Protein 2DY3 (pdb70)

Organism: Corynebacterium glutamicum (strain ATCC 13032 / DSM 20300 / JCM 1318 / BCRC 11384 / CCUG 27702 / LMG 3730 / NBRC 12168 / NCIMB 10025 / NRRL B-2784 / 534) (NCBI:txid196627)

Solvent-accessible surface area: 50502 Å² total; per-residue (Å²): 88,70,13,5,20,5,46,0,42,40,112,4,0,6,52,0,0,111,22,0,67,147,76,2,47,144,7,57,0,1,0,6,3,25,11,58,0,8,26,0,3,4,99,104,0,0,50,30,0,20,81,64,24,6,50,0,0,0,1,0,24,14,69,17,0,49,59,1,32,108,50,57,11,100,46,42,0,1,0,21,11,0,3,44,112,20,95,19,88,32,0,20,98,91,94,6,2,0,0,0,1,13,56,57,3,3,124,19,0,52,118,17,135,12,169,110,1,65,0,4,0,30,4,10,7,42,62,70,40,9,0,0,15,99,149,49,8,93,49,5,0,54,41,2,45,81,8,131,39,13,67,15,11,0,0,3,2,85,13,83,105,45,80,179,0,4,100,25,1,136,146,0,26,42,43,0,111,174,54,62,14,126,0,56,30,2,6,0,0,26,2,36,10,4,17,82,67,89,96,2,23,64,70,1,0,13,0,4,2,0,0,0,4,9,38,33,66,92,70,125,127,47,46,20,102,67,2,7,8,1,13,1,66,0,4,6,39,7,98,49,92,215,6,53,9,0,0,0,10,0,0,9,10,1,1,0,40,57,68,2,85,55,46,9,10,0,7,2,139,56,85,64,14,69,4,56,44,115,1,40,6,14,23,0,17,0,34,5,40,95,20,94,113,46,9,127,46,26,21,94,0,3,0,1,11,102,101,28,32,74,7,48,48,4,2,51,12,15,12,23,62,13,48,13,2,0,16,25,5,41,47,43,22,63,80,43,78,98,90,73,12,6,21,6,67,0,49,30,105,6,0,12,63,0,0,162,32,0,67,148,70,1,45,144,7,88,0,0,0,9,2,24,10,52,0,8,26,0,2,4,102,90,0,0,49,29,0,23,80,68,23,6,52,0,0,0,1,0,22,13,73,16,0,58,70,1,35,103,50,55,8,94,50,45,0,4,0,31,12,0,3,39,99,21,92,20,99,22,0,19,94,72,86,4,3,0,0,0,3,13,56,59,3,3,129,20,0,50,125,17,134,9,170,92,1,55,0,2,0,26,2,9,7,47,44,49,44,10,0,0,24,84,157,51,3,89,48,6,0,56,38,2,47,80,6,132,38,13,68,11,14,0,0,4,1,67,4,5,64,78,140,78,13,68,56,1,9,98,11,0,136,106,0,17,61,33,0,109,182,64,64,13,125,0,47,22,0,6,0,0,14,2,25,10,5,11,85,60,84,96,4,24,64,68,0,0,10,0,4,1,0,0,1,4,9,44,34,56,103,82,72,160,39,41,18,100,69,3,9,8,1,17,1,62,0,2,4,40,5,86,109,211,24,24,12,0,0,0,10,0,0,13,8,1,1,0,36,37,60,1,55,61,85,10,23,0,4,3,139,50,80,69,12,65,3,53,36,94,5,50,9,12,23,0,6,0,31,6,41,88,22,88,113,42,10,128,53,27,23,90,0,7,1,1,10,110,103,31,47,67,6,55,29,5,2,114,103,12,104,24,61,10,40,13,1,1,11,16,5,37,50,40,24,60,80,42,73,107,107,74,12,5,10,6,72,0,44,38,114,5,0,18,52,0,0,157,26,1,67,139,62,2,45,150,8,66,0,1,0,7,2,23,13,58,0,8,25,1,3,3,91,106,0,0,31,25,0,12,62,82,26,7,50,0,0,0,1,1,24,16,72,16,0,48,57,1,33,21,46,43,3,84,52,37,0,2,0,24,14,0,1,27,88,15,74,7,100,26,0,20,116,77,89,6,1,0,0,0,2,14,56,58,3,4,127,20,0,49,119,20,155,25,165,105,0,55,0,2,0,26,2,8,5,37,56,35,42,8,0,0,14,90,96,39,4,96,47,6,0,50,38,2,46,82,6,131,38,13,69,12,9,0,0,4,2,82,7,43,25,4,63,109,110,138,62,14,71,163,1,8,106,14,0,138,111,0,26,64,43,0,107,167,52,64,16,123,0,60,16,2,4,0,0,20,2,7,0,3,16,42,53,90,94,4,24,62,74,1,0,11,0,4,1,0,0,1,3,8,45,23,17,102,84,73,153,42,41,19,100,47,3,8,6,1,26,3,54,0,3,4,38,6,90,98,215,20,45,10,0,0,0,10,0,0,10,11,1,2,1,39,44,83,2,79,62,78,6,28,0,5,3,129,52,79,67,14,66,6,58,41,138,1,51,8,13,21,0,6,0,34,4,40,86,19,87,114,43,10,128,56,19,20,81,0,1,2,0,8,103,102,31,68,68,4,66,47,6,2,106,94,18,77,25,60,11,43,16,1,1,11,23,4,39,50,44,22,64,79,28,82,113,100,76,13,6,22,2,34,0,39,36,110,5,0,13,81,0,0,104,22,0,60,139,77,2,48,144,7,59,0,1,0,8,2,22,10,59,0,7,26,0,3,3,82,100,0,0,49,28,0,19,75,52,20,6,51,0,0,0,1,0,24,17,73,17,0,33,56,0,24,56,47,53,11,94,50,43,0,1,0,24,9,0,3,38,102,15,75,6,82,6,1,16,61,7,76,6,3,0,0,0,2,12,55,59,2,3,130,18,0,49,116,13,79,16,135,106,1,70,0,4,0,25,4,10,7,30,64,72,41,12,0,0,14,81,128,40,3,92,50,5,0,53,42,2,46,82,6,137,37,16,67,13,13,0,0,2,2,81,7,50,68,8,55,138,141,37,87,178,8,6,104,10,0,124,113,0,24,62,39,0,110,182,60,64,15,124,0,52,37,1,6,0,0,22,2,2,0,4,20,48,64,92,87,1,26,56,69,1,0,9,0,4,1,0,0,1,4,7,43,19,13,100,83,68,161,50,46,25,122,57,3,8,5,1,26,2,52,0,4,4,41,3,67,35,107,98,44,187,54,57,13,0,0,0,10,0,0,11,7,1,2,0,45,58,94,2,78,59,99,8,18,0,3,2,136,55,81,69,13,66,3,55,39,145,1,45,10,13,20,0,10,0,35,4,38,116,21,99,116,42,13,130,48,16,24,91,0,2,1,0,10,94,93,32,38,69,4,51,43,6,1,128,83,18,109,22,62,10,39,11,3,2,11,28,4,35,49,43,23,63,79,43,83,94

Nearest PDB structures (foldseek):
  2dy3-assembly2_C  TM=1.003E+00  e=9.209E-80  Corynebacterium glutamicum
  2dy3-assembly1_B  TM=9.993E-01  e=1.002E-74  Corynebacterium glutamicum
  2dy3-assembly1_A  TM=9.988E-01  e=1.663E-73  Corynebacterium glutamicum
  2dy3-assembly2_D  TM=9.940E-01  e=8.596E-72  Corynebacterium glutamicum
  3kw3-assembly1_A  TM=9.324E-01  e=8.719E-32  Bartonella henselae

InterPro domains:
  IPR000821 Alanine racemase [MF_01201] (3-361)
  IPR000821 Alanine racemase [PR00992] (26-42)
  IPR000821 Alanine racemase [PR00992] (62-80)
  IPR000821 Alanine racemase [PR00992] (120-132)
  IPR000821 Alanine racemase [PR00992] (154-165)
  IPR000821 Alanine racemase [PR00992] (197-224)
  IPR000821 Alanine racemase [PR00992] (251-266)
  IPR000821 Alanine racemase [PR00992] (268-283)
  IPR000821 Alanine racemase [PR00992] (289-306)
  IPR000821 Alanine racemase [PR00992] (343-356)
  IPR000821 Alanine racemase [PTHR30511] (4-361)
  IPR000821 Alanine racemase [TIGR00492] (5-361)
  IPR001608 Alanine racemase, N-terminal [PF01168] (8-224)
  IPR009006 Alanine racemase/group IV decarboxylase, C-terminal [G3DSA:2.40.37.10] (220-361)
  IPR009006 Alanine racemase/group IV decarboxylase, C-terminal [SSF50621] (228-361)
  IPR011079 Alanine racemase, C-terminal [PF00842] (235-360)
  IPR011079 Alanine racemase, C-terminal [SM01005] (235-361)
  IPR029066 PLP-binding barrel [G3DSA:3.20.20.10] (10-219)
  IPR029066 PLP-binding barrel [SSF51419] (8-236)

Radius of gyration: 35.18 Å; Cα contacts (8 Å, |Δi|>4): 3289; chains: 4; bounding box: 79×104×66 Å

CATH classification: 2.40.37.10 (+1 more: 3.20.20.10)

Structure (mmCIF, N/CA/C/O backbone):
data_2DY3
#
_entry.id   2DY3
#
_cell.length_a   78.384
_cell.length_b   113.612
_cell.length_c   88.096
_cell.angle_alpha   90.00
_cell.angle_beta   94.73
_cell.angle_gamma   90.00
#
_symmetry.space_group_name_H-M   'P 1 21 1'
#
loop_
_entity.id
_entity.type
_entity.pdbx_description
1 polymer 'Alanine racemase'
2 non-polymer "PYRIDOXAL-5'-PHOSPHATE"
3 water water
#
loop_
_atom_site.group_PDB
_atom_site.id
_atom_site.type_symbol
_atom_site.label_atom_id
_atom_site.label_alt_id
_atom_site.label_comp_id
_atom_site.label_asym_id
_atom_site.label_entity_id
_atom_site.label_seq_id
_atom_site.pdbx_PDB_ins_code
_atom_site.Cartn_x
_atom_site.Cartn_y
_atom_site.Cartn_z
_atom_site.occupancy
_atom_site.B_iso_or_equiv
_atom_site.auth_seq_id
_atom_site.auth_comp_id
_atom_site.auth_asym_id
_atom_site.auth_atom_id
_atom_site.pdbx_PDB_model_num
ATOM 1 N N . MET A 1 1 ? -98.986 118.977 59.097 1.00 30.85 1 MET A N 1
ATOM 2 C CA . MET A 1 1 ? -97.635 118.635 58.567 1.00 30.40 1 MET A CA 1
ATOM 3 C C . MET A 1 1 ? -96.795 117.876 59.591 1.00 28.26 1 MET A C 1
ATOM 4 O O . MET A 1 1 ? -96.862 118.147 60.789 1.00 26.64 1 MET A O 1
ATOM 9 N N . ASN A 1 2 ? -95.992 116.934 59.104 1.00 25.90 2 ASN A N 1
ATOM 10 C CA . ASN A 1 2 ? -95.140 116.125 59.965 1.00 23.42 2 ASN A CA 1
ATOM 11 C C . ASN A 1 2 ? -93.671 116.500 59.803 1.00 20.57 2 ASN A C 1
ATOM 12 O O . ASN A 1 2 ? -93.190 116.697 58.693 1.00 20.67 2 ASN A O 1
ATOM 17 N N . LEU A 1 3 ? -92.969 116.602 60.925 1.00 19.47 3 LEU A N 1
ATOM 18 C CA . LEU A 1 3 ? -91.559 116.985 60.932 1.00 17.82 3 LEU A CA 1
ATOM 19 C C . LEU A 1 3 ? -90.630 115.853 60.518 1.00 16.85 3 LEU A C 1
ATOM 20 O O . LEU A 1 3 ? -89.468 116.086 60.193 1.00 16.75 3 LEU A O 1
ATOM 25 N N . LEU A 1 4 ? -91.149 114.630 60.540 1.00 15.80 4 LEU A N 1
ATOM 26 C CA . LEU A 1 4 ? -90.363 113.449 60.222 1.00 13.70 4 LEU A CA 1
ATOM 27 C C . LEU A 1 4 ? -91.193 112.434 59.461 1.00 14.87 4 LEU A C 1
ATOM 28 O O . LEU A 1 4 ? -92.186 111.919 59.977 1.00 14.15 4 LEU A O 1
ATOM 33 N N . THR A 1 5 ? -90.768 112.117 58.243 1.00 13.62 5 THR A N 1
ATOM 34 C CA . THR A 1 5 ? -91.522 111.181 57.431 1.00 16.05 5 THR A CA 1
ATOM 35 C C . THR A 1 5 ? -90.687 110.319 56.496 1.00 14.33 5 THR A C 1
ATOM 36 O O . THR A 1 5 ? -89.511 110.581 56.264 1.00 12.40 5 THR A O 1
ATOM 40 N N . THR A 1 6 ? -91.320 109.277 55.973 1.00 12.57 6 THR A N 1
ATOM 41 C CA . THR A 1 6 ? -90.698 108.430 54.969 1.00 13.37 6 THR A CA 1
ATOM 42 C C . THR A 1 6 ? -91.614 108.609 53.774 1.00 15.29 6 THR A C 1
ATOM 43 O O . THR A 1 6 ? -92.842 108.564 53.911 1.00 16.61 6 THR A O 1
ATOM 47 N N . LYS A 1 7 ? -91.027 108.864 52.614 1.00 13.75 7 LYS A N 1
ATOM 48 C CA . LYS A 1 7 ? -91.807 109.008 51.398 1.00 16.53 7 LYS A CA 1
ATOM 49 C C . LYS A 1 7 ? -91.628 107.693 50.657 1.00 14.34 7 LYS A C 1
ATOM 50 O O . LYS A 1 7 ? -90.501 107.304 50.352 1.00 12.53 7 LYS A O 1
ATOM 56 N N . ILE A 1 8 ? -92.734 107.006 50.388 1.00 14.22 8 ILE A N 1
ATOM 57 C CA . ILE A 1 8 ? -92.696 105.725 49.688 1.00 12.87 8 ILE A CA 1
ATOM 58 C C . ILE A 1 8 ? -93.223 105.874 48.266 1.00 14.21 8 ILE A C 1
ATOM 59 O O . ILE A 1 8 ? -94.413 106.128 48.052 1.00 11.79 8 ILE A O 1
ATOM 64 N N . ASP A 1 9 ? -92.334 105.705 47.297 1.00 14.86 9 ASP A N 1
ATOM 65 C CA . ASP A 1 9 ? -92.707 105.820 45.898 1.00 15.61 9 ASP A CA 1
ATOM 66 C C . ASP A 1 9 ? -93.303 104.511 45.357 1.00 15.70 9 ASP A C 1
ATOM 67 O O . ASP A 1 9 ? -92.578 103.593 44.985 1.00 15.38 9 ASP A O 1
ATOM 72 N N . LEU A 1 10 ? -94.630 104.442 45.302 1.00 16.23 10 LEU A N 1
ATOM 73 C CA . LEU A 1 10 ? -95.316 103.246 44.811 1.00 16.79 10 LEU A CA 1
ATOM 74 C C . LEU A 1 10 ? -95.071 102.982 43.325 1.00 16.55 10 LEU A C 1
ATOM 75 O O . LEU A 1 10 ? -95.035 101.830 42.899 1.00 16.03 10 LEU A O 1
ATOM 80 N N . ASP A 1 11 ? -94.901 104.042 42.537 1.00 17.90 11 ASP A N 1
ATOM 81 C CA . ASP A 1 11 ? -94.631 103.875 41.111 1.00 19.07 11 ASP A CA 1
ATOM 82 C C . ASP A 1 11 ? -93.269 103.216 40.914 1.00 18.40 11 ASP A C 1
ATOM 83 O O . ASP A 1 11 ? -93.068 102.454 39.968 1.00 17.41 11 ASP A O 1
ATOM 88 N N . ALA A 1 12 ? -92.330 103.524 41.804 1.00 16.89 12 ALA A N 1
ATOM 89 C CA . ALA A 1 12 ? -91.001 102.932 41.735 1.00 15.93 12 ALA A CA 1
ATOM 90 C C . ALA A 1 12 ? -91.132 101.436 42.001 1.00 15.75 12 ALA A C 1
ATOM 91 O O . ALA A 1 12 ? -90.495 100.620 41.339 1.00 17.04 12 ALA A O 1
ATOM 93 N N . ILE A 1 13 ? -91.967 101.076 42.971 1.00 14.95 13 ILE A N 1
ATOM 94 C CA . ILE A 1 13 ? -92.160 99.670 43.296 1.00 14.41 13 ILE A CA 1
ATOM 95 C C . ILE A 1 13 ? -92.830 98.923 42.143 1.00 15.47 13 ILE A C 1
ATOM 96 O O . ILE A 1 13 ? -92.486 97.776 41.856 1.00 14.01 13 ILE A O 1
ATOM 101 N N . ALA A 1 14 ? -93.775 99.575 41.472 1.00 16.10 14 ALA A N 1
ATOM 102 C CA . ALA A 1 14 ? -94.444 98.949 40.337 1.00 16.08 14 ALA A CA 1
ATOM 103 C C . ALA A 1 14 ? -93.374 98.691 39.284 1.00 16.56 14 ALA A C 1
ATOM 104 O O . ALA A 1 14 ? -93.338 97.637 38.644 1.00 15.10 14 ALA A O 1
ATOM 106 N N . HIS A 1 15 ? -92.501 99.676 39.118 1.00 17.13 15 HIS A N 1
ATOM 107 C CA . HIS A 1 15 ? -91.419 99.592 38.156 1.00 19.06 15 HIS A CA 1
ATOM 108 C C . HIS A 1 15 ? -90.475 98.438 38.490 1.00 19.22 15 HIS A C 1
ATOM 109 O O . HIS A 1 15 ? -90.127 97.630 37.629 1.00 20.33 15 HIS A O 1
ATOM 116 N N . ASN A 1 16 ? -90.050 98.374 39.746 1.00 18.97 16 ASN A N 1
ATOM 117 C CA . ASN A 1 16 ? -89.144 97.328 40.175 1.00 17.60 16 ASN A CA 1
ATOM 118 C C . ASN A 1 16 ? -89.765 95.959 39.967 1.00 17.97 16 ASN A C 1
ATOM 119 O O . ASN A 1 16 ? -89.074 95.004 39.618 1.00 17.64 16 ASN A O 1
ATOM 124 N N . THR A 1 17 ? -91.074 95.869 40.175 1.00 15.76 17 THR A N 1
ATOM 125 C CA . THR A 1 17 ? -91.772 94.608 39.994 1.00 16.62 17 THR A CA 1
ATOM 126 C C . THR A 1 17 ? -91.707 94.171 38.529 1.00 17.42 17 THR A C 1
ATOM 127 O O . THR A 1 17 ? -91.368 93.027 38.226 1.00 18.13 17 THR A O 1
ATOM 131 N N . ARG A 1 18 ? -92.028 95.090 37.626 1.00 17.56 18 ARG A N 1
ATOM 132 C CA . ARG A 1 18 ? -91.989 94.803 36.195 1.00 21.84 18 ARG A CA 1
ATOM 133 C C . ARG A 1 18 ? -90.594 94.331 35.776 1.00 21.39 18 ARG A C 1
ATOM 134 O O . ARG A 1 18 ? -90.456 93.366 35.024 1.00 21.74 18 ARG A O 1
ATOM 142 N N . VAL A 1 19 ? -89.568 95.022 36.266 1.00 21.46 19 VAL A N 1
ATOM 143 C CA . VAL A 1 19 ? -88.177 94.678 35.971 1.00 22.30 19 VAL A CA 1
ATOM 144 C C . VAL A 1 19 ? -87.886 93.248 36.421 1.00 23.17 19 VAL A C 1
ATOM 145 O O . VAL A 1 19 ? -87.431 92.415 35.634 1.00 23.81 19 VAL A O 1
ATOM 149 N N . LEU A 1 20 ? -88.152 92.974 37.692 1.00 22.18 20 LEU A N 1
ATOM 150 C CA . LEU A 1 20 ? -87.925 91.651 38.255 1.00 22.94 20 LEU A CA 1
ATOM 151 C C . LEU A 1 20 ? -88.775 90.583 37.566 1.00 22.71 20 LEU A C 1
ATOM 152 O O . LEU A 1 20 ? -88.348 89.440 37.427 1.00 19.88 20 LEU A O 1
ATOM 157 N N . LYS A 1 21 ? -89.978 90.959 37.140 1.00 23.56 21 LYS A N 1
ATOM 158 C CA . LYS A 1 21 ? -90.870 90.022 36.470 1.00 24.78 21 LYS A CA 1
ATOM 159 C C . LYS A 1 21 ? -90.261 89.605 35.136 1.00 25.45 21 LYS A C 1
ATOM 160 O O . LYS A 1 21 ? -90.378 88.451 34.721 1.00 23.29 21 LYS A O 1
ATOM 166 N N . GLN A 1 22 ? -89.612 90.555 34.467 1.00 27.19 22 GLN A N 1
ATOM 167 C CA . GLN A 1 22 ? -88.974 90.284 33.184 1.00 29.05 22 GLN A CA 1
ATOM 168 C C . GLN A 1 22 ? -87.785 89.357 33.361 1.00 28.48 22 GLN A C 1
ATOM 169 O O . GLN A 1 22 ? -87.659 88.358 32.653 1.00 30.04 22 GLN A O 1
ATOM 175 N N . MET A 1 23 ? -86.910 89.704 34.303 1.00 27.36 23 MET A N 1
ATOM 176 C CA . MET A 1 23 ? -85.718 88.913 34.584 1.00 27.27 23 MET A CA 1
ATOM 177 C C . MET A 1 23 ? -86.051 87.502 35.054 1.00 27.04 23 MET A C 1
ATOM 178 O O . MET A 1 23 ? -85.221 86.602 34.950 1.00 27.87 23 MET A O 1
ATOM 183 N N . ALA A 1 24 ? -87.258 87.311 35.579 1.00 24.67 24 ALA A N 1
ATOM 184 C CA . ALA A 1 24 ? -87.660 86.003 36.081 1.00 23.70 24 ALA A CA 1
ATOM 185 C C . ALA A 1 24 ? -88.041 85.020 34.970 1.00 23.64 24 ALA A C 1
ATOM 186 O O . ALA A 1 24 ? -88.001 83.807 35.164 1.00 23.75 24 ALA A O 1
ATOM 188 N N . GLY A 1 25 ? -88.407 85.546 33.807 1.00 23.53 25 GLY A N 1
ATOM 189 C CA . GLY A 1 25 ? -88.780 84.687 32.696 1.00 23.67 25 GLY A CA 1
ATOM 190 C C . GLY A 1 25 ? -89.902 83.718 33.016 1.00 24.16 25 GLY A C 1
ATOM 191 O O . GLY A 1 25 ? -90.981 84.127 33.435 1.00 24.16 25 GLY A O 1
ATOM 192 N N . PRO A 1 26 ? -89.675 82.414 32.812 1.00 25.04 26 PRO A N 1
ATOM 193 C CA . PRO A 1 26 ? -90.676 81.381 33.082 1.00 25.20 26 PRO A CA 1
ATOM 194 C C . PRO A 1 26 ? -90.777 81.034 34.567 1.00 24.58 26 PRO A C 1
ATOM 195 O O . PRO A 1 26 ? -91.738 80.403 35.000 1.00 25.25 26 PRO A O 1
ATOM 199 N N . ALA A 1 27 ? -89.786 81.454 35.345 1.00 23.06 27 ALA A N 1
ATOM 200 C CA . ALA A 1 27 ? -89.780 81.174 36.776 1.00 21.47 27 ALA A CA 1
ATOM 201 C C . ALA A 1 27 ? -90.802 82.024 37.523 1.00 20.58 27 ALA A C 1
ATOM 202 O O . ALA A 1 27 ? -90.995 83.197 37.208 1.00 21.29 27 ALA A O 1
ATOM 204 N N . LYS A 1 28 ? -91.454 81.428 38.517 1.00 19.31 28 LYS A N 1
ATOM 205 C CA . LYS A 1 28 ? -92.442 82.141 39.309 1.00 19.32 28 LYS A CA 1
ATOM 206 C C . LYS A 1 28 ? -91.758 83.222 40.149 1.00 18.83 28 LYS A C 1
ATOM 207 O O . LYS A 1 28 ? -90.637 83.034 40.633 1.00 15.90 28 LYS A O 1
ATOM 213 N N . LEU A 1 29 ? -92.436 84.356 40.304 1.00 17.65 29 LEU A N 1
ATOM 214 C CA . LEU A 1 29 ? -91.902 85.461 41.092 1.00 16.36 29 LEU A CA 1
ATOM 215 C C . LEU A 1 29 ? -92.631 85.596 42.430 1.00 16.62 29 LEU A C 1
ATOM 216 O O . LEU A 1 29 ? -93.794 86.009 42.481 1.00 16.48 29 LEU A O 1
ATOM 221 N N . MET A 1 30 ? -91.946 85.221 43.507 1.00 16.85 30 MET A N 1
ATOM 222 C CA . MET A 1 30 ? -92.494 85.336 44.857 1.00 16.15 30 MET A CA 1
ATOM 223 C C . MET A 1 30 ? -91.834 86.546 45.499 1.00 16.31 30 MET A C 1
ATOM 224 O O . MET A 1 30 ? -90.619 86.559 45.712 1.00 18.50 30 MET A O 1
ATOM 229 N N . ALA A 1 31 ? -92.629 87.569 45.790 1.00 13.65 31 ALA A N 1
ATOM 230 C CA . ALA A 1 31 ? -92.112 88.783 46.412 1.00 13.16 31 ALA A CA 1
ATOM 231 C C . ALA A 1 31 ? -92.098 88.643 47.926 1.00 13.06 31 ALA A C 1
ATOM 232 O O . ALA A 1 31 ? -93.106 88.266 48.529 1.00 14.07 31 ALA A O 1
ATOM 234 N N . VAL A 1 32 ? -90.960 88.951 48.539 1.00 12.11 32 VAL A N 1
ATOM 235 C CA . VAL A 1 32 ? -90.843 88.867 49.989 1.00 11.22 32 VAL A CA 1
ATOM 236 C C . VAL A 1 32 ? -91.238 90.220 50.558 1.00 10.91 32 VAL A C 1
ATOM 237 O O . VAL A 1 32 ? -90.595 91.222 50.283 1.00 11.26 32 VAL A O 1
ATOM 241 N N . VAL A 1 33 ? -92.301 90.235 51.358 1.00 13.21 33 VAL A N 1
ATOM 242 C CA . VAL A 1 33 ? -92.815 91.464 51.942 1.00 10.25 33 VAL A CA 1
ATOM 243 C C . VAL A 1 33 ? -92.955 91.374 53.455 1.00 11.52 33 VAL A C 1
ATOM 244 O O . VAL A 1 33 ? -93.823 92.015 54.059 1.00 10.80 33 VAL A O 1
ATOM 248 N N . LYS A 1 34 ? -92.090 90.573 54.063 1.00 12.53 34 LYS A N 1
ATOM 249 C CA . LYS A 1 34 ? -92.079 90.408 55.511 1.00 14.39 34 LYS A CA 1
ATOM 250 C C . LYS A 1 34 ? -91.658 91.747 56.132 1.00 13.94 34 LYS A C 1
ATOM 251 O O . LYS A 1 34 ? -91.244 92.662 55.416 1.00 13.88 34 LYS A O 1
ATOM 257 N N . ALA A 1 35 ? -91.787 91.864 57.452 1.00 12.40 35 ALA A N 1
ATOM 258 C CA . ALA A 1 35 ? -91.416 93.081 58.167 1.00 11.01 35 ALA A CA 1
ATOM 259 C C . ALA A 1 35 ? -92.119 94.318 57.615 1.00 13.12 35 ALA A C 1
ATOM 260 O O . ALA A 1 35 ? -91.497 95.372 57.411 1.00 12.86 35 ALA A O 1
ATOM 262 N N . ASN A 1 36 ? -93.421 94.177 57.383 1.00 13.82 36 ASN A N 1
ATOM 263 C CA . ASN A 1 36 ? -94.242 95.261 56.864 1.00 12.09 36 ASN A CA 1
ATOM 264 C C . ASN A 1 36 ? -93.667 95.748 55.537 1.00 11.74 36 ASN A C 1
ATOM 265 O O . ASN A 1 36 ? -93.557 96.955 55.292 1.00 12.82 36 ASN A O 1
ATOM 270 N N . ALA A 1 37 ? -93.303 94.792 54.686 1.00 12.41 37 ALA A N 1
ATOM 271 C CA . ALA A 1 37 ? -92.723 95.088 53.381 1.00 12.01 37 ALA A CA 1
ATOM 272 C C . ALA A 1 37 ? -91.445 95.894 53.583 1.00 11.89 37 ALA A C 1
ATOM 273 O O . ALA A 1 37 ? -91.280 96.979 53.027 1.00 13.32 37 ALA A O 1
ATOM 275 N N . TYR A 1 38 ? -90.542 95.350 54.392 1.00 12.84 38 TYR A N 1
ATOM 276 C CA . TYR A 1 38 ? -89.281 96.010 54.695 1.00 13.55 38 TYR A CA 1
ATOM 277 C C . TYR A 1 38 ? -89.534 97.454 55.123 1.00 12.84 38 TYR A C 1
ATOM 278 O O . TYR A 1 38 ? -88.857 98.375 54.669 1.00 11.94 38 TYR A O 1
ATOM 287 N N . ASN A 1 39 ? -90.538 97.640 55.977 1.00 10.30 39 ASN A N 1
ATOM 288 C CA . ASN A 1 39 ? -90.882 98.956 56.509 1.00 11.21 39 ASN A CA 1
ATOM 289 C C . ASN A 1 39 ? -91.429 99.935 55.462 1.00 10.92 39 ASN A C 1
ATOM 290 O O . ASN A 1 39 ? -91.482 101.129 55.714 1.00 11.52 39 ASN A O 1
ATOM 295 N N . HIS A 1 40 ? -91.838 99.442 54.293 1.00 12.29 40 HIS A N 1
ATOM 296 C CA . HIS A 1 40 ? -92.390 100.326 53.261 1.00 13.01 40 HIS A CA 1
ATOM 297 C C . HIS A 1 40 ? -93.928 100.407 53.302 1.00 15.05 40 HIS A C 1
ATOM 298 O O . HIS A 1 40 ? -94.531 101.190 52.569 1.00 17.75 40 HIS A O 1
ATOM 305 N N . GLY A 1 41 ? -94.559 99.600 54.153 1.00 13.92 41 GLY A N 1
ATOM 306 C CA . GLY A 1 41 ? -96.011 99.621 54.254 1.00 12.18 41 GLY A CA 1
ATOM 307 C C . GLY A 1 41 ? -96.652 98.584 53.353 1.00 12.90 41 GLY A C 1
ATOM 308 O O . GLY A 1 41 ? -97.096 98.893 52.242 1.00 11.68 41 GLY A O 1
ATOM 309 N N . VAL A 1 42 ? -96.726 97.353 53.847 1.00 11.81 42 VAL A N 1
ATOM 310 C CA . VAL A 1 42 ? -97.268 96.248 53.066 1.00 13.35 42 VAL A CA 1
ATOM 311 C C . VAL A 1 42 ? -98.710 96.404 52.600 1.00 14.44 42 VAL A C 1
ATOM 312 O O . VAL A 1 42 ? -99.077 95.895 51.546 1.00 12.30 42 VAL A O 1
ATOM 316 N N . GLU A 1 43 ? -99.527 97.119 53.366 1.00 16.80 43 GLU A N 1
ATOM 317 C CA . GLU A 1 43 ? -100.924 97.285 52.991 1.00 18.94 43 GLU A CA 1
ATOM 318 C C . GLU A 1 43 ? -101.076 98.037 51.675 1.00 18.75 43 GLU A C 1
ATOM 319 O O . GLU A 1 43 ? -102.066 97.865 50.973 1.00 18.79 43 GLU A O 1
ATOM 325 N N . LYS A 1 44 ? -100.086 98.852 51.329 1.00 19.21 44 LYS A N 1
ATOM 326 C CA . LYS A 1 44 ? -100.122 99.605 50.077 1.00 20.06 44 LYS A CA 1
ATOM 327 C C . LYS A 1 44 ? -99.161 98.974 49.081 1.00 19.18 44 LYS A C 1
ATOM 328 O O . LYS A 1 44 ? -99.408 98.953 47.872 1.00 20.25 44 LYS A O 1
ATOM 334 N N . VAL A 1 45 ? -98.055 98.455 49.600 1.00 17.14 45 VAL A N 1
ATOM 335 C CA . VAL A 1 45 ? -97.034 97.862 48.756 1.00 15.49 45 VAL A CA 1
ATOM 336 C C . VAL A 1 45 ? -97.390 96.535 48.109 1.00 15.74 45 VAL A C 1
ATOM 337 O O . VAL A 1 45 ? -97.181 96.359 46.913 1.00 15.70 45 VAL A O 1
ATOM 341 N N . ALA A 1 46 ? -97.919 95.603 48.892 1.00 13.92 46 ALA A N 1
ATOM 342 C CA . ALA A 1 46 ? -98.267 94.290 48.361 1.00 15.38 46 ALA A CA 1
ATOM 343 C C . ALA A 1 46 ? -99.274 94.356 47.213 1.00 16.65 46 ALA A C 1
ATOM 344 O O . ALA A 1 46 ? -99.120 93.669 46.201 1.00 18.33 46 ALA A O 1
ATOM 346 N N . PRO A 1 47 ? -100.328 95.175 47.353 1.00 16.16 47 PRO A N 1
ATOM 347 C CA . PRO A 1 47 ? -101.297 95.250 46.257 1.00 15.49 47 PRO A CA 1
ATOM 348 C C . PRO A 1 47 ? -100.655 95.732 44.948 1.00 15.94 47 PRO A C 1
ATOM 349 O O . PRO A 1 47 ? -100.993 95.247 43.869 1.00 16.40 47 PRO A O 1
ATOM 353 N N . VAL A 1 48 ? -99.715 96.673 45.041 1.00 14.97 48 VAL A N 1
ATOM 354 C CA . VAL A 1 48 ? -99.046 97.176 43.841 1.00 14.01 48 VAL A CA 1
ATOM 355 C C . VAL A 1 48 ? -98.212 96.077 43.187 1.00 13.86 48 VAL A C 1
ATOM 356 O O . VAL A 1 48 ? -98.205 95.924 41.958 1.00 13.96 48 VAL A O 1
ATOM 360 N N . ILE A 1 49 ? -97.505 95.314 44.015 1.00 14.76 49 ILE A N 1
ATOM 361 C CA . ILE A 1 49 ? -96.669 94.226 43.525 1.00 13.44 49 ILE A CA 1
ATOM 362 C C . ILE A 1 49 ? -97.522 93.147 42.862 1.00 14.07 49 ILE A C 1
ATOM 363 O O . ILE A 1 49 ? -97.179 92.633 41.800 1.00 13.74 49 ILE A O 1
ATOM 368 N N . ALA A 1 50 ? -98.643 92.811 43.485 1.00 16.20 50 ALA A N 1
ATOM 369 C CA . ALA A 1 50 ? -99.536 91.800 42.930 1.00 17.76 50 ALA A CA 1
ATOM 370 C C . ALA A 1 50 ? -100.121 92.268 41.600 1.00 19.17 50 ALA A C 1
ATOM 371 O O . ALA A 1 50 ? -100.286 91.481 40.671 1.00 19.99 50 ALA A O 1
ATOM 373 N N . ALA A 1 51 ? -100.431 93.558 41.516 1.00 21.63 51 ALA A N 1
ATOM 374 C CA . ALA A 1 51 ? -101.021 94.130 40.314 1.00 22.08 51 ALA A CA 1
ATOM 375 C C . ALA A 1 51 ? -100.036 94.196 39.164 1.00 23.06 51 ALA A C 1
ATOM 376 O O . ALA A 1 51 ? -100.432 94.424 38.023 1.00 23.46 51 ALA A O 1
ATOM 378 N N . HIS A 1 52 ? -98.756 93.988 39.456 1.00 22.65 52 HIS A N 1
ATOM 379 C CA . HIS A 1 52 ? -97.744 94.050 38.415 1.00 21.46 52 HIS A CA 1
ATOM 380 C C . HIS A 1 52 ? -96.981 92.769 38.103 1.00 21.11 52 HIS A C 1
ATOM 381 O O . HIS A 1 52 ? -95.883 92.821 37.553 1.00 21.72 52 HIS A O 1
ATOM 388 N N . GLY A 1 53 ? -97.547 91.619 38.450 1.00 20.03 53 GLY A N 1
ATOM 389 C CA . GLY A 1 53 ? -96.874 90.380 38.101 1.00 19.65 53 GLY A CA 1
ATOM 390 C C . GLY A 1 53 ? -96.460 89.353 39.138 1.00 19.69 53 GLY A C 1
ATOM 391 O O . GLY A 1 53 ? -96.233 88.200 38.774 1.00 20.82 53 GLY A O 1
ATOM 392 N N . ALA A 1 54 ? -96.350 89.729 40.408 1.00 17.91 54 ALA A N 1
ATOM 393 C CA . ALA A 1 54 ? -95.936 88.757 41.412 1.00 17.49 54 ALA A CA 1
ATOM 394 C C . ALA A 1 54 ? -96.832 87.524 41.399 1.00 17.89 54 ALA A C 1
ATOM 395 O O . ALA A 1 54 ? -98.055 87.641 41.387 1.00 19.46 54 ALA A O 1
ATOM 397 N N . ASP A 1 55 ? -96.217 86.344 41.396 1.00 17.11 55 ASP A N 1
ATOM 398 C CA . ASP A 1 55 ? -96.964 85.084 41.393 1.00 16.85 55 ASP A CA 1
ATOM 399 C C . ASP A 1 55 ? -97.273 84.598 42.797 1.00 16.78 55 ASP A C 1
ATOM 400 O O . ASP A 1 55 ? -98.196 83.812 43.008 1.00 17.16 55 ASP A O 1
ATOM 405 N N . ALA A 1 56 ? -96.493 85.066 43.760 1.00 15.68 56 ALA A N 1
ATOM 406 C CA . ALA A 1 56 ? -96.680 84.662 45.143 1.00 13.33 56 ALA A CA 1
ATOM 407 C C . ALA A 1 56 ? -96.024 85.691 46.046 1.00 14.98 56 ALA A C 1
ATOM 408 O O . ALA A 1 56 ? -95.373 86.618 45.563 1.00 11.37 56 ALA A O 1
ATOM 410 N N . PHE A 1 57 ? -96.217 85.524 47.353 1.00 14.20 57 PHE A N 1
ATOM 411 C CA . PHE A 1 57 ? -95.646 86.419 48.357 1.00 15.54 57 PHE A CA 1
ATOM 412 C C . PHE A 1 57 ? -95.045 85.581 49.476 1.00 15.74 57 PHE A C 1
ATOM 413 O O . PHE A 1 57 ? -95.597 84.543 49.851 1.00 16.23 57 PHE A O 1
ATOM 421 N N . GLY A 1 58 ? -93.912 86.034 50.001 1.00 15.98 58 GLY A N 1
ATOM 422 C CA . GLY A 1 58 ? -93.262 85.334 51.091 1.00 13.88 58 GLY A CA 1
ATOM 423 C C . GLY A 1 58 ? -93.127 86.254 52.297 1.00 14.72 58 GLY A C 1
ATOM 424 O O . GLY A 1 58 ? -92.707 87.409 52.167 1.00 13.21 58 GLY A O 1
ATOM 425 N N . VAL A 1 59 ? -93.507 85.751 53.467 1.00 12.25 59 VAL A N 1
ATOM 426 C CA . VAL A 1 59 ? -93.411 86.516 54.707 1.00 12.59 59 VAL A CA 1
ATOM 427 C C . VAL A 1 59 ? -92.846 85.596 55.778 1.00 12.35 59 VAL A C 1
ATOM 428 O O . VAL A 1 59 ? -92.757 84.382 55.584 1.00 12.30 59 VAL A O 1
ATOM 432 N N . ALA A 1 60 ? -92.464 86.169 56.908 1.00 8.89 60 ALA A N 1
ATOM 433 C CA . ALA A 1 60 ? -91.909 85.361 57.976 1.00 12.02 60 ALA A CA 1
ATOM 434 C C . ALA A 1 60 ? -92.957 84.718 58.870 1.00 11.32 60 ALA A C 1
ATOM 435 O O . ALA A 1 60 ? -92.983 83.496 59.014 1.00 14.17 60 ALA A O 1
ATOM 437 N N . THR A 1 61 ? -93.840 85.531 59.442 1.00 10.45 61 THR A N 1
ATOM 438 C CA . THR A 1 61 ? -94.820 85.015 60.397 1.00 10.03 61 THR A CA 1
ATOM 439 C C . THR A 1 61 ? -96.256 84.806 59.947 1.00 11.64 61 THR A C 1
ATOM 440 O O . THR A 1 61 ? -96.693 85.330 58.921 1.00 13.52 61 THR A O 1
ATOM 444 N N . LEU A 1 62 ? -96.988 84.036 60.750 1.00 10.88 62 LEU A N 1
ATOM 445 C CA . LEU A 1 62 ? -98.386 83.731 60.478 1.00 13.73 62 LEU A CA 1
ATOM 446 C C . LEU A 1 62 ? -99.184 85.023 60.431 1.00 12.32 62 LEU A C 1
ATOM 447 O O . LEU A 1 62 ? -99.999 85.225 59.540 1.00 14.59 62 LEU A O 1
ATOM 452 N N . ALA A 1 63 ? -98.931 85.902 61.396 1.00 13.51 63 ALA A N 1
ATOM 453 C CA . ALA A 1 63 ? -99.638 87.173 61.472 1.00 13.90 63 ALA A CA 1
ATOM 454 C C . ALA A 1 63 ? -99.428 87.997 60.199 1.00 13.88 63 ALA A C 1
ATOM 455 O O . ALA A 1 63 ? -100.366 88.604 59.690 1.00 15.34 63 ALA A O 1
ATOM 457 N N . GLU A 1 64 ? -98.199 88.026 59.689 1.00 13.48 64 GLU A N 1
ATOM 458 C CA . GLU A 1 64 ? -97.911 88.769 58.462 1.00 12.61 64 GLU A CA 1
ATOM 459 C C . GLU A 1 64 ? -98.660 88.106 57.305 1.00 13.57 64 GLU A C 1
ATOM 460 O O . GLU A 1 64 ? -99.183 88.780 56.417 1.00 13.42 64 GLU A O 1
ATOM 466 N N . ALA A 1 65 ? -98.696 86.778 57.311 1.00 13.36 65 ALA A N 1
ATOM 467 C CA . ALA A 1 65 ? -99.391 86.044 56.259 1.00 13.31 65 ALA A CA 1
ATOM 468 C C . ALA A 1 65 ? -100.882 86.363 56.315 1.00 11.46 65 ALA A C 1
ATOM 469 O O . ALA A 1 65 ? -101.490 86.648 55.296 1.00 14.67 65 ALA A O 1
ATOM 471 N N . MET A 1 66 ? -101.455 86.319 57.514 1.00 14.75 66 MET A N 1
ATOM 472 C CA . MET A 1 66 ? -102.875 86.603 57.715 1.00 15.03 66 MET A CA 1
ATOM 473 C C . MET A 1 66 ? -103.207 88.028 57.301 1.00 16.08 66 MET A C 1
ATOM 474 O O . MET A 1 66 ? -104.309 88.301 56.822 1.00 15.77 66 MET A O 1
ATOM 479 N N . GLN A 1 67 ? -102.253 88.935 57.496 1.00 15.41 67 GLN A N 1
ATOM 480 C CA . GLN A 1 67 ? -102.441 90.331 57.134 1.00 15.46 67 GLN A CA 1
ATOM 481 C C . GLN A 1 67 ? -102.555 90.450 55.617 1.00 15.37 67 GLN A C 1
ATOM 482 O O . GLN A 1 67 ? -103.311 91.272 55.106 1.00 15.20 67 GLN A O 1
ATOM 488 N N . LEU A 1 68 ? -101.813 89.629 54.885 1.00 15.51 68 LEU A N 1
ATOM 489 C CA . LEU A 1 68 ? -101.905 89.706 53.432 1.00 17.20 68 LEU A CA 1
ATOM 490 C C . LEU A 1 68 ? -103.307 89.281 52.995 1.00 17.66 68 LEU A C 1
ATOM 491 O O . LEU A 1 68 ? -103.908 89.907 52.122 1.00 17.36 68 LEU A O 1
ATOM 496 N N . ARG A 1 69 ? -103.832 88.225 53.609 1.00 18.01 69 ARG A N 1
ATOM 497 C CA . ARG A 1 69 ? -105.171 87.767 53.255 1.00 18.93 69 ARG A CA 1
ATOM 498 C C . ARG A 1 69 ? -106.190 88.838 53.597 1.00 19.61 69 ARG A C 1
ATOM 499 O O . ARG A 1 69 ? -107.137 89.053 52.848 1.00 22.60 69 ARG A O 1
ATOM 507 N N . ASP A 1 70 ? -105.980 89.510 54.726 1.00 21.57 70 ASP A N 1
ATOM 508 C CA . ASP A 1 70 ? -106.876 90.564 55.180 1.00 23.57 70 ASP A CA 1
ATOM 509 C C . ASP A 1 70 ? -106.933 91.755 54.235 1.00 24.13 70 ASP A C 1
ATOM 510 O O . ASP A 1 70 ? -107.955 92.429 54.159 1.00 24.39 70 ASP A O 1
ATOM 515 N N . ILE A 1 71 ? -105.843 92.038 53.527 1.00 24.12 71 ILE A N 1
ATOM 516 C CA . ILE A 1 71 ? -105.876 93.163 52.603 1.00 24.12 71 ILE A CA 1
ATOM 517 C C . ILE A 1 71 ? -106.419 92.728 51.246 1.00 22.67 71 ILE A C 1
ATOM 518 O O . ILE A 1 71 ? -106.553 93.534 50.330 1.00 21.09 71 ILE A O 1
ATOM 523 N N . GLY A 1 72 ? -106.740 91.445 51.120 1.00 22.84 72 GLY A N 1
ATOM 524 C CA . GLY A 1 72 ? -107.299 90.964 49.868 1.00 22.50 72 GLY A CA 1
ATOM 525 C C . GLY A 1 72 ? -106.327 90.343 48.887 1.00 21.97 72 GLY A C 1
ATOM 526 O O . GLY A 1 72 ? -106.689 90.105 47.739 1.00 21.29 72 GLY A O 1
ATOM 527 N N . ILE A 1 73 ? -105.092 90.094 49.312 1.00 20.69 73 ILE A N 1
ATOM 528 C CA . ILE A 1 73 ? -104.123 89.463 48.417 1.00 20.14 73 ILE A CA 1
ATOM 529 C C . ILE A 1 73 ? -104.656 88.059 48.094 1.00 20.96 73 ILE A C 1
ATOM 530 O O . ILE A 1 73 ? -104.956 87.275 48.997 1.00 20.38 73 ILE A O 1
ATOM 535 N N . SER A 1 74 ? -104.774 87.752 46.806 1.00 21.87 74 SER A N 1
ATOM 536 C CA . SER A 1 74 ? -105.281 86.454 46.365 1.00 22.63 74 SER A CA 1
ATOM 537 C C . SER A 1 74 ? -104.179 85.486 45.936 1.00 21.39 74 SER A C 1
ATOM 538 O O . SER A 1 74 ? -104.434 84.296 45.770 1.00 19.78 74 SER A O 1
ATOM 541 N N . GLN A 1 75 ? -102.967 85.992 45.737 1.00 19.93 75 GLN A N 1
ATOM 542 C CA . GLN A 1 75 ? -101.863 85.133 45.311 1.00 19.25 75 GLN A CA 1
ATOM 543 C C . GLN A 1 75 ? -101.436 84.131 46.376 1.00 18.92 75 GLN A C 1
ATOM 544 O O . GLN A 1 75 ? -101.810 84.226 47.549 1.00 19.16 75 GLN A O 1
ATOM 550 N N . GLU A 1 76 ? -100.635 83.170 45.936 1.00 17.20 76 GLU A N 1
ATOM 551 C CA . GLU A 1 76 ? -100.070 82.146 46.797 1.00 16.99 76 GLU A CA 1
ATOM 552 C C . GLU A 1 76 ? -99.248 82.864 47.872 1.00 15.06 76 GLU A C 1
ATOM 553 O O . GLU A 1 76 ? -98.572 83.847 47.580 1.00 11.17 76 GLU A O 1
ATOM 559 N N . VAL A 1 77 ? -99.311 82.374 49.106 1.00 14.11 77 VAL A N 1
ATOM 560 C CA . VAL A 1 77 ? -98.562 82.968 50.202 1.00 12.57 77 VAL A CA 1
ATOM 561 C C . VAL A 1 77 ? -97.825 81.907 51.024 1.00 14.36 77 VAL A C 1
ATOM 562 O O . VAL A 1 77 ? -98.409 80.898 51.421 1.00 15.13 77 VAL A O 1
ATOM 566 N N . LEU A 1 78 ? -96.540 82.144 51.280 1.00 13.43 78 LEU A N 1
ATOM 567 C CA . LEU A 1 78 ? -95.732 81.229 52.074 1.00 12.46 78 LEU A CA 1
ATOM 568 C C . LEU A 1 78 ? -95.239 81.923 53.344 1.00 13.55 78 LEU A C 1
ATOM 569 O O . LEU A 1 78 ? -94.825 83.085 53.312 1.00 14.10 78 LEU A O 1
ATOM 574 N N . CYS A 1 79 ? -95.284 81.189 54.455 1.00 12.57 79 CYS A N 1
ATOM 575 C CA . CYS A 1 79 ? -94.876 81.674 55.778 1.00 13.60 79 CYS A CA 1
ATOM 576 C C . CYS A 1 79 ? -93.836 80.688 56.319 1.00 11.51 79 CYS A C 1
ATOM 577 O O . CYS A 1 79 ? -94.080 79.486 56.333 1.00 10.82 79 CYS A O 1
ATOM 580 N N . TRP A 1 80 ? -92.684 81.178 56.773 1.00 12.14 80 TRP A N 1
ATOM 581 C CA . TRP A 1 80 ? -91.641 80.268 57.244 1.00 11.37 80 TRP A CA 1
ATOM 582 C C . TRP A 1 80 ? -91.155 80.357 58.688 1.00 13.72 80 TRP A C 1
ATOM 583 O O . TRP A 1 80 ? -90.248 79.623 59.083 1.00 15.75 80 TRP A O 1
ATOM 594 N N . ILE A 1 81 ? -91.733 81.248 59.481 1.00 12.78 81 ILE A N 1
ATOM 595 C CA . ILE A 1 81 ? -91.330 81.335 60.873 1.00 12.60 81 ILE A CA 1
ATOM 596 C C . ILE A 1 81 ? -92.559 81.222 61.762 1.00 13.54 81 ILE A C 1
ATOM 597 O O . ILE A 1 81 ? -93.273 82.196 61.977 1.00 14.36 81 ILE A O 1
ATOM 602 N N . TRP A 1 82 ? -92.801 80.013 62.264 1.00 14.18 82 TRP A N 1
ATOM 603 C CA . TRP A 1 82 ? -93.939 79.741 63.135 1.00 14.31 82 TRP A CA 1
ATOM 604 C C . TRP A 1 82 ? -93.630 78.519 63.984 1.00 14.20 82 TRP A C 1
ATOM 605 O O . TRP A 1 82 ? -92.678 77.808 63.712 1.00 14.97 82 TRP A O 1
ATOM 616 N N . THR A 1 83 ? -94.427 78.288 65.020 1.00 15.38 83 THR A N 1
ATOM 617 C CA . THR A 1 83 ? -94.241 77.125 65.870 1.00 15.95 83 THR A CA 1
ATOM 618 C C . THR A 1 83 ? -95.576 76.416 66.060 1.00 17.65 83 THR A C 1
ATOM 619 O O . THR A 1 83 ? -96.641 77.029 65.952 1.00 15.53 83 THR A O 1
ATOM 623 N N . PRO A 1 84 ? -95.533 75.105 66.339 1.00 19.09 84 PRO A N 1
ATOM 624 C CA . PRO A 1 84 ? -96.727 74.280 66.547 1.00 19.59 84 PRO A CA 1
ATOM 625 C C . PRO A 1 84 ? -97.657 74.785 67.653 1.00 20.26 84 PRO A C 1
ATOM 626 O O . PRO A 1 84 ? -98.826 74.397 67.710 1.00 19.71 84 PRO A O 1
ATOM 630 N N . GLU A 1 85 ? -97.143 75.649 68.522 1.00 19.31 85 GLU A N 1
ATOM 631 C CA . GLU A 1 85 ? -97.946 76.193 69.616 1.00 21.91 85 GLU A CA 1
ATOM 632 C C . GLU A 1 85 ? -98.857 77.334 69.164 1.00 21.82 85 GLU A C 1
ATOM 633 O O . GLU A 1 85 ? -99.832 77.665 69.843 1.00 23.07 85 GLU A O 1
ATOM 639 N N . GLN A 1 86 ? -98.546 77.936 68.021 1.00 19.62 86 GLN A N 1
ATOM 640 C CA . GLN A 1 86 ? -99.372 79.021 67.505 1.00 18.63 86 GLN A CA 1
ATOM 641 C C . GLN A 1 86 ? -100.566 78.437 66.747 1.00 18.60 86 GLN A C 1
ATOM 642 O O . GLN A 1 86 ? -100.585 77.248 66.403 1.00 17.51 86 GLN A O 1
ATOM 648 N N . ASP A 1 87 ? -101.554 79.281 66.480 1.00 18.22 87 ASP A N 1
ATOM 649 C CA . ASP A 1 87 ? -102.744 78.852 65.759 1.00 19.22 87 ASP A CA 1
ATOM 650 C C . ASP A 1 87 ? -102.478 78.830 64.257 1.00 18.53 87 ASP A C 1
ATOM 651 O O . ASP A 1 87 ? -103.085 79.587 63.500 1.00 17.68 87 ASP A O 1
ATOM 656 N N . PHE A 1 88 ? -101.576 77.953 63.831 1.00 17.93 88 PHE A N 1
ATOM 657 C CA . PHE A 1 88 ? -101.250 77.844 62.417 1.00 18.24 88 PHE A CA 1
ATOM 658 C C . PHE A 1 88 ? -102.434 77.273 61.638 1.00 19.30 88 PHE A C 1
ATOM 659 O O . PHE A 1 88 ? -102.517 77.430 60.422 1.00 19.45 88 PHE A O 1
ATOM 667 N N . ARG A 1 89 ? -103.355 76.615 62.338 1.00 20.09 89 ARG A N 1
ATOM 668 C CA . ARG A 1 89 ? -104.524 76.057 61.672 1.00 21.26 89 ARG A CA 1
ATOM 669 C C . ARG A 1 89 ? -105.329 77.177 61.022 1.00 20.06 89 ARG A C 1
ATOM 670 O O . ARG A 1 89 ? -105.838 77.023 59.915 1.00 22.86 89 ARG A O 1
ATOM 678 N N . ALA A 1 90 ? -105.430 78.312 61.707 1.00 20.20 90 ALA A N 1
ATOM 679 C CA . ALA A 1 90 ? -106.178 79.452 61.183 1.00 19.95 90 ALA A CA 1
ATOM 680 C C . ALA A 1 90 ? -105.548 79.969 59.894 1.00 20.25 90 ALA A C 1
ATOM 681 O O . ALA A 1 90 ? -106.219 80.569 59.053 1.00 18.99 90 ALA A O 1
ATOM 683 N N . ALA A 1 91 ? -104.250 79.733 59.747 1.00 18.52 91 ALA A N 1
ATOM 684 C CA . ALA A 1 91 ? -103.529 80.173 58.566 1.00 16.36 91 ALA A CA 1
ATOM 685 C C . ALA A 1 91 ? -103.787 79.183 57.436 1.00 16.34 91 ALA A C 1
ATOM 686 O O . ALA A 1 91 ? -103.898 79.566 56.266 1.00 13.99 91 ALA A O 1
ATOM 688 N N . ILE A 1 92 ? -103.880 77.906 57.790 1.00 17.08 92 ILE A N 1
ATOM 689 C CA . ILE A 1 92 ? -104.163 76.864 56.805 1.00 17.64 92 ILE A CA 1
ATOM 690 C C . ILE A 1 92 ? -105.568 77.080 56.251 1.00 19.81 92 ILE A C 1
ATOM 691 O O . ILE A 1 92 ? -105.818 76.874 55.065 1.00 20.12 92 ILE A O 1
ATOM 696 N N . ASP A 1 93 ? -106.486 77.498 57.119 1.00 20.29 93 ASP A N 1
ATOM 697 C CA . ASP A 1 93 ? -107.856 77.735 56.698 1.00 20.83 93 ASP A CA 1
ATOM 698 C C . ASP A 1 93 ? -107.974 78.950 55.789 1.00 22.00 93 ASP A C 1
ATOM 699 O O . ASP A 1 93 ? -109.028 79.192 55.210 1.00 22.26 93 ASP A O 1
ATOM 704 N N . ARG A 1 94 ? -106.896 79.717 55.659 1.00 21.05 94 ARG A N 1
ATOM 705 C CA . ARG A 1 94 ? -106.921 80.884 54.790 1.00 21.39 94 ARG A CA 1
ATOM 706 C C . ARG A 1 94 ? -105.967 80.703 53.613 1.00 20.45 94 ARG A C 1
ATOM 707 O O . ARG A 1 94 ? -105.497 81.675 53.015 1.00 19.50 94 ARG A O 1
ATOM 715 N N . ASN A 1 95 ? -105.691 79.441 53.293 1.00 19.23 95 ASN A N 1
ATOM 716 C CA . ASN A 1 95 ? -104.825 79.083 52.173 1.00 20.18 95 ASN A CA 1
ATOM 717 C C . ASN A 1 95 ? -103.434 79.715 52.249 1.00 19.48 95 ASN A C 1
ATOM 718 O O . ASN A 1 95 ? -102.965 80.336 51.291 1.00 18.43 95 ASN A O 1
ATOM 723 N N . ILE A 1 96 ? -102.778 79.560 53.391 1.00 18.54 96 ILE A N 1
ATOM 724 C CA . ILE A 1 96 ? -101.433 80.093 53.559 1.00 19.06 96 ILE A CA 1
ATOM 725 C C . ILE A 1 96 ? -100.485 78.898 53.647 1.00 16.97 96 ILE A C 1
ATOM 726 O O . ILE A 1 96 ? -100.638 78.033 54.512 1.00 16.70 96 ILE A O 1
ATOM 731 N N . ASP A 1 97 ? -99.527 78.839 52.730 1.00 15.09 97 ASP A N 1
ATOM 732 C CA . ASP A 1 97 ? -98.547 77.754 52.709 1.00 13.75 97 ASP A CA 1
ATOM 733 C C . ASP A 1 97 ? -97.677 77.816 53.958 1.00 13.13 97 ASP A C 1
ATOM 734 O O . ASP A 1 97 ? -97.296 78.894 54.400 1.00 15.27 97 ASP A O 1
ATOM 739 N N . LEU A 1 98 ? -97.367 76.659 54.530 1.00 13.44 98 LEU A N 1
ATOM 740 C CA . LEU A 1 98 ? -96.525 76.603 55.719 1.00 14.16 98 LEU A CA 1
ATOM 741 C C . LEU A 1 98 ? -95.225 75.875 55.416 1.00 14.02 98 LEU A C 1
ATOM 742 O O . LEU A 1 98 ? -95.221 74.857 54.728 1.00 14.32 98 LEU A O 1
ATOM 747 N N . ALA A 1 99 ? -94.124 76.407 55.932 1.00 12.32 99 ALA A N 1
ATOM 748 C CA . ALA A 1 99 ? -92.815 75.801 55.729 1.00 12.28 99 ALA A CA 1
ATOM 749 C C . ALA A 1 99 ? -92.545 74.806 56.847 1.00 12.51 99 ALA A C 1
ATOM 750 O O . ALA A 1 99 ? -92.830 75.093 58.012 1.00 13.49 99 ALA A O 1
ATOM 752 N N . VAL A 1 100 ? -92.027 73.631 56.496 1.00 13.22 100 VAL A N 1
ATOM 753 C CA . VAL A 1 100 ? -91.677 72.624 57.499 1.00 15.77 100 VAL A CA 1
ATOM 754 C C . VAL A 1 100 ? -90.221 72.936 57.816 1.00 17.14 100 VAL A C 1
ATOM 755 O O . VAL A 1 100 ? -89.336 72.669 56.990 1.00 14.39 100 VAL A O 1
ATOM 759 N N . ILE A 1 101 ? -89.973 73.509 58.994 1.00 15.49 101 ILE A N 1
ATOM 760 C CA . ILE A 1 101 ? -88.617 73.882 59.376 1.00 16.21 101 ILE A CA 1
ATOM 761 C C . ILE A 1 101 ? -87.920 72.986 60.405 1.00 16.71 101 ILE A C 1
ATOM 762 O O . ILE A 1 101 ? -86.802 73.273 60.835 1.00 17.63 101 ILE A O 1
ATOM 767 N N . SER A 1 102 ? -88.583 71.906 60.799 1.00 16.30 102 SER A N 1
ATOM 768 C CA . SER A 1 102 ? -88.014 70.933 61.729 1.00 16.28 102 SER A CA 1
ATOM 769 C C . SER A 1 102 ? -88.958 69.734 61.765 1.00 17.16 102 SER A C 1
ATOM 770 O O . SER A 1 102 ? -90.098 69.816 61.298 1.00 17.71 102 SER A O 1
ATOM 773 N N . PRO A 1 103 ? -88.489 68.597 62.295 1.00 16.64 103 PRO A N 1
ATOM 774 C CA . PRO A 1 103 ? -89.326 67.397 62.371 1.00 17.05 103 PRO A CA 1
ATOM 775 C C . PRO A 1 103 ? -90.604 67.640 63.161 1.00 16.75 103 PRO A C 1
ATOM 776 O O . PRO A 1 103 ? -91.664 67.121 62.817 1.00 19.59 103 PRO A O 1
ATOM 780 N N . ALA A 1 104 ? -90.503 68.438 64.218 1.00 15.46 104 ALA A N 1
ATOM 781 C CA . ALA A 1 104 ? -91.661 68.720 65.061 1.00 14.56 104 ALA A CA 1
ATOM 782 C C . ALA A 1 104 ? -92.749 69.465 64.295 1.00 13.48 104 ALA A C 1
ATOM 783 O O . ALA A 1 104 ? -93.933 69.255 64.542 1.00 15.07 104 ALA A O 1
ATOM 785 N N . HIS A 1 105 ? -92.348 70.332 63.369 1.00 12.91 105 HIS A N 1
ATOM 786 C CA . HIS A 1 105 ? -93.306 71.085 62.553 1.00 12.54 105 HIS A CA 1
ATOM 787 C C . HIS A 1 105 ? -94.014 70.126 61.599 1.00 11.78 105 HIS A C 1
ATOM 788 O O . HIS A 1 105 ? -95.206 70.254 61.337 1.00 12.54 105 HIS A O 1
ATOM 795 N N . ALA A 1 106 ? -93.261 69.166 61.079 1.00 11.25 106 ALA A N 1
ATOM 796 C CA . ALA A 1 106 ? -93.818 68.167 60.175 1.00 16.97 106 ALA A CA 1
ATOM 797 C C . ALA A 1 106 ? -94.839 67.326 60.941 1.00 18.24 106 ALA A C 1
ATOM 798 O O . ALA A 1 106 ? -95.909 66.995 60.428 1.00 19.13 106 ALA A O 1
ATOM 800 N N . LYS A 1 107 ? -94.495 66.988 62.180 1.00 20.55 107 LYS A N 1
ATOM 801 C CA . LYS A 1 107 ? -95.367 66.193 63.031 1.00 21.13 107 LYS A CA 1
ATOM 802 C C . LYS A 1 107 ? -96.686 66.911 63.290 1.00 21.13 107 LYS A C 1
ATOM 803 O O . LYS A 1 107 ? -97.761 66.331 63.136 1.00 19.95 107 LYS A O 1
ATOM 809 N N . ALA A 1 108 ? -96.596 68.174 63.691 1.00 20.07 108 ALA A N 1
ATOM 810 C CA . ALA A 1 108 ? -97.783 68.970 63.980 1.00 21.49 108 ALA A CA 1
ATOM 811 C C . ALA A 1 108 ? -98.733 69.024 62.780 1.00 21.17 108 ALA A C 1
ATOM 812 O O . ALA A 1 108 ? -99.945 68.894 62.932 1.00 21.10 108 ALA A O 1
ATOM 814 N N . LEU A 1 109 ? -98.174 69.207 61.589 1.00 21.08 109 LEU A N 1
ATOM 815 C CA . LEU A 1 109 ? -98.972 69.284 60.375 1.00 21.05 109 LEU A CA 1
ATOM 816 C C . LEU A 1 109 ? -99.602 67.938 60.049 1.00 20.89 109 LEU A C 1
ATOM 817 O O . LEU A 1 109 ? -100.771 67.869 59.680 1.00 19.94 109 LEU A O 1
ATOM 822 N N . ILE A 1 110 ? -98.826 66.869 60.196 1.00 20.24 110 ILE A N 1
ATOM 823 C CA . ILE A 1 110 ? -99.324 65.529 59.916 1.00 20.80 110 ILE A CA 1
ATOM 824 C C . ILE A 1 110 ? -100.483 65.177 60.846 1.00 23.40 110 ILE A C 1
ATOM 825 O O . ILE A 1 110 ? -101.425 64.485 60.446 1.00 23.15 110 ILE A O 1
ATOM 830 N N . GLU A 1 111 ? -100.419 65.670 62.080 1.00 23.45 111 GLU A N 1
ATOM 831 C CA . GLU A 1 111 ? -101.461 65.405 63.071 1.00 25.65 111 GLU A CA 1
ATOM 832 C C . GLU A 1 111 ? -102.594 66.426 63.004 1.00 25.37 111 GLU A C 1
ATOM 833 O O . GLU A 1 111 ? -103.547 66.350 63.776 1.00 25.64 111 GLU A O 1
ATOM 839 N N . THR A 1 112 ? -102.493 67.383 62.087 1.00 26.08 112 THR A N 1
ATOM 840 C CA . THR A 1 112 ? -103.542 68.390 61.945 1.00 27.14 112 THR A CA 1
ATOM 841 C C . THR A 1 112 ? -104.710 67.836 61.130 1.00 29.09 112 THR A C 1
ATOM 842 O O . THR A 1 112 ? -104.544 67.370 59.998 1.00 28.28 112 THR A O 1
ATOM 846 N N . ASP A 1 113 ? -105.892 67.903 61.731 1.00 30.95 113 ASP A N 1
ATOM 847 C CA . ASP A 1 113 ? -107.127 67.396 61.146 1.00 33.32 113 ASP A CA 1
ATOM 848 C C . ASP A 1 113 ? -107.684 68.274 60.026 1.00 33.18 113 ASP A C 1
ATOM 849 O O . ASP A 1 113 ? -108.827 68.726 60.092 1.00 34.32 113 ASP A O 1
ATOM 854 N N . ALA A 1 114 ? -106.872 68.508 58.999 1.00 32.23 114 ALA A N 1
ATOM 855 C CA . ALA A 1 114 ? -107.274 69.319 57.855 1.00 30.73 114 ALA A CA 1
ATOM 856 C C . ALA A 1 114 ? -107.214 68.474 56.585 1.00 30.21 114 ALA A C 1
ATOM 857 O O . ALA A 1 114 ? -106.394 67.566 56.479 1.00 29.54 114 ALA A O 1
ATOM 859 N N . GLU A 1 115 ? -108.074 68.783 55.621 1.00 30.45 115 GLU A N 1
ATOM 860 C CA . GLU A 1 115 ? -108.120 68.029 54.369 1.00 32.38 115 GLU A CA 1
ATOM 861 C C . GLU A 1 115 ? -106.944 68.250 53.424 1.00 29.18 115 GLU A C 1
ATOM 862 O O . GLU A 1 115 ? -106.369 67.292 52.911 1.00 28.35 115 GLU A O 1
ATOM 868 N N . HIS A 1 116 ? -106.589 69.509 53.194 1.00 27.37 116 HIS A N 1
ATOM 869 C CA . HIS A 1 116 ? -105.493 69.828 52.287 1.00 26.13 116 HIS A CA 1
ATOM 870 C C . HIS A 1 116 ? -104.553 70.860 52.905 1.00 24.76 116 HIS A C 1
ATOM 871 O O . HIS A 1 116 ? -104.956 71.987 53.177 1.00 25.22 116 HIS A O 1
ATOM 878 N N . ILE A 1 117 ? -103.297 70.473 53.113 1.00 22.91 117 ILE A N 1
ATOM 879 C CA . ILE A 1 117 ? -102.313 71.379 53.698 1.00 19.88 117 ILE A CA 1
ATOM 880 C C . ILE A 1 117 ? -101.100 71.576 52.786 1.00 18.82 117 ILE A C 1
ATOM 881 O O . ILE A 1 117 ? -100.276 70.674 52.657 1.00 17.28 117 ILE A O 1
ATOM 886 N N . ARG A 1 118 ? -100.989 72.744 52.155 1.00 16.68 118 ARG A N 1
ATOM 887 C CA . ARG A 1 118 ? -99.842 73.013 51.290 1.00 16.58 118 ARG A CA 1
ATOM 888 C C . ARG A 1 118 ? -98.637 73.343 52.162 1.00 17.18 118 ARG A C 1
ATOM 889 O O . ARG A 1 118 ? -98.684 74.242 53.005 1.00 13.74 118 ARG A O 1
ATOM 897 N N . VAL A 1 119 ? -97.550 72.625 51.927 1.00 16.97 119 VAL A N 1
ATOM 898 C CA . VAL A 1 119 ? -96.334 72.798 52.697 1.00 16.10 119 VAL A CA 1
ATOM 899 C C . VAL A 1 119 ? -95.102 72.898 51.808 1.00 17.45 119 VAL A C 1
ATOM 900 O O . VAL A 1 119 ? -95.063 72.327 50.724 1.00 16.72 119 VAL A O 1
ATOM 904 N N . SER A 1 120 ? -94.102 73.639 52.278 1.00 17.74 120 SER A N 1
ATOM 905 C CA . SER A 1 120 ? -92.832 73.775 51.572 1.00 17.60 120 SER A CA 1
ATOM 906 C C . SER A 1 120 ? -91.804 73.285 52.585 1.00 16.95 120 SER A C 1
ATOM 907 O O . SER A 1 120 ? -91.893 73.610 53.764 1.00 19.5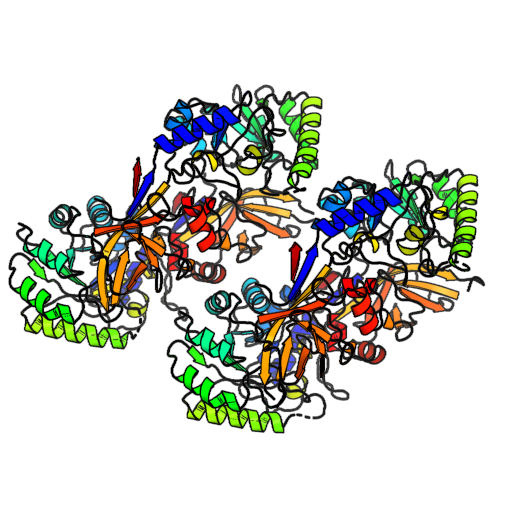2 120 SER A O 1
ATOM 910 N N . ILE A 1 121 ? -90.837 72.495 52.149 1.00 17.32 121 ILE A N 1
ATOM 911 C CA . ILE A 1 121 ? -89.838 71.997 53.085 1.00 16.91 121 ILE A CA 1
ATOM 912 C C . ILE A 1 121 ? -88.641 72.926 53.147 1.00 15.96 121 ILE A C 1
ATOM 913 O O . ILE A 1 121 ? -87.956 73.128 52.151 1.00 19.03 121 ILE A O 1
ATOM 918 N N . LYS A 1 122 ? -88.389 73.501 54.318 1.00 16.41 122 LYS A N 1
ATOM 919 C CA . LYS A 1 122 ? -87.247 74.391 54.466 1.00 16.01 122 LYS A CA 1
ATOM 920 C C . LYS A 1 122 ? -86.051 73.501 54.737 1.00 15.93 122 LYS A C 1
ATOM 921 O O . LYS A 1 122 ? -86.009 72.781 55.739 1.00 15.88 122 LYS A O 1
ATOM 927 N N . ILE A 1 123 ? -85.077 73.560 53.840 1.00 15.28 123 ILE A N 1
ATOM 928 C CA . ILE A 1 123 ? -83.889 72.730 53.946 1.00 17.77 123 ILE A CA 1
ATOM 929 C C . ILE A 1 123 ? -82.687 73.426 54.565 1.00 17.73 123 ILE A C 1
ATOM 930 O O . ILE A 1 123 ? -82.323 74.531 54.169 1.00 18.42 123 ILE A O 1
ATOM 935 N N . ASP A 1 124 ? -82.090 72.786 55.561 1.00 17.57 124 ASP A N 1
ATOM 936 C CA . ASP A 1 124 ? -80.886 73.331 56.172 1.00 19.80 124 ASP A CA 1
ATOM 937 C C . ASP A 1 124 ? -79.800 72.846 55.217 1.00 19.18 124 ASP A C 1
ATOM 938 O O . ASP A 1 124 ? -79.456 71.670 55.223 1.00 18.89 124 ASP A O 1
ATOM 943 N N . SER A 1 125 ? -79.287 73.743 54.385 1.00 19.83 125 SER A N 1
ATOM 944 C CA . SER A 1 125 ? -78.259 73.379 53.418 1.00 22.03 125 SER A CA 1
ATOM 945 C C . SER A 1 125 ? -76.832 73.663 53.887 1.00 23.37 125 SER A C 1
ATOM 946 O O . SER A 1 125 ? -75.923 73.779 53.071 1.00 23.90 125 SER A O 1
ATOM 949 N N . GLY A 1 126 ? -76.634 73.772 55.197 1.00 23.84 126 GLY A N 1
ATOM 950 C CA . GLY A 1 126 ? -75.295 74.026 55.697 1.00 25.95 126 GLY A CA 1
ATOM 951 C C . GLY A 1 126 ? -75.170 75.167 56.685 1.00 26.13 126 GLY A C 1
ATOM 952 O O . GLY A 1 126 ? -74.222 75.206 57.460 1.00 25.54 126 GLY A O 1
ATOM 953 N N . LEU A 1 127 ? -76.118 76.099 56.664 1.00 26.52 127 LEU A N 1
ATOM 954 C CA . LEU A 1 127 ? -76.077 77.235 57.576 1.00 26.87 127 LEU A CA 1
ATOM 955 C C . LEU A 1 127 ? -76.331 76.829 59.022 1.00 27.90 127 LEU A C 1
ATOM 956 O O . LEU A 1 127 ? -75.885 77.505 59.952 1.00 27.49 127 LEU A O 1
ATOM 961 N N . HIS A 1 128 ? -77.060 75.738 59.214 1.00 26.21 128 HIS A N 1
ATOM 962 C CA . HIS A 1 128 ? -77.351 75.258 60.559 1.00 28.43 128 HIS A CA 1
ATOM 963 C C . HIS A 1 128 ? -78.194 76.205 61.409 1.00 27.45 128 HIS A C 1
ATOM 964 O O . HIS A 1 128 ? -77.954 76.337 62.607 1.00 27.19 128 HIS A O 1
ATOM 971 N N . ARG A 1 129 ? -79.096 76.904 60.783 1.00 26.45 129 ARG A N 1
ATOM 972 C CA . ARG A 1 129 ? -80.072 77.711 61.501 1.00 26.08 129 ARG A CA 1
ATOM 973 C C . ARG A 1 129 ? -81.415 77.002 61.605 1.00 25.82 129 ARG A C 1
ATOM 974 O O . ARG A 1 129 ? -81.379 75.870 62.119 1.00 26.57 129 ARG A O 1
ATOM 982 N N . SER A 1 130 ? -82.442 77.499 60.999 1.00 23.42 130 SER A N 1
ATOM 983 C CA . SER A 1 130 ? -83.693 76.747 61.005 1.00 23.95 130 SER A CA 1
ATOM 984 C C . SER A 1 130 ? -83.708 75.847 59.768 1.00 23.25 130 SER A C 1
ATOM 985 O O . SER A 1 130 ? -82.770 75.869 58.968 1.00 23.33 130 SER A O 1
ATOM 988 N N . GLY A 1 131 ? -84.760 75.052 59.617 1.00 21.55 131 GLY A N 1
ATOM 989 C CA . GLY A 1 131 ? -84.835 74.147 58.485 1.00 20.56 131 GLY A CA 1
ATOM 990 C C . GLY A 1 131 ? -84.402 72.747 58.893 1.00 22.03 131 GLY A C 1
ATOM 991 O O . GLY A 1 131 ? -83.709 72.573 59.898 1.00 21.46 131 GLY A O 1
ATOM 992 N N . VAL A 1 132 ? -84.806 71.749 58.114 1.00 21.06 132 VAL A N 1
ATOM 993 C CA . VAL A 1 132 ? -84.477 70.354 58.393 1.00 22.02 132 VAL A CA 1
ATOM 994 C C . VAL A 1 132 ? -83.079 70.029 57.864 1.00 21.81 132 VAL A C 1
ATOM 995 O O . VAL A 1 132 ? -82.762 70.359 56.724 1.00 21.26 132 VAL A O 1
ATOM 999 N N . ASP A 1 133 ? -82.237 69.406 58.687 1.00 21.98 133 ASP A N 1
ATOM 1000 C CA . ASP A 1 133 ? -80.893 69.070 58.239 1.00 23.66 133 ASP A CA 1
ATOM 1001 C C . ASP A 1 133 ? -80.807 67.686 57.606 1.00 22.82 133 ASP A C 1
ATOM 1002 O O . ASP A 1 133 ? -81.750 66.898 57.675 1.00 20.06 133 ASP A O 1
ATOM 1007 N N . GLU A 1 134 ? -79.670 67.412 56.975 1.00 23.21 134 GLU A N 1
ATOM 1008 C CA . GLU A 1 134 ? -79.449 66.147 56.290 1.00 24.37 134 GLU A CA 1
ATOM 1009 C C . GLU A 1 134 ? -79.774 64.917 57.125 1.00 25.12 134 GLU A C 1
ATOM 1010 O O . GLU A 1 134 ? -80.394 63.976 56.628 1.00 25.91 134 GLU A O 1
ATOM 1016 N N . GLN A 1 135 ? -79.374 64.918 58.391 1.00 25.06 135 GLN A N 1
ATOM 1017 C CA . GLN A 1 135 ? -79.653 63.776 59.253 1.00 26.61 135 GLN A CA 1
ATOM 1018 C C . GLN A 1 135 ? -81.156 63.557 59.406 1.00 26.88 135 GLN A C 1
ATOM 1019 O O . GLN A 1 135 ? -81.602 62.457 59.741 1.00 27.30 135 GLN A O 1
ATOM 1025 N N . GLU A 1 136 ? -81.936 64.601 59.146 1.00 25.61 136 GLU A N 1
ATOM 1026 C CA . GLU A 1 136 ? -83.380 64.510 59.279 1.00 25.96 136 GLU A CA 1
ATOM 1027 C C . GLU A 1 136 ? -84.139 64.320 57.963 1.00 25.63 136 GLU A C 1
ATOM 1028 O O . GLU A 1 136 ? -85.320 63.973 57.999 1.00 23.99 136 GLU A O 1
ATOM 1034 N N . TRP A 1 137 ? -83.469 64.538 56.822 1.00 26.08 137 TRP A N 1
ATOM 1035 C CA . TRP A 1 137 ? -84.081 64.372 55.484 1.00 25.63 137 TRP A CA 1
ATOM 1036 C C . TRP A 1 137 ? -85.044 63.192 55.496 1.00 24.91 137 TRP A C 1
ATOM 1037 O O . TRP A 1 137 ? -86.266 63.328 55.395 1.00 21.86 137 TRP A O 1
ATOM 1048 N N . GLU A 1 138 ? -84.416 62.021 55.570 1.00 25.20 138 GLU A N 1
ATOM 1049 C CA . GLU A 1 138 ? -85.057 60.714 55.572 1.00 26.16 138 GLU A CA 1
ATOM 1050 C C . GLU A 1 138 ? -86.360 60.661 56.361 1.00 24.74 138 GLU A C 1
ATOM 1051 O O . GLU A 1 138 ? -87.429 60.433 55.794 1.00 24.91 138 GLU A O 1
ATOM 1057 N N . GLY A 1 139 ? -86.263 60.869 57.669 1.00 21.65 139 GLY A N 1
ATOM 1058 C CA . GLY A 1 139 ? -87.439 60.827 58.516 1.00 21.92 139 GLY A CA 1
ATOM 1059 C C . GLY A 1 139 ? -88.555 61.758 58.088 1.00 22.50 139 GLY A C 1
ATOM 1060 O O . GLY A 1 139 ? -89.719 61.355 58.043 1.00 24.21 139 GLY A O 1
ATOM 1061 N N . VAL A 1 140 ? -88.207 63.003 57.769 1.00 21.29 140 VAL A N 1
ATOM 1062 C CA . VAL A 1 140 ? -89.204 63.986 57.360 1.00 18.77 140 VAL A CA 1
ATOM 1063 C C . VAL A 1 140 ? -89.853 63.649 56.022 1.00 18.57 140 VAL A C 1
ATOM 1064 O O . VAL A 1 140 ? -91.078 63.601 55.923 1.00 18.86 140 VAL A O 1
ATOM 1068 N N . PHE A 1 141 ? -89.045 63.410 54.995 1.00 18.73 141 PHE A N 1
ATOM 1069 C CA . PHE A 1 141 ? -89.602 63.076 53.685 1.00 20.20 141 PHE A CA 1
ATOM 1070 C C . PHE A 1 141 ? -90.528 61.859 53.765 1.00 19.94 141 PHE A C 1
ATOM 1071 O O . PHE A 1 141 ? -91.639 61.871 53.231 1.00 19.77 141 PHE A O 1
ATOM 1079 N N . SER A 1 142 ? -90.070 60.813 54.441 1.00 21.82 142 SER A N 1
ATOM 1080 C CA . SER A 1 142 ? -90.857 59.591 54.577 1.00 24.01 142 SER A CA 1
ATOM 1081 C C . SER A 1 142 ? -92.168 59.808 55.336 1.00 23.91 142 SER A C 1
ATOM 1082 O O . SER A 1 142 ? -93.187 59.205 55.011 1.00 25.67 142 SER A O 1
ATOM 1085 N N . ALA A 1 143 ? -92.146 60.673 56.343 1.00 23.45 143 ALA A N 1
ATOM 1086 C CA . ALA A 1 143 ? -93.351 60.935 57.126 1.00 22.25 143 ALA A CA 1
ATOM 1087 C C . ALA A 1 143 ? -94.348 61.773 56.337 1.00 21.47 143 ALA A C 1
ATOM 1088 O O . ALA A 1 143 ? -95.548 61.492 56.338 1.00 18.98 143 ALA A O 1
ATOM 1090 N N . LEU A 1 144 ? -93.849 62.810 55.672 1.00 19.95 144 LEU A N 1
ATOM 1091 C CA . LEU A 1 144 ? -94.708 63.681 54.879 1.00 21.00 144 LEU A CA 1
ATOM 1092 C C . LEU A 1 144 ? -95.321 62.943 53.689 1.00 21.30 144 LEU A C 1
ATOM 1093 O O . LEU A 1 144 ? -96.465 63.202 53.315 1.00 21.08 144 LEU A O 1
ATOM 1098 N N . ALA A 1 145 ? -94.566 62.020 53.100 1.00 22.11 145 ALA A N 1
ATOM 1099 C CA . ALA A 1 145 ? -95.065 61.256 51.958 1.00 22.66 145 ALA A CA 1
ATOM 1100 C C . ALA A 1 145 ? -96.178 60.289 52.361 1.00 23.48 145 ALA A C 1
ATOM 1101 O O . ALA A 1 145 ? -97.005 59.912 51.535 1.00 22.26 145 ALA A O 1
ATOM 1103 N N . ALA A 1 146 ? -96.194 59.885 53.629 1.00 24.76 146 ALA A N 1
ATOM 1104 C CA . ALA A 1 146 ? -97.202 58.949 54.120 1.00 25.09 146 ALA A CA 1
ATOM 1105 C C . ALA A 1 146 ? -98.466 59.650 54.611 1.00 26.33 146 ALA A C 1
ATOM 1106 O O . ALA A 1 146 ? -99.417 58.998 55.051 1.00 25.81 146 ALA A O 1
ATOM 1108 N N . ALA A 1 147 ? -98.474 60.977 54.538 1.00 25.71 147 ALA A N 1
ATOM 1109 C CA . ALA A 1 147 ? -99.628 61.757 54.972 1.00 26.58 147 ALA A CA 1
ATOM 1110 C C . ALA A 1 147 ? -100.276 62.408 53.758 1.00 26.56 147 ALA A C 1
ATOM 1111 O O . ALA A 1 147 ? -99.899 63.507 53.355 1.00 28.09 147 ALA A O 1
ATOM 1113 N N . PRO A 1 148 ? -101.271 61.733 53.165 1.00 27.85 148 PRO A N 1
ATOM 1114 C CA . PRO A 1 148 ? -102.005 62.198 51.983 1.00 27.35 148 PRO A CA 1
ATOM 1115 C C . PRO A 1 148 ? -102.731 63.541 52.079 1.00 27.16 148 PRO A C 1
ATOM 1116 O O . PRO A 1 148 ? -102.985 64.178 51.053 1.00 26.87 148 PRO A O 1
ATOM 1120 N N . HIS A 1 149 ? -103.070 63.984 53.287 1.00 24.53 149 HIS A N 1
ATOM 1121 C CA . HIS A 1 149 ? -103.760 65.266 53.415 1.00 24.88 149 HIS A CA 1
ATOM 1122 C C . HIS A 1 149 ? -102.792 66.443 53.267 1.00 24.06 149 HIS A C 1
ATOM 1123 O O . HIS A 1 149 ? -103.209 67.599 53.208 1.00 24.57 149 HIS A O 1
ATOM 1130 N N . ILE A 1 150 ? -101.500 66.142 53.208 1.00 23.55 150 ILE A N 1
ATOM 1131 C CA . ILE A 1 150 ? -100.485 67.180 53.050 1.00 23.41 150 ILE A CA 1
ATOM 1132 C C . ILE A 1 150 ? -99.933 67.178 51.628 1.00 22.16 150 ILE A C 1
ATOM 1133 O O . ILE A 1 150 ? -99.590 66.129 51.090 1.00 21.20 150 ILE A O 1
ATOM 1138 N N . GLU A 1 151 ? -99.861 68.355 51.019 1.00 20.22 151 GLU A N 1
ATOM 1139 C CA . GLU A 1 151 ? -99.311 68.470 49.679 1.00 18.93 151 GLU A CA 1
ATOM 1140 C C . GLU A 1 151 ? -97.961 69.167 49.760 1.00 18.51 151 GLU A C 1
ATOM 1141 O O . GLU A 1 151 ? -97.890 70.355 50.085 1.00 19.97 151 GLU A O 1
ATOM 1147 N N . VAL A 1 152 ? -96.892 68.427 49.495 1.00 16.97 152 VAL A N 1
ATOM 1148 C CA . VAL A 1 152 ? -95.563 69.010 49.509 1.00 17.02 152 VAL A CA 1
ATOM 1149 C C . VAL A 1 152 ? -95.408 69.662 48.150 1.00 16.83 152 VAL A C 1
ATOM 1150 O O . VAL A 1 152 ? -95.215 68.991 47.139 1.00 16.81 152 VAL A O 1
ATOM 1154 N N . THR A 1 153 ? -95.493 70.981 48.140 1.00 15.33 153 THR A N 1
ATOM 1155 C CA . THR A 1 153 ? -95.416 71.752 46.911 1.00 16.39 153 THR A CA 1
ATOM 1156 C C . THR A 1 153 ? -93.981 71.941 46.405 1.00 15.05 153 THR A C 1
ATOM 1157 O O . THR A 1 153 ? -93.759 72.289 45.243 1.00 13.84 153 THR A O 1
ATOM 1161 N N . GLY A 1 154 ? -93.009 71.715 47.282 1.00 14.12 154 GLY A N 1
ATOM 1162 C CA . GLY A 1 154 ? -91.618 71.876 46.896 1.00 12.96 154 GLY A CA 1
ATOM 1163 C C . GLY A 1 154 ? -90.742 72.140 48.104 1.00 13.47 154 GLY A C 1
ATOM 1164 O O . GLY A 1 154 ? -91.213 72.049 49.237 1.00 14.20 154 GLY A O 1
ATOM 1165 N N . MET A 1 155 ? -89.471 72.456 47.874 1.00 13.56 155 MET A N 1
ATOM 1166 C CA . MET A 1 155 ? -88.557 72.746 48.973 1.00 16.34 155 MET A CA 1
ATOM 1167 C C . MET A 1 155 ? -87.721 73.983 48.661 1.00 17.43 155 MET A C 1
ATOM 1168 O O . MET A 1 155 ? -87.593 74.395 47.503 1.00 14.83 155 MET A O 1
ATOM 1173 N N . PHE A 1 156 ? -87.165 74.584 49.707 1.00 17.19 156 PHE A N 1
ATOM 1174 C CA . PHE A 1 156 ? -86.357 75.776 49.541 1.00 18.33 156 PHE A CA 1
ATOM 1175 C C . PHE A 1 156 ? -85.296 75.880 50.622 1.00 17.53 156 PHE A C 1
ATOM 1176 O O . PHE A 1 156 ? -85.381 75.224 51.647 1.00 18.48 156 PHE A O 1
ATOM 1184 N N . THR A 1 157 ? -84.290 76.705 50.374 1.00 20.03 157 THR A N 1
ATOM 1185 C CA . THR A 1 157 ? -83.220 76.921 51.335 1.00 21.24 157 THR A CA 1
ATOM 1186 C C . THR A 1 157 ? -82.783 78.376 51.163 1.00 23.01 157 THR A C 1
ATOM 1187 O O . THR A 1 157 ? -83.151 79.022 50.183 1.00 21.92 157 THR A O 1
ATOM 1191 N N . HIS A 1 158 ? -82.007 78.893 52.107 1.00 24.76 158 HIS A N 1
ATOM 1192 C CA . HIS A 1 158 ? -81.569 80.280 52.034 1.00 26.51 158 HIS A CA 1
ATOM 1193 C C . HIS A 1 158 ? -80.044 80.382 51.951 1.00 27.60 158 HIS A C 1
ATOM 1194 O O . HIS A 1 158 ? -79.331 79.783 52.753 1.00 27.20 158 HIS A O 1
ATOM 1201 N N . LEU A 1 159 ? -79.557 81.140 50.969 1.00 29.34 159 LEU A N 1
ATOM 1202 C CA . LEU A 1 159 ? -78.121 81.327 50.753 1.00 31.61 159 LEU A CA 1
ATOM 1203 C C . LEU A 1 159 ? -77.463 82.225 51.801 1.00 33.79 159 LEU A C 1
ATOM 1204 O O . LEU A 1 159 ? -78.056 83.201 52.261 1.00 34.97 159 LEU A O 1
ATOM 1209 N N . ALA A 1 160 ? -76.225 81.889 52.155 1.00 34.56 160 ALA A N 1
ATOM 1210 C CA . ALA A 1 160 ? -75.466 82.618 53.166 1.00 35.32 160 ALA A CA 1
ATOM 1211 C C . ALA A 1 160 ? -75.260 84.095 52.880 1.00 36.51 160 ALA A C 1
ATOM 1212 O O . ALA A 1 160 ? -74.689 84.472 51.854 1.00 35.51 160 ALA A O 1
ATOM 1214 N N . GLU A 1 169 ? -69.538 77.914 49.305 1.00 46.46 169 GLU A N 1
ATOM 1215 C CA . GLU A 1 169 ? -70.657 78.250 50.175 1.00 45.35 169 GLU A CA 1
ATOM 1216 C C . GLU A 1 169 ? -71.973 78.242 49.412 1.00 43.40 169 GLU A C 1
ATOM 1217 O O . GLU A 1 169 ? -72.804 77.363 49.625 1.00 42.99 169 GLU A O 1
ATOM 1223 N N . THR A 1 170 ? -72.172 79.218 48.532 1.00 42.03 170 THR A N 1
ATOM 1224 C CA . THR A 1 170 ? -73.401 79.259 47.752 1.00 41.44 170 THR A CA 1
ATOM 1225 C C . THR A 1 170 ? -73.517 77.943 46.993 1.00 40.93 170 THR A C 1
ATOM 1226 O O . THR A 1 170 ? -74.464 77.186 47.196 1.00 42.88 170 THR A O 1
ATOM 1230 N N . ASP A 1 171 ? -72.548 77.665 46.128 1.00 40.00 171 ASP A N 1
ATOM 1231 C CA . ASP A 1 171 ? -72.557 76.420 45.368 1.00 39.28 171 ASP A CA 1
ATOM 1232 C C . ASP A 1 171 ? -72.566 75.244 46.343 1.00 37.36 171 ASP A C 1
ATOM 1233 O O . ASP A 1 171 ? -73.206 74.220 46.102 1.00 35.83 171 ASP A O 1
ATOM 1238 N N . ARG A 1 172 ? -71.855 75.408 47.452 1.00 35.26 172 ARG A N 1
ATOM 1239 C CA . ARG A 1 172 ? -71.773 74.375 48.473 1.00 35.75 172 ARG A CA 1
ATOM 1240 C C . ARG A 1 172 ? -73.178 74.072 48.999 1.00 32.35 172 ARG A C 1
ATOM 1241 O O . ARG A 1 172 ? -73.568 72.912 49.127 1.00 30.09 172 ARG A O 1
ATOM 1249 N N . GLN A 1 173 ? -73.932 75.125 49.298 1.00 29.16 173 GLN A N 1
ATOM 1250 C CA . GLN A 1 173 ? -75.293 74.969 49.794 1.00 28.40 173 GLN A CA 1
ATOM 1251 C C . GLN A 1 173 ? -76.156 74.352 48.702 1.00 25.38 173 GLN A C 1
ATOM 1252 O O . GLN A 1 173 ? -77.051 73.561 48.978 1.00 23.98 173 GLN A O 1
ATOM 1258 N N . ILE A 1 174 ? -75.875 74.723 47.458 1.00 24.68 174 ILE A N 1
ATOM 1259 C CA . ILE A 1 174 ? -76.631 74.209 46.326 1.00 25.42 174 ILE A CA 1
ATOM 1260 C C . ILE A 1 174 ? -76.431 72.707 46.180 1.00 25.86 174 ILE A C 1
ATOM 1261 O O . ILE A 1 174 ? -77.385 71.970 45.925 1.00 27.89 174 ILE A O 1
ATOM 1266 N N . ILE A 1 175 ? -75.192 72.253 46.339 1.00 25.65 175 ILE A N 1
ATOM 1267 C CA . ILE A 1 175 ? -74.897 70.831 46.232 1.00 26.19 175 ILE A CA 1
ATOM 1268 C C . ILE A 1 175 ? -75.748 70.075 47.240 1.00 25.24 175 ILE A C 1
ATOM 1269 O O . ILE A 1 175 ? -76.355 69.056 46.920 1.00 25.79 175 ILE A O 1
ATOM 1274 N N . ALA A 1 176 ? -75.787 70.592 48.463 1.00 24.74 176 ALA A N 1
ATOM 1275 C CA . ALA A 1 176 ? -76.554 69.969 49.530 1.00 23.89 176 ALA A CA 1
ATOM 1276 C C . ALA A 1 176 ? -78.043 69.976 49.197 1.00 22.10 176 ALA A C 1
ATOM 1277 O O . ALA A 1 176 ? -78.711 68.952 49.292 1.00 23.36 176 ALA A O 1
ATOM 1279 N N . PHE A 1 177 ? -78.554 71.133 48.799 1.00 23.36 177 PHE A N 1
ATOM 1280 C CA . PHE A 1 177 ? -79.965 71.265 48.454 1.00 23.28 177 PHE A CA 1
ATOM 1281 C C . PHE A 1 177 ? -80.350 70.222 47.399 1.00 23.32 177 PHE A C 1
ATOM 1282 O O . PHE A 1 177 ? -81.406 69.594 47.482 1.00 22.24 177 PHE A O 1
ATOM 1290 N N . ARG A 1 178 ? -79.488 70.036 46.409 1.00 25.10 178 ARG A N 1
ATOM 1291 C CA . ARG A 1 178 ? -79.763 69.069 45.354 1.00 27.12 178 ARG A CA 1
ATOM 1292 C C . ARG A 1 178 ? -79.864 67.650 45.903 1.00 26.54 178 ARG A C 1
ATOM 1293 O O . ARG A 1 178 ? -80.751 66.887 45.517 1.00 26.55 178 ARG A O 1
ATOM 1301 N N . ARG A 1 179 ? -78.958 67.296 46.805 1.00 26.07 179 ARG A N 1
ATOM 1302 C CA . ARG A 1 179 ? -78.982 65.965 47.403 1.00 27.26 179 ARG A CA 1
ATOM 1303 C C . ARG A 1 179 ? -80.318 65.718 48.085 1.00 24.32 179 ARG A C 1
ATOM 1304 O O . ARG A 1 179 ? -80.927 64.666 47.913 1.00 24.14 179 ARG A O 1
ATOM 1312 N N . ALA A 1 180 ? -80.772 66.703 48.854 1.00 21.50 180 ALA A N 1
ATOM 1313 C CA . ALA A 1 180 ? -82.037 66.604 49.571 1.00 19.42 180 ALA A CA 1
ATOM 1314 C C . ALA A 1 180 ? -83.200 66.475 48.597 1.00 18.74 180 ALA A C 1
ATOM 1315 O O . ALA A 1 180 ? -84.124 65.687 48.810 1.00 19.81 180 ALA A O 1
ATOM 1317 N N . LEU A 1 181 ? -83.147 67.252 47.522 1.00 18.95 181 LEU A N 1
ATOM 1318 C CA . LEU A 1 181 ? -84.202 67.225 46.520 1.00 20.59 181 LEU A CA 1
ATOM 1319 C C . LEU A 1 181 ? -84.306 65.828 45.913 1.00 20.59 181 LEU A C 1
ATOM 1320 O O . LEU A 1 181 ? -85.400 65.299 45.723 1.00 20.90 181 LEU A O 1
ATOM 1325 N N . ALA A 1 182 ? -83.161 65.226 45.623 1.00 19.75 182 ALA A N 1
ATOM 1326 C CA . ALA A 1 182 ? -83.159 63.893 45.041 1.00 22.20 182 ALA A CA 1
ATOM 1327 C C . ALA A 1 182 ? -83.742 62.870 46.022 1.00 21.24 182 ALA A C 1
ATOM 1328 O O . ALA A 1 182 ? -84.586 62.055 45.648 1.00 19.74 182 ALA A O 1
ATOM 1330 N N . LEU A 1 183 ? -83.306 62.920 47.278 1.00 20.34 183 LEU A N 1
ATOM 1331 C CA . LEU A 1 183 ? -83.814 61.976 48.267 1.00 19.21 183 LEU A CA 1
ATOM 1332 C C . LEU A 1 183 ? -85.324 62.125 48.448 1.00 20.98 183 LEU A C 1
ATOM 1333 O O . LEU A 1 183 ? -86.040 61.129 48.562 1.00 22.54 183 LEU A O 1
ATOM 1338 N N . ALA A 1 184 ? -85.802 63.368 48.468 1.00 20.02 184 ALA A N 1
ATOM 1339 C CA . ALA A 1 184 ? -87.230 63.645 48.630 1.00 18.75 184 ALA A CA 1
ATOM 1340 C C . ALA A 1 184 ? -88.025 63.020 47.487 1.00 19.88 184 ALA A C 1
ATOM 1341 O O . ALA A 1 184 ? -89.085 62.422 47.702 1.00 18.48 184 ALA A O 1
ATOM 1343 N N . ARG A 1 185 ? -87.516 63.167 46.268 1.00 19.30 185 ARG A N 1
ATOM 1344 C CA . ARG A 1 185 ? -88.194 62.602 45.112 1.00 21.96 185 ARG A CA 1
ATOM 1345 C C . ARG A 1 185 ? -88.121 61.082 45.165 1.00 22.66 185 ARG A C 1
ATOM 1346 O O . ARG A 1 185 ? -89.077 60.390 44.808 1.00 23.45 185 ARG A O 1
ATOM 1354 N N . LYS A 1 186 ? -86.993 60.563 45.634 1.00 24.64 186 LYS A N 1
ATOM 1355 C CA . LYS A 1 186 ? -86.836 59.120 45.757 1.00 26.16 186 LYS A CA 1
ATOM 1356 C C . LYS A 1 186 ? -87.900 58.592 46.715 1.00 25.72 186 LYS A C 1
ATOM 1357 O O . LYS A 1 186 ? -88.337 57.451 46.601 1.00 27.14 186 LYS A O 1
ATOM 1363 N N . HIS A 1 187 ? -88.315 59.439 47.654 1.00 24.59 187 HIS A N 1
ATOM 1364 C CA . HIS A 1 187 ? -89.336 59.087 48.639 1.00 22.76 187 HIS A CA 1
ATOM 1365 C C . HIS A 1 187 ? -90.750 59.288 48.114 1.00 21.66 187 HIS A C 1
ATOM 1366 O O . HIS A 1 187 ? -91.728 59.039 48.820 1.00 21.67 187 HIS A O 1
ATOM 1373 N N . GLY A 1 188 ? -90.864 59.750 46.878 1.00 18.85 188 GLY A N 1
ATOM 1374 C CA . GLY A 1 188 ? -92.183 59.952 46.317 1.00 18.69 188 GLY A CA 1
ATOM 1375 C C . GLY A 1 188 ? -92.699 61.374 46.409 1.00 18.89 188 GLY A C 1
ATOM 1376 O O . GLY A 1 188 ? -93.856 61.630 46.078 1.00 17.57 188 GLY A O 1
ATOM 1377 N N . LEU A 1 189 ? -91.861 62.296 46.873 1.00 18.01 189 LEU A N 1
ATOM 1378 C CA . LEU A 1 189 ? -92.257 63.698 46.955 1.00 17.83 189 LEU A CA 1
ATOM 1379 C C . LEU A 1 189 ? -91.765 64.383 45.683 1.00 19.29 189 LEU A C 1
ATOM 1380 O O . LEU A 1 189 ? -90.569 64.644 45.526 1.00 19.94 189 LEU A O 1
ATOM 1385 N N . GLU A 1 190 ? -92.692 64.662 44.775 1.00 18.62 190 GLU A N 1
ATOM 1386 C CA . GLU A 1 190 ? -92.359 65.294 43.505 1.00 19.38 190 GLU A CA 1
ATOM 1387 C C . GLU A 1 190 ? -91.639 66.637 43.615 1.00 18.13 190 GLU A C 1
ATOM 1388 O O . GLU A 1 190 ? -90.760 66.932 42.812 1.00 18.14 190 GLU A O 1
ATOM 1394 N N . CYS A 1 191 ? -92.011 67.448 44.602 1.00 19.25 191 CYS A N 1
ATOM 1395 C CA . CYS A 1 191 ? -91.393 68.764 44.780 1.00 17.28 191 CYS A CA 1
ATOM 1396 C C . CYS A 1 191 ? -91.356 69.542 43.461 1.00 16.47 191 CYS A C 1
ATOM 1397 O O . CYS A 1 191 ? -90.282 69.870 42.954 1.00 16.10 191 CYS A O 1
ATOM 1400 N N . PRO A 1 192 ? -92.538 69.852 42.898 1.00 16.65 192 PRO A N 1
ATOM 1401 C CA . PRO A 1 192 ? -92.750 70.585 41.639 1.00 18.40 192 PRO A CA 1
ATOM 1402 C C . PRO A 1 192 ? -92.126 71.983 41.573 1.00 18.09 192 PRO A C 1
ATOM 1403 O O . PRO A 1 192 ? -91.497 72.350 40.572 1.00 17.25 192 PRO A O 1
ATOM 1407 N N . VAL A 1 193 ? -92.315 72.764 42.635 1.00 16.59 193 VAL A N 1
ATOM 1408 C CA . VAL A 1 193 ? -91.809 74.135 42.671 1.00 15.28 193 VAL A CA 1
ATOM 1409 C C . VAL A 1 193 ? -90.832 74.411 43.808 1.00 16.31 193 VAL A C 1
ATOM 1410 O O . VAL A 1 193 ? -91.227 74.577 44.968 1.00 14.87 193 VAL A O 1
ATOM 1414 N N . ASN A 1 194 ? -89.555 74.488 43.462 1.00 15.10 194 ASN A N 1
ATOM 1415 C CA . ASN A 1 194 ? -88.518 74.740 44.446 1.00 16.39 194 ASN A CA 1
ATOM 1416 C C . ASN A 1 194 ? -87.887 76.117 44.227 1.00 16.55 194 ASN A C 1
ATOM 1417 O O . ASN A 1 194 ? -87.988 76.682 43.135 1.00 16.06 194 ASN A O 1
ATOM 1422 N N . HIS A 1 195 ? -87.260 76.662 45.269 1.00 15.03 195 HIS A N 1
ATOM 1423 C CA . HIS A 1 195 ? -86.631 77.977 45.181 1.00 16.49 195 HIS A CA 1
ATOM 1424 C C . HIS A 1 195 ? -85.482 78.210 46.160 1.00 17.42 195 HIS A C 1
ATOM 1425 O O . HIS A 1 195 ? -85.486 77.696 47.274 1.00 16.19 195 HIS A O 1
ATOM 1432 N N . VAL A 1 196 ? -84.496 78.994 45.727 1.00 18.83 196 VAL A N 1
ATOM 1433 C CA . VAL A 1 196 ? -83.336 79.309 46.561 1.00 18.85 196 VAL A CA 1
ATOM 1434 C C . VAL A 1 196 ? -82.846 80.737 46.354 1.00 18.90 196 VAL A C 1
ATOM 1435 O O . VAL A 1 196 ? -82.051 81.236 47.141 1.00 20.42 196 VAL A O 1
ATOM 1439 N N . CYS A 1 197 ? -83.305 81.393 45.295 1.00 19.91 197 CYS A N 1
ATOM 1440 C CA . CYS A 1 197 ? -82.852 82.750 45.006 1.00 19.34 197 CYS A CA 1
ATOM 1441 C C . CYS A 1 197 ? -83.507 83.910 45.744 1.00 20.68 197 CYS A C 1
ATOM 1442 O O . CYS A 1 197 ? -84.721 84.131 45.651 1.00 23.16 197 CYS A O 1
ATOM 1445 N N . ASN A 1 198 ? -82.681 84.648 46.476 1.00 19.07 198 ASN A N 1
ATOM 1446 C CA . ASN A 1 198 ? -83.116 85.854 47.171 1.00 18.60 198 ASN A CA 1
ATOM 1447 C C . ASN A 1 198 ? -82.669 86.902 46.157 1.00 17.84 198 ASN A C 1
ATOM 1448 O O . ASN A 1 198 ? -82.252 86.533 45.059 1.00 17.02 198 ASN A O 1
ATOM 1453 N N . SER A 1 199 ? -82.722 88.183 46.508 1.00 17.83 199 SER A N 1
ATOM 1454 C CA . SER A 1 199 ? -82.338 89.239 45.569 1.00 17.60 199 SER A CA 1
ATOM 1455 C C . SER A 1 199 ? -80.957 89.116 44.914 1.00 18.91 199 SER A C 1
ATOM 1456 O O . SER A 1 199 ? -80.846 89.159 43.689 1.00 19.02 199 SER A O 1
ATOM 1459 N N . PRO A 1 200 ? -79.887 88.962 45.710 1.00 18.13 200 PRO A N 1
ATOM 1460 C CA . PRO A 1 200 ? -78.558 88.845 45.096 1.00 20.25 200 PRO A CA 1
ATOM 1461 C C . PRO A 1 200 ? -78.352 87.643 44.167 1.00 22.09 200 PRO A C 1
ATOM 1462 O O . PRO A 1 200 ? -77.794 87.790 43.084 1.00 24.28 200 PRO A O 1
ATOM 1466 N N . ALA A 1 201 ? -78.800 86.461 44.572 1.00 21.98 201 ALA A N 1
ATOM 1467 C CA . ALA A 1 201 ? -78.635 85.282 43.721 1.00 23.06 201 ALA A CA 1
ATOM 1468 C C . ALA A 1 201 ? -79.516 85.368 42.477 1.00 24.64 201 ALA A C 1
ATOM 1469 O O . ALA A 1 201 ? -79.153 84.869 41.410 1.00 25.97 201 ALA A O 1
ATOM 1471 N N . PHE A 1 202 ? -80.681 85.994 42.615 1.00 24.61 202 PHE A N 1
ATOM 1472 C CA . PHE A 1 202 ? -81.594 86.135 41.490 1.00 25.87 202 PHE A CA 1
ATOM 1473 C C . PHE A 1 202 ? -81.007 87.026 40.402 1.00 26.64 202 PHE A C 1
ATOM 1474 O O . PHE A 1 202 ? -81.128 86.735 39.217 1.00 26.76 202 PHE A O 1
ATOM 1482 N N . LEU A 1 203 ? -80.369 88.112 40.815 1.00 29.13 203 LEU A N 1
ATOM 1483 C CA . LEU A 1 203 ? -79.787 89.061 39.878 1.00 31.45 203 LEU A CA 1
ATOM 1484 C C . LEU A 1 203 ? -78.481 88.586 39.250 1.00 33.25 203 LEU A C 1
ATOM 1485 O O . LEU A 1 203 ? -78.051 89.133 38.236 1.00 34.56 203 LEU A O 1
ATOM 1490 N N . THR A 1 204 ? -77.851 87.571 39.837 1.00 33.61 204 THR A N 1
ATOM 1491 C CA . THR A 1 204 ? -76.578 87.091 39.304 1.00 34.42 204 THR A CA 1
ATOM 1492 C C . THR A 1 204 ? -76.482 85.610 38.926 1.00 36.18 204 THR A C 1
ATOM 1493 O O . THR A 1 204 ? -75.599 85.228 38.164 1.00 36.87 204 THR A O 1
ATOM 1497 N N . ARG A 1 205 ? -77.375 84.776 39.450 1.00 37.91 205 ARG A N 1
ATOM 1498 C CA . ARG A 1 205 ? -77.334 83.345 39.148 1.00 38.23 205 ARG A CA 1
ATOM 1499 C C . ARG A 1 205 ? -78.600 82.859 38.443 1.00 38.93 205 ARG A C 1
ATOM 1500 O O . ARG A 1 205 ? -79.443 82.194 39.051 1.00 38.09 205 ARG A O 1
ATOM 1508 N N . SER A 1 206 ? -78.729 83.182 37.160 1.00 38.62 206 SER A N 1
ATOM 1509 C CA . SER A 1 206 ? -79.905 82.769 36.402 1.00 38.66 206 SER A CA 1
ATOM 1510 C C . SER A 1 206 ? -80.002 81.247 36.367 1.00 37.71 206 SER A C 1
ATOM 1511 O O . SER A 1 206 ? -81.059 80.681 36.080 1.00 37.65 206 SER A O 1
ATOM 1514 N N . ASP A 1 207 ? -78.891 80.589 36.675 1.00 35.77 207 ASP A N 1
ATOM 1515 C CA . ASP A 1 207 ? -78.849 79.133 36.695 1.00 34.56 207 ASP A CA 1
ATOM 1516 C C . ASP A 1 207 ? -79.514 78.588 37.964 1.00 31.81 207 ASP A C 1
ATOM 1517 O O . ASP A 1 207 ? -79.841 77.405 38.042 1.00 31.38 207 ASP A O 1
ATOM 1522 N N . LEU A 1 208 ? -79.716 79.455 38.951 1.00 27.32 208 LEU A N 1
ATOM 1523 C CA . LEU A 1 208 ? -80.336 79.051 40.208 1.00 26.63 208 LEU A CA 1
ATOM 1524 C C . LEU A 1 208 ? -81.794 79.495 40.319 1.00 25.67 208 LEU A C 1
ATOM 1525 O O . LEU A 1 208 ? -82.398 79.383 41.378 1.00 24.28 208 LEU A O 1
ATOM 1530 N N . HIS A 1 209 ? -82.359 80.002 39.228 1.00 26.20 209 HIS A N 1
ATOM 1531 C CA . HIS A 1 209 ? -83.748 80.447 39.241 1.00 25.41 209 HIS A CA 1
ATOM 1532 C C . HIS A 1 209 ? -84.739 79.326 39.551 1.00 26.07 209 HIS A C 1
ATOM 1533 O O . HIS A 1 209 ? -85.744 79.554 40.224 1.00 27.06 209 HIS A O 1
ATOM 1540 N N . MET A 1 210 ? -84.465 78.119 39.060 1.00 25.55 210 MET A N 1
ATOM 1541 C CA . MET A 1 210 ? -85.363 76.990 39.295 1.00 24.11 210 MET A CA 1
ATOM 1542 C C . MET A 1 210 ? -86.802 77.326 38.906 1.00 22.49 210 MET A C 1
ATOM 1543 O O . MET A 1 210 ? -87.034 78.081 37.965 1.00 23.40 210 MET A O 1
ATOM 1548 N N . GLU A 1 211 ? -87.773 76.773 39.623 1.00 20.37 211 GLU A N 1
ATOM 1549 C CA . GLU A 1 211 ? -89.166 77.042 39.291 1.00 18.99 211 GLU A CA 1
ATOM 1550 C C . GLU A 1 211 ? -89.689 78.353 39.870 1.00 17.34 211 GLU A C 1
ATOM 1551 O O . GLU A 1 211 ? -90.689 78.882 39.394 1.00 20.23 211 GLU A O 1
ATOM 1557 N N . MET A 1 212 ? -89.019 78.871 40.894 1.00 14.90 212 MET A N 1
ATOM 1558 C CA . MET A 1 212 ? -89.453 80.106 41.531 1.00 16.69 212 MET A CA 1
ATOM 1559 C C . MET A 1 212 ? -88.298 80.833 42.196 1.00 15.29 212 MET A C 1
ATOM 1560 O O . MET A 1 212 ? -87.375 80.206 42.717 1.00 14.09 212 MET A O 1
ATOM 1565 N N . VAL A 1 213 ? -88.355 82.162 42.161 1.00 15.60 213 VAL A N 1
ATOM 1566 C CA . VAL A 1 213 ? -87.335 83.012 42.765 1.00 14.62 213 VAL A CA 1
ATOM 1567 C C . VAL A 1 213 ? -87.988 83.793 43.905 1.00 16.55 213 VAL A C 1
ATOM 1568 O O . VAL A 1 213 ? -89.171 84.142 43.827 1.00 15.71 213 VAL A O 1
ATOM 1572 N N . ARG A 1 214 ? -87.205 84.081 44.944 1.00 15.02 214 ARG A N 1
ATOM 1573 C CA . ARG A 1 214 ? -87.705 84.739 46.154 1.00 14.43 214 ARG A CA 1
ATOM 1574 C C . ARG A 1 214 ? -87.038 86.079 46.488 1.00 14.25 214 ARG A C 1
ATOM 1575 O O . ARG A 1 214 ? -86.375 86.202 47.515 1.00 15.57 214 ARG A O 1
ATOM 1583 N N . PRO A 1 215 ? -87.228 87.105 45.648 1.00 15.01 215 PRO A N 1
ATOM 1584 C CA . PRO A 1 215 ? -86.604 88.401 45.927 1.00 15.58 215 PRO A CA 1
ATOM 1585 C C . PRO A 1 215 ? -87.378 89.295 46.900 1.00 16.19 215 PRO A C 1
ATOM 1586 O O . PRO A 1 215 ? -88.611 89.353 46.870 1.00 14.61 215 PRO A O 1
ATOM 1590 N N . GLY A 1 216 ? -86.633 89.992 47.753 1.00 15.34 216 GLY A N 1
ATOM 1591 C CA . GLY A 1 216 ? -87.226 90.918 48.698 1.00 15.06 216 GLY A CA 1
ATOM 1592 C C . GLY A 1 216 ? -86.672 92.309 48.407 1.00 16.01 216 GLY A C 1
ATOM 1593 O O . GLY A 1 216 ? -87.338 93.149 47.790 1.00 14.45 216 GLY A O 1
ATOM 1594 N N . LEU A 1 217 ? -85.430 92.524 48.832 1.00 11.97 217 LEU A N 1
ATOM 1595 C CA . LEU A 1 217 ? -84.699 93.780 48.656 1.00 16.38 217 LEU A CA 1
ATOM 1596 C C . LEU A 1 217 ? -84.947 94.529 47.337 1.00 17.02 217 LEU A C 1
ATOM 1597 O O . LEU A 1 217 ? -85.311 95.708 47.336 1.00 16.31 217 LEU A O 1
ATOM 1602 N N . ALA A 1 218 ? -84.732 93.840 46.219 1.00 16.89 218 ALA A N 1
ATOM 1603 C CA . ALA A 1 218 ? -84.877 94.434 44.894 1.00 15.67 218 ALA A CA 1
ATOM 1604 C C . ALA A 1 218 ? -86.195 95.150 44.611 1.00 15.28 218 ALA A C 1
ATOM 1605 O O . ALA A 1 218 ? -86.210 96.166 43.911 1.00 15.85 218 ALA A O 1
ATOM 1607 N N . PHE A 1 219 ? -87.300 94.629 45.137 1.00 14.54 219 PHE A N 1
ATOM 1608 C CA . PHE A 1 219 ? -88.605 95.252 44.914 1.00 12.76 219 PHE A CA 1
ATOM 1609 C C . PHE A 1 219 ? -88.633 96.678 45.438 1.00 13.41 219 PHE A C 1
ATOM 1610 O O . PHE A 1 219 ? -89.380 97.521 44.945 1.00 13.78 219 PHE A O 1
ATOM 1618 N N . TYR A 1 220 ? -87.810 96.946 46.441 1.00 14.51 220 TYR A N 1
ATOM 1619 C CA . TYR A 1 220 ? -87.768 98.268 47.041 1.00 14.96 220 TYR A CA 1
ATOM 1620 C C . TYR A 1 220 ? -86.723 99.142 46.364 1.00 14.08 220 TYR A C 1
ATOM 1621 O O . TYR A 1 220 ? -86.407 100.230 46.840 1.00 13.79 220 TYR A O 1
ATOM 1630 N N . GLY A 1 221 ? -86.190 98.642 45.252 1.00 14.15 221 GLY A N 1
ATOM 1631 C CA . GLY A 1 221 ? -85.213 99.384 44.475 1.00 14.64 221 GLY A CA 1
ATOM 1632 C C . GLY A 1 221 ? -83.770 99.390 44.931 1.00 15.68 221 GLY A C 1
ATOM 1633 O O . GLY A 1 221 ? -82.970 100.164 44.403 1.00 16.34 221 GLY A O 1
ATOM 1634 N N . LEU A 1 222 ? -83.424 98.548 45.897 1.00 16.36 222 LEU A N 1
ATOM 1635 C CA . LEU A 1 222 ? -82.052 98.503 46.392 1.00 20.13 222 LEU A CA 1
ATOM 1636 C C . LEU A 1 222 ? -81.262 97.349 45.795 1.00 21.52 222 LEU A C 1
ATOM 1637 O O . LEU A 1 222 ? -81.776 96.236 45.654 1.00 20.24 222 LEU A O 1
ATOM 1642 N N . GLU A 1 223 ? -80.009 97.632 45.440 1.00 24.60 223 GLU A N 1
ATOM 1643 C CA . GLU A 1 223 ? -79.119 96.639 44.847 1.00 25.60 223 GLU A CA 1
ATOM 1644 C C . GLU A 1 223 ? -78.364 95.900 45.944 1.00 27.01 223 GLU A C 1
ATOM 1645 O O . GLU A 1 223 ? -77.757 96.515 46.816 1.00 27.63 223 GLU A O 1
ATOM 1651 N N . PRO A 1 224 ? -78.408 94.564 45.914 1.00 28.42 224 PRO A N 1
ATOM 1652 C CA . PRO A 1 224 ? -77.751 93.677 46.876 1.00 30.95 224 PRO A CA 1
ATOM 1653 C C . PRO A 1 224 ? -76.246 93.585 46.666 1.00 33.08 224 PRO A C 1
ATOM 1654 O O . PRO A 1 224 ? -75.482 93.559 47.623 1.00 33.03 224 PRO A O 1
ATOM 1658 N N . VAL A 1 225 ? -75.831 93.528 45.405 1.00 37.13 225 VAL A N 1
ATOM 1659 C CA . VAL A 1 225 ? -74.418 93.418 45.063 1.00 41.61 225 VAL A CA 1
ATOM 1660 C C . VAL A 1 225 ? -73.842 94.758 44.622 1.00 44.02 225 VAL A C 1
ATOM 1661 O O . VAL A 1 225 ? -74.029 95.178 43.480 1.00 43.55 225 VAL A O 1
ATOM 1665 N N . ALA A 1 226 ? -73.144 95.423 45.537 1.00 47.32 226 ALA A N 1
ATOM 1666 C CA . ALA A 1 226 ? -72.535 96.714 45.248 1.00 50.94 226 ALA A CA 1
ATOM 1667 C C . ALA A 1 226 ? -71.496 96.552 44.149 1.00 52.65 226 ALA A C 1
ATOM 1668 O O . ALA A 1 226 ? -70.324 96.299 44.425 1.00 53.90 226 ALA A O 1
ATOM 1670 N N . GLY A 1 227 ? -71.930 96.698 42.901 1.00 54.17 227 GLY A N 1
ATOM 1671 C CA . GLY A 1 227 ? -71.014 96.557 41.787 1.00 55.92 227 GLY A CA 1
ATOM 1672 C C . GLY A 1 227 ? -71.589 97.033 40.468 1.00 56.46 227 GLY A C 1
ATOM 1673 O O . GLY A 1 227 ? -70.872 97.606 39.650 1.00 56.91 227 GLY A O 1
ATOM 1674 N N . LEU A 1 228 ? -72.878 96.791 40.250 1.00 56.41 228 LEU A N 1
ATOM 1675 C CA . LEU A 1 228 ? -73.520 97.212 39.009 1.00 56.43 228 LEU A CA 1
ATOM 1676 C C . LEU A 1 228 ? -75.011 97.447 39.213 1.00 54.93 228 LEU A C 1
ATOM 1677 O O . LEU A 1 228 ? -75.565 97.101 40.255 1.00 54.31 228 LEU A O 1
ATOM 1682 N N . GLU A 1 229 ? -75.655 98.037 38.211 1.00 53.46 229 GLU A N 1
ATOM 1683 C CA . GLU A 1 229 ? -77.078 98.335 38.291 1.00 51.60 229 GLU A CA 1
ATOM 1684 C C . GLU A 1 229 ? -77.930 97.326 37.533 1.00 47.95 229 GLU A C 1
ATOM 1685 O O . GLU A 1 229 ? -77.425 96.530 36.743 1.00 47.28 229 GLU A O 1
ATOM 1691 N N . HIS A 1 230 ? -79.232 97.369 37.788 1.00 43.98 230 HIS A N 1
ATOM 1692 C CA . HIS A 1 230 ? -80.184 96.490 37.126 1.00 40.19 230 HIS A CA 1
ATOM 1693 C C . HIS A 1 230 ? -81.395 97.315 36.711 1.00 37.91 230 HIS A C 1
ATOM 1694 O O . HIS A 1 230 ? -82.413 96.775 36.281 1.00 39.02 230 HIS A O 1
ATOM 1701 N N . GLY A 1 231 ? -81.273 98.631 36.848 1.00 34.91 231 GLY A N 1
ATOM 1702 C CA . GLY A 1 231 ? -82.356 99.521 36.474 1.00 31.83 231 GLY A CA 1
ATOM 1703 C C . GLY A 1 231 ? -83.439 99.665 37.525 1.00 28.93 231 GLY A C 1
ATOM 1704 O O . GLY A 1 231 ? -84.572 100.008 37.207 1.00 29.43 231 GLY A O 1
ATOM 1705 N N . LEU A 1 232 ? -83.097 99.400 38.780 1.00 26.37 232 LEU A N 1
ATOM 1706 C CA . LEU A 1 232 ? -84.064 99.515 39.859 1.00 25.41 232 LEU A CA 1
ATOM 1707 C C . LEU A 1 232 ? -84.210 100.967 40.285 1.00 25.10 232 LEU A C 1
ATOM 1708 O O . LEU A 1 232 ? -83.353 101.800 40.001 1.00 24.32 232 LEU A O 1
ATOM 1713 N N . LYS A 1 233 ? -85.306 101.260 40.969 1.00 24.84 233 LYS A N 1
ATOM 1714 C CA . LYS A 1 233 ? -85.576 102.608 41.442 1.00 24.46 233 LYS A CA 1
ATOM 1715 C C . LYS A 1 233 ? -85.835 102.551 42.951 1.00 21.09 233 LYS A C 1
ATOM 1716 O O . LYS A 1 233 ? -86.820 101.959 43.388 1.00 19.62 233 LYS A O 1
ATOM 1722 N N . PRO A 1 234 ? -84.950 103.157 43.764 1.00 18.86 234 PRO A N 1
ATOM 1723 C CA . PRO A 1 234 ? -85.140 103.146 45.220 1.00 19.06 234 PRO A CA 1
ATOM 1724 C C . PRO A 1 234 ? -86.533 103.673 45.554 1.00 18.50 234 PRO A C 1
ATOM 1725 O O . PRO A 1 234 ? -86.986 104.650 44.967 1.00 20.03 234 PRO A O 1
ATOM 1729 N N . ALA A 1 235 ? -87.208 103.043 46.507 1.00 16.85 235 ALA A N 1
ATOM 1730 C CA . ALA A 1 235 ? -88.563 103.455 46.831 1.00 15.17 235 ALA A CA 1
ATOM 1731 C C . ALA A 1 235 ? -88.755 104.308 48.077 1.00 15.25 235 ALA A C 1
ATOM 1732 O O . ALA A 1 235 ? -89.792 104.961 48.230 1.00 17.62 235 ALA A O 1
ATOM 1734 N N . MET A 1 236 ? -87.766 104.327 48.961 1.00 13.68 236 MET A N 1
ATOM 1735 C CA . MET A 1 236 ? -87.922 105.066 50.204 1.00 9.57 236 MET A CA 1
ATOM 1736 C C . MET A 1 236 ? -87.003 106.252 50.419 1.00 11.04 236 MET A C 1
ATOM 1737 O O . MET A 1 236 ? -85.818 106.220 50.076 1.00 10.88 236 MET A O 1
ATOM 1742 N N . THR A 1 237 ? -87.574 107.291 51.015 1.00 9.66 237 THR A N 1
ATOM 1743 C CA . THR A 1 237 ? -86.850 108.497 51.360 1.00 9.80 237 THR A CA 1
ATOM 1744 C C . THR A 1 237 ? -87.202 108.814 52.812 1.00 9.28 237 THR A C 1
ATOM 1745 O O . THR A 1 237 ? -88.374 108.782 53.191 1.00 9.22 237 THR A O 1
ATOM 1749 N N . TRP A 1 238 ? -86.184 109.077 53.625 1.00 8.21 238 TRP A N 1
ATOM 1750 C CA . TRP A 1 238 ? -86.382 109.426 55.032 1.00 11.25 238 TRP A CA 1
ATOM 1751 C C . TRP A 1 238 ? -85.915 110.879 55.129 1.00 14.89 238 TRP A C 1
ATOM 1752 O O . TRP A 1 238 ? -84.762 111.198 54.804 1.00 12.07 238 TRP A O 1
ATOM 1763 N N . GLU A 1 239 ? -86.814 111.764 55.544 1.00 16.03 239 GLU A N 1
ATOM 1764 C CA . GLU A 1 239 ? -86.464 113.172 55.633 1.00 16.80 239 GLU A CA 1
ATOM 1765 C C . GLU A 1 239 ? -87.144 113.889 56.792 1.00 16.84 239 GLU A C 1
ATOM 1766 O O . GLU A 1 239 ? -88.200 113.470 57.282 1.00 15.82 239 GLU A O 1
ATOM 1772 N N . ALA A 1 240 ? -86.518 114.976 57.226 1.00 15.76 240 ALA A N 1
ATOM 1773 C CA . ALA A 1 240 ? -87.023 115.770 58.330 1.00 15.13 240 ALA A CA 1
ATOM 1774 C C . ALA A 1 240 ? -86.975 117.239 57.991 1.00 16.50 240 ALA A C 1
ATOM 1775 O O . ALA A 1 240 ? -86.307 117.654 57.041 1.00 19.27 240 ALA A O 1
ATOM 1777 N N . LYS A 1 241 ? -87.695 118.021 58.781 1.00 16.11 241 LYS A N 1
ATOM 1778 C CA . LYS A 1 241 ? -87.717 119.458 58.616 1.00 17.79 241 LYS A CA 1
ATOM 1779 C C . LYS A 1 241 ? -86.967 120.049 59.798 1.00 17.87 241 LYS A C 1
ATOM 1780 O O . LYS A 1 241 ? -87.257 119.724 60.958 1.00 16.01 241 LYS A O 1
ATOM 1786 N N . VAL A 1 242 ? -85.988 120.897 59.503 1.00 18.72 242 VAL A N 1
ATOM 1787 C CA . VAL A 1 242 ? -85.207 121.537 60.549 1.00 17.61 242 VAL A CA 1
ATOM 1788 C C . VAL A 1 242 ? -86.187 122.253 61.465 1.00 17.84 242 VAL A C 1
ATOM 1789 O O . VAL A 1 242 ? -87.057 122.992 61.003 1.00 20.26 242 VAL A O 1
ATOM 1793 N N . SER A 1 243 ? -86.063 122.013 62.762 1.00 17.87 243 SER A N 1
ATOM 1794 C CA . SER A 1 243 ? -86.962 122.628 63.736 1.00 16.20 243 SER A CA 1
ATOM 1795 C C . SER A 1 243 ? -86.456 123.975 64.234 1.00 15.08 243 SER A C 1
ATOM 1796 O O . SER A 1 243 ? -87.249 124.844 64.584 1.00 15.81 243 SER A O 1
ATOM 1799 N N . VAL A 1 244 ? -85.139 124.143 64.274 1.00 13.59 244 VAL A N 1
ATOM 1800 C CA . VAL A 1 244 ? -84.556 125.399 64.734 1.00 16.62 244 VAL A CA 1
ATOM 1801 C C . VAL A 1 244 ? -83.113 125.563 64.258 1.00 14.58 244 VAL A C 1
ATOM 1802 O O . VAL A 1 244 ? -82.392 124.585 64.076 1.00 14.35 244 VAL A O 1
ATOM 1806 N N . VAL A 1 245 ? -82.711 126.807 64.025 1.00 13.96 245 VAL A N 1
ATOM 1807 C CA . VAL A 1 245 ? -81.349 127.108 63.598 1.00 14.39 245 VAL A CA 1
ATOM 1808 C C . VAL A 1 245 ? -80.768 127.987 64.698 1.00 16.12 245 VAL A C 1
ATOM 1809 O O . VAL A 1 245 ? -81.345 129.015 65.041 1.00 17.47 245 VAL A O 1
ATOM 1813 N N . LYS A 1 246 ? -79.641 127.566 65.266 1.00 17.65 246 LYS A N 1
ATOM 1814 C CA . LYS A 1 246 ? -79.018 128.296 66.367 1.00 21.64 246 LYS A CA 1
ATOM 1815 C C . LYS A 1 246 ? -77.576 128.725 66.102 1.00 23.17 246 LYS A C 1
ATOM 1816 O O . LYS A 1 246 ? -76.786 127.981 65.528 1.00 23.34 246 LYS A O 1
ATOM 1822 N N . GLN A 1 247 ? -77.247 129.937 66.532 1.00 25.67 247 GLN A N 1
ATOM 1823 C CA . GLN A 1 247 ? -75.902 130.479 66.376 1.00 28.58 247 GLN A CA 1
ATOM 1824 C C . GLN A 1 247 ? -75.059 129.946 67.532 1.00 29.34 247 GLN A C 1
ATOM 1825 O O . GLN A 1 247 ? -75.456 130.058 68.688 1.00 29.86 247 GLN A O 1
ATOM 1831 N N . ILE A 1 248 ? -73.915 129.342 67.223 1.00 31.23 248 ILE A N 1
ATOM 1832 C CA . ILE A 1 248 ? -73.045 128.787 68.263 1.00 34.11 248 ILE A CA 1
ATOM 1833 C C . ILE A 1 248 ? -71.740 129.553 68.456 1.00 35.68 248 ILE A C 1
ATOM 1834 O O . ILE A 1 248 ? -71.158 129.533 69.538 1.00 35.43 248 ILE A O 1
ATOM 1839 N N . GLU A 1 249 ? -71.264 130.205 67.404 1.00 38.05 249 GLU A N 1
ATOM 1840 C CA . GLU A 1 249 ? -70.026 130.953 67.512 1.00 41.19 249 GLU A CA 1
ATOM 1841 C C . GLU A 1 249 ? -70.329 132.391 67.881 1.00 42.94 249 GLU A C 1
ATOM 1842 O O . GLU A 1 249 ? -69.835 133.329 67.255 1.00 42.46 249 GLU A O 1
ATOM 1848 N N . ARG A 1 265 ? -68.595 133.092 63.576 1.00 46.17 265 ARG A N 1
ATOM 1849 C CA . ARG A 1 265 ? -70.009 133.175 63.214 1.00 43.99 265 ARG A CA 1
ATOM 1850 C C . ARG A 1 265 ? -70.513 131.864 62.633 1.00 40.35 265 ARG A C 1
ATOM 1851 O O . ARG A 1 265 ? -70.805 131.765 61.438 1.00 40.72 265 ARG A O 1
ATOM 1859 N N . GLY A 1 266 ? -70.596 130.861 63.501 1.00 33.83 266 GLY A N 1
ATOM 1860 C CA . GLY A 1 266 ? -71.059 129.552 63.100 1.00 27.33 266 GLY A CA 1
ATOM 1861 C C . GLY A 1 266 ? -72.486 129.324 63.550 1.00 24.67 266 GLY A C 1
ATOM 1862 O O . GLY A 1 266 ? -72.990 130.024 64.431 1.00 22.11 266 GLY A O 1
ATOM 1863 N N . PHE A 1 267 ? -73.130 128.336 62.940 1.00 20.98 267 PHE A N 1
ATOM 1864 C CA . PHE A 1 267 ? -74.511 127.997 63.242 1.00 19.63 267 PHE A CA 1
ATOM 1865 C C . PHE A 1 267 ? -74.695 126.483 63.238 1.00 18.22 267 PHE A C 1
ATOM 1866 O O . PHE A 1 267 ? -73.940 125.760 62.586 1.00 16.81 267 PHE A O 1
ATOM 1874 N N . VAL A 1 268 ? -75.698 126.016 63.975 1.00 16.03 268 VAL A N 1
ATOM 1875 C CA . VAL A 1 268 ? -76.039 124.603 64.011 1.00 15.33 268 VAL A CA 1
ATOM 1876 C C . VAL A 1 268 ? -77.537 124.557 63.754 1.00 15.68 268 VAL A C 1
ATOM 1877 O O . VAL A 1 268 ? -78.226 125.561 63.904 1.00 15.51 268 VAL A O 1
ATOM 1881 N N . ALA A 1 269 ? -78.042 123.401 63.345 1.00 14.93 269 ALA A N 1
ATOM 1882 C CA . ALA A 1 269 ? -79.472 123.260 63.109 1.00 14.17 269 ALA A CA 1
ATOM 1883 C C . ALA A 1 269 ? -79.931 121.995 63.811 1.00 15.12 269 ALA A C 1
ATOM 1884 O O . ALA A 1 269 ? -79.237 120.981 63.806 1.00 17.05 269 ALA A O 1
ATOM 1886 N N . VAL A 1 270 ? -81.096 122.063 64.433 1.00 14.77 270 VAL A N 1
ATOM 1887 C CA . VAL A 1 270 ? -81.632 120.919 65.138 1.00 14.83 270 VAL A CA 1
ATOM 1888 C C . VAL A 1 270 ? -82.553 120.143 64.203 1.00 14.77 270 VAL A C 1
ATOM 1889 O O . VAL A 1 270 ? -83.425 120.720 63.554 1.00 15.26 270 VAL A O 1
ATOM 1893 N N . VAL A 1 271 ? -82.330 118.837 64.125 1.00 14.72 271 VAL A N 1
ATOM 1894 C CA . VAL A 1 271 ? -83.138 117.957 63.292 1.00 15.34 271 VAL A CA 1
ATOM 1895 C C . VAL A 1 271 ? -83.973 117.040 64.182 1.00 15.24 271 VAL A C 1
ATOM 1896 O O . VAL A 1 271 ? -83.440 116.250 64.963 1.00 16.20 271 VAL A O 1
ATOM 1900 N N . PRO A 1 272 ? -85.301 117.139 64.062 1.00 15.98 272 PRO A N 1
ATOM 1901 C CA . PRO A 1 272 ? -86.360 116.411 64.774 1.00 15.24 272 PRO A CA 1
ATOM 1902 C C . PRO A 1 272 ? -86.362 114.881 64.642 1.00 15.78 272 PRO A C 1
ATOM 1903 O O . PRO A 1 272 ? -87.352 114.304 64.194 1.00 14.07 272 PRO A O 1
ATOM 1907 N N . ALA A 1 273 ? -85.269 114.227 65.023 1.00 15.83 273 ALA A N 1
ATOM 1908 C CA . ALA A 1 273 ? -85.193 112.769 64.956 1.00 16.78 273 ALA A CA 1
ATOM 1909 C C . ALA A 1 273 ? -84.075 112.255 65.856 1.00 17.82 273 ALA A C 1
ATOM 1910 O O . ALA A 1 273 ? -82.940 112.723 65.775 1.00 19.06 273 ALA A O 1
ATOM 1912 N N . GLY A 1 274 ? -84.403 111.287 66.710 1.00 17.61 274 GLY A N 1
ATOM 1913 C CA . GLY A 1 274 ? -83.418 110.735 67.624 1.00 15.65 274 GLY A CA 1
ATOM 1914 C C . GLY A 1 274 ? -83.367 109.220 67.586 1.00 16.29 274 GLY A C 1
ATOM 1915 O O . GLY A 1 274 ? -83.899 108.599 66.665 1.00 17.66 274 GLY A O 1
ATOM 1916 N N . TYR A 1 275 ? -82.730 108.609 68.580 1.00 15.52 275 TYR A N 1
ATOM 1917 C CA . TYR A 1 275 ? -82.641 107.154 68.590 1.00 16.26 275 TYR A CA 1
ATOM 1918 C C . TYR A 1 275 ? -83.973 106.452 68.865 1.00 16.75 275 TYR A C 1
ATOM 1919 O O . TYR A 1 275 ? -84.074 105.234 68.743 1.00 18.66 275 TYR A O 1
ATOM 1928 N N . ALA A 1 276 ? -84.999 107.211 69.234 1.00 17.49 276 ALA A N 1
ATOM 1929 C CA . ALA A 1 276 ? -86.306 106.606 69.468 1.00 18.18 276 ALA A CA 1
ATOM 1930 C C . ALA A 1 276 ? -87.043 106.588 68.132 1.00 18.07 276 ALA A C 1
ATOM 1931 O O . ALA A 1 276 ? -88.120 106.004 68.003 1.00 18.40 276 ALA A O 1
ATOM 1933 N N . ASP A 1 277 ? -86.436 107.229 67.136 1.00 16.59 277 ASP A N 1
ATOM 1934 C CA . ASP A 1 277 ? -87.011 107.311 65.803 1.00 13.68 277 ASP A CA 1
ATOM 1935 C C . ASP A 1 277 ? -86.206 106.530 64.767 1.00 14.60 277 ASP A C 1
ATOM 1936 O O . ASP A 1 277 ? -86.545 106.528 63.586 1.00 13.33 277 ASP A O 1
ATOM 1941 N N . GLY A 1 278 ? -85.126 105.889 65.196 1.00 13.47 278 GLY A N 1
ATOM 1942 C CA . GLY A 1 278 ? -84.349 105.119 64.249 1.00 16.68 278 GLY A CA 1
ATOM 1943 C C . GLY A 1 278 ? -82.929 105.593 64.021 1.00 18.78 278 GLY A C 1
ATOM 1944 O O . GLY A 1 278 ? -82.167 104.918 63.328 1.00 20.09 278 GLY A O 1
ATOM 1945 N N . MET A 1 279 ? -82.574 106.754 64.563 1.00 17.25 279 MET A N 1
ATOM 1946 C CA . MET A 1 279 ? -81.215 107.264 64.416 1.00 18.25 279 MET A CA 1
ATOM 1947 C C . MET A 1 279 ? -80.429 106.782 65.633 1.00 17.29 279 MET A C 1
ATOM 1948 O O . MET A 1 279 ? -80.561 107.319 66.723 1.00 16.90 279 MET A O 1
ATOM 1953 N N . PRO A 1 280 ? -79.610 105.742 65.454 1.00 20.99 280 PRO A N 1
ATOM 1954 C CA . PRO A 1 280 ? -78.799 105.173 66.538 1.00 21.61 280 PRO A CA 1
ATOM 1955 C C . PRO A 1 280 ? -77.816 106.170 67.158 1.00 22.21 280 PRO A C 1
ATOM 1956 O O . PRO A 1 280 ? -77.293 107.055 66.476 1.00 21.78 280 PRO A O 1
ATOM 1960 N N . ARG A 1 281 ? -77.572 106.023 68.456 1.00 24.56 281 ARG A N 1
ATOM 1961 C CA . ARG A 1 281 ? -76.627 106.889 69.147 1.00 27.64 281 ARG A CA 1
ATOM 1962 C C . ARG A 1 281 ? -75.234 106.685 68.549 1.00 29.52 281 ARG A C 1
ATOM 1963 O O . ARG A 1 281 ? -74.426 107.613 68.515 1.00 29.10 281 ARG A O 1
ATOM 1971 N N . HIS A 1 282 ? -74.962 105.471 68.071 1.00 30.52 282 HIS A N 1
ATOM 1972 C CA . HIS A 1 282 ? -73.670 105.170 67.461 1.00 32.43 282 HIS A CA 1
ATOM 1973 C C . HIS A 1 282 ? -73.483 105.891 66.131 1.00 30.78 282 HIS A C 1
ATOM 1974 O O . HIS A 1 282 ? -72.368 105.973 65.617 1.00 31.60 282 HIS A O 1
ATOM 1981 N N . ALA A 1 283 ? -74.569 106.415 65.575 1.00 29.94 283 ALA A N 1
ATOM 1982 C CA . ALA A 1 283 ? -74.493 107.128 64.301 1.00 28.97 283 ALA A CA 1
ATOM 1983 C C . ALA A 1 283 ? -73.719 108.439 64.439 1.00 28.29 283 ALA A C 1
ATOM 1984 O O . ALA A 1 283 ? -73.367 109.069 63.441 1.00 28.03 283 ALA A O 1
ATOM 1986 N N . GLN A 1 284 ? -73.453 108.839 65.680 1.00 29.22 284 GLN A N 1
ATOM 1987 C CA . GLN A 1 284 ? -72.736 110.084 65.957 1.00 30.42 284 GLN A CA 1
ATOM 1988 C C . GLN A 1 284 ? -71.426 110.231 65.187 1.00 30.19 284 GLN A C 1
ATOM 1989 O O . GLN A 1 284 ? -70.572 109.347 65.224 1.00 29.95 284 GLN A O 1
ATOM 1995 N N . GLY A 1 285 ? -71.278 111.358 64.496 1.00 28.91 285 GLY A N 1
ATOM 1996 C CA . GLY A 1 285 ? -70.066 111.628 63.746 1.00 28.54 285 GLY A CA 1
ATOM 1997 C C . GLY A 1 285 ? -69.845 110.752 62.531 1.00 29.38 285 GLY A C 1
ATOM 1998 O O . GLY A 1 285 ? -68.810 110.853 61.871 1.00 28.27 285 GLY A O 1
ATOM 1999 N N . LYS A 1 286 ? -70.810 109.891 62.225 1.00 28.51 286 LYS A N 1
ATOM 2000 C CA . LYS A 1 286 ? -70.672 109.007 61.074 1.00 28.55 286 LYS A CA 1
ATOM 2001 C C . LYS A 1 286 ? -71.429 109.503 59.852 1.00 26.50 286 LYS A C 1
ATOM 2002 O O . LYS A 1 286 ? -71.253 108.964 58.764 1.00 28.27 286 LYS A O 1
ATOM 2008 N N . PHE A 1 287 ? -72.260 110.526 60.012 1.00 23.49 287 PHE A N 1
ATOM 2009 C CA . PHE A 1 287 ? -73.058 110.973 58.883 1.00 22.05 287 PHE A CA 1
ATOM 2010 C C . PHE A 1 287 ? -73.439 112.443 58.812 1.00 21.93 287 PHE A C 1
ATOM 2011 O O . PHE A 1 287 ? -73.220 113.227 59.737 1.00 21.57 287 PHE A O 1
ATOM 2019 N N . SER A 1 288 ? -74.040 112.783 57.678 1.00 21.71 288 SER A N 1
ATOM 2020 C CA . SER A 1 288 ? -74.517 114.120 57.400 1.00 21.75 288 SER A CA 1
ATOM 2021 C C . SER A 1 288 ? -75.846 113.993 56.670 1.00 20.66 288 SER A C 1
ATOM 2022 O O . SER A 1 288 ? -76.173 112.931 56.136 1.00 22.56 288 SER A O 1
ATOM 2025 N N . VAL A 1 289 ? -76.623 115.066 56.666 1.00 17.44 289 VAL A N 1
ATOM 2026 C CA . VAL A 1 289 ? -77.907 115.065 55.983 1.00 16.20 289 VAL A CA 1
ATOM 2027 C C . VAL A 1 289 ? -77.790 116.015 54.798 1.00 16.27 289 VAL A C 1
ATOM 2028 O O . VAL A 1 289 ? -76.914 116.870 54.770 1.00 14.42 289 VAL A O 1
ATOM 2032 N N . THR A 1 290 ? -78.683 115.874 53.827 1.00 15.96 290 THR A N 1
ATOM 2033 C CA . THR A 1 290 ? -78.632 116.728 52.657 1.00 15.84 290 THR A CA 1
ATOM 2034 C C . THR A 1 290 ? -79.755 117.755 52.641 1.00 16.46 290 THR A C 1
ATOM 2035 O O . THR A 1 290 ? -80.935 117.406 52.723 1.00 16.64 290 THR A O 1
ATOM 2039 N N . ILE A 1 291 ? -79.376 119.026 52.539 1.00 14.32 291 ILE A N 1
ATOM 2040 C CA . ILE A 1 291 ? -80.337 120.121 52.504 1.00 14.37 291 ILE A CA 1
ATOM 2041 C C . ILE A 1 291 ? -80.113 120.926 51.222 1.00 16.21 291 ILE A C 1
ATOM 2042 O O . ILE A 1 291 ? -79.064 121.539 51.032 1.00 15.71 291 ILE A O 1
ATOM 2047 N N . ASP A 1 292 ? -81.101 120.906 50.336 1.00 16.71 292 ASP A N 1
ATOM 2048 C CA . ASP A 1 292 ? -80.995 121.609 49.068 1.00 17.35 292 ASP A CA 1
ATOM 2049 C C . ASP A 1 292 ? -79.792 121.095 48.288 1.00 17.47 292 ASP A C 1
ATOM 2050 O O . ASP A 1 292 ? -79.064 121.872 47.665 1.00 16.80 292 ASP A O 1
ATOM 2055 N N . GLY A 1 293 ? -79.572 119.783 48.351 1.00 13.85 293 GLY A N 1
ATOM 2056 C CA . GLY A 1 293 ? -78.474 119.182 47.616 1.00 15.11 293 GLY A CA 1
ATOM 2057 C C . GLY A 1 293 ? -77.085 119.227 48.225 1.00 15.45 293 GLY A C 1
ATOM 2058 O O . GLY A 1 293 ? -76.164 118.628 47.674 1.00 15.33 293 GLY A O 1
ATOM 2059 N N . LEU A 1 294 ? -76.919 119.919 49.349 1.00 16.28 294 LEU A N 1
ATOM 2060 C CA . LEU A 1 294 ? -75.608 120.012 49.991 1.00 16.55 294 LEU A CA 1
ATOM 2061 C C . LEU A 1 294 ? -75.574 119.303 51.347 1.00 17.66 294 LEU A C 1
ATOM 2062 O O . LEU A 1 294 ? -76.560 119.311 52.089 1.00 17.52 294 LEU A O 1
ATOM 2067 N N . ASP A 1 295 ? -74.430 118.702 51.671 1.00 16.98 295 ASP A N 1
ATOM 2068 C CA . ASP A 1 295 ? -74.283 117.965 52.923 1.00 17.71 295 ASP A CA 1
ATOM 2069 C C . ASP A 1 295 ? -73.874 118.774 54.155 1.00 18.19 295 ASP A C 1
ATOM 2070 O O . ASP A 1 295 ? -73.020 119.665 54.093 1.00 18.70 295 ASP A O 1
ATOM 2075 N N . TYR A 1 296 ? -74.511 118.451 55.276 1.00 16.40 296 TYR A N 1
ATOM 2076 C CA . TYR A 1 296 ? -74.227 119.092 56.558 1.00 15.78 296 TYR A CA 1
ATOM 2077 C C . TYR A 1 296 ? -74.052 117.973 57.578 1.00 15.50 296 TYR A C 1
ATOM 2078 O O . TYR A 1 296 ? -74.951 117.169 57.799 1.00 17.30 296 TYR A O 1
ATOM 2087 N N . PRO A 1 297 ? -72.874 117.908 58.202 1.00 17.13 297 PRO A N 1
ATOM 2088 C CA . PRO A 1 297 ? -72.445 116.932 59.207 1.00 16.81 297 PRO A CA 1
ATOM 2089 C C . PRO A 1 297 ? -73.208 116.954 60.520 1.00 16.74 297 PRO A C 1
ATOM 2090 O O . PRO A 1 297 ? -73.439 118.014 61.089 1.00 15.17 297 PRO A O 1
ATOM 2094 N N . GLN A 1 298 ? -73.577 115.772 61.002 1.00 16.92 298 GLN A N 1
ATOM 2095 C CA . GLN A 1 298 ? -74.250 115.656 62.288 1.00 16.57 298 GLN A CA 1
ATOM 2096 C C . GLN A 1 298 ? -73.118 115.830 63.292 1.00 16.94 298 GLN A C 1
ATOM 2097 O O . GLN A 1 298 ? -72.016 115.327 63.079 1.00 17.70 298 GLN A O 1
ATOM 2103 N N . VAL A 1 299 ? -73.368 116.571 64.364 1.00 16.31 299 VAL A N 1
ATOM 2104 C CA . VAL A 1 299 ? -72.342 116.785 65.371 1.00 16.30 299 VAL A CA 1
ATOM 2105 C C . VAL A 1 299 ? -72.927 116.652 66.764 1.00 16.48 299 VAL A C 1
ATOM 2106 O O . VAL A 1 299 ? -74.113 116.900 66.976 1.00 16.06 299 VAL A O 1
ATOM 2110 N N . GLY A 1 300 ? -72.084 116.260 67.711 1.00 16.57 300 GLY A N 1
ATOM 2111 C CA . GLY A 1 300 ? -72.534 116.111 69.084 1.00 18.90 300 GLY A CA 1
ATOM 2112 C C . GLY A 1 300 ? -73.268 114.811 69.348 1.00 18.54 300 GLY A C 1
ATOM 2113 O O . GLY A 1 300 ? -73.272 113.894 68.533 1.00 17.01 300 GLY A O 1
ATOM 2114 N N . ARG A 1 301 ? -73.909 114.737 70.503 1.00 20.96 301 ARG A N 1
ATOM 2115 C CA . ARG A 1 301 ? -74.630 113.534 70.873 1.00 23.25 301 ARG A CA 1
ATOM 2116 C C . ARG A 1 301 ? -76.013 113.445 70.233 1.00 21.78 301 ARG A C 1
ATOM 2117 O O . ARG A 1 301 ? -76.677 114.452 70.013 1.00 19.82 301 ARG A O 1
ATOM 2125 N N . VAL A 1 302 ? -76.425 112.222 69.922 1.00 21.07 302 VAL A N 1
ATOM 2126 C CA . VAL A 1 302 ? -77.734 111.961 69.339 1.00 21.42 302 VAL A CA 1
ATOM 2127 C C . VAL A 1 302 ? -78.668 111.650 70.511 1.00 20.20 302 VAL A C 1
ATOM 2128 O O . VAL A 1 302 ? -78.498 110.639 71.186 1.00 19.41 302 VAL A O 1
ATOM 2132 N N . CYS A 1 303 ? -79.636 112.525 70.759 1.00 19.85 303 CYS A N 1
ATOM 2133 C CA . CYS A 1 303 ? -80.568 112.323 71.863 1.00 19.00 303 CYS A CA 1
ATOM 2134 C C . CYS A 1 303 ? -81.783 111.496 71.453 1.00 15.85 303 CYS A C 1
ATOM 2135 O O . CYS A 1 303 ? -81.877 111.046 70.316 1.00 13.06 303 CYS A O 1
ATOM 2138 N N . MET A 1 304 ? -82.709 111.297 72.385 1.00 13.73 304 MET A N 1
ATOM 2139 C CA . MET A 1 304 ? -83.890 110.498 72.099 1.00 16.50 304 MET A CA 1
ATOM 2140 C C . MET A 1 304 ? -84.784 111.060 70.992 1.00 15.13 304 MET A C 1
ATOM 2141 O O . MET A 1 304 ? -85.314 110.303 70.188 1.00 16.28 304 MET A O 1
ATOM 2146 N N . ASP A 1 305 ? -84.929 112.377 70.929 1.00 15.34 305 ASP A N 1
ATOM 2147 C CA . ASP A 1 305 ? -85.817 112.978 69.932 1.00 16.77 305 ASP A CA 1
ATOM 2148 C C . ASP A 1 305 ? -85.163 113.818 68.853 1.00 16.93 305 ASP A C 1
ATOM 2149 O O . ASP A 1 305 ? -85.852 114.292 67.955 1.00 15.08 305 ASP A O 1
ATOM 2154 N N . GLN A 1 306 ? -83.854 114.024 68.922 1.00 15.62 306 GLN A N 1
ATOM 2155 C CA . GLN A 1 306 ? -83.238 114.863 67.909 1.00 17.89 306 GLN A CA 1
ATOM 2156 C C . GLN A 1 306 ? -81.724 114.792 67.886 1.00 16.04 306 GLN A C 1
ATOM 2157 O O . GLN A 1 306 ? -81.095 114.246 68.794 1.00 15.66 306 GLN A O 1
ATOM 2163 N N . PHE A 1 307 ? -81.149 115.335 66.817 1.00 15.91 307 PHE A N 1
ATOM 2164 C CA . PHE A 1 307 ? -79.707 115.425 66.673 1.00 13.35 307 PHE A CA 1
ATOM 2165 C C . PHE A 1 307 ? -79.408 116.783 66.057 1.00 14.77 307 PHE A C 1
ATOM 2166 O O . PHE A 1 307 ? -80.310 117.451 65.538 1.00 13.74 307 PHE A O 1
ATOM 2174 N N . VAL A 1 308 ? -78.144 117.188 66.116 1.00 13.52 308 VAL A N 1
ATOM 2175 C CA . VAL A 1 308 ? -77.724 118.484 65.607 1.00 15.13 308 VAL A CA 1
ATOM 2176 C C . VAL A 1 308 ? -76.748 118.389 64.432 1.00 14.54 308 VAL A C 1
ATOM 2177 O O . VAL A 1 308 ? -75.929 117.469 64.366 1.00 14.29 308 VAL A O 1
ATOM 2181 N N . ILE A 1 309 ? -76.837 119.337 63.502 1.00 14.06 309 ILE A N 1
ATOM 2182 C CA . ILE A 1 309 ? -75.909 119.351 62.372 1.00 14.69 309 ILE A CA 1
ATOM 2183 C C . ILE A 1 309 ? -75.144 120.663 62.350 1.00 14.77 309 ILE A C 1
ATOM 2184 O O . ILE A 1 309 ? -75.637 121.691 62.802 1.00 15.04 309 ILE A O 1
ATOM 2189 N N . SER A 1 310 ? -73.925 120.620 61.831 1.00 18.04 310 SER A N 1
ATOM 2190 C CA . SER A 1 310 ? -73.095 121.810 61.748 1.00 18.20 310 SER A CA 1
ATOM 2191 C C . SER A 1 310 ? -73.337 122.528 60.416 1.00 17.21 310 SER A C 1
ATOM 2192 O O . SER A 1 310 ? -73.264 121.918 59.350 1.00 17.00 310 SER A O 1
ATOM 2195 N N . LEU A 1 311 ? -73.626 123.824 60.482 1.00 16.90 311 LEU A N 1
ATOM 2196 C CA . LEU A 1 311 ? -73.874 124.610 59.276 1.00 15.49 311 LEU A CA 1
ATOM 2197 C C . LEU A 1 311 ? -72.691 125.507 58.910 1.00 15.26 311 LEU A C 1
ATOM 2198 O O . LEU A 1 311 ? -72.703 126.161 57.868 1.00 15.07 311 LEU A O 1
ATOM 2203 N N . GLY A 1 312 ? -71.664 125.525 59.750 1.00 13.97 312 GLY A N 1
ATOM 2204 C CA . GLY A 1 312 ? -70.532 126.392 59.471 1.00 13.86 312 GLY A CA 1
ATOM 2205 C C . GLY A 1 312 ? -71.091 127.799 59.562 1.00 16.31 312 GLY A C 1
ATOM 2206 O O . GLY A 1 312 ? -71.878 128.076 60.473 1.00 15.44 312 GLY A O 1
ATOM 2207 N N . ASP A 1 313 ? -70.715 128.691 58.645 1.00 16.23 313 ASP A N 1
ATOM 2208 C CA . ASP A 1 313 ? -71.266 130.041 58.693 1.00 16.43 313 ASP A CA 1
ATOM 2209 C C . ASP A 1 313 ? -72.606 130.112 57.968 1.00 15.13 313 ASP A C 1
ATOM 2210 O O . ASP A 1 313 ? -73.131 131.193 57.721 1.00 14.90 313 ASP A O 1
ATOM 2215 N N . ASN A 1 314 ? -73.159 128.943 57.649 1.00 15.12 314 ASN A N 1
ATOM 2216 C CA . ASN A 1 314 ? -74.446 128.829 56.964 1.00 15.04 314 ASN A CA 1
ATOM 2217 C C . ASN A 1 314 ? -74.502 129.708 55.712 1.00 15.88 314 ASN A C 1
ATOM 2218 O O . ASN A 1 314 ? -75.424 130.497 55.535 1.00 14.02 314 ASN A O 1
ATOM 2223 N N . PRO A 1 315 ? -73.519 129.555 54.813 1.00 18.67 315 PRO A N 1
ATOM 2224 C CA . PRO A 1 315 ? -73.411 130.316 53.563 1.00 19.27 315 PRO A CA 1
ATOM 2225 C C . PRO A 1 315 ? -74.663 130.259 52.698 1.00 19.16 315 PRO A C 1
ATOM 2226 O O . PRO A 1 315 ? -74.930 131.175 51.931 1.00 20.64 315 PRO A O 1
ATOM 2230 N N . HIS A 1 316 ? -75.427 129.180 52.822 1.00 18.03 316 HIS A N 1
ATOM 2231 C CA . HIS A 1 316 ? -76.615 129.007 51.999 1.00 17.78 316 HIS A CA 1
ATOM 2232 C C . HIS A 1 316 ? -77.934 129.361 52.678 1.00 18.16 316 HIS A C 1
ATOM 2233 O O . HIS A 1 316 ? -79.003 129.098 52.143 1.00 18.66 316 HIS A O 1
ATOM 2240 N N . GLY A 1 317 ? -77.850 129.964 53.858 1.00 17.71 317 GLY A N 1
ATOM 2241 C CA . GLY A 1 317 ? -79.047 130.388 54.561 1.00 16.96 317 GLY A CA 1
ATOM 2242 C C . GLY A 1 317 ? -80.088 129.341 54.902 1.00 17.68 317 GLY A C 1
ATOM 2243 O O . GLY A 1 317 ? -81.277 129.534 54.654 1.00 19.17 317 GLY A O 1
ATOM 2244 N N . VAL A 1 318 ? -79.649 128.225 55.463 1.00 17.22 318 VAL A N 1
ATOM 2245 C CA . VAL A 1 318 ? -80.575 127.183 55.861 1.00 16.63 318 VAL A CA 1
ATOM 2246 C C . VAL A 1 318 ? -81.403 127.768 57.008 1.00 16.18 318 VAL A C 1
ATOM 2247 O O . VAL A 1 318 ? -80.857 128.380 57.921 1.00 16.14 318 VAL A O 1
ATOM 2251 N N . GLU A 1 319 ? -82.715 127.590 56.954 1.00 15.46 319 GLU A N 1
ATOM 2252 C CA . GLU A 1 319 ? -83.595 128.121 57.993 1.00 17.08 319 GLU A CA 1
ATOM 2253 C C . GLU A 1 319 ? -84.460 127.013 58.566 1.00 16.25 319 GLU A C 1
ATOM 2254 O O . GLU A 1 319 ? -84.610 125.964 57.952 1.00 17.58 319 GLU A O 1
ATOM 2260 N N . ALA A 1 320 ? -85.028 127.250 59.743 1.00 17.04 320 ALA A N 1
ATOM 2261 C CA . ALA A 1 320 ? -85.909 126.269 60.349 1.00 17.49 320 ALA A CA 1
ATOM 2262 C C . ALA A 1 320 ? -86.949 126.006 59.266 1.00 17.55 320 ALA A C 1
ATOM 2263 O O . ALA A 1 320 ? -87.302 126.915 58.521 1.00 18.26 320 ALA A O 1
ATOM 2265 N N . GLY A 1 321 ? -87.416 124.768 59.159 1.00 18.07 321 GLY A N 1
ATOM 2266 C CA . GLY A 1 321 ? -88.394 124.444 58.138 1.00 17.53 321 GLY A CA 1
ATOM 2267 C C . GLY A 1 321 ? -87.743 123.805 56.924 1.00 18.81 321 GLY A C 1
ATOM 2268 O O . GLY A 1 321 ? -88.418 123.181 56.110 1.00 19.07 321 GLY A O 1
ATOM 2269 N N . ALA A 1 322 ? -86.425 123.952 56.802 1.00 18.70 322 ALA A N 1
ATOM 2270 C CA . ALA A 1 322 ? -85.698 123.380 55.672 1.00 19.06 322 ALA A CA 1
ATOM 2271 C C . ALA A 1 322 ? -85.827 121.857 55.636 1.00 18.69 322 ALA A C 1
ATOM 2272 O O . ALA A 1 322 ? -85.914 121.202 56.677 1.00 18.81 322 ALA A O 1
ATOM 2274 N N . LYS A 1 323 ? -85.831 121.299 54.431 1.00 17.67 323 LYS A N 1
ATOM 2275 C CA . LYS A 1 323 ? -85.944 119.860 54.268 1.00 19.45 323 LYS A CA 1
ATOM 2276 C C . LYS A 1 323 ? -84.582 119.180 54.334 1.00 18.18 323 LYS A C 1
ATOM 2277 O O . LYS A 1 323 ? -83.718 119.407 53.492 1.00 17.10 323 LYS A O 1
ATOM 2283 N N . ALA A 1 324 ? -84.395 118.345 55.349 1.00 16.75 324 ALA A N 1
ATOM 2284 C CA . ALA A 1 324 ? -83.138 117.633 55.509 1.00 15.44 324 ALA A CA 1
ATOM 2285 C C . ALA A 1 324 ? -83.350 116.167 55.164 1.00 15.42 324 ALA A C 1
ATOM 2286 O O . ALA A 1 324 ? -84.082 115.449 55.855 1.00 14.43 324 ALA A O 1
ATOM 2288 N N . VAL A 1 325 ? -82.720 115.727 54.079 1.00 14.90 325 VAL A N 1
ATOM 2289 C CA . VAL A 1 325 ? -82.839 114.342 53.656 1.00 13.38 325 VAL A CA 1
ATOM 2290 C C . VAL A 1 325 ? -81.785 113.480 54.362 1.00 13.65 325 VAL A C 1
ATOM 2291 O O . VAL A 1 325 ? -80.585 113.732 54.253 1.00 14.08 325 VAL A O 1
ATOM 2295 N N . ILE A 1 326 ? -82.242 112.478 55.101 1.00 12.21 326 ILE A N 1
ATOM 2296 C CA . ILE A 1 326 ? -81.340 111.578 55.797 1.00 13.19 326 ILE A CA 1
ATOM 2297 C C . ILE A 1 326 ? -80.832 110.575 54.757 1.00 12.39 326 ILE A C 1
ATOM 2298 O O . ILE A 1 326 ? -79.639 110.318 54.677 1.00 12.80 326 ILE A O 1
ATOM 2303 N N . PHE A 1 327 ? -81.738 110.036 53.947 1.00 13.42 327 PHE A N 1
ATOM 2304 C CA . PHE A 1 327 ? -81.358 109.147 52.846 1.00 13.03 327 PHE A CA 1
ATOM 2305 C C . PHE A 1 327 ? -82.505 109.049 51.834 1.00 14.48 327 PHE A C 1
ATOM 2306 O O . PHE A 1 327 ? -83.683 109.153 52.198 1.00 14.61 327 PHE A O 1
ATOM 2314 N N . GLY A 1 328 ? -82.159 108.894 50.558 1.00 13.06 328 GLY A N 1
ATOM 2315 C CA . GLY A 1 328 ? -83.172 108.791 49.522 1.00 14.58 328 GLY A CA 1
ATOM 2316 C C . GLY A 1 328 ? -83.136 109.891 48.473 1.00 16.67 328 GLY A C 1
ATOM 2317 O O . GLY A 1 328 ? -82.080 110.463 48.191 1.00 15.93 328 GLY A O 1
ATOM 2318 N N . GLU A 1 329 ? -84.302 110.186 47.902 1.00 16.83 329 GLU A N 1
ATOM 2319 C CA . GLU A 1 329 ? -84.444 111.215 46.876 1.00 20.66 329 GLU A CA 1
ATOM 2320 C C . GLU A 1 329 ? -83.855 112.543 47.352 1.00 19.34 329 GLU A C 1
ATOM 2321 O O . GLU A 1 329 ? -84.225 113.047 48.403 1.00 18.50 329 GLU A O 1
ATOM 2327 N N . ASN A 1 330 ? -82.932 113.091 46.570 1.00 18.88 330 ASN A N 1
ATOM 2328 C CA . ASN A 1 330 ? -82.285 114.361 46.884 1.00 19.92 330 ASN A CA 1
ATOM 2329 C C . ASN A 1 330 ? -81.257 114.265 48.013 1.00 16.82 330 ASN A C 1
ATOM 2330 O O . ASN A 1 330 ? -80.849 115.275 48.573 1.00 16.79 330 ASN A O 1
ATOM 2335 N N . GLY A 1 331 ? -80.836 113.049 48.335 1.00 16.86 331 GLY A N 1
ATOM 2336 C CA . GLY A 1 331 ? -79.849 112.856 49.384 1.00 15.75 331 GLY A CA 1
ATOM 2337 C C . GLY A 1 331 ? -78.979 111.662 49.051 1.00 17.92 331 GLY A C 1
ATOM 2338 O O . GLY A 1 331 ? -78.864 111.292 47.886 1.00 19.20 331 GLY A O 1
ATOM 2339 N N . HIS A 1 332 ? -78.357 111.063 50.062 1.00 18.57 332 HIS A N 1
ATOM 2340 C CA . HIS A 1 332 ? -77.524 109.884 49.846 1.00 21.02 332 HIS A CA 1
ATOM 2341 C C . HIS A 1 332 ? -78.467 108.695 49.742 1.00 21.16 332 HIS A C 1
ATOM 2342 O O . HIS A 1 332 ? -79.456 108.637 50.469 1.00 19.96 332 HIS A O 1
ATOM 2349 N N . ASP A 1 333 ? -78.181 107.749 48.853 1.00 20.87 333 ASP A N 1
ATOM 2350 C CA . ASP A 1 333 ? -79.065 106.597 48.745 1.00 20.08 333 ASP A CA 1
ATOM 2351 C C . ASP A 1 333 ? -78.900 105.729 49.979 1.00 19.25 333 ASP A C 1
ATOM 2352 O O . ASP A 1 333 ? -77.982 105.941 50.776 1.00 19.74 333 ASP A O 1
ATOM 2357 N N . ALA A 1 334 ? -79.797 104.766 50.145 1.00 18.66 334 ALA A N 1
ATOM 2358 C CA . ALA A 1 334 ? -79.759 103.872 51.300 1.00 19.36 334 ALA A CA 1
ATOM 2359 C C . ALA A 1 334 ? -78.405 103.182 51.482 1.00 16.98 334 ALA A C 1
ATOM 2360 O O . ALA A 1 334 ? -77.903 103.079 52.597 1.00 18.25 334 ALA A O 1
ATOM 2362 N N . THR A 1 335 ? -77.817 102.710 50.392 1.00 18.25 335 THR A N 1
ATOM 2363 C CA . THR A 1 335 ? -76.530 102.024 50.469 1.00 20.83 335 THR A CA 1
ATOM 2364 C C . THR A 1 335 ? -75.448 102.924 51.062 1.00 20.15 335 THR A C 1
ATOM 2365 O O . THR A 1 335 ? -74.700 102.519 51.951 1.00 20.56 335 THR A O 1
ATOM 2369 N N . ASP A 1 336 ? -75.378 104.152 50.564 1.00 21.22 336 ASP A N 1
ATOM 2370 C CA . ASP A 1 336 ? -74.398 105.113 51.043 1.00 19.81 336 ASP A CA 1
ATOM 2371 C C . ASP A 1 336 ? -74.623 105.379 52.528 1.00 18.82 336 ASP A C 1
ATOM 2372 O O . ASP A 1 336 ? -73.685 105.342 53.326 1.00 18.32 336 ASP A O 1
ATOM 2377 N N . PHE A 1 337 ? -75.871 105.647 52.902 1.00 17.61 337 PHE A N 1
ATOM 2378 C CA . PHE A 1 337 ? -76.193 105.899 54.301 1.00 18.43 337 PHE A CA 1
ATOM 2379 C C . PHE A 1 337 ? -75.801 104.694 55.152 1.00 18.76 337 PHE A C 1
ATOM 2380 O O . PHE A 1 337 ? -75.191 104.841 56.210 1.00 18.66 337 PHE A O 1
ATOM 2388 N N . ALA A 1 338 ? -76.142 103.498 54.676 1.00 19.74 338 ALA A N 1
ATOM 2389 C CA . ALA A 1 338 ? -75.827 102.267 55.399 1.00 21.90 338 ALA A CA 1
ATOM 2390 C C . ALA A 1 338 ? -74.322 102.119 55.642 1.00 22.63 338 ALA A C 1
ATOM 2391 O O . ALA A 1 338 ? -73.898 101.762 56.745 1.00 23.03 338 ALA A O 1
ATOM 2393 N N . GLU A 1 339 ? -73.521 102.388 54.615 1.00 21.15 339 GLU A N 1
ATOM 2394 C CA . GLU A 1 339 ? -72.070 102.290 54.753 1.00 23.31 339 GLU A CA 1
ATOM 2395 C C . GLU A 1 339 ? -71.567 103.283 55.799 1.00 22.42 339 GLU A C 1
ATOM 2396 O O . GLU A 1 339 ? -70.749 102.938 56.655 1.00 19.91 339 GLU A O 1
ATOM 2402 N N . ARG A 1 340 ? -72.063 104.515 55.723 1.00 22.17 340 ARG A N 1
ATOM 2403 C CA . ARG A 1 340 ? -71.682 105.550 56.670 1.00 23.92 340 ARG A CA 1
ATOM 2404 C C . ARG A 1 340 ? -71.955 105.113 58.103 1.00 24.03 340 ARG A C 1
ATOM 2405 O O . ARG A 1 340 ? -71.175 105.416 59.000 1.00 25.69 340 ARG A O 1
ATOM 2413 N N . LEU A 1 341 ? -73.054 104.391 58.320 1.00 24.20 341 LEU A N 1
ATOM 2414 C CA . LEU A 1 341 ? -73.408 103.932 59.667 1.00 23.04 341 LEU A CA 1
ATOM 2415 C C . LEU A 1 341 ? -72.930 102.523 59.989 1.00 22.86 341 LEU A C 1
ATOM 2416 O O . LEU A 1 341 ? -73.359 101.928 60.980 1.00 22.60 341 LEU A O 1
ATOM 2421 N N . ASP A 1 342 ? -72.048 101.997 59.147 1.00 20.90 342 ASP A N 1
ATOM 2422 C CA . ASP A 1 342 ? -71.497 100.661 59.325 1.00 21.46 342 ASP A CA 1
ATOM 2423 C C . ASP A 1 342 ? -72.561 99.567 59.398 1.00 21.31 342 ASP A C 1
ATOM 2424 O O . ASP A 1 342 ? -72.556 98.743 60.314 1.00 21.54 342 ASP A O 1
ATOM 2429 N N . THR A 1 343 ? -73.478 99.568 58.434 1.00 20.56 343 THR A N 1
ATOM 2430 C CA . THR A 1 343 ? -74.530 98.559 58.363 1.00 22.11 343 THR A CA 1
ATOM 2431 C C . THR A 1 343 ? -74.844 98.270 56.903 1.00 20.43 343 THR A C 1
ATOM 2432 O O . THR A 1 343 ? -74.072 98.631 56.016 1.00 20.35 343 THR A O 1
ATOM 2436 N N . ILE A 1 344 ? -75.976 97.622 56.651 1.00 18.16 344 ILE A N 1
ATOM 2437 C CA . ILE A 1 344 ? -76.360 97.277 55.287 1.00 16.04 344 ILE A CA 1
ATOM 2438 C C . ILE A 1 344 ? -77.675 97.943 54.925 1.00 15.37 344 ILE A C 1
ATOM 2439 O O . ILE A 1 344 ? -78.472 98.250 55.807 1.00 14.90 344 ILE A O 1
ATOM 2444 N N . ASN A 1 345 ? -77.912 98.152 53.632 1.00 13.59 345 ASN A N 1
ATOM 2445 C CA . ASN A 1 345 ? -79.146 98.812 53.218 1.00 15.12 345 ASN A CA 1
ATOM 2446 C C . ASN A 1 345 ? -80.416 98.130 53.750 1.00 14.07 345 ASN A C 1
ATOM 2447 O O . ASN A 1 345 ? -81.404 98.804 54.024 1.00 15.88 345 ASN A O 1
ATOM 2452 N N . TYR A 1 346 ? -80.385 96.813 53.934 1.00 14.65 346 TYR A N 1
ATOM 2453 C CA . TYR A 1 346 ? -81.551 96.099 54.470 1.00 16.66 346 TYR A CA 1
ATOM 2454 C C . TYR A 1 346 ? -82.005 96.700 55.799 1.00 15.59 346 TYR A C 1
ATOM 2455 O O . TYR A 1 346 ? -83.196 96.864 56.052 1.00 16.86 346 TYR A O 1
ATOM 2464 N N . GLU A 1 347 ? -81.038 96.993 56.654 1.00 16.60 347 GLU A N 1
ATOM 2465 C CA . GLU A 1 347 ? -81.311 97.541 57.972 1.00 18.14 347 GLU A CA 1
ATOM 2466 C C . GLU A 1 347 ? -81.736 98.997 57.964 1.00 17.03 347 GLU A C 1
ATOM 2467 O O . GLU A 1 347 ? -82.624 99.378 58.733 1.00 14.87 347 GLU A O 1
ATOM 2473 N N . VAL A 1 348 ? -81.122 99.815 57.105 1.00 17.25 348 VAL A N 1
ATOM 2474 C CA . VAL A 1 348 ? -81.483 101.228 57.080 1.00 17.45 348 VAL A CA 1
ATOM 2475 C C . VAL A 1 348 ? -82.930 101.449 56.678 1.00 15.16 348 VAL A C 1
ATOM 2476 O O . VAL A 1 348 ? -83.604 102.279 57.277 1.00 15.98 348 VAL A O 1
ATOM 2480 N N . VAL A 1 349 ? -83.437 100.719 55.687 1.00 15.05 349 VAL A N 1
ATOM 2481 C CA . VAL A 1 349 ? -84.834 100.950 55.319 1.00 12.59 349 VAL A CA 1
ATOM 2482 C C . VAL A 1 349 ? -85.779 100.480 56.421 1.00 11.87 349 VAL A C 1
ATOM 2483 O O . VAL A 1 349 ? -86.937 100.893 56.461 1.00 13.39 349 VAL A O 1
ATOM 2487 N N . CYS A 1 350 ? -85.281 99.636 57.323 1.00 10.81 350 CYS A N 1
ATOM 2488 C CA . CYS A 1 350 ? -86.089 99.163 58.447 1.00 12.01 350 CYS A CA 1
ATOM 2489 C C . CYS A 1 350 ? -85.991 100.101 59.641 1.00 13.73 350 CYS A C 1
ATOM 2490 O O . CYS A 1 350 ? -86.791 100.000 60.570 1.00 15.27 350 CYS A O 1
ATOM 2493 N N . ARG A 1 351 ? -85.024 101.015 59.626 1.00 15.27 351 ARG A N 1
ATOM 2494 C CA . ARG A 1 351 ? -84.832 101.914 60.764 1.00 18.20 351 ARG A CA 1
ATOM 2495 C C . ARG A 1 351 ? -85.840 103.028 61.034 1.00 16.07 351 ARG A C 1
ATOM 2496 O O . ARG A 1 351 ? -86.201 103.252 62.177 1.00 15.10 351 ARG A O 1
ATOM 2504 N N . PRO A 1 352 ? -86.288 103.753 59.998 1.00 16.54 352 PRO A N 1
ATOM 2505 C CA . PRO A 1 352 ? -87.258 104.826 60.241 1.00 16.90 352 PRO A CA 1
ATOM 2506 C C . PRO A 1 352 ? -88.461 104.318 61.030 1.00 18.05 352 PRO A C 1
ATOM 2507 O O . PRO A 1 352 ? -89.214 103.467 60.556 1.00 18.30 352 PRO A O 1
ATOM 2511 N N . THR A 1 353 ? -88.636 104.853 62.234 1.00 19.31 353 THR A N 1
ATOM 2512 C CA . THR A 1 353 ? -89.727 104.437 63.106 1.00 17.44 353 THR A CA 1
ATOM 2513 C C . THR A 1 353 ? -90.089 105.566 64.076 1.00 15.68 353 THR A C 1
ATOM 2514 O O . THR A 1 353 ? -89.812 106.731 63.814 1.00 14.40 353 THR A O 1
ATOM 2518 N N . GLY A 1 354 ? -90.720 105.215 65.191 1.00 16.68 354 GLY A N 1
ATOM 2519 C CA . GLY A 1 354 ? -91.078 106.214 66.186 1.00 16.02 354 GLY A CA 1
ATOM 2520 C C . GLY A 1 354 ? -92.048 107.266 65.693 1.00 14.69 354 GLY A C 1
ATOM 2521 O O . GLY A 1 354 ? -93.121 106.932 65.220 1.00 13.59 354 GLY A O 1
ATOM 2522 N N . ARG A 1 355 ? -91.677 108.537 65.816 1.00 13.58 355 ARG A N 1
ATOM 2523 C CA . ARG A 1 355 ? -92.533 109.626 65.370 1.00 12.70 355 ARG A CA 1
ATOM 2524 C C . ARG A 1 355 ? -92.533 109.748 63.852 1.00 13.41 355 ARG A C 1
ATOM 2525 O O . ARG A 1 355 ? -93.240 110.585 63.290 1.00 12.76 355 ARG A O 1
ATOM 2533 N N . THR A 1 356 ? -91.740 108.922 63.178 1.00 13.28 356 THR A N 1
ATOM 2534 C CA . THR A 1 356 ? -91.704 108.981 61.720 1.00 12.93 356 THR A CA 1
ATOM 2535 C C . THR A 1 356 ? -93.077 108.572 61.174 1.00 15.35 356 THR A C 1
ATOM 2536 O O . THR A 1 356 ? -93.618 107.532 61.556 1.00 14.62 356 THR A O 1
ATOM 2540 N N . VAL A 1 357 ? -93.620 109.394 60.279 1.00 13.29 357 VAL A N 1
ATOM 2541 C CA . VAL A 1 357 ? -94.919 109.147 59.662 1.00 13.34 357 VAL A CA 1
ATOM 2542 C C . VAL A 1 357 ? -94.713 108.739 58.208 1.00 13.27 357 VAL A C 1
ATOM 2543 O O . VAL A 1 357 ? -94.027 109.432 57.451 1.00 14.54 357 VAL A O 1
ATOM 2547 N N . ARG A 1 358 ? -95.308 107.620 57.814 1.00 14.34 358 ARG A N 1
ATOM 2548 C CA . ARG A 1 358 ? -95.163 107.131 56.447 1.00 16.39 358 ARG A CA 1
ATOM 2549 C C . ARG A 1 358 ? -96.109 107.817 55.468 1.00 16.98 358 ARG A C 1
ATOM 2550 O O . ARG A 1 358 ? -97.302 107.944 55.729 1.00 19.81 358 ARG A O 1
ATOM 2558 N N . ALA A 1 359 ? -95.578 108.258 54.336 1.00 16.88 359 ALA A N 1
ATOM 2559 C CA . ALA A 1 359 ? -96.401 108.905 53.325 1.00 15.66 359 ALA A CA 1
ATOM 2560 C C . ALA A 1 359 ? -96.142 108.268 51.963 1.00 16.72 359 ALA A C 1
ATOM 2561 O O . ALA A 1 359 ? -95.004 107.934 51.631 1.00 16.64 359 ALA A O 1
ATOM 2563 N N . TYR A 1 360 ? -97.200 108.110 51.174 1.00 15.76 360 TYR A N 1
ATOM 2564 C CA . TYR A 1 360 ? -97.082 107.498 49.859 1.00 17.95 360 TYR A CA 1
ATOM 2565 C C . TYR A 1 360 ? -97.117 108.536 48.755 1.00 19.58 360 TYR A C 1
ATOM 2566 O O . TYR A 1 360 ? -97.943 109.443 48.773 1.00 19.30 360 TYR A O 1
ATOM 2575 N N . VAL A 1 361 ? -96.202 108.396 47.800 1.00 22.40 361 VAL A N 1
ATOM 2576 C CA . VAL A 1 361 ? -96.092 109.321 46.682 1.00 25.94 361 VAL A CA 1
ATOM 2577 C C . VAL A 1 361 ? -95.934 108.589 45.353 1.00 26.28 361 VAL A C 1
ATOM 2578 O O . VAL A 1 361 ? -95.714 107.378 45.323 1.00 27.69 361 VAL A O 1
ATOM 2582 N N . MET B 1 1 ? -100.908 83.125 70.009 1.00 32.82 1 MET B N 1
ATOM 2583 C CA . MET B 1 1 ? -99.609 83.148 70.742 1.00 31.18 1 MET B CA 1
ATOM 2584 C C . MET B 1 1 ? -98.537 83.832 69.896 1.00 29.36 1 MET B C 1
ATOM 2585 O O . MET B 1 1 ? -98.327 83.478 68.736 1.00 27.58 1 MET B O 1
ATOM 2590 N N . ASN B 1 2 ? -97.857 84.806 70.488 1.00 28.14 2 ASN B N 1
ATOM 2591 C CA . ASN B 1 2 ? -96.813 85.544 69.790 1.00 25.93 2 ASN B CA 1
ATOM 2592 C C . ASN B 1 2 ? -95.411 85.091 70.185 1.00 23.81 2 ASN B C 1
ATOM 2593 O O . ASN B 1 2 ? -95.127 84.871 71.359 1.00 22.68 2 ASN B O 1
ATOM 2598 N N . LEU B 1 3 ? -94.534 84.968 69.194 1.00 22.23 3 LEU B N 1
ATOM 2599 C CA . LEU B 1 3 ? -93.165 84.514 69.431 1.00 21.65 3 LEU B CA 1
ATOM 2600 C C . LEU B 1 3 ? -92.223 85.599 69.943 1.00 20.36 3 LEU B C 1
ATOM 2601 O O . LEU B 1 3 ? -91.163 85.301 70.487 1.00 22.24 3 LEU B O 1
ATOM 2606 N N . LEU B 1 4 ? -92.604 86.856 69.764 1.00 18.36 4 LEU B N 1
ATOM 2607 C CA . LEU B 1 4 ? -91.758 87.962 70.185 1.00 16.47 4 LEU B CA 1
ATOM 2608 C C . LEU B 1 4 ? -92.581 89.049 70.866 1.00 15.91 4 LEU B C 1
ATOM 2609 O O . LEU B 1 4 ? -93.479 89.629 70.263 1.00 18.15 4 LEU B O 1
ATOM 2614 N N . THR B 1 5 ? -92.265 89.345 72.118 1.00 15.29 5 THR B N 1
ATOM 2615 C CA . THR B 1 5 ? -93.033 90.351 72.836 1.00 16.89 5 THR B CA 1
ATOM 2616 C C . THR B 1 5 ? -92.239 91.116 73.881 1.00 17.31 5 THR B C 1
ATOM 2617 O O . THR B 1 5 ? -91.116 90.752 74.233 1.00 17.27 5 THR B O 1
ATOM 2621 N N . THR B 1 6 ? -92.840 92.198 74.360 1.00 17.28 6 THR B N 1
ATOM 2622 C CA . THR B 1 6 ? -92.267 92.987 75.433 1.00 18.23 6 THR B CA 1
ATOM 2623 C C . THR B 1 6 ? -93.334 92.930 76.519 1.00 19.82 6 THR B C 1
ATOM 2624 O O . THR B 1 6 ? -94.507 93.198 76.252 1.00 21.19 6 THR B O 1
ATOM 2628 N N . LYS B 1 7 ? -92.940 92.534 77.724 1.00 19.90 7 LYS B N 1
ATOM 2629 C CA . LYS B 1 7 ? -93.868 92.468 78.849 1.00 21.49 7 LYS B CA 1
ATOM 2630 C C . LYS B 1 7 ? -93.774 93.795 79.571 1.00 21.39 7 LYS B C 1
ATOM 2631 O O . LYS B 1 7 ? -92.695 94.175 80.019 1.00 20.86 7 LYS B O 1
ATOM 2637 N N . ILE B 1 8 ? -94.894 94.495 79.690 1.00 21.27 8 ILE B N 1
ATOM 2638 C CA . ILE B 1 8 ? -94.900 95.764 80.387 1.00 20.41 8 ILE B CA 1
ATOM 2639 C C . ILE B 1 8 ? -95.614 95.603 81.717 1.00 21.44 8 ILE B C 1
ATOM 2640 O O . ILE B 1 8 ? -96.827 95.409 81.764 1.00 20.40 8 ILE B O 1
ATOM 2645 N N . ASP B 1 9 ? -94.847 95.681 82.797 1.00 20.94 9 ASP B N 1
ATOM 2646 C CA . ASP B 1 9 ? -95.395 95.556 84.138 1.00 20.55 9 ASP B CA 1
ATOM 2647 C C . ASP B 1 9 ? -95.937 96.910 84.593 1.00 19.49 9 ASP B C 1
ATOM 2648 O O . ASP B 1 9 ? -95.173 97.782 84.999 1.00 19.16 9 ASP B O 1
ATOM 2653 N N . LEU B 1 10 ? -97.255 97.078 84.532 1.00 17.37 10 LEU B N 1
ATOM 2654 C CA . LEU B 1 10 ? -97.880 98.333 84.931 1.00 17.18 10 LEU B CA 1
ATOM 2655 C C . LEU B 1 10 ? -97.781 98.607 86.430 1.00 18.63 10 LEU B C 1
ATOM 2656 O O . LEU B 1 10 ? -97.660 99.765 86.843 1.00 18.80 10 LEU B O 1
ATOM 2661 N N . ASP B 1 11 ? -97.832 97.556 87.249 1.00 19.60 11 ASP B N 1
ATOM 2662 C CA . ASP B 1 11 ? -97.725 97.741 88.696 1.00 20.48 11 ASP B CA 1
ATOM 2663 C C . ASP B 1 11 ? -96.368 98.345 89.021 1.00 19.86 11 ASP B C 1
ATOM 2664 O O . ASP B 1 11 ? -96.241 99.163 89.932 1.00 19.66 11 ASP B O 1
ATOM 2669 N N . ALA B 1 12 ? -95.351 97.925 88.276 1.00 19.72 12 ALA B N 1
ATOM 2670 C CA . ALA B 1 12 ? -94.003 98.442 88.478 1.00 18.75 12 ALA B CA 1
ATOM 2671 C C . ALA B 1 12 ? -94.017 99.938 88.194 1.00 18.79 12 ALA B C 1
ATOM 2672 O O . ALA B 1 12 ? -93.362 100.720 88.886 1.00 20.40 12 ALA B O 1
ATOM 2674 N N . ILE B 1 13 ? -94.777 100.333 87.173 1.00 18.90 13 ILE B N 1
ATOM 2675 C CA . ILE B 1 13 ? -94.887 101.742 86.801 1.00 19.01 13 ILE B CA 1
ATOM 2676 C C . ILE B 1 13 ? -95.589 102.542 87.903 1.00 19.99 13 ILE B C 1
ATOM 2677 O O . ILE B 1 13 ? -95.164 103.647 88.255 1.00 19.63 13 ILE B O 1
ATOM 2682 N N . ALA B 1 14 ? -96.665 101.985 88.447 1.00 21.40 14 ALA B N 1
ATOM 2683 C CA . ALA B 1 14 ? -97.387 102.663 89.515 1.00 21.76 14 ALA B CA 1
ATOM 2684 C C . ALA B 1 14 ? -96.431 102.836 90.695 1.00 21.84 14 ALA B C 1
ATOM 2685 O O . ALA B 1 14 ? -96.343 103.911 91.289 1.00 22.86 14 ALA B O 1
ATOM 2687 N N . HIS B 1 15 ? -95.708 101.768 91.019 1.00 21.29 15 HIS B N 1
ATOM 2688 C CA . HIS B 1 15 ? -94.743 101.794 92.114 1.00 20.68 15 HIS B CA 1
ATOM 2689 C C . HIS B 1 15 ? -93.741 102.919 91.892 1.00 20.65 15 HIS B C 1
ATOM 2690 O O . HIS B 1 15 ? -93.518 103.754 92.772 1.00 22.38 15 HIS B O 1
ATOM 2697 N N . ASN B 1 16 ? -93.137 102.926 90.707 1.00 19.00 16 ASN B N 1
ATOM 2698 C CA . ASN B 1 16 ? -92.157 103.937 90.339 1.00 18.93 16 ASN B CA 1
ATOM 2699 C C . ASN B 1 16 ? -92.765 105.326 90.481 1.00 18.53 16 ASN B C 1
ATOM 2700 O O . ASN B 1 16 ? -92.104 106.257 90.951 1.00 17.54 16 ASN B O 1
ATOM 2705 N N . THR B 1 17 ? -94.025 105.459 90.075 1.00 16.99 17 THR B N 1
ATOM 2706 C CA . THR B 1 17 ? -94.715 106.741 90.164 1.00 18.99 17 THR B CA 1
ATOM 2707 C C . THR B 1 17 ? -94.836 107.184 91.619 1.00 20.38 17 THR B C 1
ATOM 2708 O O . THR B 1 17 ? -94.607 108.350 91.939 1.00 20.77 17 THR B O 1
ATOM 2712 N N . ARG B 1 18 ? -95.190 106.249 92.499 1.00 23.78 18 ARG B N 1
ATOM 2713 C CA . ARG B 1 18 ? -95.325 106.545 93.927 1.00 25.66 18 ARG B CA 1
ATOM 2714 C C . ARG B 1 18 ? -93.973 106.944 94.527 1.00 25.62 18 ARG B C 1
ATOM 2715 O O . ARG B 1 18 ? -93.886 107.888 95.312 1.00 27.14 18 ARG B O 1
ATOM 2723 N N . VAL B 1 19 ? -92.922 106.221 94.155 1.00 24.14 19 VAL B N 1
ATOM 2724 C CA . VAL B 1 19 ? -91.582 106.513 94.657 1.00 23.12 19 VAL B CA 1
ATOM 2725 C C . VAL B 1 19 ? -91.093 107.885 94.195 1.00 22.64 19 VAL B C 1
ATOM 2726 O O . VAL B 1 19 ? -90.377 108.579 94.921 1.00 22.31 19 VAL B O 1
ATOM 2730 N N . LEU B 1 20 ? -91.471 108.273 92.982 1.00 20.98 20 LEU B N 1
ATOM 2731 C CA . LEU B 1 20 ? -91.055 109.568 92.465 1.00 20.27 20 LEU B CA 1
ATOM 2732 C C . LEU B 1 20 ? -91.888 110.676 93.105 1.00 20.54 20 LEU B C 1
ATOM 2733 O O . LEU B 1 20 ? -91.384 111.769 93.372 1.00 20.05 20 LEU B O 1
ATOM 2738 N N . LYS B 1 21 ? -93.161 110.389 93.356 1.00 20.36 21 LYS B N 1
ATOM 2739 C CA . LYS B 1 21 ? -94.043 111.369 93.969 1.00 22.10 21 LYS B CA 1
ATOM 2740 C C . LYS B 1 21 ? -93.535 111.677 95.378 1.00 24.19 21 LYS B C 1
ATOM 2741 O O . LYS B 1 21 ? -93.440 112.838 95.775 1.00 23.73 21 LYS B O 1
ATOM 2747 N N . GLN B 1 22 ? -93.192 110.639 96.133 1.00 25.86 22 GLN B N 1
ATOM 2748 C CA . GLN B 1 22 ? -92.685 110.855 97.481 1.00 28.56 22 GLN B CA 1
ATOM 2749 C C . GLN B 1 22 ? -91.409 111.698 97.434 1.00 27.24 22 GLN B C 1
ATOM 2750 O O . GLN B 1 22 ? -91.246 112.628 98.220 1.00 27.85 22 GLN B O 1
ATOM 2756 N N . MET B 1 23 ? -90.518 111.378 96.501 1.00 25.90 23 MET B N 1
ATOM 2757 C CA . MET B 1 23 ? -89.257 112.105 96.348 1.00 26.40 23 MET B CA 1
ATOM 2758 C C . MET B 1 23 ? -89.412 113.562 95.905 1.00 25.73 23 MET B C 1
ATOM 2759 O O . MET B 1 23 ? -88.544 114.393 96.176 1.00 25.65 23 MET B O 1
ATOM 2764 N N . ALA B 1 24 ? -90.500 113.870 95.207 1.00 23.82 24 ALA B N 1
ATOM 2765 C CA . ALA B 1 24 ? -90.719 115.232 94.735 1.00 23.18 24 ALA B CA 1
ATOM 2766 C C . ALA B 1 24 ? -91.142 116.165 95.865 1.00 24.21 24 ALA B C 1
ATOM 2767 O O . ALA B 1 24 ? -90.846 117.357 95.841 1.00 25.36 24 ALA B O 1
ATOM 2769 N N . GLY B 1 25 ? -91.827 115.622 96.864 1.00 25.68 25 GLY B N 1
ATOM 2770 C CA . GLY B 1 25 ? -92.270 116.455 97.965 1.00 26.48 25 GLY B CA 1
ATOM 2771 C C . GLY B 1 25 ? -93.308 117.468 97.515 1.00 26.77 25 GLY B C 1
ATOM 2772 O O . GLY B 1 25 ? -94.294 117.100 96.882 1.00 27.37 25 GLY B O 1
ATOM 2773 N N . PRO B 1 26 ? -93.104 118.758 97.815 1.00 26.81 26 PRO B N 1
ATOM 2774 C CA . PRO B 1 26 ? -94.023 119.841 97.448 1.00 27.96 26 PRO B CA 1
ATOM 2775 C C . PRO B 1 26 ? -93.986 120.202 95.959 1.00 27.54 26 PRO B C 1
ATOM 2776 O O . PRO B 1 26 ? -94.916 120.823 95.440 1.00 27.74 26 PRO B O 1
ATOM 2780 N N . ALA B 1 27 ? -92.912 119.812 95.279 1.00 26.25 27 ALA B N 1
ATOM 2781 C CA . ALA B 1 27 ? -92.766 120.100 93.853 1.00 24.95 27 ALA B CA 1
ATOM 2782 C C . ALA B 1 27 ? -93.734 119.264 93.028 1.00 24.73 27 ALA B C 1
ATOM 2783 O O . ALA B 1 27 ? -94.043 118.127 93.382 1.00 24.11 27 ALA B O 1
ATOM 2785 N N . LYS B 1 28 ? -94.218 119.828 91.927 1.00 24.71 28 LYS B N 1
ATOM 2786 C CA . LYS B 1 28 ? -95.140 119.101 91.061 1.00 24.51 28 LYS B CA 1
ATOM 2787 C C . LYS B 1 28 ? -94.374 118.041 90.279 1.00 23.70 28 LYS B C 1
ATOM 2788 O O . LYS B 1 28 ? -93.189 118.204 90.002 1.00 23.38 28 LYS B O 1
ATOM 2794 N N . LEU B 1 29 ? -95.059 116.957 89.932 1.00 22.25 29 LEU B N 1
ATOM 2795 C CA . LEU B 1 29 ? -94.445 115.858 89.200 1.00 21.67 29 LEU B CA 1
ATOM 2796 C C . LEU B 1 29 ? -94.929 115.772 87.757 1.00 19.81 29 LEU B C 1
ATOM 2797 O O . LEU B 1 29 ? -96.065 115.388 87.510 1.00 17.89 29 LEU B O 1
ATOM 2802 N N . MET B 1 30 ? -94.069 116.137 86.809 1.00 20.88 30 MET B N 1
ATOM 2803 C CA . MET B 1 30 ? -94.414 116.040 85.391 1.00 19.78 30 MET B CA 1
ATOM 2804 C C . MET B 1 30 ? -93.791 114.754 84.878 1.00 18.57 30 MET B C 1
ATOM 2805 O O . MET B 1 30 ? -92.578 114.580 84.946 1.00 18.85 30 MET B O 1
ATOM 2810 N N . ALA B 1 31 ? -94.619 113.854 84.370 1.00 18.44 31 ALA B N 1
ATOM 2811 C CA . ALA B 1 31 ? -94.121 112.585 83.852 1.00 17.97 31 ALA B CA 1
ATOM 2812 C C . ALA B 1 31 ? -93.800 112.696 82.365 1.00 17.09 31 ALA B C 1
ATOM 2813 O O . ALA B 1 31 ? -94.679 112.981 81.551 1.00 16.20 31 ALA B O 1
ATOM 2815 N N . VAL B 1 32 ? -92.542 112.469 82.005 1.00 16.80 32 VAL B N 1
ATOM 2816 C CA . VAL B 1 32 ? -92.167 112.549 80.598 1.00 15.92 32 VAL B CA 1
ATOM 2817 C C . VAL B 1 32 ? -92.472 111.222 79.918 1.00 14.55 32 VAL B C 1
ATOM 2818 O O . VAL B 1 32 ? -91.807 110.218 80.166 1.00 16.37 32 VAL B O 1
ATOM 2822 N N . VAL B 1 33 ? -93.482 111.224 79.054 1.00 14.61 33 VAL B N 1
ATOM 2823 C CA . VAL B 1 33 ? -93.877 110.008 78.359 1.00 12.29 33 VAL B CA 1
ATOM 2824 C C . VAL B 1 33 ? -93.813 110.087 76.844 1.00 12.79 33 VAL B C 1
ATOM 2825 O O . VAL B 1 33 ? -94.609 109.458 76.147 1.00 11.75 33 VAL B O 1
ATOM 2829 N N . LYS B 1 34 ? -92.851 110.854 76.340 1.00 11.99 34 LYS B N 1
ATOM 2830 C CA . LYS B 1 34 ? -92.646 110.992 74.899 1.00 11.11 34 LYS B CA 1
ATOM 2831 C C . LYS B 1 34 ? -92.212 109.627 74.328 1.00 11.64 34 LYS B C 1
ATOM 2832 O O . LYS B 1 34 ? -91.942 108.680 75.078 1.00 11.06 34 LYS B O 1
ATOM 2838 N N . ALA B 1 35 ? -92.147 109.526 73.003 1.00 11.51 35 ALA B N 1
ATOM 2839 C CA . ALA B 1 35 ? -91.737 108.283 72.346 1.00 11.24 35 ALA B CA 1
ATOM 2840 C C . ALA B 1 35 ? -92.610 107.100 72.768 1.00 12.45 35 ALA B C 1
ATOM 2841 O O . ALA B 1 35 ? -92.120 105.985 72.958 1.00 11.89 35 ALA B O 1
ATOM 2843 N N . ASN B 1 36 ? -93.906 107.352 72.910 1.00 14.36 36 ASN B N 1
ATOM 2844 C CA . ASN B 1 36 ? -94.853 106.320 73.315 1.00 14.02 36 ASN B CA 1
ATOM 2845 C C . ASN B 1 36 ? -94.462 105.744 74.670 1.00 15.24 36 ASN B C 1
ATOM 2846 O O . ASN B 1 36 ? -94.368 104.528 74.843 1.00 15.89 36 ASN B O 1
ATOM 2851 N N . ALA B 1 37 ? -94.234 106.636 75.627 1.00 14.93 37 ALA B N 1
ATOM 2852 C CA . ALA B 1 37 ? -93.857 106.239 76.972 1.00 14.10 37 ALA B CA 1
ATOM 2853 C C . ALA B 1 37 ? -92.572 105.421 76.928 1.00 14.13 37 ALA B C 1
ATOM 2854 O O . ALA B 1 37 ? -92.490 104.343 77.508 1.00 12.60 37 ALA B O 1
ATOM 2856 N N . TYR B 1 38 ? -91.569 105.953 76.233 1.00 15.49 38 TYR B N 1
ATOM 2857 C CA . TYR B 1 38 ? -90.283 105.286 76.093 1.00 16.42 38 TYR B CA 1
ATOM 2858 C C . TYR B 1 38 ? -90.473 103.859 75.595 1.00 16.89 38 TYR B C 1
ATOM 2859 O O . TYR B 1 38 ? -89.854 102.923 76.103 1.00 14.80 38 TYR B O 1
ATOM 2868 N N . ASN B 1 39 ? -91.357 103.711 74.613 1.00 17.30 39 ASN B N 1
ATOM 2869 C CA . ASN B 1 39 ? -91.654 102.419 73.995 1.00 16.51 39 ASN B CA 1
ATOM 2870 C C . ASN B 1 39 ? -92.451 101.466 74.890 1.00 16.35 39 ASN B C 1
ATOM 2871 O O . ASN B 1 39 ? -92.633 100.304 74.538 1.00 18.15 39 ASN B O 1
ATOM 2876 N N . HIS B 1 40 ? -92.926 101.941 76.040 1.00 16.18 40 HIS B N 1
ATOM 2877 C CA . HIS B 1 40 ? -93.698 101.079 76.946 1.00 17.69 40 HIS B CA 1
ATOM 2878 C C . HIS B 1 40 ? -95.209 101.074 76.677 1.00 17.78 40 HIS B C 1
ATOM 2879 O O . HIS B 1 40 ? -95.952 100.327 77.317 1.00 19.60 40 HIS B O 1
ATOM 2886 N N . GLY B 1 41 ? -95.666 101.902 75.739 1.00 17.05 41 GLY B N 1
ATOM 2887 C CA . GLY B 1 41 ? -97.089 101.955 75.437 1.00 16.30 41 GLY B CA 1
ATOM 2888 C C . GLY B 1 41 ? -97.795 103.028 76.248 1.00 17.00 41 GLY B C 1
ATOM 2889 O O . GLY B 1 41 ? -98.383 102.747 77.298 1.00 16.23 41 GLY B O 1
ATOM 2890 N N . VAL B 1 42 ? -97.749 104.262 75.752 1.00 15.59 42 VAL B N 1
ATOM 2891 C CA . VAL B 1 42 ? -98.350 105.399 76.442 1.00 15.69 42 VAL B CA 1
ATOM 2892 C C . VAL B 1 42 ? -99.853 105.270 76.670 1.00 18.12 42 VAL B C 1
ATOM 2893 O O . VAL B 1 42 ? -100.393 105.823 77.633 1.00 17.26 42 VAL B O 1
ATOM 2897 N N . GLU B 1 43 ? -100.528 104.537 75.793 1.00 19.51 43 GLU B N 1
ATOM 2898 C CA . GLU B 1 43 ? -101.968 104.356 75.910 1.00 22.93 43 GLU B CA 1
ATOM 2899 C C . GLU B 1 43 ? -102.342 103.670 77.219 1.00 23.34 43 GLU B C 1
ATOM 2900 O O . GLU B 1 43 ? -103.424 103.896 77.757 1.00 25.51 43 GLU B O 1
ATOM 2906 N N . LYS B 1 44 ? -101.439 102.839 77.728 1.00 21.48 44 LYS B N 1
ATOM 2907 C CA . LYS B 1 44 ? -101.658 102.133 78.983 1.00 20.71 44 LYS B CA 1
ATOM 2908 C C . LYS B 1 44 ? -100.858 102.753 80.130 1.00 20.32 44 LYS B C 1
ATOM 2909 O O . LYS B 1 44 ? -101.344 102.845 81.253 1.00 20.93 44 LYS B O 1
ATOM 2915 N N . VAL B 1 45 ? -99.634 103.186 79.837 1.00 18.17 45 VAL B N 1
ATOM 2916 C CA . VAL B 1 45 ? -98.758 103.765 80.849 1.00 17.93 45 VAL B CA 1
ATOM 2917 C C . VAL B 1 45 ? -99.213 105.092 81.449 1.00 19.18 45 VAL B C 1
ATOM 2918 O O . VAL B 1 45 ? -99.263 105.239 82.674 1.00 20.61 45 VAL B O 1
ATOM 2922 N N . ALA B 1 46 ? -99.528 106.059 80.594 1.00 18.03 46 ALA B N 1
ATOM 2923 C CA . ALA B 1 46 ? -99.956 107.378 81.053 1.00 17.19 46 ALA B CA 1
ATOM 2924 C C . ALA B 1 46 ? -101.112 107.356 82.057 1.00 16.42 46 ALA B C 1
ATOM 2925 O O . ALA B 1 46 ? -101.093 108.078 83.050 1.00 15.92 46 ALA B O 1
ATOM 2927 N N . PRO B 1 47 ? -102.145 106.544 81.801 1.00 16.72 47 PRO B N 1
ATOM 2928 C CA . PRO B 1 47 ? -103.261 106.511 82.753 1.00 17.47 47 PRO B CA 1
ATOM 2929 C C . PRO B 1 47 ? -102.836 105.976 84.120 1.00 19.00 47 PRO B C 1
ATOM 2930 O O . PRO B 1 47 ? -103.313 106.431 85.160 1.00 21.45 47 PRO B O 1
ATOM 2934 N N . VAL B 1 48 ? -101.929 105.011 84.124 1.00 20.53 48 VAL B N 1
ATOM 2935 C CA . VAL B 1 48 ? -101.466 104.458 85.384 1.00 20.26 48 VAL B CA 1
ATOM 2936 C C . VAL B 1 48 ? -100.664 105.512 86.130 1.00 21.75 48 VAL B C 1
ATOM 2937 O O . VAL B 1 48 ? -100.832 105.706 87.338 1.00 20.51 48 VAL B O 1
ATOM 2941 N N . ILE B 1 49 ? -99.799 106.211 85.403 1.00 21.12 49 ILE B N 1
ATOM 2942 C CA . ILE B 1 49 ? -98.993 107.247 86.017 1.00 19.19 49 ILE B CA 1
ATOM 2943 C C . ILE B 1 49 ? -99.887 108.358 86.548 1.00 20.30 49 ILE B C 1
ATOM 2944 O O . ILE B 1 49 ? -99.609 108.953 87.595 1.00 17.29 49 ILE B O 1
ATOM 2949 N N . ALA B 1 50 ? -100.968 108.632 85.823 1.00 19.62 50 ALA B N 1
ATOM 2950 C CA . ALA B 1 50 ? -101.895 109.682 86.227 1.00 21.01 50 ALA B CA 1
ATOM 2951 C C . ALA B 1 50 ? -102.612 109.292 87.513 1.00 20.47 50 ALA B C 1
ATOM 2952 O O . ALA B 1 50 ? -102.777 110.106 88.422 1.00 20.99 50 ALA B O 1
ATOM 2954 N N . ALA B 1 51 ? -103.030 108.034 87.578 1.00 20.90 51 ALA B N 1
ATOM 2955 C CA . ALA B 1 51 ? -103.752 107.513 88.732 1.00 22.56 51 ALA B CA 1
ATOM 2956 C C . ALA B 1 51 ? -102.889 107.401 89.981 1.00 24.39 51 ALA B C 1
ATOM 2957 O O . ALA B 1 51 ? -103.395 107.077 91.053 1.00 26.49 51 ALA B O 1
ATOM 2959 N N . HIS B 1 52 ? -101.589 107.666 89.860 1.00 24.64 52 HIS B N 1
ATOM 2960 C CA . HIS B 1 52 ? -100.734 107.579 91.036 1.00 24.28 52 HIS B CA 1
ATOM 2961 C C . HIS B 1 52 ? -99.987 108.833 91.452 1.00 24.11 52 HIS B C 1
ATOM 2962 O O . HIS B 1 52 ? -98.959 108.752 92.124 1.00 26.03 52 HIS B O 1
ATOM 2969 N N . GLY B 1 53 ? -100.494 109.996 91.062 1.00 23.29 53 GLY B N 1
ATOM 2970 C CA . GLY B 1 53 ? -99.844 111.217 91.494 1.00 23.07 53 GLY B CA 1
ATOM 2971 C C . GLY B 1 53 ? -99.311 112.217 90.488 1.00 22.44 53 GLY B C 1
ATOM 2972 O O . GLY B 1 53 ? -99.110 113.374 90.849 1.00 23.72 53 GLY B O 1
ATOM 2973 N N . ALA B 1 54 ? -99.073 111.805 89.248 1.00 21.29 54 ALA B N 1
ATOM 2974 C CA . ALA B 1 54 ? -98.548 112.741 88.256 1.00 22.13 54 ALA B CA 1
ATOM 2975 C C . ALA B 1 54 ? -99.372 114.025 88.204 1.00 20.59 54 ALA B C 1
ATOM 2976 O O . ALA B 1 54 ? -100.596 113.988 88.096 1.00 21.70 54 ALA B O 1
ATOM 2978 N N . ASP B 1 55 ? -98.686 115.160 88.274 1.00 20.07 55 ASP B N 1
ATOM 2979 C CA . ASP B 1 55 ? -99.338 116.465 88.228 1.00 19.41 55 ASP B CA 1
ATOM 2980 C C . ASP B 1 55 ? -99.429 116.964 86.797 1.00 20.31 55 ASP B C 1
ATOM 2981 O O . ASP B 1 55 ? -100.250 117.826 86.470 1.00 19.88 55 ASP B O 1
ATOM 2986 N N . ALA B 1 56 ? -98.580 116.410 85.940 1.00 19.77 56 ALA B N 1
ATOM 2987 C CA . ALA B 1 56 ? -98.548 116.825 84.545 1.00 18.20 56 ALA B CA 1
ATOM 2988 C C . ALA B 1 56 ? -97.776 115.818 83.705 1.00 17.63 56 ALA B C 1
ATOM 2989 O O . ALA B 1 56 ? -97.189 114.874 84.236 1.00 17.43 56 ALA B O 1
ATOM 2991 N N . PHE B 1 57 ? -97.784 116.025 82.390 1.00 16.33 57 PHE B N 1
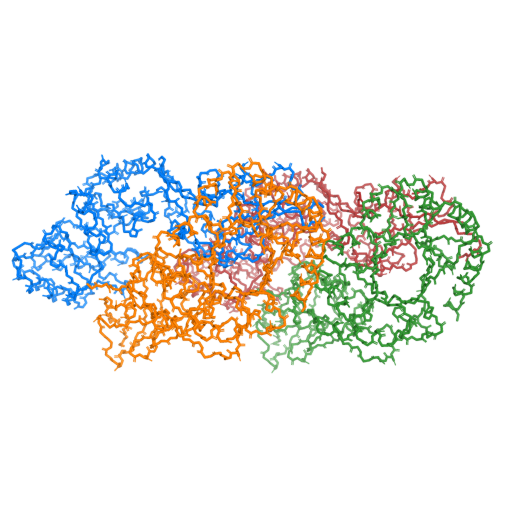ATOM 2992 C CA . PHE B 1 57 ? -97.079 115.146 81.465 1.00 15.93 57 PHE B CA 1
ATOM 2993 C C . PHE B 1 57 ? -96.296 115.960 80.448 1.00 15.58 57 PHE B C 1
ATOM 2994 O O . PHE B 1 57 ? -96.722 117.043 80.036 1.00 14.48 57 PHE B O 1
ATOM 3002 N N . GLY B 1 58 ? -95.145 115.437 80.053 1.00 14.32 58 GLY B N 1
ATOM 3003 C CA . GLY B 1 58 ? -94.327 116.120 79.076 1.00 13.87 58 GLY B CA 1
ATOM 3004 C C . GLY B 1 58 ? -94.078 115.225 77.877 1.00 15.67 58 GLY B C 1
ATOM 3005 O O . GLY B 1 58 ? -93.785 114.030 78.032 1.00 13.91 58 GLY B O 1
ATOM 3006 N N . VAL B 1 59 ? -94.234 115.785 76.680 1.00 13.76 59 VAL B N 1
ATOM 3007 C CA . VAL B 1 59 ? -93.972 115.028 75.460 1.00 12.90 59 VAL B CA 1
ATOM 3008 C C . VAL B 1 59 ? -93.210 115.917 74.501 1.00 14.52 59 VAL B C 1
ATOM 3009 O O . VAL B 1 59 ? -93.092 117.129 74.716 1.00 13.24 59 VAL B O 1
ATOM 3013 N N . ALA B 1 60 ? -92.687 115.308 73.444 1.00 15.07 60 ALA B N 1
ATOM 3014 C CA . ALA B 1 60 ? -91.935 116.056 72.451 1.00 15.97 60 ALA B CA 1
ATOM 3015 C C . ALA B 1 60 ? -92.811 116.732 71.414 1.00 15.49 60 ALA B C 1
ATOM 3016 O O . ALA B 1 60 ? -92.738 117.946 71.233 1.00 17.44 60 ALA B O 1
ATOM 3018 N N . THR B 1 61 ? -93.653 115.949 70.744 1.00 14.34 61 THR B N 1
ATOM 3019 C CA . THR B 1 61 ? -94.466 116.486 69.663 1.00 13.44 61 THR B CA 1
ATOM 3020 C C . THR B 1 61 ? -95.934 116.811 69.925 1.00 13.65 61 THR B C 1
ATOM 3021 O O . THR B 1 61 ? -96.524 116.395 70.914 1.00 11.28 61 THR B O 1
ATOM 3025 N N . LEU B 1 62 ? -96.495 117.572 68.992 1.00 13.25 62 LEU B N 1
ATOM 3026 C CA . LEU B 1 62 ? -97.886 117.990 69.009 1.00 13.40 62 LEU B CA 1
ATOM 3027 C C . LEU B 1 62 ? -98.751 116.743 68.989 1.00 13.94 62 LEU B C 1
ATOM 3028 O O . LEU B 1 62 ? -99.717 116.627 69.742 1.00 15.28 62 LEU B O 1
ATOM 3033 N N . ALA B 1 63 ? -98.390 115.811 68.112 1.00 13.91 63 ALA B N 1
ATOM 3034 C CA . ALA B 1 63 ? -99.125 114.568 67.965 1.00 14.46 63 ALA B CA 1
ATOM 3035 C C . ALA B 1 63 ? -99.129 113.738 69.246 1.00 14.53 63 ALA B C 1
ATOM 3036 O O . ALA B 1 63 ? -100.142 113.130 69.579 1.00 14.10 63 ALA B O 1
ATOM 3038 N N . GLU B 1 64 ? -98.008 113.708 69.965 1.00 13.93 64 GLU B N 1
ATOM 3039 C CA . GLU B 1 64 ? -97.948 112.945 71.218 1.00 12.32 64 GLU B CA 1
ATOM 3040 C C . GLU B 1 64 ? -98.816 113.617 72.271 1.00 12.04 64 GLU B C 1
ATOM 3041 O O . GLU B 1 64 ? -99.528 112.954 73.022 1.00 12.78 64 GLU B O 1
ATOM 3047 N N . ALA B 1 65 ? -98.750 114.940 72.330 1.00 13.51 65 ALA B N 1
ATOM 3048 C CA . ALA B 1 65 ? -99.554 115.677 73.296 1.00 15.12 65 ALA B CA 1
ATOM 3049 C C . ALA B 1 65 ? -101.038 115.438 73.012 1.00 14.91 65 ALA B C 1
ATOM 3050 O O . ALA B 1 65 ? -101.822 115.197 73.929 1.00 17.12 65 ALA B O 1
ATOM 3052 N N . MET B 1 66 ? -101.418 115.492 71.741 1.00 16.25 66 MET B N 1
ATOM 3053 C CA . MET B 1 66 ? -102.811 115.273 71.362 1.00 18.30 66 MET B CA 1
ATOM 3054 C C . MET B 1 66 ? -103.254 113.841 71.666 1.00 18.40 66 MET B C 1
ATOM 3055 O O . MET B 1 66 ? -104.417 113.607 72.009 1.00 16.49 66 MET B O 1
ATOM 3060 N N . GLN B 1 67 ? -102.326 112.890 71.564 1.00 17.50 67 GLN B N 1
ATOM 3061 C CA . GLN B 1 67 ? -102.634 111.488 71.856 1.00 18.22 67 GLN B CA 1
ATOM 3062 C C . GLN B 1 67 ? -102.941 111.337 73.353 1.00 18.63 67 GLN B C 1
ATOM 3063 O O . GLN B 1 67 ? -103.787 110.531 73.749 1.00 18.56 67 GLN B O 1
ATOM 3069 N N . LEU B 1 68 ? -102.256 112.119 74.184 1.00 18.83 68 LEU B N 1
ATOM 3070 C CA . LEU B 1 68 ? -102.494 112.066 75.622 1.00 18.92 68 LEU B CA 1
ATOM 3071 C C . LEU B 1 68 ? -103.919 112.517 75.936 1.00 20.35 68 LEU B C 1
ATOM 3072 O O . LEU B 1 68 ? -104.609 111.908 76.754 1.00 19.15 68 LEU B O 1
ATOM 3077 N N . ARG B 1 69 ? -104.355 113.592 75.288 1.00 20.67 69 ARG B N 1
ATOM 3078 C CA . ARG B 1 69 ? -105.703 114.091 75.510 1.00 21.18 69 ARG B CA 1
ATOM 3079 C C . ARG B 1 69 ? -106.692 113.044 75.020 1.00 21.45 69 ARG B C 1
ATOM 3080 O O . ARG B 1 69 ? -107.736 112.847 75.634 1.00 20.22 69 ARG B O 1
ATOM 3088 N N . ASP B 1 70 ? -106.345 112.369 73.922 1.00 23.56 70 ASP B N 1
ATOM 3089 C CA . ASP B 1 70 ? -107.190 111.323 73.344 1.00 24.27 70 ASP B CA 1
ATOM 3090 C C . ASP B 1 70 ? -107.491 110.184 74.322 1.00 26.11 70 ASP B C 1
ATOM 3091 O O . ASP B 1 70 ? -108.632 109.729 74.414 1.00 26.28 70 ASP B O 1
ATOM 3096 N N . ILE B 1 71 ? -106.478 109.709 75.041 1.00 26.20 71 ILE B N 1
ATOM 3097 C CA . ILE B 1 71 ? -106.704 108.617 75.979 1.00 27.40 71 ILE B CA 1
ATOM 3098 C C . ILE B 1 71 ? -107.399 109.077 77.258 1.00 26.58 71 ILE B C 1
ATOM 3099 O O . ILE B 1 71 ? -107.739 108.259 78.115 1.00 26.39 71 ILE B O 1
ATOM 3104 N N . GLY B 1 72 ? -107.601 110.384 77.391 1.00 24.33 72 GLY B N 1
ATOM 3105 C CA . GLY B 1 72 ? -108.295 110.890 78.559 1.00 25.17 72 GLY B CA 1
ATOM 3106 C C . GLY B 1 72 ? -107.467 111.581 79.618 1.00 24.94 72 GLY B C 1
ATOM 3107 O O . GLY B 1 72 ? -107.989 111.924 80.678 1.00 25.38 72 GLY B O 1
ATOM 3108 N N . ILE B 1 73 ? -106.180 111.775 79.354 1.00 23.04 73 ILE B N 1
ATOM 3109 C CA . ILE B 1 73 ? -105.327 112.458 80.313 1.00 20.70 73 ILE B CA 1
ATOM 3110 C C . ILE B 1 73 ? -105.874 113.874 80.444 1.00 22.01 73 ILE B C 1
ATOM 3111 O O . ILE B 1 73 ? -105.997 114.593 79.448 1.00 23.03 73 ILE B O 1
ATOM 3116 N N . SER B 1 74 ? -106.217 114.267 81.665 1.00 20.72 74 SER B N 1
ATOM 3117 C CA . SER B 1 74 ? -106.758 115.597 81.913 1.00 22.29 74 SER B CA 1
ATOM 3118 C C . SER B 1 74 ? -105.747 116.492 82.625 1.00 21.04 74 SER B C 1
ATOM 3119 O O . SER B 1 74 ? -106.009 117.664 82.866 1.00 20.27 74 SER B O 1
ATOM 3122 N N . GLN B 1 75 ? -104.591 115.940 82.964 1.00 21.14 75 GLN B N 1
ATOM 3123 C CA . GLN B 1 75 ? -103.560 116.733 83.623 1.00 23.08 75 GLN B CA 1
ATOM 3124 C C . GLN B 1 75 ? -102.904 117.711 82.644 1.00 22.25 75 GLN B C 1
ATOM 3125 O O . GLN B 1 75 ? -103.067 117.607 81.426 1.00 21.89 75 GLN B O 1
ATOM 3131 N N . GLU B 1 76 ? -102.157 118.656 83.201 1.00 20.76 76 GLU B N 1
ATOM 3132 C CA . GLU B 1 76 ? -101.412 119.640 82.430 1.00 20.53 76 GLU B CA 1
ATOM 3133 C C . GLU B 1 76 ? -100.480 118.859 81.486 1.00 19.36 76 GLU B C 1
ATOM 3134 O O . GLU B 1 76 ? -99.849 117.885 81.903 1.00 17.35 76 GLU B O 1
ATOM 3140 N N . VAL B 1 77 ? -100.406 119.275 80.225 1.00 17.49 77 VAL B N 1
ATOM 3141 C CA . VAL B 1 77 ? -99.552 118.613 79.240 1.00 14.46 77 VAL B CA 1
ATOM 3142 C C . VAL B 1 77 ? -98.650 119.625 78.527 1.00 14.94 77 VAL B C 1
ATOM 3143 O O . VAL B 1 77 ? -99.125 120.644 78.034 1.00 15.89 77 VAL B O 1
ATOM 3147 N N . LEU B 1 78 ? -97.351 119.336 78.478 1.00 13.77 78 LEU B N 1
ATOM 3148 C CA . LEU B 1 78 ? -96.377 120.215 77.825 1.00 13.45 78 LEU B CA 1
ATOM 3149 C C . LEU B 1 78 ? -95.740 119.538 76.610 1.00 14.38 78 LEU B C 1
ATOM 3150 O O . LEU B 1 78 ? -95.353 118.374 76.661 1.00 16.51 78 LEU B O 1
ATOM 3155 N N . CYS B 1 79 ? -95.633 120.290 75.521 1.00 15.87 79 CYS B N 1
ATOM 3156 C CA . CYS B 1 79 ? -95.060 119.810 74.266 1.00 17.42 79 CYS B CA 1
ATOM 3157 C C . CYS B 1 79 ? -93.907 120.756 73.886 1.00 15.46 79 CYS B C 1
ATOM 3158 O O . CYS B 1 79 ? -94.068 121.974 73.902 1.00 15.27 79 CYS B O 1
ATOM 3161 N N . TRP B 1 80 ? -92.739 120.215 73.554 1.00 15.71 80 TRP B N 1
ATOM 3162 C CA . TRP B 1 80 ? -91.622 121.099 73.225 1.00 16.65 80 TRP B CA 1
ATOM 3163 C C . TRP B 1 80 ? -90.963 120.996 71.849 1.00 16.88 80 TRP B C 1
ATOM 3164 O O . TRP B 1 80 ? -89.981 121.690 71.588 1.00 18.20 80 TRP B O 1
ATOM 3175 N N . ILE B 1 81 ? -91.487 120.151 70.968 1.00 15.24 81 ILE B N 1
ATOM 3176 C CA . ILE B 1 81 ? -90.920 120.038 69.625 1.00 14.47 81 ILE B CA 1
ATOM 3177 C C . ILE B 1 81 ? -92.017 120.185 68.578 1.00 14.93 81 ILE B C 1
ATOM 3178 O O . ILE B 1 81 ? -92.744 119.239 68.277 1.00 15.21 81 ILE B O 1
ATOM 3183 N N . TRP B 1 82 ? -92.132 121.394 68.041 1.00 14.60 82 TRP B N 1
ATOM 3184 C CA . TRP B 1 82 ? -93.124 121.719 67.023 1.00 14.43 82 TRP B CA 1
ATOM 3185 C C . TRP B 1 82 ? -92.610 122.935 66.271 1.00 14.09 82 TRP B C 1
ATOM 3186 O O . TRP B 1 82 ? -91.647 123.563 66.701 1.00 11.37 82 TRP B O 1
ATOM 3197 N N . THR B 1 83 ? -93.240 123.253 65.145 1.00 14.84 83 THR B N 1
ATOM 3198 C CA . THR B 1 83 ? -92.858 124.419 64.360 1.00 14.81 83 THR B CA 1
ATOM 3199 C C . THR B 1 83 ? -94.132 125.161 64.011 1.00 15.20 83 THR B C 1
ATOM 3200 O O . THR B 1 83 ? -95.205 124.571 63.948 1.00 16.77 83 THR B O 1
ATOM 3204 N N . PRO B 1 84 ? -94.027 126.472 63.777 1.00 17.02 84 PRO B N 1
ATOM 3205 C CA . PRO B 1 84 ? -95.173 127.318 63.432 1.00 17.22 84 PRO B CA 1
ATOM 3206 C C . PRO B 1 84 ? -95.857 126.884 62.147 1.00 18.02 84 PRO B C 1
ATOM 3207 O O . PRO B 1 84 ? -96.978 127.305 61.857 1.00 17.75 84 PRO B O 1
ATOM 3211 N N . GLU B 1 85 ? -95.177 126.042 61.379 1.00 17.78 85 GLU B N 1
ATOM 3212 C CA . GLU B 1 85 ? -95.715 125.560 60.116 1.00 20.19 85 GLU B CA 1
ATOM 3213 C C . GLU B 1 85 ? -96.738 124.447 60.337 1.00 20.14 85 GLU B C 1
ATOM 3214 O O . GLU B 1 85 ? -97.520 124.127 59.442 1.00 19.61 85 GLU B O 1
ATOM 3220 N N . GLN B 1 86 ? -96.728 123.852 61.526 1.00 17.56 86 GLN B N 1
ATOM 3221 C CA . GLN B 1 86 ? -97.674 122.788 61.836 1.00 17.24 86 GLN B CA 1
ATOM 3222 C C . GLN B 1 86 ? -98.949 123.393 62.399 1.00 17.38 86 GLN B C 1
ATOM 3223 O O . GLN B 1 86 ? -99.003 124.588 62.682 1.00 18.88 86 GLN B O 1
ATOM 3229 N N . ASP B 1 87 ? -99.967 122.562 62.577 1.00 17.02 87 ASP B N 1
ATOM 3230 C CA . ASP B 1 87 ? -101.235 123.023 63.131 1.00 18.44 87 ASP B CA 1
ATOM 3231 C C . ASP B 1 87 ? -101.134 123.041 64.662 1.00 18.83 87 ASP B C 1
ATOM 3232 O O . ASP B 1 87 ? -101.767 122.231 65.344 1.00 19.03 87 ASP B O 1
ATOM 3237 N N . PHE B 1 88 ? -100.338 123.960 65.202 1.00 16.29 88 PHE B N 1
ATOM 3238 C CA . PHE B 1 88 ? -100.177 124.044 66.646 1.00 16.22 88 PHE B CA 1
ATOM 3239 C C . PHE B 1 88 ? -101.455 124.560 67.297 1.00 17.07 88 PHE B C 1
ATOM 3240 O O . PHE B 1 88 ? -101.709 124.298 68.470 1.00 18.07 88 PHE B O 1
ATOM 3248 N N . ARG B 1 89 ? -102.261 125.283 66.522 1.00 18.06 89 ARG B N 1
ATOM 3249 C CA . ARG B 1 89 ? -103.526 125.819 67.007 1.00 17.59 89 ARG B CA 1
ATOM 3250 C C . ARG B 1 89 ? -104.407 124.666 67.460 1.00 16.19 89 ARG B C 1
ATOM 3251 O O . ARG B 1 89 ? -105.172 124.794 68.416 1.00 19.01 89 ARG B O 1
ATOM 3259 N N . ALA B 1 90 ? -104.295 123.540 66.766 1.00 16.95 90 ALA B N 1
ATOM 3260 C CA . ALA B 1 90 ? -105.069 122.349 67.100 1.00 17.04 90 ALA B CA 1
ATOM 3261 C C . ALA B 1 90 ? -104.712 121.881 68.507 1.00 18.82 90 ALA B C 1
ATOM 3262 O O . ALA B 1 90 ? -105.558 121.350 69.225 1.00 20.37 90 ALA B O 1
ATOM 3264 N N . ALA B 1 91 ? -103.456 122.081 68.897 1.00 17.29 91 ALA B N 1
ATOM 3265 C CA . ALA B 1 91 ? -103.003 121.675 70.221 1.00 17.56 91 ALA B CA 1
ATOM 3266 C C . ALA B 1 91 ? -103.556 122.648 71.257 1.00 17.94 91 ALA B C 1
ATOM 3267 O O . ALA B 1 91 ? -104.077 122.236 72.301 1.00 17.68 91 ALA B O 1
ATOM 3269 N N . ILE B 1 92 ? -103.436 123.939 70.963 1.00 17.19 92 ILE B N 1
ATOM 3270 C CA . ILE B 1 92 ? -103.950 124.969 71.854 1.00 19.03 92 ILE B CA 1
ATOM 3271 C C . ILE B 1 92 ? -105.419 124.682 72.162 1.00 20.21 92 ILE B C 1
ATOM 3272 O O . ILE B 1 92 ? -105.847 124.771 73.313 1.00 20.87 92 ILE B O 1
ATOM 3277 N N . ASP B 1 93 ? -106.180 124.336 71.126 1.00 20.30 93 ASP B N 1
ATOM 3278 C CA . ASP B 1 93 ? -107.599 124.031 71.276 1.00 23.91 93 ASP B CA 1
ATOM 3279 C C . ASP B 1 93 ? -107.841 122.853 72.220 1.00 25.27 93 ASP B C 1
ATOM 3280 O O . ASP B 1 93 ? -108.926 122.721 72.796 1.00 24.32 93 ASP B O 1
ATOM 3285 N N . ARG B 1 94 ? -106.833 121.997 72.363 1.00 25.72 94 ARG B N 1
ATOM 3286 C CA . ARG B 1 94 ? -106.933 120.822 73.223 1.00 25.71 94 ARG B CA 1
ATOM 3287 C C . ARG B 1 94 ? -106.267 121.048 74.585 1.00 25.26 94 ARG B C 1
ATOM 3288 O O . ARG B 1 94 ? -105.921 120.095 75.289 1.00 24.29 94 ARG B O 1
ATOM 3296 N N . ASN B 1 95 ? -106.095 122.313 74.949 1.00 22.57 95 ASN B N 1
ATOM 3297 C CA . ASN B 1 95 ? -105.482 122.678 76.223 1.00 22.87 95 ASN B CA 1
ATOM 3298 C C . ASN B 1 95 ? -104.094 122.072 76.396 1.00 21.14 95 ASN B C 1
ATOM 3299 O O . ASN B 1 95 ? -103.750 121.557 77.458 1.00 22.34 95 ASN B O 1
ATOM 3304 N N . ILE B 1 96 ? -103.300 122.134 75.337 1.00 19.50 96 ILE B N 1
ATOM 3305 C CA . ILE B 1 96 ? -101.938 121.624 75.379 1.00 18.03 96 ILE B CA 1
ATOM 3306 C C . ILE B 1 96 ? -100.990 122.816 75.494 1.00 17.00 96 ILE B C 1
ATOM 3307 O O . ILE B 1 96 ? -101.064 123.754 74.701 1.00 14.12 96 ILE B O 1
ATOM 3312 N N . ASP B 1 97 ? -100.125 122.797 76.504 1.00 16.54 97 ASP B N 1
ATOM 3313 C CA . ASP B 1 97 ? -99.163 123.875 76.680 1.00 15.43 97 ASP B CA 1
ATOM 3314 C C . ASP B 1 97 ? -98.078 123.732 75.616 1.00 14.36 97 ASP B C 1
ATOM 3315 O O . ASP B 1 97 ? -97.632 122.625 75.320 1.00 13.32 97 ASP B O 1
ATOM 3320 N N . LEU B 1 98 ? -97.658 124.855 75.043 1.00 14.01 98 LEU B N 1
ATOM 3321 C CA . LEU B 1 98 ? -96.624 124.844 74.021 1.00 13.04 98 LEU B CA 1
ATOM 3322 C C . LEU B 1 98 ? -95.392 125.573 74.515 1.00 13.23 98 LEU B C 1
ATOM 3323 O O . LEU B 1 98 ? -95.493 126.642 75.121 1.00 14.39 98 LEU B O 1
ATOM 3328 N N . ALA B 1 99 ? -94.226 124.994 74.261 1.00 11.72 99 ALA B N 1
ATOM 3329 C CA . ALA B 1 99 ? -92.977 125.627 74.661 1.00 13.25 99 ALA B CA 1
ATOM 3330 C C . ALA B 1 99 ? -92.579 126.673 73.621 1.00 13.72 99 ALA B C 1
ATOM 3331 O O . ALA B 1 99 ? -92.756 126.463 72.419 1.00 15.12 99 ALA B O 1
ATOM 3333 N N . VAL B 1 100 ? -92.059 127.802 74.085 1.00 12.34 100 VAL B N 1
ATOM 3334 C CA . VAL B 1 100 ? -91.578 128.834 73.181 1.00 15.54 100 VAL B CA 1
ATOM 3335 C C . VAL B 1 100 ? -90.102 128.471 73.015 1.00 15.76 100 VAL B C 1
ATOM 3336 O O . VAL B 1 100 ? -89.317 128.651 73.945 1.00 14.51 100 VAL B O 1
ATOM 3340 N N . ILE B 1 101 ? -89.722 127.955 71.846 1.00 15.36 101 ILE B N 1
ATOM 3341 C CA . ILE B 1 101 ? -88.338 127.544 71.638 1.00 16.12 101 ILE B CA 1
ATOM 3342 C C . ILE B 1 101 ? -87.486 128.468 70.765 1.00 17.01 101 ILE B C 1
ATOM 3343 O O . ILE B 1 101 ? -86.277 128.279 70.653 1.00 17.28 101 ILE B O 1
ATOM 3348 N N . SER B 1 102 ? -88.119 129.460 70.149 1.00 15.26 102 SER B N 1
ATOM 3349 C CA . SER B 1 102 ? -87.415 130.432 69.319 1.00 15.40 102 SER B CA 1
ATOM 3350 C C . SER B 1 102 ? -88.320 131.642 69.152 1.00 16.85 102 SER B C 1
ATOM 3351 O O . SER B 1 102 ? -89.528 131.558 69.372 1.00 17.56 102 SER B O 1
ATOM 3354 N N . PRO B 1 103 ? -87.741 132.790 68.771 1.00 17.41 103 PRO B N 1
ATOM 3355 C CA . PRO B 1 103 ? -88.511 134.020 68.573 1.00 17.24 103 PRO B CA 1
ATOM 3356 C C . PRO B 1 103 ? -89.661 133.816 67.589 1.00 16.50 103 PRO B C 1
ATOM 3357 O O . PRO B 1 103 ? -90.745 134.376 67.763 1.00 15.51 103 PRO B O 1
ATOM 3361 N N . ALA B 1 104 ? -89.420 133.023 66.548 1.00 16.04 104 ALA B N 1
ATOM 3362 C CA . ALA B 1 104 ? -90.452 132.767 65.546 1.00 15.41 104 ALA B CA 1
ATOM 3363 C C . ALA B 1 104 ? -91.660 132.075 66.178 1.00 13.47 104 ALA B C 1
ATOM 3364 O O . ALA B 1 104 ? -92.801 132.345 65.807 1.00 13.90 104 ALA B O 1
ATOM 3366 N N . HIS B 1 105 ? -91.399 131.181 67.128 1.00 12.93 105 HIS B N 1
ATOM 3367 C CA . HIS B 1 105 ? -92.465 130.453 67.823 1.00 13.05 105 HIS B CA 1
ATOM 3368 C C . HIS B 1 105 ? -93.269 131.435 68.665 1.00 13.71 105 HIS B C 1
ATOM 3369 O O . HIS B 1 105 ? -94.498 131.389 68.698 1.00 12.83 105 HIS B O 1
ATOM 3376 N N . ALA B 1 106 ? -92.559 132.328 69.345 1.00 13.84 106 ALA B N 1
ATOM 3377 C CA . ALA B 1 106 ? -93.210 133.340 70.159 1.00 14.99 106 ALA B CA 1
ATOM 3378 C C . ALA B 1 106 ? -94.114 134.180 69.251 1.00 16.32 106 ALA B C 1
ATOM 3379 O O . ALA B 1 106 ? -95.269 134.454 69.581 1.00 16.02 106 ALA B O 1
ATOM 3381 N N . LYS B 1 107 ? -93.581 134.562 68.095 1.00 17.14 107 LYS B N 1
ATOM 3382 C CA . LYS B 1 107 ? -94.318 135.381 67.144 1.00 19.20 107 LYS B CA 1
ATOM 3383 C C . LYS B 1 107 ? -95.598 134.710 66.658 1.00 19.46 107 LYS B C 1
ATOM 3384 O O . LYS B 1 107 ? -96.657 135.343 66.594 1.00 20.58 107 LYS B O 1
ATOM 3390 N N . ALA B 1 108 ? -95.497 133.431 66.315 1.00 17.63 108 ALA B N 1
ATOM 3391 C CA . ALA B 1 108 ? -96.647 132.683 65.827 1.00 17.94 108 ALA B CA 1
ATOM 3392 C C . ALA B 1 108 ? -97.736 132.583 66.891 1.00 18.54 108 ALA B C 1
ATOM 3393 O O . ALA B 1 108 ? -98.925 132.591 66.577 1.00 18.05 108 ALA B O 1
ATOM 3395 N N . LEU B 1 109 ? -97.326 132.489 68.151 1.00 18.97 109 LEU B N 1
ATOM 3396 C CA . LEU B 1 109 ? -98.275 132.377 69.253 1.00 19.14 109 LEU B CA 1
ATOM 3397 C C . LEU B 1 109 ? -98.983 133.695 69.526 1.00 18.59 109 LEU B C 1
ATOM 3398 O O . LEU B 1 109 ? -100.198 133.727 69.707 1.00 15.77 109 LEU B O 1
ATOM 3403 N N . ILE B 1 110 ? -98.216 134.780 69.551 1.00 18.45 110 ILE B N 1
ATOM 3404 C CA . ILE B 1 110 ? -98.772 136.105 69.799 1.00 18.78 110 ILE B CA 1
ATOM 3405 C C . ILE B 1 110 ? -99.745 136.496 68.697 1.00 20.22 110 ILE B C 1
ATOM 3406 O O . ILE B 1 110 ? -100.744 137.176 68.946 1.00 20.86 110 ILE B O 1
ATOM 3411 N N . GLU B 1 111 ? -99.459 136.057 67.478 1.00 19.05 111 GLU B N 1
ATOM 3412 C CA . GLU B 1 111 ? -100.320 136.388 66.356 1.00 22.48 111 GLU B CA 1
ATOM 3413 C C . GLU B 1 111 ? -101.477 135.409 66.192 1.00 22.30 111 GLU B C 1
ATOM 3414 O O . GLU B 1 111 ? -102.228 135.487 65.218 1.00 23.99 111 GLU B O 1
ATOM 3420 N N . THR B 1 112 ? -101.623 134.495 67.148 1.00 20.98 112 THR B N 1
ATOM 3421 C CA . THR B 1 112 ? -102.710 133.517 67.113 1.00 20.99 112 THR B CA 1
ATOM 3422 C C . THR B 1 112 ? -103.909 134.046 67.890 1.00 21.33 112 THR B C 1
ATOM 3423 O O . THR B 1 112 ? -103.780 134.424 69.061 1.00 19.24 112 THR B O 1
ATOM 3427 N N . ASP B 1 113 ? -105.074 134.054 67.249 1.00 20.91 113 ASP B N 1
ATOM 3428 C CA . ASP B 1 113 ? -106.282 134.549 67.902 1.00 22.10 113 ASP B CA 1
ATOM 3429 C C . ASP B 1 113 ? -107.043 133.444 68.619 1.00 23.06 113 ASP B C 1
ATOM 3430 O O . ASP B 1 113 ? -107.985 132.862 68.078 1.00 22.42 113 ASP B O 1
ATOM 3435 N N . ALA B 1 114 ? -106.611 133.165 69.843 1.00 25.00 114 ALA B N 1
ATOM 3436 C CA . ALA B 1 114 ? -107.226 132.164 70.699 1.00 27.00 114 ALA B CA 1
ATOM 3437 C C . ALA B 1 114 ? -107.401 132.843 72.050 1.00 29.31 114 ALA B C 1
ATOM 3438 O O . ALA B 1 114 ? -106.600 133.697 72.422 1.00 29.06 114 ALA B O 1
ATOM 3440 N N . GLU B 1 115 ? -108.446 132.461 72.775 1.00 32.83 115 GLU B N 1
ATOM 3441 C CA . GLU B 1 115 ? -108.756 133.050 74.075 1.00 36.10 115 GLU B CA 1
ATOM 3442 C C . GLU B 1 115 ? -107.617 133.099 75.089 1.00 35.97 115 GLU B C 1
ATOM 3443 O O . GLU B 1 115 ? -107.190 134.183 75.494 1.00 36.52 115 GLU B O 1
ATOM 3449 N N . HIS B 1 116 ? -107.125 131.936 75.505 1.00 35.38 116 HIS B N 1
ATOM 3450 C CA . HIS B 1 116 ? -106.052 131.888 76.499 1.00 34.55 116 HIS B CA 1
ATOM 3451 C C . HIS B 1 116 ? -105.030 130.796 76.188 1.00 31.78 116 HIS B C 1
ATOM 3452 O O . HIS B 1 116 ? -105.289 129.613 76.392 1.00 32.18 116 HIS B O 1
ATOM 3459 N N . ILE B 1 117 ? -103.861 131.209 75.711 1.00 26.80 117 ILE B N 1
ATOM 3460 C CA . ILE B 1 117 ? -102.802 130.281 75.329 1.00 23.66 117 ILE B CA 1
ATOM 3461 C C . ILE B 1 117 ? -101.727 130.072 76.401 1.00 21.46 117 ILE B C 1
ATOM 3462 O O . ILE B 1 117 ? -101.006 131.003 76.753 1.00 18.70 117 ILE B O 1
ATOM 3467 N N . ARG B 1 118 ? -101.628 128.845 76.911 1.00 19.20 118 ARG B N 1
ATOM 3468 C CA . ARG B 1 118 ? -100.628 128.513 77.925 1.00 18.20 118 ARG B CA 1
ATOM 3469 C C . ARG B 1 118 ? -99.306 128.155 77.246 1.00 17.34 118 ARG B C 1
ATOM 3470 O O . ARG B 1 118 ? -99.253 127.267 76.390 1.00 16.98 118 ARG B O 1
ATOM 3478 N N . VAL B 1 119 ? -98.244 128.856 77.624 1.00 14.83 119 VAL B N 1
ATOM 3479 C CA . VAL B 1 119 ? -96.931 128.598 77.059 1.00 16.83 119 VAL B CA 1
ATOM 3480 C C . VAL B 1 119 ? -95.867 128.486 78.148 1.00 16.89 119 VAL B C 1
ATOM 3481 O O . VAL B 1 119 ? -96.032 128.989 79.264 1.00 17.59 119 VAL B O 1
ATOM 3485 N N . SER B 1 120 ? -94.778 127.807 77.815 1.00 15.16 120 SER B N 1
ATOM 3486 C CA . SER B 1 120 ? -93.659 127.658 78.731 1.00 15.66 120 SER B CA 1
ATOM 3487 C C . SER B 1 120 ? -92.438 128.015 77.901 1.00 16.01 120 SER B C 1
ATOM 3488 O O . SER B 1 120 ? -92.241 127.469 76.816 1.00 18.25 120 SER B O 1
ATOM 3491 N N . ILE B 1 121 ? -91.628 128.945 78.386 1.00 15.36 121 ILE B N 1
ATOM 3492 C CA . ILE B 1 121 ? -90.459 129.356 77.626 1.00 16.55 121 ILE B CA 1
ATOM 3493 C C . ILE B 1 121 ? -89.295 128.390 77.776 1.00 16.49 121 ILE B C 1
ATOM 3494 O O . ILE B 1 121 ? -88.793 128.182 78.879 1.00 14.52 121 ILE B O 1
ATOM 3499 N N . LYS B 1 122 ? -88.883 127.788 76.663 1.00 15.26 122 LYS B N 1
ATOM 3500 C CA . LYS B 1 122 ? -87.750 126.878 76.685 1.00 15.40 122 LYS B CA 1
ATOM 3501 C C . LYS B 1 122 ? -86.515 127.765 76.594 1.00 14.65 122 LYS B C 1
ATOM 3502 O O . LYS B 1 122 ? -86.359 128.536 75.642 1.00 14.24 122 LYS B O 1
ATOM 3508 N N . ILE B 1 123 ? -85.649 127.661 77.590 1.00 13.39 123 ILE B N 1
ATOM 3509 C CA . ILE B 1 123 ? -84.446 128.477 77.636 1.00 16.30 123 ILE B CA 1
ATOM 3510 C C . ILE B 1 123 ? -83.177 127.757 77.199 1.00 16.60 123 ILE B C 1
ATOM 3511 O O . ILE B 1 123 ? -82.868 126.675 77.689 1.00 16.21 123 ILE B O 1
ATOM 3516 N N . ASP B 1 124 ? -82.450 128.363 76.265 1.00 18.50 124 ASP B N 1
ATOM 3517 C CA . ASP B 1 124 ? -81.186 127.793 75.818 1.00 19.83 124 ASP B CA 1
ATOM 3518 C C . ASP B 1 124 ? -80.222 128.278 76.894 1.00 19.22 124 ASP B C 1
ATOM 3519 O O . ASP B 1 124 ? -79.789 129.428 76.870 1.00 18.71 124 ASP B O 1
ATOM 3524 N N . SER B 1 125 ? -79.905 127.408 77.846 1.00 20.60 125 SER B N 1
ATOM 3525 C CA . SER B 1 125 ? -79.011 127.780 78.937 1.00 22.39 125 SER B CA 1
ATOM 3526 C C . SER B 1 125 ? -77.537 127.481 78.683 1.00 24.16 125 SER B C 1
ATOM 3527 O O . SER B 1 125 ? -76.748 127.394 79.623 1.00 25.93 125 SER B O 1
ATOM 3530 N N . GLY B 1 126 ? -77.159 127.317 77.421 1.00 26.11 126 GLY B N 1
ATOM 3531 C CA . GLY B 1 126 ? -75.763 127.050 77.127 1.00 26.23 126 GLY B CA 1
ATOM 3532 C C . GLY B 1 126 ? -75.474 125.907 76.176 1.00 27.10 126 GLY B C 1
ATOM 3533 O O . GLY B 1 126 ? -74.400 125.851 75.582 1.00 28.28 126 GLY B O 1
ATOM 3534 N N . LEU B 1 127 ? -76.418 124.986 76.028 1.00 27.43 127 LEU B N 1
ATOM 3535 C CA . LEU B 1 127 ? -76.224 123.847 75.137 1.00 27.53 127 LEU B CA 1
ATOM 3536 C C . LEU B 1 127 ? -76.239 124.266 73.670 1.00 28.18 127 LEU B C 1
ATOM 3537 O O . LEU B 1 127 ? -75.706 123.570 72.812 1.00 27.06 127 LEU B O 1
ATOM 3542 N N . HIS B 1 128 ? -76.860 125.406 73.391 1.00 28.58 128 HIS B N 1
ATOM 3543 C CA . HIS B 1 128 ? -76.955 125.913 72.031 1.00 30.62 128 HIS B CA 1
ATOM 3544 C C . HIS B 1 128 ? -77.678 124.972 71.082 1.00 29.47 128 HIS B C 1
ATOM 3545 O O . HIS B 1 128 ? -77.320 124.855 69.908 1.00 27.83 128 HIS B O 1
ATOM 3552 N N . ARG B 1 129 ? -78.632 124.269 71.627 1.00 27.57 129 ARG B N 1
ATOM 3553 C CA . ARG B 1 129 ? -79.519 123.436 70.829 1.00 26.60 129 ARG B CA 1
ATOM 3554 C C . ARG B 1 129 ? -80.816 124.160 70.497 1.00 24.95 129 ARG B C 1
ATOM 3555 O O . ARG B 1 129 ? -80.717 125.229 69.883 1.00 25.50 129 ARG B O 1
ATOM 3563 N N . SER B 1 130 ? -81.894 123.705 71.049 1.00 22.43 130 SER B N 1
ATOM 3564 C CA . SER B 1 130 ? -83.181 124.369 70.869 1.00 23.41 130 SER B CA 1
ATOM 3565 C C . SER B 1 130 ? -83.431 125.349 72.019 1.00 22.22 130 SER B C 1
ATOM 3566 O O . SER B 1 130 ? -82.740 125.320 73.034 1.00 21.42 130 SER B O 1
ATOM 3569 N N . GLY B 1 131 ? -84.425 126.213 71.865 1.00 21.12 131 GLY B N 1
ATOM 3570 C CA . GLY B 1 131 ? -84.716 127.163 72.925 1.00 21.32 131 GLY B CA 1
ATOM 3571 C C . GLY B 1 131 ? -84.200 128.562 72.648 1.00 20.83 131 GLY B C 1
ATOM 3572 O O . GLY B 1 131 ? -83.306 128.754 71.826 1.00 18.80 131 GLY B O 1
ATOM 3573 N N . VAL B 1 132 ? -84.774 129.538 73.345 1.00 21.83 132 VAL B N 1
ATOM 3574 C CA . VAL B 1 132 ? -84.402 130.938 73.202 1.00 22.76 132 VAL B CA 1
ATOM 3575 C C . VAL B 1 132 ? -83.088 131.199 73.942 1.00 24.81 132 VAL B C 1
ATOM 3576 O O . VAL B 1 132 ? -82.961 130.870 75.124 1.00 23.81 132 VAL B O 1
ATOM 3580 N N . ASP B 1 133 ? -82.107 131.775 73.251 1.00 24.75 133 ASP B N 1
ATOM 3581 C CA . ASP B 1 133 ? -80.829 132.055 73.891 1.00 26.66 133 ASP B CA 1
ATOM 3582 C C . ASP B 1 133 ? -80.768 133.468 74.451 1.00 26.68 133 ASP B C 1
ATOM 3583 O O . ASP B 1 133 ? -81.575 134.325 74.105 1.00 24.72 133 ASP B O 1
ATOM 3588 N N . GLU B 1 134 ? -79.791 133.686 75.324 1.00 29.99 134 GLU B N 1
ATOM 3589 C CA . GLU B 1 134 ? -79.571 134.959 76.007 1.00 32.09 134 GLU B CA 1
ATOM 3590 C C . GLU B 1 134 ? -79.805 136.235 75.200 1.00 32.56 134 GLU B C 1
ATOM 3591 O O . GLU B 1 134 ? -80.476 137.156 75.672 1.00 32.25 134 GLU B O 1
ATOM 3597 N N . GLN B 1 135 ? -79.253 136.300 73.994 1.00 32.65 135 GLN B N 1
ATOM 3598 C CA . GLN B 1 135 ? -79.416 137.485 73.159 1.00 34.11 135 GLN B CA 1
ATOM 3599 C C . GLN B 1 135 ? -80.867 137.727 72.739 1.00 32.62 135 GLN B C 1
ATOM 3600 O O . GLN B 1 135 ? -81.237 138.854 72.400 1.00 33.03 135 GLN B O 1
ATOM 3606 N N . GLU B 1 136 ? -81.685 136.678 72.774 1.00 28.77 136 GLU B N 1
ATOM 3607 C CA . GLU B 1 136 ? -83.086 136.786 72.374 1.00 27.21 136 GLU B CA 1
ATOM 3608 C C . GLU B 1 136 ? -84.056 136.956 73.551 1.00 25.52 136 GLU B C 1
ATOM 3609 O O . GLU B 1 136 ? -85.202 137.363 73.356 1.00 22.91 136 GLU B O 1
ATOM 3615 N N . TRP B 1 137 ? -83.601 136.650 74.764 1.00 23.60 137 TRP B N 1
ATOM 3616 C CA . TRP B 1 137 ? -84.461 136.747 75.947 1.00 22.96 137 TRP B CA 1
ATOM 3617 C C . TRP B 1 137 ? -85.222 138.062 76.058 1.00 23.47 137 TRP B C 1
ATOM 3618 O O . TRP B 1 137 ? -86.438 138.070 76.232 1.00 22.33 137 TRP B O 1
ATOM 3629 N N . GLU B 1 138 ? -84.497 139.172 75.961 1.00 25.47 138 GLU B N 1
ATOM 3630 C CA . GLU B 1 138 ? -85.097 140.498 76.056 1.00 27.35 138 GLU B CA 1
ATOM 3631 C C . GLU B 1 138 ? -86.318 140.663 75.163 1.00 25.62 138 GLU B C 1
ATOM 3632 O O . GLU B 1 138 ? -87.411 140.978 75.640 1.00 24.00 138 GLU B O 1
ATOM 3638 N N . GLY B 1 139 ? -86.115 140.466 73.864 1.00 23.93 139 GLY B N 1
ATOM 3639 C CA . GLY B 1 139 ? -87.196 140.612 72.908 1.00 22.97 139 GLY B CA 1
ATOM 3640 C C . GLY B 1 139 ? -88.374 139.690 73.152 1.00 23.41 139 GLY B C 1
ATOM 3641 O O . GLY B 1 139 ? -89.524 140.135 73.146 1.00 24.51 139 GLY B O 1
ATOM 3642 N N . VAL B 1 140 ? -88.088 138.409 73.367 1.00 21.50 140 VAL B N 1
ATOM 3643 C CA . VAL B 1 140 ? -89.125 137.415 73.606 1.00 21.87 140 VAL B CA 1
ATOM 3644 C C . VAL B 1 140 ? -89.957 137.676 74.864 1.00 21.99 140 VAL B C 1
ATOM 3645 O O . VAL B 1 140 ? -91.185 137.578 74.825 1.00 20.50 140 VAL B O 1
ATOM 3649 N N . PHE B 1 141 ? -89.308 137.995 75.980 1.00 21.43 141 PHE B N 1
ATOM 3650 C CA . PHE B 1 141 ? -90.065 138.252 77.203 1.00 21.93 141 PHE B CA 1
ATOM 3651 C C . PHE B 1 141 ? -90.933 139.492 77.000 1.00 22.59 141 PHE B C 1
ATOM 3652 O O . PHE B 1 141 ? -92.092 139.529 77.410 1.00 23.75 141 PHE B O 1
ATOM 3660 N N . SER B 1 142 ? -90.372 140.505 76.353 1.00 23.72 142 SER B N 1
ATOM 3661 C CA . SER B 1 142 ? -91.109 141.738 76.106 1.00 24.40 142 SER B CA 1
ATOM 3662 C C . SER B 1 142 ? -92.332 141.482 75.236 1.00 23.47 142 SER B C 1
ATOM 3663 O O . SER B 1 142 ? -93.419 141.989 75.507 1.00 25.30 142 SER B O 1
ATOM 3666 N N . ALA B 1 143 ? -92.148 140.686 74.190 1.00 22.72 143 ALA B N 1
ATOM 3667 C CA . ALA B 1 143 ? -93.232 140.364 73.276 1.00 21.25 143 ALA B CA 1
ATOM 3668 C C . ALA B 1 143 ? -94.348 139.573 73.952 1.00 19.56 143 ALA B C 1
ATOM 3669 O O . ALA B 1 143 ? -95.524 139.907 73.810 1.00 18.62 143 ALA B O 1
ATOM 3671 N N . LEU B 1 144 ? -93.983 138.521 74.679 1.00 17.56 144 LEU B N 1
ATOM 3672 C CA . LEU B 1 144 ? -94.979 137.698 75.355 1.00 18.35 144 LEU B CA 1
ATOM 3673 C C . LEU B 1 144 ? -95.724 138.459 76.464 1.00 18.33 144 LEU B C 1
ATOM 3674 O O . LEU B 1 144 ? -96.911 138.233 76.692 1.00 20.57 144 LEU B O 1
ATOM 3679 N N . ALA B 1 145 ? -95.036 139.368 77.139 1.00 19.86 145 ALA B N 1
ATOM 3680 C CA . ALA B 1 145 ? -95.657 140.149 78.206 1.00 21.57 145 ALA B CA 1
ATOM 3681 C C . ALA B 1 145 ? -96.742 141.063 77.649 1.00 22.84 145 ALA B C 1
ATOM 3682 O O . ALA B 1 145 ? -97.743 141.323 78.310 1.00 21.68 145 ALA B O 1
ATOM 3684 N N . ALA B 1 146 ? -96.535 141.542 76.425 1.00 25.79 146 ALA B N 1
ATOM 3685 C CA . ALA B 1 146 ? -97.484 142.437 75.780 1.00 27.26 146 ALA B CA 1
ATOM 3686 C C . ALA B 1 146 ? -98.713 141.716 75.241 1.00 28.61 146 ALA B C 1
ATOM 3687 O O . ALA B 1 146 ? -99.702 142.354 74.895 1.00 29.57 146 ALA B O 1
ATOM 3689 N N . ALA B 1 147 ? -98.657 140.389 75.181 1.00 30.15 147 ALA B N 1
ATOM 3690 C CA . ALA B 1 147 ? -99.771 139.600 74.658 1.00 30.68 147 ALA B CA 1
ATOM 3691 C C . ALA B 1 147 ? -100.795 139.201 75.717 1.00 32.64 147 ALA B C 1
ATOM 3692 O O . ALA B 1 147 ? -100.536 138.344 76.559 1.00 32.63 147 ALA B O 1
ATOM 3694 N N . PRO B 1 148 ? -101.987 139.813 75.668 1.00 34.12 148 PRO B N 1
ATOM 3695 C CA . PRO B 1 148 ? -103.100 139.574 76.593 1.00 33.40 148 PRO B CA 1
ATOM 3696 C C . PRO B 1 148 ? -103.520 138.113 76.681 1.00 30.77 148 PRO B C 1
ATOM 3697 O O . PRO B 1 148 ? -103.585 137.538 77.766 1.00 32.85 148 PRO B O 1
ATOM 3701 N N . HIS B 1 149 ? -103.804 137.521 75.527 1.00 28.12 149 HIS B N 1
ATOM 3702 C CA . HIS B 1 149 ? -104.255 136.135 75.445 1.00 24.46 149 HIS B CA 1
ATOM 3703 C C . HIS B 1 149 ? -103.223 135.068 75.789 1.00 23.20 149 HIS B C 1
ATOM 3704 O O . HIS B 1 149 ? -103.558 133.894 75.861 1.00 22.58 149 HIS B O 1
ATOM 3711 N N . ILE B 1 150 ? -101.974 135.460 76.003 1.00 21.53 150 ILE B N 1
ATOM 3712 C CA . ILE B 1 150 ? -100.940 134.482 76.321 1.00 21.78 150 ILE B CA 1
ATOM 3713 C C . ILE B 1 150 ? -100.567 134.449 77.797 1.00 19.90 150 ILE B C 1
ATOM 3714 O O . ILE B 1 150 ? -100.291 135.479 78.391 1.00 16.98 150 ILE B O 1
ATOM 3719 N N . GLU B 1 151 ? -100.569 133.260 78.391 1.00 20.41 151 GLU B N 1
ATOM 3720 C CA . GLU B 1 151 ? -100.183 133.138 79.790 1.00 21.37 151 GLU B CA 1
ATOM 3721 C C . GLU B 1 151 ? -98.890 132.335 79.898 1.00 19.78 151 GLU B C 1
ATOM 3722 O O . GLU B 1 151 ? -98.867 131.137 79.619 1.00 18.60 151 GLU B O 1
ATOM 3728 N N . VAL B 1 152 ? -97.812 133.001 80.284 1.00 18.81 152 VAL B N 1
ATOM 3729 C CA . VAL B 1 152 ? -96.540 132.328 80.440 1.00 19.42 152 VAL B CA 1
ATOM 3730 C C . VAL B 1 152 ? -96.583 131.650 81.802 1.00 20.68 152 VAL B C 1
ATOM 3731 O O . VAL B 1 152 ? -96.483 132.308 82.833 1.00 21.74 152 VAL B O 1
ATOM 3735 N N . THR B 1 153 ? -96.743 130.333 81.800 1.00 19.52 153 THR B N 1
ATOM 3736 C CA . THR B 1 153 ? -96.825 129.571 83.038 1.00 20.81 153 THR B CA 1
ATOM 3737 C C . THR B 1 153 ? -95.478 129.402 83.729 1.00 19.14 153 THR B C 1
ATOM 3738 O O . THR B 1 153 ? -95.420 129.056 84.913 1.00 16.86 153 THR B O 1
ATOM 3742 N N . GLY B 1 154 ? -94.405 129.639 82.980 1.00 17.27 154 GLY B N 1
ATOM 3743 C CA . GLY B 1 154 ? -93.064 129.520 83.527 1.00 16.71 154 GLY B CA 1
ATOM 3744 C C . GLY B 1 154 ?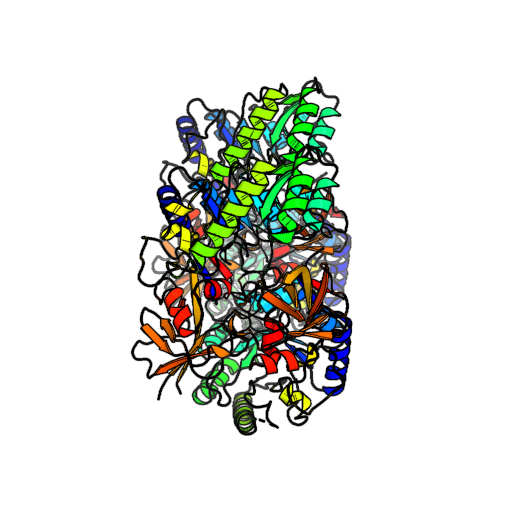 -92.037 129.274 82.436 1.00 17.62 154 GLY B C 1
ATOM 3745 O O . GLY B 1 154 ? -92.318 129.469 81.250 1.00 17.16 154 GLY B O 1
ATOM 3746 N N . MET B 1 155 ? -90.836 128.867 82.838 1.00 17.08 155 MET B N 1
ATOM 3747 C CA . MET B 1 155 ? -89.769 128.557 81.892 1.00 16.58 155 MET B CA 1
ATOM 3748 C C . MET B 1 155 ? -89.032 127.306 82.356 1.00 16.70 155 MET B C 1
ATOM 3749 O O . MET B 1 155 ? -89.119 126.899 83.519 1.00 16.47 155 MET B O 1
ATOM 3754 N N . PHE B 1 156 ? -88.316 126.683 81.436 1.00 15.85 156 PHE B N 1
ATOM 3755 C CA . PHE B 1 156 ? -87.591 125.475 81.766 1.00 17.56 156 PHE B CA 1
ATOM 3756 C C . PHE B 1 156 ? -86.384 125.360 80.859 1.00 18.23 156 PHE B C 1
ATOM 3757 O O . PHE B 1 156 ? -86.320 125.996 79.810 1.00 16.85 156 PHE B O 1
ATOM 3765 N N . THR B 1 157 ? -85.418 124.562 81.284 1.00 17.28 157 THR B N 1
ATOM 3766 C CA . THR B 1 157 ? -84.243 124.330 80.479 1.00 20.69 157 THR B CA 1
ATOM 3767 C C . THR B 1 157 ? -83.980 122.846 80.632 1.00 24.15 157 THR B C 1
ATOM 3768 O O . THR B 1 157 ? -84.438 122.213 81.584 1.00 21.80 157 THR B O 1
ATOM 3772 N N . HIS B 1 158 ? -83.273 122.272 79.680 1.00 28.31 158 HIS B N 1
ATOM 3773 C CA . HIS B 1 158 ? -83.008 120.860 79.762 1.00 33.48 158 HIS B CA 1
ATOM 3774 C C . HIS B 1 158 ? -81.551 120.676 80.110 1.00 37.52 158 HIS B C 1
ATOM 3775 O O . HIS B 1 158 ? -80.674 120.879 79.275 1.00 35.26 158 HIS B O 1
ATOM 3782 N N . LEU B 1 159 ? -81.278 120.351 81.364 1.00 43.81 159 LEU B N 1
ATOM 3783 C CA . LEU B 1 159 ? -79.897 120.122 81.727 1.00 49.31 159 LEU B CA 1
ATOM 3784 C C . LEU B 1 159 ? -79.463 119.018 80.801 1.00 52.71 159 LEU B C 1
ATOM 3785 O O . LEU B 1 159 ? -79.784 117.864 81.071 1.00 54.85 159 LEU B O 1
ATOM 3790 N N . ALA B 1 160 ? -78.776 119.341 79.705 1.00 56.55 160 ALA B N 1
ATOM 3791 C CA . ALA B 1 160 ? -78.284 118.287 78.809 1.00 59.47 160 ALA B CA 1
ATOM 3792 C C . ALA B 1 160 ? -77.684 117.372 79.854 1.00 61.20 160 ALA B C 1
ATOM 3793 O O . ALA B 1 160 ? -77.306 117.867 80.914 1.00 61.95 160 ALA B O 1
ATOM 3795 N N . CYS B 1 161 ? -77.572 116.071 79.601 1.00 62.45 161 CYS B N 1
ATOM 3796 C CA . CYS B 1 161 ? -77.008 115.222 80.639 1.00 63.67 161 CYS B CA 1
ATOM 3797 C C . CYS B 1 161 ? -75.523 115.255 80.880 1.00 63.43 161 CYS B C 1
ATOM 3798 O O . CYS B 1 161 ? -74.739 114.531 80.265 1.00 64.71 161 CYS B O 1
ATOM 3801 N N . ALA B 1 162 ? -75.161 116.117 81.813 1.00 61.88 162 ALA B N 1
ATOM 3802 C CA . ALA B 1 162 ? -73.799 116.277 82.252 1.00 60.17 162 ALA B CA 1
ATOM 3803 C C . ALA B 1 162 ? -73.959 116.007 83.737 1.00 58.88 162 ALA B C 1
ATOM 3804 O O . ALA B 1 162 ? -73.997 116.930 84.550 1.00 59.10 162 ALA B O 1
ATOM 3806 N N . PRO B 1 168 ? -70.448 121.002 87.548 1.00 50.86 168 PRO B N 1
ATOM 3807 C CA . PRO B 1 168 ? -69.710 121.638 86.451 1.00 49.52 168 PRO B CA 1
ATOM 3808 C C . PRO B 1 168 ? -70.652 122.273 85.429 1.00 48.27 168 PRO B C 1
ATOM 3809 O O . PRO B 1 168 ? -71.108 123.405 85.596 1.00 46.84 168 PRO B O 1
ATOM 3813 N N . GLU B 1 169 ? -70.931 121.520 84.369 1.00 46.66 169 GLU B N 1
ATOM 3814 C CA . GLU B 1 169 ? -71.811 121.958 83.289 1.00 45.77 169 GLU B CA 1
ATOM 3815 C C . GLU B 1 169 ? -73.199 122.353 83.797 1.00 43.17 169 GLU B C 1
ATOM 3816 O O . GLU B 1 169 ? -73.710 123.429 83.477 1.00 41.81 169 GLU B O 1
ATOM 3822 N N . THR B 1 170 ? -73.798 121.474 84.592 1.00 40.97 170 THR B N 1
ATOM 3823 C CA . THR B 1 170 ? -75.127 121.700 85.142 1.00 38.99 170 THR B CA 1
ATOM 3824 C C . THR B 1 170 ? -75.272 123.020 85.886 1.00 37.77 170 THR B C 1
ATOM 3825 O O . THR B 1 170 ? -76.172 123.806 85.597 1.00 37.48 170 THR B O 1
ATOM 3829 N N . ASP B 1 171 ? -74.388 123.268 86.844 1.00 37.14 171 ASP B N 1
ATOM 3830 C CA . ASP B 1 171 ? -74.458 124.504 87.610 1.00 36.98 171 ASP B CA 1
ATOM 3831 C C . ASP B 1 171 ? -74.275 125.740 86.743 1.00 34.93 171 ASP B C 1
ATOM 3832 O O . ASP B 1 171 ? -74.852 126.788 87.024 1.00 34.51 171 ASP B O 1
ATOM 3837 N N . ARG B 1 172 ? -73.478 125.625 85.687 1.00 33.81 172 ARG B N 1
ATOM 3838 C CA . ARG B 1 172 ? -73.276 126.763 84.803 1.00 33.03 172 ARG B CA 1
ATOM 3839 C C . ARG B 1 172 ? -74.596 127.053 84.089 1.00 29.40 172 ARG B C 1
ATOM 3840 O O . ARG B 1 172 ? -74.949 128.210 83.859 1.00 26.91 172 ARG B O 1
ATOM 3848 N N . GLN B 1 173 ? -75.327 125.994 83.752 1.00 26.62 173 GLN B N 1
ATOM 3849 C CA . GLN B 1 173 ? -76.616 126.140 83.088 1.00 25.63 173 GLN B CA 1
ATOM 3850 C C . GLN B 1 173 ? -77.639 126.791 84.018 1.00 23.84 173 GLN B C 1
ATOM 3851 O O . GLN B 1 173 ? -78.422 127.641 83.590 1.00 22.38 173 GLN B O 1
ATOM 3857 N N . ILE B 1 174 ? -77.629 126.389 85.289 1.00 21.53 174 ILE B N 1
ATOM 3858 C CA . ILE B 1 174 ? -78.563 126.938 86.265 1.00 20.78 174 ILE B CA 1
ATOM 3859 C C . ILE B 1 174 ? -78.327 128.427 86.446 1.00 21.70 174 ILE B C 1
ATOM 3860 O O . ILE B 1 174 ? -79.274 129.199 86.571 1.00 22.38 174 ILE B O 1
ATOM 3865 N N . ILE B 1 175 ? -77.063 128.837 86.471 1.00 22.83 175 ILE B N 1
ATOM 3866 C CA . ILE B 1 175 ? -76.759 130.256 86.621 1.00 23.74 175 ILE B CA 1
ATOM 3867 C C . ILE B 1 175 ? -77.406 131.040 85.476 1.00 21.40 175 ILE B C 1
ATOM 3868 O O . ILE B 1 175 ? -78.079 132.035 85.705 1.00 21.85 175 ILE B O 1
ATOM 3873 N N . ALA B 1 176 ? -77.200 130.578 84.245 1.00 21.55 176 ALA B N 1
ATOM 3874 C CA . ALA B 1 176 ? -77.772 131.236 83.075 1.00 21.22 176 ALA B CA 1
ATOM 3875 C C . ALA B 1 176 ? -79.302 131.204 83.104 1.00 20.42 176 ALA B C 1
ATOM 3876 O O . ALA B 1 176 ? -79.958 132.164 82.712 1.00 22.15 176 ALA B O 1
ATOM 3878 N N . PHE B 1 177 ? -79.864 130.095 83.570 1.00 19.11 177 PHE B N 1
ATOM 3879 C CA . PHE B 1 177 ? -81.313 129.945 83.651 1.00 20.21 177 PHE B CA 1
ATOM 3880 C C . PHE B 1 177 ? -81.904 130.954 84.633 1.00 21.13 177 PHE B C 1
ATOM 3881 O O . PHE B 1 177 ? -82.931 131.566 84.358 1.00 21.43 177 PHE B O 1
ATOM 3889 N N . ARG B 1 178 ? -81.255 131.121 85.780 1.00 22.33 178 ARG B N 1
ATOM 3890 C CA . ARG B 1 178 ? -81.735 132.059 86.788 1.00 23.47 178 ARG B CA 1
ATOM 3891 C C . ARG B 1 178 ? -81.618 133.498 86.306 1.00 24.22 178 ARG B C 1
ATOM 3892 O O . ARG B 1 178 ? -82.368 134.371 86.733 1.00 24.55 178 ARG B O 1
ATOM 3900 N N . ARG B 1 179 ? -80.671 133.737 85.410 1.00 23.49 179 ARG B N 1
ATOM 3901 C CA . ARG B 1 179 ? -80.471 135.061 84.849 1.00 24.82 179 ARG B CA 1
ATOM 3902 C C . ARG B 1 179 ? -81.666 135.356 83.944 1.00 24.98 179 ARG B C 1
ATOM 3903 O O . ARG B 1 179 ? -82.194 136.470 83.921 1.00 24.00 179 ARG B O 1
ATOM 3911 N N . ALA B 1 180 ? -82.100 134.334 83.213 1.00 24.07 180 ALA B N 1
ATOM 3912 C CA . ALA B 1 180 ? -83.237 134.457 82.311 1.00 24.04 180 ALA B CA 1
ATOM 3913 C C . ALA B 1 180 ? -84.535 134.666 83.092 1.00 23.11 180 ALA B C 1
ATOM 3914 O O . ALA B 1 180 ? -85.352 135.520 82.742 1.00 23.21 180 ALA B O 1
ATOM 3916 N N . LEU B 1 181 ? -84.719 133.886 84.151 1.00 23.23 181 LEU B N 1
ATOM 3917 C CA . LEU B 1 181 ? -85.923 133.982 84.972 1.00 23.95 181 LEU B CA 1
ATOM 3918 C C . LEU B 1 181 ? -86.068 135.361 85.617 1.00 24.38 181 LEU B C 1
ATOM 3919 O O . LEU B 1 181 ? -87.171 135.912 85.690 1.00 23.27 181 LEU B O 1
ATOM 3924 N N . ALA B 1 182 ? -84.954 135.924 86.076 1.00 23.49 182 ALA B N 1
ATOM 3925 C CA . ALA B 1 182 ? -84.985 137.239 86.700 1.00 23.21 182 ALA B CA 1
ATOM 3926 C C . ALA B 1 182 ? -85.344 138.300 85.662 1.00 23.13 182 ALA B C 1
ATOM 3927 O O . ALA B 1 182 ? -86.107 139.230 85.944 1.00 24.29 182 ALA B O 1
ATOM 3929 N N . LEU B 1 183 ? -84.798 138.150 84.459 1.00 22.44 183 LEU B N 1
ATOM 3930 C CA . LEU B 1 183 ? -85.052 139.087 83.370 1.00 21.98 183 LEU B CA 1
ATOM 3931 C C . LEU B 1 183 ? -86.524 139.002 82.958 1.00 22.27 183 LEU B C 1
ATOM 3932 O O . LEU B 1 183 ? -87.153 140.012 82.640 1.00 23.47 183 LEU B O 1
ATOM 3937 N N . ALA B 1 184 ? -87.067 137.788 82.966 1.00 19.74 184 ALA B N 1
ATOM 3938 C CA . ALA B 1 184 ? -88.460 137.566 82.588 1.00 20.71 184 ALA B CA 1
ATOM 3939 C C . ALA B 1 184 ? -89.420 138.226 83.573 1.00 22.48 184 ALA B C 1
ATOM 3940 O O . ALA B 1 184 ? -90.382 138.884 83.167 1.00 24.50 184 ALA B O 1
ATOM 3942 N N . ARG B 1 185 ? -89.163 138.044 84.866 1.00 21.80 185 ARG B N 1
ATOM 3943 C CA . ARG B 1 185 ? -90.011 138.635 85.894 1.00 22.74 185 ARG B CA 1
ATOM 3944 C C . ARG B 1 185 ? -89.850 140.150 85.909 1.00 24.41 185 ARG B C 1
ATOM 3945 O O . ARG B 1 185 ? -90.786 140.884 86.220 1.00 24.91 185 ARG B O 1
ATOM 3953 N N . LYS B 1 186 ? -88.662 140.617 85.556 1.00 25.02 186 LYS B N 1
ATOM 3954 C CA . LYS B 1 186 ? -88.412 142.047 85.507 1.00 27.76 186 LYS B CA 1
ATOM 3955 C C . LYS B 1 186 ? -89.294 142.622 84.402 1.00 28.09 186 LYS B C 1
ATOM 3956 O O . LYS B 1 186 ? -89.648 143.799 84.426 1.00 28.54 186 LYS B O 1
ATOM 3962 N N . HIS B 1 187 ? -89.655 141.773 83.441 1.00 27.86 187 HIS B N 1
ATOM 3963 C CA . HIS B 1 187 ? -90.502 142.173 82.320 1.00 26.48 187 HIS B CA 1
ATOM 3964 C C . HIS B 1 187 ? -91.981 141.975 82.612 1.00 25.50 187 HIS B C 1
ATOM 3965 O O . HIS B 1 187 ? -92.825 142.235 81.761 1.00 26.58 187 HIS B O 1
ATOM 3972 N N . GLY B 1 188 ? -92.296 141.510 83.814 1.00 25.21 188 GLY B N 1
ATOM 3973 C CA . GLY B 1 188 ? -93.687 141.304 84.164 1.00 23.27 188 GLY B CA 1
ATOM 3974 C C . GLY B 1 188 ? -94.181 139.881 83.993 1.00 24.37 188 GLY B C 1
ATOM 3975 O O . GLY B 1 188 ? -95.373 139.618 84.160 1.00 24.82 188 GLY B O 1
ATOM 3976 N N . LEU B 1 189 ? -93.287 138.959 83.640 1.00 23.79 189 LEU B N 1
ATOM 3977 C CA . LEU B 1 189 ? -93.690 137.563 83.482 1.00 24.21 189 LEU B CA 1
ATOM 3978 C C . LEU B 1 189 ? -93.434 136.842 84.797 1.00 23.74 189 LEU B C 1
ATOM 3979 O O . LEU B 1 189 ? -92.289 136.566 85.152 1.00 22.96 189 LEU B O 1
ATOM 3984 N N . GLU B 1 190 ? -94.510 136.546 85.516 1.00 23.79 190 GLU B N 1
ATOM 3985 C CA . GLU B 1 190 ? -94.415 135.866 86.801 1.00 22.11 190 GLU B CA 1
ATOM 3986 C C . GLU B 1 190 ? -93.627 134.557 86.743 1.00 20.59 190 GLU B C 1
ATOM 3987 O O . GLU B 1 190 ? -92.820 134.281 87.626 1.00 17.86 190 GLU B O 1
ATOM 3993 N N . CYS B 1 191 ? -93.859 133.759 85.704 1.00 21.02 191 CYS B N 1
ATOM 3994 C CA . CYS B 1 191 ? -93.182 132.468 85.567 1.00 19.42 191 CYS B CA 1
ATOM 3995 C C . CYS B 1 191 ? -93.346 131.674 86.864 1.00 18.56 191 CYS B C 1
ATOM 3996 O O . CYS B 1 191 ? -92.367 131.290 87.500 1.00 18.45 191 CYS B O 1
ATOM 3999 N N . PRO B 1 192 ? -94.601 131.408 87.259 1.00 18.74 192 PRO B N 1
ATOM 4000 C CA . PRO B 1 192 ? -95.008 130.675 88.464 1.00 18.60 192 PRO B CA 1
ATOM 4001 C C . PRO B 1 192 ? -94.438 129.271 88.628 1.00 18.62 192 PRO B C 1
ATOM 4002 O O . PRO B 1 192 ? -94.060 128.869 89.732 1.00 18.17 192 PRO B O 1
ATOM 4006 N N . VAL B 1 193 ? -94.389 128.517 87.533 1.00 15.99 193 VAL B N 1
ATOM 4007 C CA . VAL B 1 193 ? -93.908 127.145 87.598 1.00 15.10 193 VAL B CA 1
ATOM 4008 C C . VAL B 1 193 ? -92.749 126.884 86.648 1.00 15.78 193 VAL B C 1
ATOM 4009 O O . VAL B 1 193 ? -92.913 126.880 85.426 1.00 13.78 193 VAL B O 1
ATOM 4013 N N . ASN B 1 194 ? -91.573 126.660 87.223 1.00 16.18 194 ASN B N 1
ATOM 4014 C CA . ASN B 1 194 ? -90.380 126.420 86.433 1.00 17.33 194 ASN B CA 1
ATOM 4015 C C . ASN B 1 194 ? -89.811 125.042 86.738 1.00 18.86 194 ASN B C 1
ATOM 4016 O O . ASN B 1 194 ? -90.061 124.479 87.804 1.00 18.57 194 ASN B O 1
ATOM 4021 N N . HIS B 1 195 ? -89.050 124.503 85.791 1.00 20.21 195 HIS B N 1
ATOM 4022 C CA . HIS B 1 195 ? -88.448 123.187 85.950 1.00 20.96 195 HIS B CA 1
ATOM 4023 C C . HIS B 1 195 ? -87.196 122.979 85.106 1.00 18.96 195 HIS B C 1
ATOM 4024 O O . HIS B 1 195 ? -87.055 123.551 84.033 1.00 16.01 195 HIS B O 1
ATOM 4031 N N . VAL B 1 196 ? -86.283 122.160 85.619 1.00 20.08 196 VAL B N 1
ATOM 4032 C CA . VAL B 1 196 ? -85.035 121.858 84.930 1.00 20.24 196 VAL B CA 1
ATOM 4033 C C . VAL B 1 196 ? -84.622 120.399 85.123 1.00 19.68 196 VAL B C 1
ATOM 4034 O O . VAL B 1 196 ? -83.882 119.850 84.320 1.00 20.79 196 VAL B O 1
ATOM 4038 N N . CYS B 1 197 ? -85.124 119.773 86.181 1.00 19.14 197 CYS B N 1
ATOM 4039 C CA . CYS B 1 197 ? -84.760 118.399 86.520 1.00 19.67 197 CYS B CA 1
ATOM 4040 C C . CYS B 1 197 ? -85.295 117.209 85.723 1.00 19.46 197 CYS B C 1
ATOM 4041 O O . CYS B 1 197 ? -86.496 116.946 85.694 1.00 19.78 197 CYS B O 1
ATOM 4044 N N . ASN B 1 198 ? -84.377 116.490 85.084 1.00 18.52 198 ASN B N 1
ATOM 4045 C CA . ASN B 1 198 ? -84.714 115.276 84.346 1.00 19.29 198 ASN B CA 1
ATOM 4046 C C . ASN B 1 198 ? -84.357 114.185 85.367 1.00 18.59 198 ASN B C 1
ATOM 4047 O O . ASN B 1 198 ? -83.950 114.517 86.477 1.00 17.37 198 ASN B O 1
ATOM 4052 N N . SER B 1 199 ? -84.493 112.909 85.022 1.00 18.57 199 SER B N 1
ATOM 4053 C CA . SER B 1 199 ? -84.194 111.843 85.983 1.00 20.43 199 SER B CA 1
ATOM 4054 C C . SER B 1 199 ? -82.852 111.922 86.718 1.00 22.57 199 SER B C 1
ATOM 4055 O O . SER B 1 199 ? -82.809 111.854 87.947 1.00 24.12 199 SER B O 1
ATOM 4058 N N . PRO B 1 200 ? -81.738 112.055 85.984 1.00 23.34 200 PRO B N 1
ATOM 4059 C CA . PRO B 1 200 ? -80.435 112.131 86.652 1.00 25.11 200 PRO B CA 1
ATOM 4060 C C . PRO B 1 200 ? -80.320 113.268 87.666 1.00 26.87 200 PRO B C 1
ATOM 4061 O O . PRO B 1 200 ? -79.903 113.046 88.801 1.00 26.86 200 PRO B O 1
ATOM 4065 N N . ALA B 1 201 ? -80.699 114.476 87.263 1.00 26.32 201 ALA B N 1
ATOM 4066 C CA . ALA B 1 201 ? -80.639 115.628 88.154 1.00 27.09 201 ALA B CA 1
ATOM 4067 C C . ALA B 1 201 ? -81.602 115.470 89.333 1.00 28.41 201 ALA B C 1
ATOM 4068 O O . ALA B 1 201 ? -81.237 115.730 90.479 1.00 27.27 201 ALA B O 1
ATOM 4070 N N . PHE B 1 202 ? -82.827 115.040 89.044 1.00 29.97 202 PHE B N 1
ATOM 4071 C CA . PHE B 1 202 ? -83.849 114.846 90.070 1.00 31.56 202 PHE B CA 1
ATOM 4072 C C . PHE B 1 202 ? -83.414 113.870 91.156 1.00 33.85 202 PHE B C 1
ATOM 4073 O O . PHE B 1 202 ? -83.633 114.110 92.341 1.00 33.22 202 PHE B O 1
ATOM 4081 N N . LEU B 1 203 ? -82.803 112.765 90.749 1.00 36.80 203 LEU B N 1
ATOM 4082 C CA . LEU B 1 203 ? -82.363 111.755 91.700 1.00 39.91 203 LEU B CA 1
ATOM 4083 C C . LEU B 1 203 ? -81.050 112.101 92.397 1.00 41.63 203 LEU B C 1
ATOM 4084 O O . LEU B 1 203 ? -80.480 111.252 93.077 1.00 42.72 203 LEU B O 1
ATOM 4089 N N . THR B 1 204 ? -80.569 113.332 92.234 1.00 43.06 204 THR B N 1
ATOM 4090 C CA . THR B 1 204 ? -79.312 113.729 92.872 1.00 45.52 204 THR B CA 1
ATOM 4091 C C . THR B 1 204 ? -79.179 115.210 93.227 1.00 45.77 204 THR B C 1
ATOM 4092 O O . THR B 1 204 ? -78.242 115.597 93.922 1.00 47.13 204 THR B O 1
ATOM 4096 N N . ARG B 1 205 ? -80.104 116.037 92.753 1.00 45.89 205 ARG B N 1
ATOM 4097 C CA . ARG B 1 205 ? -80.055 117.473 93.028 1.00 44.82 205 ARG B CA 1
ATOM 4098 C C . ARG B 1 205 ? -81.401 117.974 93.544 1.00 45.08 205 ARG B C 1
ATOM 4099 O O . ARG B 1 205 ? -82.189 118.552 92.791 1.00 44.42 205 ARG B O 1
ATOM 4107 N N . SER B 1 206 ? -81.662 117.753 94.828 1.00 44.63 206 SER B N 1
ATOM 4108 C CA . SER B 1 206 ? -82.918 118.188 95.420 1.00 43.78 206 SER B CA 1
ATOM 4109 C C . SER B 1 206 ? -82.973 119.707 95.477 1.00 42.30 206 SER B C 1
ATOM 4110 O O . SER B 1 206 ? -84.047 120.298 95.596 1.00 43.15 206 SER B O 1
ATOM 4113 N N . ASP B 1 207 ? -81.808 120.339 95.389 1.00 39.59 207 ASP B N 1
ATOM 4114 C CA . ASP B 1 207 ? -81.743 121.791 95.424 1.00 36.75 207 ASP B CA 1
ATOM 4115 C C . ASP B 1 207 ? -82.237 122.400 94.112 1.00 35.00 207 ASP B C 1
ATOM 4116 O O . ASP B 1 207 ? -82.396 123.616 94.010 1.00 34.86 207 ASP B O 1
ATOM 4121 N N . LEU B 1 208 ? -82.492 121.557 93.115 1.00 32.08 208 LEU B N 1
ATOM 4122 C CA . LEU B 1 208 ? -82.952 122.049 91.820 1.00 30.61 208 LEU B CA 1
ATOM 4123 C C . LEU B 1 208 ? -84.392 121.672 91.493 1.00 29.09 208 LEU B C 1
ATOM 4124 O O . LEU B 1 208 ? -84.822 121.795 90.348 1.00 30.45 208 LEU B O 1
ATOM 4129 N N . HIS B 1 209 ? -85.142 121.218 92.488 1.00 28.78 209 HIS B N 1
ATOM 4130 C CA . HIS B 1 209 ? -86.532 120.831 92.249 1.00 28.42 209 HIS B CA 1
ATOM 4131 C C . HIS B 1 209 ? -87.418 121.974 91.758 1.00 27.20 209 HIS B C 1
ATOM 4132 O O . HIS B 1 209 ? -88.335 121.756 90.966 1.00 27.24 209 HIS B O 1
ATOM 4139 N N . MET B 1 210 ? -87.151 123.188 92.229 1.00 25.34 210 MET B N 1
ATOM 4140 C CA . MET B 1 210 ? -87.949 124.339 91.829 1.00 24.02 210 MET B CA 1
ATOM 4141 C C . MET B 1 210 ? -89.417 124.018 92.077 1.00 21.41 210 MET B C 1
ATOM 4142 O O . MET B 1 210 ? -89.739 123.357 93.057 1.00 22.62 210 MET B O 1
ATOM 4147 N N . GLU B 1 211 ? -90.311 124.465 91.203 1.00 19.90 211 GLU B N 1
ATOM 4148 C CA . GLU B 1 211 ? -91.735 124.188 91.407 1.00 19.72 211 GLU B CA 1
ATOM 4149 C C . GLU B 1 211 ? -92.172 122.872 90.776 1.00 20.21 211 GLU B C 1
ATOM 4150 O O . GLU B 1 211 ? -93.232 122.331 91.104 1.00 18.00 211 GLU B O 1
ATOM 4156 N N . MET B 1 212 ? -91.357 122.355 89.865 1.00 19.61 212 MET B N 1
ATOM 4157 C CA . MET B 1 212 ? -91.708 121.119 89.185 1.00 18.12 212 MET B CA 1
ATOM 4158 C C . MET B 1 212 ? -90.472 120.392 88.673 1.00 17.79 212 MET B C 1
ATOM 4159 O O . MET B 1 212 ? -89.475 121.019 88.320 1.00 16.06 212 MET B O 1
ATOM 4164 N N . VAL B 1 213 ? -90.549 119.064 88.658 1.00 17.24 213 VAL B N 1
ATOM 4165 C CA . VAL B 1 213 ? -89.469 118.221 88.165 1.00 17.92 213 VAL B CA 1
ATOM 4166 C C . VAL B 1 213 ? -90.083 117.388 87.038 1.00 18.82 213 VAL B C 1
ATOM 4167 O O . VAL B 1 213 ? -91.274 117.081 87.074 1.00 18.36 213 VAL B O 1
ATOM 4171 N N . ARG B 1 214 ? -89.289 117.034 86.032 1.00 18.80 214 ARG B N 1
ATOM 4172 C CA . ARG B 1 214 ? -89.820 116.256 84.921 1.00 19.66 214 ARG B CA 1
ATOM 4173 C C . ARG B 1 214 ? -88.988 115.052 84.544 1.00 20.21 214 ARG B C 1
ATOM 4174 O O . ARG B 1 214 ? -88.285 115.055 83.534 1.00 21.56 214 ARG B O 1
ATOM 4182 N N . PRO B 1 215 ? -89.064 113.993 85.354 1.00 20.47 215 PRO B N 1
ATOM 4183 C CA . PRO B 1 215 ? -88.294 112.792 85.052 1.00 19.98 215 PRO B CA 1
ATOM 4184 C C . PRO B 1 215 ? -89.050 111.884 84.091 1.00 20.40 215 PRO B C 1
ATOM 4185 O O . PRO B 1 215 ? -90.285 111.861 84.072 1.00 18.55 215 PRO B O 1
ATOM 4189 N N . GLY B 1 216 ? -88.298 111.156 83.278 1.00 18.39 216 GLY B N 1
ATOM 4190 C CA . GLY B 1 216 ? -88.913 110.228 82.354 1.00 17.09 216 GLY B CA 1
ATOM 4191 C C . GLY B 1 216 ? -88.444 108.828 82.704 1.00 16.28 216 GLY B C 1
ATOM 4192 O O . GLY B 1 216 ? -89.193 108.014 83.251 1.00 12.78 216 GLY B O 1
ATOM 4193 N N . LEU B 1 217 ? -87.176 108.577 82.394 1.00 16.26 217 LEU B N 1
ATOM 4194 C CA . LEU B 1 217 ? -86.510 107.298 82.617 1.00 16.65 217 LEU B CA 1
ATOM 4195 C C . LEU B 1 217 ? -86.884 106.578 83.921 1.00 17.42 217 LEU B C 1
ATOM 4196 O O . LEU B 1 217 ? -87.188 105.388 83.905 1.00 14.75 217 LEU B O 1
ATOM 4201 N N . ALA B 1 218 ? -86.866 107.295 85.043 1.00 15.38 218 ALA B N 1
ATOM 4202 C CA . ALA B 1 218 ? -87.185 106.691 86.335 1.00 16.43 218 ALA B CA 1
ATOM 4203 C C . ALA B 1 218 ? -88.577 106.053 86.447 1.00 17.33 218 ALA B C 1
ATOM 4204 O O . ALA B 1 218 ? -88.758 105.091 87.198 1.00 15.99 218 ALA B O 1
ATOM 4206 N N . PHE B 1 219 ? -89.559 106.579 85.721 1.00 16.84 219 PHE B N 1
ATOM 4207 C CA . PHE B 1 219 ? -90.912 106.019 85.783 1.00 16.35 219 PHE B CA 1
ATOM 4208 C C . PHE B 1 219 ? -90.944 104.589 85.256 1.00 16.41 219 PHE B C 1
ATOM 4209 O O . PHE B 1 219 ? -91.808 103.785 85.635 1.00 14.76 219 PHE B O 1
ATOM 4217 N N . TYR B 1 220 ? -89.995 104.279 84.380 1.00 14.82 220 TYR B N 1
ATOM 4218 C CA . TYR B 1 220 ? -89.914 102.959 83.771 1.00 14.91 220 TYR B CA 1
ATOM 4219 C C . TYR B 1 220 ? -89.009 102.027 84.574 1.00 15.62 220 TYR B C 1
ATOM 4220 O O . TYR B 1 220 ? -88.710 100.912 84.146 1.00 14.96 220 TYR B O 1
ATOM 4229 N N . GLY B 1 221 ? -88.569 102.508 85.733 1.00 16.68 221 GLY B N 1
ATOM 4230 C CA . GLY B 1 221 ? -87.742 101.708 86.618 1.00 19.29 221 GLY B CA 1
ATOM 4231 C C . GLY B 1 221 ? -86.266 101.565 86.303 1.00 19.51 221 GLY B C 1
ATOM 4232 O O . GLY B 1 221 ? -85.630 100.619 86.771 1.00 20.30 221 GLY B O 1
ATOM 4233 N N . LEU B 1 222 ? -85.706 102.492 85.535 1.00 20.14 222 LEU B N 1
ATOM 4234 C CA . LEU B 1 222 ? -84.291 102.413 85.187 1.00 21.34 222 LEU B CA 1
ATOM 4235 C C . LEU B 1 222 ? -83.495 103.529 85.864 1.00 21.66 222 LEU B C 1
ATOM 4236 O O . LEU B 1 222 ? -83.976 104.649 85.983 1.00 21.22 222 LEU B O 1
ATOM 4241 N N . GLU B 1 223 ? -82.283 103.211 86.311 1.00 22.70 223 GLU B N 1
ATOM 4242 C CA . GLU B 1 223 ? -81.414 104.177 86.984 1.00 24.42 223 GLU B CA 1
ATOM 4243 C C . GLU B 1 223 ? -80.544 104.941 85.991 1.00 25.82 223 GLU B C 1
ATOM 4244 O O . GLU B 1 223 ? -79.855 104.348 85.158 1.00 23.93 223 GLU B O 1
ATOM 4250 N N . PRO B 1 224 ? -80.574 106.277 86.070 1.00 27.66 224 PRO B N 1
ATOM 4251 C CA . PRO B 1 224 ? -79.817 107.196 85.213 1.00 30.93 224 PRO B CA 1
ATOM 4252 C C . PRO B 1 224 ? -78.318 107.203 85.494 1.00 33.22 224 PRO B C 1
ATOM 4253 O O . PRO B 1 224 ? -77.511 107.388 84.584 1.00 35.06 224 PRO B O 1
ATOM 4257 N N . VAL B 1 225 ? -77.950 107.009 86.755 1.00 36.23 225 VAL B N 1
ATOM 4258 C CA . VAL B 1 225 ? -76.545 107.019 87.152 1.00 39.16 225 VAL B CA 1
ATOM 4259 C C . VAL B 1 225 ? -76.110 105.726 87.829 1.00 40.63 225 VAL B C 1
ATOM 4260 O O . VAL B 1 225 ? -76.752 105.252 88.766 1.00 41.08 225 VAL B O 1
ATOM 4264 N N . ALA B 1 226 ? -75.009 105.162 87.348 1.00 42.20 226 ALA B N 1
ATOM 4265 C CA . ALA B 1 226 ? -74.482 103.922 87.902 1.00 43.37 226 ALA B CA 1
ATOM 4266 C C . ALA B 1 226 ? -74.096 104.100 89.364 1.00 44.29 226 ALA B C 1
ATOM 4267 O O . ALA B 1 226 ? -73.516 105.120 89.744 1.00 45.18 226 ALA B O 1
ATOM 4269 N N . GLY B 1 227 ? -74.429 103.106 90.181 1.00 44.66 227 GLY B N 1
ATOM 4270 C CA . GLY B 1 227 ? -74.088 103.164 91.590 1.00 45.28 227 GLY B CA 1
ATOM 4271 C C . GLY B 1 227 ? -75.145 103.732 92.517 1.00 45.97 227 GLY B C 1
ATOM 4272 O O . GLY B 1 227 ? -74.962 103.720 93.733 1.00 46.60 227 GLY B O 1
ATOM 4273 N N . LEU B 1 228 ? -76.248 104.232 91.969 1.00 45.84 228 LEU B N 1
ATOM 4274 C CA . LEU B 1 228 ? -77.294 104.791 92.814 1.00 45.27 228 LEU B CA 1
ATOM 4275 C C . LEU B 1 228 ? -78.539 103.928 92.912 1.00 44.62 228 LEU B C 1
ATOM 4276 O O . LEU B 1 228 ? -79.044 103.413 91.914 1.00 45.03 228 LEU B O 1
ATOM 4281 N N . GLU B 1 229 ? -79.021 103.790 94.143 1.00 43.67 229 GLU B N 1
ATOM 4282 C CA . GLU B 1 229 ? -80.202 103.004 94.473 1.00 43.34 229 GLU B CA 1
ATOM 4283 C C . GLU B 1 229 ? -81.366 103.941 94.764 1.00 40.58 229 GLU B C 1
ATOM 4284 O O . GLU B 1 229 ? -81.176 104.986 95.385 1.00 41.18 229 GLU B O 1
ATOM 4290 N N . HIS B 1 230 ? -82.566 103.576 94.322 1.00 37.33 230 HIS B N 1
ATOM 4291 C CA . HIS B 1 230 ? -83.742 104.401 94.583 1.00 34.01 230 HIS B CA 1
ATOM 4292 C C . HIS B 1 230 ? -85.004 103.567 94.761 1.00 32.62 230 HIS B C 1
ATOM 4293 O O . HIS B 1 230 ? -86.097 104.106 94.923 1.00 33.38 230 HIS B O 1
ATOM 4300 N N . GLY B 1 231 ? -84.847 102.248 94.738 1.00 31.21 231 GLY B N 1
ATOM 4301 C CA . GLY B 1 231 ? -85.985 101.363 94.916 1.00 29.81 231 GLY B CA 1
ATOM 4302 C C . GLY B 1 231 ? -86.919 101.317 93.724 1.00 29.41 231 GLY B C 1
ATOM 4303 O O . GLY B 1 231 ? -88.125 101.101 93.877 1.00 29.79 231 GLY B O 1
ATOM 4304 N N . LEU B 1 232 ? -86.368 101.512 92.532 1.00 26.39 232 LEU B N 1
ATOM 4305 C CA . LEU B 1 232 ? -87.171 101.491 91.317 1.00 26.11 232 LEU B CA 1
ATOM 4306 C C . LEU B 1 232 ? -87.372 100.070 90.815 1.00 26.40 232 LEU B C 1
ATOM 4307 O O . LEU B 1 232 ? -86.548 99.190 91.075 1.00 24.83 232 LEU B O 1
ATOM 4312 N N . LYS B 1 233 ? -88.476 99.853 90.103 1.00 25.20 233 LYS B N 1
ATOM 4313 C CA . LYS B 1 233 ? -88.803 98.545 89.549 1.00 25.69 233 LYS B CA 1
ATOM 4314 C C . LYS B 1 233 ? -88.887 98.563 88.021 1.00 23.71 233 LYS B C 1
ATOM 4315 O O . LYS B 1 233 ? -89.817 99.132 87.448 1.00 23.38 233 LYS B O 1
ATOM 4321 N N . PRO B 1 234 ? -87.910 97.943 87.340 1.00 22.44 234 PRO B N 1
ATOM 4322 C CA . PRO B 1 234 ? -87.908 97.903 85.874 1.00 21.82 234 PRO B CA 1
ATOM 4323 C C . PRO B 1 234 ? -89.261 97.402 85.393 1.00 20.20 234 PRO B C 1
ATOM 4324 O O . PRO B 1 234 ? -89.825 96.488 85.979 1.00 19.81 234 PRO B O 1
ATOM 4328 N N . ALA B 1 235 ? -89.781 97.996 84.327 1.00 20.47 235 ALA B N 1
ATOM 4329 C CA . ALA B 1 235 ? -91.094 97.603 83.836 1.00 20.22 235 ALA B CA 1
ATOM 4330 C C . ALA B 1 235 ? -91.111 96.838 82.512 1.00 20.09 235 ALA B C 1
ATOM 4331 O O . ALA B 1 235 ? -92.121 96.226 82.163 1.00 21.09 235 ALA B O 1
ATOM 4333 N N . MET B 1 236 ? -90.008 96.863 81.774 1.00 18.05 236 MET B N 1
ATOM 4334 C CA . MET B 1 236 ? -89.986 96.181 80.487 1.00 16.47 236 MET B CA 1
ATOM 4335 C C . MET B 1 236 ? -89.109 94.943 80.433 1.00 15.73 236 MET B C 1
ATOM 4336 O O . MET B 1 236 ? -88.003 94.911 80.982 1.00 16.11 236 MET B O 1
ATOM 4341 N N . THR B 1 237 ? -89.631 93.921 79.771 1.00 13.36 237 THR B N 1
ATOM 4342 C CA . THR B 1 237 ? -88.908 92.677 79.557 1.00 12.30 237 THR B CA 1
ATOM 4343 C C . THR B 1 237 ? -89.122 92.343 78.081 1.00 14.54 237 THR B C 1
ATOM 4344 O O . THR B 1 237 ? -90.261 92.334 77.608 1.00 15.97 237 THR B O 1
ATOM 4348 N N . TRP B 1 238 ? -88.034 92.116 77.352 1.00 13.36 238 TRP B N 1
ATOM 4349 C CA . TRP B 1 238 ? -88.105 91.762 75.931 1.00 15.33 238 TRP B CA 1
ATOM 4350 C C . TRP B 1 238 ? -87.754 90.280 75.866 1.00 16.60 238 TRP B C 1
ATOM 4351 O O . TRP B 1 238 ? -86.672 89.876 76.291 1.00 16.61 238 TRP B O 1
ATOM 4362 N N . GLU B 1 239 ? -88.669 89.466 75.348 1.00 17.76 239 GLU B N 1
ATOM 4363 C CA . GLU B 1 239 ? -88.431 88.030 75.280 1.00 20.71 239 GLU B CA 1
ATOM 4364 C C . GLU B 1 239 ? -89.016 87.363 74.038 1.00 21.40 239 GLU B C 1
ATOM 4365 O O . GLU B 1 239 ? -90.032 87.797 73.487 1.00 21.18 239 GLU B O 1
ATOM 4371 N N . ALA B 1 240 ? -88.363 86.291 73.612 1.00 19.81 240 ALA B N 1
ATOM 4372 C CA . ALA B 1 240 ? -88.797 85.549 72.442 1.00 21.03 240 ALA B CA 1
ATOM 4373 C C . ALA B 1 240 ? -88.853 84.067 72.761 1.00 21.56 240 ALA B C 1
ATOM 4374 O O . ALA B 1 240 ? -88.234 83.596 73.713 1.00 23.35 240 ALA B O 1
ATOM 4376 N N . LYS B 1 241 ? -89.617 83.335 71.967 1.00 22.68 241 LYS B N 1
ATOM 4377 C CA . LYS B 1 241 ? -89.723 81.903 72.147 1.00 21.11 241 LYS B CA 1
ATOM 4378 C C . LYS B 1 241 ? -88.860 81.274 71.061 1.00 19.86 241 LYS B C 1
ATOM 4379 O O . LYS B 1 241 ? -88.975 81.632 69.885 1.00 17.53 241 LYS B O 1
ATOM 4385 N N . VAL B 1 242 ? -87.981 80.362 71.462 1.00 17.02 242 VAL B N 1
ATOM 4386 C CA . VAL B 1 242 ? -87.096 79.688 70.526 1.00 15.76 242 VAL B CA 1
ATOM 4387 C C . VAL B 1 242 ? -87.915 78.964 69.467 1.00 17.03 242 VAL B C 1
ATOM 4388 O O . VAL B 1 242 ? -88.808 78.181 69.788 1.00 17.72 242 VAL B O 1
ATOM 4392 N N . SER B 1 243 ? -87.612 79.229 68.202 1.00 16.31 243 SER B N 1
ATOM 4393 C CA . SER B 1 243 ? -88.347 78.605 67.111 1.00 17.82 243 SER B CA 1
ATOM 4394 C C . SER B 1 243 ? -87.816 77.223 66.771 1.00 18.84 243 SER B C 1
ATOM 4395 O O . SER B 1 243 ? -88.582 76.316 66.452 1.00 19.39 243 SER B O 1
ATOM 4398 N N . VAL B 1 244 ? -86.500 77.064 66.834 1.00 17.15 244 VAL B N 1
ATOM 4399 C CA . VAL B 1 244 ? -85.888 75.785 66.518 1.00 18.30 244 VAL B CA 1
ATOM 4400 C C . VAL B 1 244 ? -84.580 75.577 67.270 1.00 18.21 244 VAL B C 1
ATOM 4401 O O . VAL B 1 244 ? -83.817 76.521 67.488 1.00 15.89 244 VAL B O 1
ATOM 4405 N N . VAL B 1 245 ? -84.340 74.333 67.673 1.00 20.50 245 VAL B N 1
ATOM 4406 C CA . VAL B 1 245 ? -83.106 73.960 68.350 1.00 21.09 245 VAL B CA 1
ATOM 4407 C C . VAL B 1 245 ? -82.402 73.039 67.372 1.00 24.00 245 VAL B C 1
ATOM 4408 O O . VAL B 1 245 ? -82.947 72.014 66.968 1.00 25.72 245 VAL B O 1
ATOM 4412 N N . LYS B 1 246 ? -81.194 73.414 66.982 1.00 27.61 246 LYS B N 1
ATOM 4413 C CA . LYS B 1 246 ? -80.444 72.640 66.001 1.00 32.28 246 LYS B CA 1
ATOM 4414 C C . LYS B 1 246 ? -79.175 72.028 66.569 1.00 34.22 246 LYS B C 1
ATOM 4415 O O . LYS B 1 246 ? -78.457 72.663 67.336 1.00 34.59 246 LYS B O 1
ATOM 4421 N N . GLN B 1 247 ? -78.902 70.788 66.188 1.00 37.39 247 GLN B N 1
ATOM 4422 C CA . GLN B 1 247 ? -77.695 70.124 66.640 1.00 40.45 247 GLN B CA 1
ATOM 4423 C C . GLN B 1 247 ? -76.673 70.176 65.520 1.00 41.51 247 GLN B C 1
ATOM 4424 O O . GLN B 1 247 ? -76.988 69.885 64.367 1.00 42.40 247 GLN B O 1
ATOM 4430 N N . ILE B 1 248 ? -75.455 70.570 65.861 1.00 42.97 248 ILE B N 1
ATOM 4431 C CA . ILE B 1 248 ? -74.380 70.636 64.886 1.00 44.62 248 ILE B CA 1
ATOM 4432 C C . ILE B 1 248 ? -73.506 69.419 65.138 1.00 45.47 248 ILE B C 1
ATOM 4433 O O . ILE B 1 248 ? -72.549 69.478 65.908 1.00 46.89 248 ILE B O 1
ATOM 4438 N N . ARG B 1 265 ? -70.540 67.537 70.052 1.00 49.09 265 ARG B N 1
ATOM 4439 C CA . ARG B 1 265 ? -71.987 67.372 70.009 1.00 48.28 265 ARG B CA 1
ATOM 4440 C C . ARG B 1 265 ? -72.577 68.694 70.480 1.00 45.59 265 ARG B C 1
ATOM 4441 O O . ARG B 1 265 ? -73.044 68.811 71.614 1.00 46.79 265 ARG B O 1
ATOM 4449 N N . GLY B 1 266 ? -72.534 69.692 69.603 1.00 41.52 266 GLY B N 1
ATOM 4450 C CA . GLY B 1 266 ? -73.050 71.000 69.947 1.00 35.38 266 GLY B CA 1
ATOM 4451 C C . GLY B 1 266 ? -74.448 71.261 69.429 1.00 31.90 266 GLY B C 1
ATOM 4452 O O . GLY B 1 266 ? -74.956 70.551 68.564 1.00 30.15 266 GLY B O 1
ATOM 4453 N N . PHE B 1 267 ? -75.068 72.296 69.974 1.00 26.03 267 PHE B N 1
ATOM 4454 C CA . PHE B 1 267 ? -76.412 72.677 69.590 1.00 23.63 267 PHE B CA 1
ATOM 4455 C C . PHE B 1 267 ? -76.502 74.198 69.568 1.00 21.20 267 PHE B C 1
ATOM 4456 O O . PHE B 1 267 ? -75.759 74.886 70.271 1.00 19.25 267 PHE B O 1
ATOM 4464 N N . VAL B 1 268 ? -77.413 74.709 68.750 1.00 18.79 268 VAL B N 1
ATOM 4465 C CA . VAL B 1 268 ? -77.672 76.136 68.659 1.00 18.32 268 VAL B CA 1
ATOM 4466 C C . VAL B 1 268 ? -79.185 76.246 68.685 1.00 18.25 268 VAL B C 1
ATOM 4467 O O . VAL B 1 268 ? -79.887 75.269 68.419 1.00 17.23 268 VAL B O 1
ATOM 4471 N N . ALA B 1 269 ? -79.683 77.427 69.025 1.00 18.29 269 ALA B N 1
ATOM 4472 C CA . ALA B 1 269 ? -81.115 77.668 69.065 1.00 16.71 269 ALA B CA 1
ATOM 4473 C C . ALA B 1 269 ? -81.398 78.940 68.275 1.00 17.11 269 ALA B C 1
ATOM 4474 O O . ALA B 1 269 ? -80.606 79.883 68.286 1.00 13.89 269 ALA B O 1
ATOM 4476 N N . VAL B 1 270 ? -82.520 78.951 67.570 1.00 15.61 270 VAL B N 1
ATOM 4477 C CA . VAL B 1 270 ? -82.900 80.112 66.786 1.00 15.86 270 VAL B CA 1
ATOM 4478 C C . VAL B 1 270 ? -83.973 80.886 67.537 1.00 15.06 270 VAL B C 1
ATOM 4479 O O . VAL B 1 270 ? -84.957 80.308 67.985 1.00 14.00 270 VAL B O 1
ATOM 4483 N N . VAL B 1 271 ? -83.770 82.186 67.715 1.00 16.51 271 VAL B N 1
ATOM 4484 C CA . VAL B 1 271 ? -84.776 82.995 68.385 1.00 16.78 271 VAL B CA 1
ATOM 4485 C C . VAL B 1 271 ? -85.311 83.974 67.348 1.00 16.56 271 VAL B C 1
ATOM 4486 O O . VAL B 1 271 ? -84.555 84.694 66.701 1.00 18.16 271 VAL B O 1
ATOM 4490 N N . PRO B 1 272 ? -86.635 83.974 67.154 1.00 16.06 272 PRO B N 1
ATOM 4491 C CA . PRO B 1 272 ? -87.395 84.803 66.216 1.00 16.07 272 PRO B CA 1
ATOM 4492 C C . PRO B 1 272 ? -87.359 86.312 66.431 1.00 15.77 272 PRO B C 1
ATOM 4493 O O . PRO B 1 272 ? -88.393 86.933 66.657 1.00 14.08 272 PRO B O 1
ATOM 4497 N N . ALA B 1 273 ? -86.166 86.890 66.345 1.00 17.23 273 ALA B N 1
ATOM 4498 C CA . ALA B 1 273 ? -85.983 88.332 66.489 1.00 16.18 273 ALA B CA 1
ATOM 4499 C C . ALA B 1 273 ? -84.753 88.734 65.673 1.00 16.09 273 ALA B C 1
ATOM 4500 O O . ALA B 1 273 ? -83.681 88.150 65.851 1.00 15.20 273 ALA B O 1
ATOM 4502 N N . GLY B 1 274 ? -84.920 89.716 64.779 1.00 13.40 274 GLY B N 1
ATOM 4503 C CA . GLY B 1 274 ? -83.824 90.182 63.935 1.00 14.29 274 GLY B CA 1
ATOM 4504 C C . GLY B 1 274 ? -83.699 91.703 63.921 1.00 15.19 274 GLY B C 1
ATOM 4505 O O . GLY B 1 274 ? -84.413 92.382 64.659 1.00 16.45 274 GLY B O 1
ATOM 4506 N N . TYR B 1 275 ? -82.814 92.259 63.093 1.00 16.01 275 TYR B N 1
ATOM 4507 C CA . TYR B 1 275 ? -82.659 93.714 63.087 1.00 14.41 275 TYR B CA 1
ATOM 4508 C C . TYR B 1 275 ? -83.919 94.461 62.680 1.00 17.84 275 TYR B C 1
ATOM 4509 O O . TYR B 1 275 ? -84.045 95.658 62.943 1.00 18.75 275 TYR B O 1
ATOM 4518 N N . ALA B 1 276 ? -84.854 93.761 62.045 1.00 15.81 276 ALA B N 1
ATOM 4519 C CA . ALA B 1 276 ? -86.109 94.388 61.654 1.00 17.34 276 ALA B CA 1
ATOM 4520 C C . ALA B 1 276 ? -86.971 94.541 62.905 1.00 17.69 276 ALA B C 1
ATOM 4521 O O . ALA B 1 276 ? -87.973 95.261 62.905 1.00 17.78 276 ALA B O 1
ATOM 4523 N N . ASP B 1 277 ? -86.571 93.866 63.977 1.00 16.06 277 ASP B N 1
ATOM 4524 C CA . ASP B 1 277 ? -87.335 93.918 65.217 1.00 16.96 277 ASP B CA 1
ATOM 4525 C C . ASP B 1 277 ? -86.652 94.740 66.310 1.00 15.77 277 ASP B C 1
ATOM 4526 O O . ASP B 1 277 ? -87.171 94.867 67.414 1.00 16.50 277 ASP B O 1
ATOM 4531 N N . GLY B 1 278 ? -85.487 95.295 66.003 1.00 16.14 278 GLY B N 1
ATOM 4532 C CA . GLY B 1 278 ? -84.792 96.101 66.989 1.00 17.24 278 GLY B CA 1
ATOM 4533 C C . GLY B 1 278 ? -83.452 95.554 67.439 1.00 17.52 278 GLY B C 1
ATOM 4534 O O . GLY B 1 278 ? -82.702 96.242 68.131 1.00 15.19 278 GLY B O 1
ATOM 4535 N N . MET B 1 279 ? -83.153 94.314 67.073 1.00 17.42 279 MET B N 1
ATOM 4536 C CA . MET B 1 279 ? -81.885 93.709 67.450 1.00 20.93 279 MET B CA 1
ATOM 4537 C C . MET B 1 279 ? -80.810 94.180 66.489 1.00 22.71 279 MET B C 1
ATOM 4538 O O . MET B 1 279 ? -80.749 93.732 65.344 1.00 23.07 279 MET B O 1
ATOM 4543 N N . PRO B 1 280 ? -79.950 95.098 66.942 1.00 24.40 280 PRO B N 1
ATOM 4544 C CA . PRO B 1 280 ? -78.863 95.639 66.120 1.00 25.89 280 PRO B CA 1
ATOM 4545 C C . PRO B 1 280 ? -77.936 94.540 65.606 1.00 25.93 280 PRO B C 1
ATOM 4546 O O . PRO B 1 280 ? -77.668 93.558 66.309 1.00 26.84 280 PRO B O 1
ATOM 4550 N N . ARG B 1 281 ? -77.452 94.700 64.380 1.00 25.79 281 ARG B N 1
ATOM 4551 C CA . ARG B 1 281 ? -76.526 93.730 63.812 1.00 26.57 281 ARG B CA 1
ATOM 4552 C C . ARG B 1 281 ? -75.207 93.822 64.590 1.00 27.65 281 ARG B C 1
ATOM 4553 O O . ARG B 1 281 ? -74.481 92.838 64.722 1.00 25.91 281 ARG B O 1
ATOM 4561 N N . HIS B 1 282 ? -74.921 95.013 65.117 1.00 29.49 282 HIS B N 1
ATOM 4562 C CA . HIS B 1 282 ? -73.700 95.271 65.882 1.00 31.44 282 HIS B CA 1
ATOM 4563 C C . HIS B 1 282 ? -73.667 94.572 67.235 1.00 32.65 282 HIS B C 1
ATOM 4564 O O . HIS B 1 282 ? -72.609 94.463 67.862 1.00 32.38 282 HIS B O 1
ATOM 4571 N N . ALA B 1 283 ? -74.822 94.103 67.692 1.00 32.42 283 ALA B N 1
ATOM 4572 C CA . ALA B 1 283 ? -74.888 93.417 68.975 1.00 32.10 283 ALA B CA 1
ATOM 4573 C C . ALA B 1 283 ? -74.231 92.045 68.881 1.00 32.10 283 ALA B C 1
ATOM 4574 O O . ALA B 1 283 ? -74.083 91.348 69.886 1.00 31.96 283 ALA B O 1
ATOM 4576 N N . GLN B 1 284 ? -73.829 91.667 67.673 1.00 31.16 284 GLN B N 1
ATOM 4577 C CA . GLN B 1 284 ? -73.198 90.371 67.453 1.00 32.72 284 GLN B CA 1
ATOM 4578 C C . GLN B 1 284 ? -72.041 90.067 68.406 1.00 32.90 284 GLN B C 1
ATOM 4579 O O . GLN B 1 284 ? -71.112 90.861 68.551 1.00 34.01 284 GLN B O 1
ATOM 4585 N N . GLY B 1 285 ? -72.114 88.904 69.048 1.00 32.83 285 GLY B N 1
ATOM 4586 C CA . GLY B 1 285 ? -71.079 88.463 69.968 1.00 32.10 285 GLY B CA 1
ATOM 4587 C C . GLY B 1 285 ? -70.874 89.287 71.224 1.00 31.86 285 GLY B C 1
ATOM 4588 O O . GLY B 1 285 ? -69.867 89.127 71.918 1.00 31.08 285 GLY B O 1
ATOM 4589 N N . LYS B 1 286 ? -71.826 90.157 71.541 1.00 30.46 286 LYS B N 1
ATOM 4590 C CA . LYS B 1 286 ? -71.691 91.002 72.722 1.00 29.40 286 LYS B CA 1
ATOM 4591 C C . LYS B 1 286 ? -72.628 90.651 73.871 1.00 28.09 286 LYS B C 1
ATOM 4592 O O . LYS B 1 286 ? -72.477 91.167 74.978 1.00 28.85 286 LYS B O 1
ATOM 4598 N N . PHE B 1 287 ? -73.589 89.773 73.627 1.00 25.56 287 PHE B N 1
ATOM 4599 C CA . PHE B 1 287 ? -74.540 89.455 74.680 1.00 24.13 287 PHE B CA 1
ATOM 4600 C C . PHE B 1 287 ? -75.040 88.024 74.664 1.00 21.05 287 PHE B C 1
ATOM 4601 O O . PHE B 1 287 ? -74.772 87.263 73.736 1.00 18.61 287 PHE B O 1
ATOM 4609 N N . SER B 1 288 ? -75.791 87.695 75.709 1.00 19.33 288 SER B N 1
ATOM 4610 C CA . SER B 1 288 ? -76.391 86.382 75.888 1.00 19.11 288 SER B CA 1
ATOM 4611 C C . SER B 1 288 ? -77.860 86.610 76.236 1.00 19.28 288 SER B C 1
ATOM 4612 O O . SER B 1 288 ? -78.223 87.665 76.752 1.00 16.93 288 SER B O 1
ATOM 4615 N N . VAL B 1 289 ? -78.705 85.632 75.933 1.00 17.01 289 VAL B N 1
ATOM 4616 C CA . VAL B 1 289 ? -80.107 85.730 76.288 1.00 18.02 289 VAL B CA 1
ATOM 4617 C C . VAL B 1 289 ? -80.213 84.784 77.479 1.00 18.67 289 VAL B C 1
ATOM 4618 O O . VAL B 1 289 ? -79.281 84.024 77.756 1.00 15.93 289 VAL B O 1
ATOM 4622 N N . THR B 1 290 ? -81.331 84.824 78.188 1.00 18.86 290 THR B N 1
ATOM 4623 C CA . THR B 1 290 ? -81.483 83.956 79.341 1.00 21.66 290 THR B CA 1
ATOM 4624 C C . THR B 1 290 ? -82.711 83.069 79.219 1.00 20.62 290 THR B C 1
ATOM 4625 O O . THR B 1 290 ? -83.835 83.560 79.109 1.00 19.09 290 THR B O 1
ATOM 4629 N N . ILE B 1 291 ? -82.481 81.760 79.249 1.00 18.94 291 ILE B N 1
ATOM 4630 C CA . ILE B 1 291 ? -83.555 80.783 79.168 1.00 17.80 291 ILE B CA 1
ATOM 4631 C C . ILE B 1 291 ? -83.627 80.063 80.517 1.00 19.28 291 ILE B C 1
ATOM 4632 O O . ILE B 1 291 ? -82.698 79.364 80.909 1.00 18.06 291 ILE B O 1
ATOM 4637 N N . ASP B 1 292 ? -84.735 80.247 81.225 1.00 21.17 292 ASP B N 1
ATOM 4638 C CA . ASP B 1 292 ? -84.913 79.633 82.536 1.00 22.02 292 ASP B CA 1
ATOM 4639 C C . ASP B 1 292 ? -83.828 80.106 83.493 1.00 22.07 292 ASP B C 1
ATOM 4640 O O . ASP B 1 292 ? -83.321 79.336 84.307 1.00 22.74 292 ASP B O 1
ATOM 4645 N N . GLY B 1 293 ? -83.461 81.377 83.374 1.00 21.29 293 GLY B N 1
ATOM 4646 C CA . GLY B 1 293 ? -82.453 81.931 84.255 1.00 20.31 293 GLY B CA 1
ATOM 4647 C C . GLY B 1 293 ? -81.008 81.667 83.882 1.00 20.69 293 GLY B C 1
ATOM 4648 O O . GLY B 1 293 ? -80.111 82.156 84.564 1.00 21.49 293 GLY B O 1
ATOM 4649 N N . LEU B 1 294 ? -80.764 80.902 82.820 1.00 19.54 294 LEU B N 1
ATOM 4650 C CA . LEU B 1 294 ? -79.386 80.629 82.413 1.00 20.91 294 LEU B CA 1
ATOM 4651 C C . LEU B 1 294 ? -79.011 81.315 81.097 1.00 19.53 294 LEU B C 1
ATOM 4652 O O . LEU B 1 294 ? -79.815 81.401 80.175 1.00 19.76 294 LEU B O 1
ATOM 4657 N N . ASP B 1 295 ? -77.781 81.810 81.027 1.00 20.59 295 ASP B N 1
ATOM 4658 C CA . ASP B 1 295 ? -77.301 82.512 79.847 1.00 21.04 295 ASP B CA 1
ATOM 4659 C C . ASP B 1 295 ? -76.803 81.624 78.720 1.00 20.38 295 ASP B C 1
ATOM 4660 O O . ASP B 1 295 ? -76.261 80.549 78.944 1.00 20.35 295 ASP B O 1
ATOM 4665 N N . TYR B 1 296 ? -77.004 82.103 77.499 1.00 19.33 296 TYR B N 1
ATOM 4666 C CA . TYR B 1 296 ? -76.562 81.427 76.291 1.00 17.53 296 TYR B CA 1
ATOM 4667 C C . TYR B 1 296 ? -76.167 82.565 75.354 1.00 18.20 296 TYR B C 1
ATOM 4668 O O . TYR B 1 296 ? -76.999 83.378 74.951 1.00 17.28 296 TYR B O 1
ATOM 4677 N N . PRO B 1 297 ? -74.878 82.640 75.007 1.00 18.06 297 PRO B N 1
ATOM 4678 C CA . PRO B 1 297 ? -74.319 83.668 74.129 1.00 18.29 297 PRO B CA 1
ATOM 4679 C C . PRO B 1 297 ? -74.843 83.661 72.701 1.00 18.08 297 PRO B C 1
ATOM 4680 O O . PRO B 1 297 ? -75.022 82.605 72.094 1.00 19.16 297 PRO B O 1
ATOM 4684 N N . GLN B 1 298 ? -75.098 84.855 72.179 1.00 17.68 298 GLN B N 1
ATOM 4685 C CA . GLN B 1 298 ? -75.563 85.010 70.809 1.00 19.14 298 GLN B CA 1
ATOM 4686 C C . GLN B 1 298 ? -74.333 84.730 69.954 1.00 20.20 298 GLN B C 1
ATOM 4687 O O . GLN B 1 298 ? -73.219 85.076 70.342 1.00 20.33 298 GLN B O 1
ATOM 4693 N N . VAL B 1 299 ? -74.530 84.086 68.810 1.00 19.85 299 VAL B N 1
ATOM 4694 C CA . VAL B 1 299 ? -73.423 83.761 67.917 1.00 20.57 299 VAL B CA 1
ATOM 4695 C C . VAL B 1 299 ? -73.802 84.002 66.463 1.00 20.19 299 VAL B C 1
ATOM 4696 O O . VAL B 1 299 ? -74.972 83.940 66.099 1.00 17.53 299 VAL B O 1
ATOM 4700 N N . GLY B 1 300 ? -72.796 84.271 65.640 1.00 20.50 300 GLY B N 1
ATOM 4701 C CA . GLY B 1 300 ? -73.034 84.488 64.228 1.00 20.84 300 GLY B CA 1
ATOM 4702 C C . GLY B 1 300 ? -73.634 85.834 63.890 1.00 20.69 300 GLY B C 1
ATOM 4703 O O . GLY B 1 300 ? -73.663 86.747 64.711 1.00 21.24 300 GLY B O 1
ATOM 4704 N N . ARG B 1 301 ? -74.130 85.946 62.665 1.00 21.86 301 ARG B N 1
ATOM 4705 C CA . ARG B 1 301 ? -74.715 87.186 62.188 1.00 21.63 301 ARG B CA 1
ATOM 4706 C C . ARG B 1 301 ? -76.174 87.352 62.597 1.00 20.90 301 ARG B C 1
ATOM 4707 O O . ARG B 1 301 ? -76.951 86.393 62.585 1.00 17.57 301 ARG B O 1
ATOM 4715 N N . VAL B 1 302 ? -76.539 88.572 62.972 1.00 18.86 302 VAL B N 1
ATOM 4716 C CA . VAL B 1 302 ? -77.920 88.850 63.319 1.00 18.67 302 VAL B CA 1
ATOM 4717 C C . VAL B 1 302 ? -78.578 89.094 61.970 1.00 18.59 302 VAL B C 1
ATOM 4718 O O . VAL B 1 302 ? -78.126 89.934 61.197 1.00 15.35 302 VAL B O 1
ATOM 4722 N N . CYS B 1 303 ? -79.623 88.337 61.667 1.00 19.78 303 CYS B N 1
ATOM 4723 C CA . CYS B 1 303 ? -80.306 88.516 60.395 1.00 19.84 303 CYS B CA 1
ATOM 4724 C C . CYS B 1 303 ? -81.537 89.390 60.550 1.00 18.20 303 CYS B C 1
ATOM 4725 O O . CYS B 1 303 ? -81.817 89.907 61.634 1.00 17.14 303 CYS B O 1
ATOM 4728 N N . MET B 1 304 ? -82.265 89.574 59.456 1.00 18.28 304 MET B N 1
ATOM 4729 C CA . MET B 1 304 ? -83.441 90.424 59.476 1.00 16.30 304 MET B CA 1
ATOM 4730 C C . MET B 1 304 ? -84.541 89.936 60.409 1.00 16.31 304 MET B C 1
ATOM 4731 O O . MET B 1 304 ? -85.151 90.731 61.127 1.00 15.36 304 MET B O 1
ATOM 4736 N N . ASP B 1 305 ? -84.783 88.631 60.423 1.00 14.92 305 ASP B N 1
ATOM 4737 C CA . ASP B 1 305 ? -85.856 88.095 61.253 1.00 15.16 305 ASP B CA 1
ATOM 4738 C C . ASP B 1 305 ? -85.420 87.262 62.447 1.00 15.60 305 ASP B C 1
ATOM 4739 O O . ASP B 1 305 ? -86.257 86.868 63.260 1.00 13.86 305 ASP B O 1
ATOM 4744 N N . GLN B 1 306 ? -84.124 86.993 62.570 1.00 15.10 306 GLN B N 1
ATOM 4745 C CA . GLN B 1 306 ? -83.666 86.156 63.666 1.00 18.85 306 GLN B CA 1
ATOM 4746 C C . GLN B 1 306 ? -82.166 86.196 63.947 1.00 18.17 306 GLN B C 1
ATOM 4747 O O . GLN B 1 306 ? -81.378 86.738 63.168 1.00 16.02 306 GLN B O 1
ATOM 4753 N N . PHE B 1 307 ? -81.789 85.632 65.091 1.00 17.26 307 PHE B N 1
ATOM 4754 C CA . PHE B 1 307 ? -80.388 85.514 65.470 1.00 16.67 307 PHE B CA 1
ATOM 4755 C C . PHE B 1 307 ? -80.231 84.166 66.159 1.00 17.98 307 PHE B C 1
ATOM 4756 O O . PHE B 1 307 ? -81.223 83.535 66.536 1.00 18.63 307 PHE B O 1
ATOM 4764 N N . VAL B 1 308 ? -78.991 83.725 66.325 1.00 16.70 308 VAL B N 1
ATOM 4765 C CA . VAL B 1 308 ? -78.730 82.419 66.916 1.00 16.34 308 VAL B CA 1
ATOM 4766 C C . VAL B 1 308 ? -77.932 82.493 68.209 1.00 16.72 308 VAL B C 1
ATOM 4767 O O . VAL B 1 308 ? -77.129 83.408 68.413 1.00 13.93 308 VAL B O 1
ATOM 4771 N N . ILE B 1 309 ? -78.163 81.514 69.077 1.00 16.24 309 ILE B N 1
ATOM 4772 C CA . ILE B 1 309 ? -77.456 81.427 70.349 1.00 16.76 309 ILE B CA 1
ATOM 4773 C C . ILE B 1 309 ? -76.882 80.018 70.469 1.00 19.03 309 ILE B C 1
ATOM 4774 O O . ILE B 1 309 ? -77.451 79.057 69.931 1.00 17.25 309 ILE B O 1
ATOM 4779 N N . SER B 1 310 ? -75.754 79.895 71.162 1.00 19.72 310 SER B N 1
ATOM 4780 C CA . SER B 1 310 ? -75.133 78.593 71.336 1.00 22.56 310 SER B CA 1
ATOM 4781 C C . SER B 1 310 ? -75.537 77.978 72.668 1.00 21.09 310 SER B C 1
ATOM 4782 O O . SER B 1 310 ? -75.455 78.613 73.720 1.00 20.54 310 SER B O 1
ATOM 4785 N N . LEU B 1 311 ? -75.982 76.733 72.603 1.00 20.67 311 LEU B N 1
ATOM 4786 C CA . LEU B 1 311 ? -76.411 75.998 73.778 1.00 20.27 311 LEU B CA 1
ATOM 4787 C C . LEU B 1 311 ? -75.275 75.091 74.250 1.00 20.37 311 LEU B C 1
ATOM 4788 O O . LEU B 1 311 ? -75.380 74.430 75.284 1.00 21.26 311 LEU B O 1
ATOM 4793 N N . GLY B 1 312 ? -74.185 75.064 73.494 1.00 21.47 312 GLY B N 1
ATOM 4794 C CA . GLY B 1 312 ? -73.086 74.189 73.860 1.00 22.19 312 GLY B CA 1
ATOM 4795 C C . GLY B 1 312 ? -73.600 72.776 73.664 1.00 22.13 312 GLY B C 1
ATOM 4796 O O . GLY B 1 312 ? -74.170 72.468 72.616 1.00 22.04 312 GLY B O 1
ATOM 4797 N N . ASP B 1 313 ? -73.426 71.913 74.658 1.00 21.30 313 ASP B N 1
ATOM 4798 C CA . ASP B 1 313 ? -73.918 70.545 74.534 1.00 22.88 313 ASP B CA 1
ATOM 4799 C C . ASP B 1 313 ? -75.362 70.489 75.016 1.00 20.68 313 ASP B C 1
ATOM 4800 O O . ASP B 1 313 ? -75.936 69.415 75.173 1.00 21.13 313 ASP B O 1
ATOM 4805 N N . ASN B 1 314 ? -75.938 71.666 75.240 1.00 18.67 314 ASN B N 1
ATOM 4806 C CA . ASN B 1 314 ? -77.312 71.796 75.703 1.00 19.43 314 ASN B CA 1
ATOM 4807 C C . ASN B 1 314 ? -77.617 70.876 76.888 1.00 18.56 314 ASN B C 1
ATOM 4808 O O . ASN B 1 314 ? -78.527 70.050 76.832 1.00 19.82 314 ASN B O 1
ATOM 4813 N N . PRO B 1 315 ? -76.858 71.021 77.985 1.00 18.08 315 PRO B N 1
ATOM 4814 C CA . PRO B 1 315 ? -77.032 70.207 79.194 1.00 17.69 315 PRO B CA 1
ATOM 4815 C C . PRO B 1 315 ? -78.360 70.383 79.930 1.00 17.81 315 PRO B C 1
ATOM 4816 O O . PRO B 1 315 ? -78.794 69.483 80.649 1.00 19.83 315 PRO B O 1
ATOM 4820 N N . HIS B 1 316 ? -79.005 71.530 79.746 1.00 16.57 316 HIS B N 1
ATOM 4821 C CA . HIS B 1 316 ? -80.269 71.809 80.413 1.00 16.73 316 HIS B CA 1
ATOM 4822 C C . HIS B 1 316 ? -81.459 71.431 79.537 1.00 18.88 316 HIS B C 1
ATOM 4823 O O . HIS B 1 316 ? -82.614 71.713 79.867 1.00 20.98 316 HIS B O 1
ATOM 4830 N N . GLY B 1 317 ? -81.165 70.784 78.415 1.00 17.98 317 GLY B N 1
ATOM 4831 C CA . GLY B 1 317 ? -82.215 70.344 77.516 1.00 18.46 317 GLY B CA 1
ATOM 4832 C C . GLY B 1 317 ? -83.137 71.408 76.952 1.00 18.82 317 GLY B C 1
ATOM 4833 O O . GLY B 1 317 ? -84.343 71.188 76.855 1.00 21.02 317 GLY B O 1
ATOM 4834 N N . VAL B 1 318 ? -82.587 72.558 76.586 1.00 17.76 318 VAL B N 1
ATOM 4835 C CA . VAL B 1 318 ? -83.395 73.619 76.002 1.00 17.59 318 VAL B CA 1
ATOM 4836 C C . VAL B 1 318 ? -84.072 73.073 74.748 1.00 17.15 318 VAL B C 1
ATOM 4837 O O . VAL B 1 318 ? -83.428 72.426 73.926 1.00 18.18 318 VAL B O 1
ATOM 4841 N N . GLU B 1 319 ? -85.366 73.334 74.612 1.00 16.39 319 GLU B N 1
ATOM 4842 C CA . GLU B 1 319 ? -86.126 72.882 73.457 1.00 16.63 319 GLU B CA 1
ATOM 4843 C C . GLU B 1 319 ? -86.866 74.043 72.802 1.00 15.61 319 GLU B C 1
ATOM 4844 O O . GLU B 1 319 ? -87.004 75.112 73.392 1.00 14.43 319 GLU B O 1
ATOM 4850 N N . ALA B 1 320 ? -87.339 73.828 71.579 1.00 16.95 320 ALA B N 1
ATOM 4851 C CA . ALA B 1 320 ? -88.086 74.859 70.865 1.00 17.31 320 ALA B CA 1
ATOM 4852 C C . ALA B 1 320 ? -89.289 75.223 71.721 1.00 17.62 320 ALA B C 1
ATOM 4853 O O . ALA B 1 320 ? -89.873 74.360 72.373 1.00 18.12 320 ALA B O 1
ATOM 4855 N N . GLY B 1 321 ? -89.652 76.501 71.722 1.00 17.67 321 GLY B N 1
ATOM 4856 C CA . GLY B 1 321 ? -90.780 76.944 72.519 1.00 18.23 321 GLY B CA 1
ATOM 4857 C C . GLY B 1 321 ? -90.317 77.519 73.846 1.00 18.85 321 GLY B C 1
ATOM 4858 O O . GLY B 1 321 ? -91.092 78.142 74.571 1.00 21.16 321 GLY B O 1
ATOM 4859 N N . ALA B 1 322 ? -89.043 77.310 74.164 1.00 18.00 322 ALA B N 1
ATOM 4860 C CA . ALA B 1 322 ? -88.475 77.819 75.406 1.00 16.51 322 ALA B CA 1
ATOM 4861 C C . ALA B 1 322 ? -88.421 79.341 75.345 1.00 17.38 322 ALA B C 1
ATOM 4862 O O . ALA B 1 322 ? -88.147 79.919 74.292 1.00 14.63 322 ALA B O 1
ATOM 4864 N N . LYS B 1 323 ? -88.695 79.984 76.477 1.00 18.06 323 LYS B N 1
ATOM 4865 C CA . LYS B 1 323 ? -88.672 81.437 76.556 1.00 17.89 323 LYS B CA 1
ATOM 4866 C C . LYS B 1 323 ? -87.257 81.966 76.741 1.00 17.13 323 LYS B C 1
ATOM 4867 O O . LYS B 1 323 ? -86.576 81.630 77.718 1.00 14.28 323 LYS B O 1
ATOM 4873 N N . ALA B 1 324 ? -86.822 82.795 75.797 1.00 14.81 324 ALA B N 1
ATOM 4874 C CA . ALA B 1 324 ? -85.497 83.400 75.854 1.00 14.19 324 ALA B CA 1
ATOM 4875 C C . ALA B 1 324 ? -85.619 84.891 76.186 1.00 15.26 324 ALA B C 1
ATOM 4876 O O . ALA B 1 324 ? -86.160 85.669 75.396 1.00 16.19 324 ALA B O 1
ATOM 4878 N N . VAL B 1 325 ? -85.127 85.280 77.355 1.00 14.73 325 VAL B N 1
ATOM 4879 C CA . VAL B 1 325 ? -85.164 86.678 77.778 1.00 16.07 325 VAL B CA 1
ATOM 4880 C C . VAL B 1 325 ? -83.970 87.422 77.184 1.00 16.87 325 VAL B C 1
ATOM 4881 O O . VAL B 1 325 ? -82.826 87.049 77.418 1.00 18.90 325 VAL B O 1
ATOM 4885 N N . ILE B 1 326 ? -84.240 88.465 76.405 1.00 16.24 326 ILE B N 1
ATOM 4886 C CA . ILE B 1 326 ? -83.176 89.261 75.801 1.00 17.44 326 ILE B CA 1
ATOM 4887 C C . ILE B 1 326 ? -82.723 90.249 76.874 1.00 18.32 326 ILE B C 1
ATOM 4888 O O . ILE B 1 326 ? -81.527 90.481 77.064 1.00 18.96 326 ILE B O 1
ATOM 4893 N N . PHE B 1 327 ? -83.697 90.817 77.579 1.00 17.11 327 PHE B N 1
ATOM 4894 C CA . PHE B 1 327 ? -83.430 91.711 78.701 1.00 17.45 327 PHE B CA 1
ATOM 4895 C C . PHE B 1 327 ? -84.725 91.923 79.472 1.00 17.73 327 PHE B C 1
ATOM 4896 O O . PHE B 1 327 ? -85.810 91.946 78.893 1.00 16.46 327 PHE B O 1
ATOM 4904 N N . GLY B 1 328 ? -84.609 92.039 80.788 1.00 18.31 328 GLY B N 1
ATOM 4905 C CA . GLY B 1 328 ? -85.785 92.238 81.609 1.00 19.85 328 GLY B CA 1
ATOM 4906 C C . GLY B 1 328 ? -85.888 91.212 82.716 1.00 21.06 328 GLY B C 1
ATOM 4907 O O . GLY B 1 328 ? -84.877 90.701 83.195 1.00 20.03 328 GLY B O 1
ATOM 4908 N N . GLU B 1 329 ? -87.118 90.909 83.114 1.00 23.00 329 GLU B N 1
ATOM 4909 C CA . GLU B 1 329 ? -87.375 89.945 84.177 1.00 25.17 329 GLU B CA 1
ATOM 4910 C C . GLU B 1 329 ? -86.798 88.579 83.833 1.00 23.57 329 GLU B C 1
ATOM 4911 O O . GLU B 1 329 ? -86.903 88.117 82.696 1.00 21.46 329 GLU B O 1
ATOM 4917 N N . ASN B 1 330 ? -86.194 87.944 84.833 1.00 22.91 330 ASN B N 1
ATOM 4918 C CA . ASN B 1 330 ? -85.570 86.629 84.691 1.00 22.39 330 ASN B CA 1
ATOM 4919 C C . ASN B 1 330 ? -84.425 86.623 83.693 1.00 20.50 330 ASN B C 1
ATOM 4920 O O . ASN B 1 330 ? -84.130 85.597 83.082 1.00 20.61 330 ASN B O 1
ATOM 4925 N N . GLY B 1 331 ? -83.784 87.777 83.539 1.00 20.21 331 GLY B N 1
ATOM 4926 C CA . GLY B 1 331 ? -82.655 87.900 82.633 1.00 19.53 331 GLY B CA 1
ATOM 4927 C C . GLY B 1 331 ? -81.802 89.087 83.042 1.00 21.05 331 GLY B C 1
ATOM 4928 O O . GLY B 1 331 ? -81.905 89.562 84.170 1.00 20.30 331 GLY B O 1
ATOM 4929 N N . HIS B 1 332 ? -80.950 89.562 82.137 1.00 21.68 332 HIS B N 1
ATOM 4930 C CA . HIS B 1 332 ? -80.107 90.722 82.416 1.00 22.07 332 HIS B CA 1
ATOM 4931 C C . HIS B 1 332 ? -80.970 91.976 82.277 1.00 21.66 332 HIS B C 1
ATOM 4932 O O . HIS B 1 332 ? -81.792 92.060 81.370 1.00 20.00 332 HIS B O 1
ATOM 4939 N N . ASP B 1 333 ? -80.794 92.955 83.157 1.00 21.28 333 ASP B N 1
ATOM 4940 C CA . ASP B 1 333 ? -81.610 94.154 83.043 1.00 20.82 333 ASP B CA 1
ATOM 4941 C C . ASP B 1 333 ? -81.185 95.034 81.877 1.00 19.49 333 ASP B C 1
ATOM 4942 O O . ASP B 1 333 ? -80.132 94.831 81.276 1.00 19.46 333 ASP B O 1
ATOM 4947 N N . ALA B 1 334 ? -82.029 96.006 81.561 1.00 18.39 334 ALA B N 1
ATOM 4948 C CA . ALA B 1 334 ? -81.790 96.931 80.462 1.00 18.54 334 ALA B CA 1
ATOM 4949 C C . ALA B 1 334 ? -80.433 97.621 80.520 1.00 17.67 334 ALA B C 1
ATOM 4950 O O . ALA B 1 334 ? -79.789 97.825 79.491 1.00 18.89 334 ALA B O 1
ATOM 4952 N N . THR B 1 335 ? -80.003 97.986 81.722 1.00 19.21 335 THR B N 1
ATOM 4953 C CA . THR B 1 335 ? -78.721 98.657 81.908 1.00 19.24 335 THR B CA 1
ATOM 4954 C C . THR B 1 335 ? -77.558 97.732 81.546 1.00 19.28 335 THR B C 1
ATOM 4955 O O . THR B 1 335 ? -76.644 98.127 80.824 1.00 20.33 335 THR B O 1
ATOM 4959 N N . ASP B 1 336 ? -77.591 96.502 82.044 1.00 20.62 336 ASP B N 1
ATOM 4960 C CA . ASP B 1 336 ? -76.538 95.535 81.739 1.00 19.48 336 ASP B CA 1
ATOM 4961 C C . ASP B 1 336 ? -76.468 95.308 80.229 1.00 19.91 336 ASP B C 1
ATOM 4962 O O . ASP B 1 336 ? -75.386 95.332 79.625 1.00 18.59 336 ASP B O 1
ATOM 4967 N N . PHE B 1 337 ? -77.633 95.080 79.626 1.00 16.51 337 PHE B N 1
ATOM 4968 C CA . PHE B 1 337 ? -77.720 94.848 78.191 1.00 17.55 337 PHE B CA 1
ATOM 4969 C C . PHE B 1 337 ? -77.182 96.071 77.455 1.00 18.33 337 PHE B C 1
ATOM 4970 O O . PHE B 1 337 ? -76.471 95.945 76.459 1.00 16.45 337 PHE B O 1
ATOM 4978 N N . ALA B 1 338 ? -77.523 97.254 77.963 1.00 19.29 338 ALA B N 1
ATOM 4979 C CA . ALA B 1 338 ? -77.073 98.508 77.369 1.00 21.31 338 ALA B CA 1
ATOM 4980 C C . ALA B 1 338 ? -75.554 98.581 77.335 1.00 23.78 338 ALA B C 1
ATOM 4981 O O . ALA B 1 338 ? -74.966 98.857 76.290 1.00 23.99 338 ALA B O 1
ATOM 4983 N N . GLU B 1 339 ? -74.917 98.339 78.479 1.00 26.41 339 GLU B N 1
ATOM 4984 C CA . GLU B 1 339 ? -73.463 98.401 78.538 1.00 29.12 339 GLU B CA 1
ATOM 4985 C C . GLU B 1 339 ? -72.797 97.324 77.685 1.00 28.39 339 GLU B C 1
ATOM 4986 O O . GLU B 1 339 ? -71.708 97.541 77.155 1.00 28.14 339 GLU B O 1
ATOM 4992 N N . ARG B 1 340 ? -73.449 96.172 77.540 1.00 27.75 340 ARG B N 1
ATOM 4993 C CA . ARG B 1 340 ? -72.902 95.100 76.710 1.00 28.06 340 ARG B CA 1
ATOM 4994 C C . ARG B 1 340 ? -72.900 95.594 75.268 1.00 27.59 340 ARG B C 1
ATOM 4995 O O . ARG B 1 340 ? -72.026 95.237 74.478 1.00 26.33 340 ARG B O 1
ATOM 5003 N N . LEU B 1 341 ? -73.884 96.428 74.937 1.00 26.61 341 LEU B N 1
ATOM 5004 C CA . LEU B 1 341 ? -74.013 96.977 73.590 1.00 26.15 341 LEU B CA 1
ATOM 5005 C C . LEU B 1 341 ? -73.331 98.331 73.433 1.00 24.97 341 LEU B C 1
ATOM 5006 O O . LEU B 1 341 ? -73.510 99.008 72.422 1.00 24.90 341 LEU B O 1
ATOM 5011 N N . ASP B 1 342 ? -72.550 98.720 74.434 1.00 26.01 342 ASP B N 1
ATOM 5012 C CA . ASP B 1 342 ? -71.828 99.985 74.392 1.00 26.67 342 ASP B CA 1
ATOM 5013 C C . ASP B 1 342 ? -72.777 101.161 74.141 1.00 25.74 342 ASP B C 1
ATOM 5014 O O . ASP B 1 342 ? -72.507 102.023 73.311 1.00 25.20 342 ASP B O 1
ATOM 5019 N N . THR B 1 343 ? -73.894 101.177 74.865 1.00 24.95 343 THR B N 1
ATOM 5020 C CA . THR B 1 343 ? -74.875 102.254 74.758 1.00 22.78 343 THR B CA 1
ATOM 5021 C C . THR B 1 343 ? -75.543 102.471 76.120 1.00 21.65 343 THR B C 1
ATOM 5022 O O . THR B 1 343 ? -75.019 102.039 77.147 1.00 21.66 343 THR B O 1
ATOM 5026 N N . ILE B 1 344 ? -76.693 103.136 76.140 1.00 19.06 344 ILE B N 1
ATOM 5027 C CA . ILE B 1 344 ? -77.377 103.411 77.402 1.00 16.84 344 ILE B CA 1
ATOM 5028 C C . ILE B 1 344 ? -78.768 102.785 77.462 1.00 15.70 344 ILE B C 1
ATOM 5029 O O . ILE B 1 344 ? -79.381 102.522 76.427 1.00 15.60 344 ILE B O 1
ATOM 5034 N N . ASN B 1 345 ? -79.268 102.554 78.676 1.00 14.69 345 ASN B N 1
ATOM 5035 C CA . ASN B 1 345 ? -80.576 101.929 78.852 1.00 13.34 345 ASN B CA 1
ATOM 5036 C C . ASN B 1 345 ? -81.726 102.654 78.157 1.00 13.53 345 ASN B C 1
ATOM 5037 O O . ASN B 1 345 ? -82.722 102.028 77.785 1.00 15.04 345 ASN B O 1
ATOM 5042 N N . TYR B 1 346 ? -81.593 103.965 77.979 1.00 13.53 346 TYR B N 1
ATOM 5043 C CA . TYR B 1 346 ? -82.615 104.750 77.282 1.00 14.65 346 TYR B CA 1
ATOM 5044 C C . TYR B 1 346 ? -82.839 104.158 75.890 1.00 15.33 346 TYR B C 1
ATOM 5045 O O . TYR B 1 346 ? -83.976 103.988 75.439 1.00 17.46 346 TYR B O 1
ATOM 5054 N N . GLU B 1 347 ? -81.740 103.852 75.206 1.00 16.07 347 GLU B N 1
ATOM 5055 C CA . GLU B 1 347 ? -81.821 103.315 73.854 1.00 16.59 347 GLU B CA 1
ATOM 5056 C C . GLU B 1 347 ? -82.303 101.871 73.781 1.00 15.93 347 GLU B C 1
ATOM 5057 O O . GLU B 1 347 ? -83.073 101.517 72.889 1.00 17.11 347 GLU B O 1
ATOM 5063 N N . VAL B 1 348 ? -81.872 101.034 74.717 1.00 16.62 348 VAL B N 1
ATOM 5064 C CA . VAL B 1 348 ? -82.297 99.643 74.690 1.00 15.33 348 VAL B CA 1
ATOM 5065 C C . VAL B 1 348 ? -83.815 99.476 74.859 1.00 15.69 348 VAL B C 1
ATOM 5066 O O . VAL B 1 348 ? -84.421 98.662 74.168 1.00 14.89 348 VAL B O 1
ATOM 5070 N N . VAL B 1 349 ? -84.445 100.239 75.751 1.00 13.86 349 VAL B N 1
ATOM 5071 C CA . VAL B 1 349 ? -85.890 100.084 75.910 1.00 13.91 349 VAL B CA 1
ATOM 5072 C C . VAL B 1 349 ? -86.655 100.581 74.686 1.00 14.77 349 VAL B C 1
ATOM 5073 O O . VAL B 1 349 ? -87.789 100.168 74.447 1.00 15.37 349 VAL B O 1
ATOM 5077 N N . CYS B 1 350 ? -86.024 101.455 73.906 1.00 16.43 350 CYS B N 1
ATOM 5078 C CA . CYS B 1 350 ? -86.644 101.992 72.697 1.00 16.92 350 CYS B CA 1
ATOM 5079 C C . CYS B 1 350 ? -86.422 101.080 71.497 1.00 18.02 350 CYS B C 1
ATOM 5080 O O . CYS B 1 350 ? -87.038 101.275 70.449 1.00 21.04 350 CYS B O 1
ATOM 5083 N N . ARG B 1 351 ? -85.551 100.084 71.644 1.00 17.65 351 ARG B N 1
ATOM 5084 C CA . ARG B 1 351 ? -85.239 99.185 70.536 1.00 17.76 351 ARG B CA 1
ATOM 5085 C C . ARG B 1 351 ? -86.290 98.184 70.053 1.00 17.65 351 ARG B C 1
ATOM 5086 O O . ARG B 1 351 ? -86.492 98.044 68.843 1.00 18.47 351 ARG B O 1
ATOM 5094 N N . PRO B 1 352 ? -86.962 97.468 70.976 1.00 14.64 352 PRO B N 1
ATOM 5095 C CA . PRO B 1 352 ? -87.985 96.478 70.598 1.00 16.70 352 PRO B CA 1
ATOM 5096 C C . PRO B 1 352 ? -89.034 97.036 69.642 1.00 16.21 352 PRO B C 1
ATOM 5097 O O . PRO B 1 352 ? -89.821 97.905 70.011 1.00 16.88 352 PRO B O 1
ATOM 5101 N N . THR B 1 353 ? -89.047 96.515 68.418 1.00 17.71 353 THR B N 1
ATOM 5102 C CA . THR B 1 353 ? -89.967 96.990 67.391 1.00 16.83 353 THR B CA 1
ATOM 5103 C C . THR B 1 353 ? -90.332 95.868 66.401 1.00 16.56 353 THR B C 1
ATOM 5104 O O . THR B 1 353 ? -90.210 94.686 66.719 1.00 15.25 353 THR B O 1
ATOM 5108 N N . GLY B 1 354 ? -90.803 96.242 65.214 1.00 15.93 354 GLY B N 1
ATOM 5109 C CA . GLY B 1 354 ? -91.157 95.255 64.204 1.00 14.62 354 GLY B CA 1
ATOM 5110 C C . GLY B 1 354 ? -92.242 94.266 64.590 1.00 16.17 354 GLY B C 1
ATOM 5111 O O . GLY B 1 354 ? -93.376 94.656 64.871 1.00 15.96 354 GLY B O 1
ATOM 5112 N N . ARG B 1 355 ? -91.903 92.977 64.599 1.00 16.18 355 ARG B N 1
ATOM 5113 C CA . ARG B 1 355 ? -92.871 91.941 64.943 1.00 16.14 355 ARG B CA 1
ATOM 5114 C C . ARG B 1 355 ? -93.146 91.866 66.445 1.00 16.97 355 ARG B C 1
ATOM 5115 O O . ARG B 1 355 ? -94.086 91.197 66.877 1.00 19.39 355 ARG B O 1
ATOM 5123 N N . THR B 1 356 ? -92.332 92.558 67.236 1.00 17.60 356 THR B N 1
ATOM 5124 C CA . THR B 1 356 ? -92.497 92.562 68.686 1.00 16.99 356 THR B CA 1
ATOM 5125 C C . THR B 1 356 ? -93.890 93.045 69.084 1.00 17.32 356 THR B C 1
ATOM 5126 O O . THR B 1 356 ? -94.312 94.130 68.694 1.00 16.65 356 THR B O 1
ATOM 5130 N N . VAL B 1 357 ? -94.594 92.243 69.872 1.00 16.82 357 VAL B N 1
ATOM 5131 C CA . VAL B 1 357 ? -95.927 92.617 70.325 1.00 19.64 357 VAL B CA 1
ATOM 5132 C C . VAL B 1 357 ? -95.855 93.042 71.786 1.00 19.43 357 VAL B C 1
ATOM 5133 O O . VAL B 1 357 ? -95.152 92.431 72.589 1.00 18.64 357 VAL B O 1
ATOM 5137 N N . ARG B 1 358 ? -96.588 94.091 72.127 1.00 19.03 358 ARG B N 1
ATOM 5138 C CA . ARG B 1 358 ? -96.582 94.606 73.485 1.00 19.94 358 ARG B CA 1
ATOM 5139 C C . ARG B 1 358 ? -97.665 93.956 74.348 1.00 20.17 358 ARG B C 1
ATOM 5140 O O . ARG B 1 358 ? -98.847 93.982 74.000 1.00 21.75 358 ARG B O 1
ATOM 5148 N N . ALA B 1 359 ? -97.252 93.362 75.466 1.00 18.86 359 ALA B N 1
ATOM 5149 C CA . ALA B 1 359 ? -98.180 92.720 76.395 1.00 18.85 359 ALA B CA 1
ATOM 5150 C C . ALA B 1 359 ? -98.045 93.360 77.776 1.00 21.02 359 ALA B C 1
ATOM 5151 O O . ALA B 1 359 ? -96.935 93.594 78.267 1.00 20.62 359 ALA B O 1
ATOM 5153 N N . TYR B 1 360 ? -99.180 93.625 78.411 1.00 20.91 360 TYR B N 1
ATOM 5154 C CA . TYR B 1 360 ? -99.175 94.274 79.711 1.00 24.55 360 TYR B CA 1
ATOM 5155 C C . TYR B 1 360 ? -99.233 93.331 80.908 1.00 26.17 360 TYR B C 1
ATOM 5156 O O . TYR B 1 360 ? -100.146 92.520 81.034 1.00 26.37 360 TYR B O 1
ATOM 5165 N N . VAL B 1 361 ? -98.220 93.456 81.763 1.00 27.68 361 VAL B N 1
ATOM 5166 C CA . VAL B 1 361 ? -98.056 92.662 82.980 1.00 31.21 361 VAL B CA 1
ATOM 5167 C C . VAL B 1 361 ? -98.006 91.160 82.743 1.00 32.36 361 VAL B C 1
ATOM 5168 O O . VAL B 1 361 ? -98.711 90.629 81.886 1.00 36.24 361 VAL B O 1
ATOM 5172 N N . MET C 1 1 ? -61.660 103.446 69.631 1.00 30.55 1 MET C N 1
ATOM 5173 C CA . MET C 1 1 ? -60.360 103.620 70.339 1.00 30.38 1 MET C CA 1
ATOM 5174 C C . MET C 1 1 ? -59.351 104.361 69.464 1.00 28.95 1 MET C C 1
ATOM 5175 O O . MET C 1 1 ? -59.247 104.112 68.261 1.00 31.16 1 MET C O 1
ATOM 5180 N N . ASN C 1 2 ? -58.618 105.282 70.077 1.00 26.87 2 ASN C N 1
ATOM 5181 C CA . ASN C 1 2 ? -57.621 106.081 69.371 1.00 25.77 2 ASN C CA 1
ATOM 5182 C C . ASN C 1 2 ? -56.217 105.610 69.737 1.00 23.47 2 ASN C C 1
ATOM 5183 O O . ASN C 1 2 ? -55.936 105.342 70.900 1.00 22.93 2 ASN C O 1
ATOM 5188 N N . LEU C 1 3 ? -55.339 105.514 68.743 1.00 21.48 3 LEU C N 1
ATOM 5189 C CA . LEU C 1 3 ? -53.972 105.058 68.977 1.00 19.02 3 LEU C CA 1
ATOM 5190 C C . LEU C 1 3 ? -53.066 106.133 69.576 1.00 18.15 3 LEU C C 1
ATOM 5191 O O . LEU C 1 3 ? -52.075 105.810 70.219 1.00 20.73 3 LEU C O 1
ATOM 5196 N N . LEU C 1 4 ? -53.402 107.405 69.368 1.00 17.46 4 LEU C N 1
ATOM 5197 C CA . LEU C 1 4 ? -52.592 108.508 69.896 1.00 15.90 4 LEU C CA 1
ATOM 5198 C C . LEU C 1 4 ? -53.477 109.547 70.585 1.00 15.91 4 LEU C C 1
ATOM 5199 O O . LEU C 1 4 ? -54.365 110.134 69.970 1.00 16.81 4 LEU C O 1
ATOM 5204 N N . THR C 1 5 ? -53.233 109.793 71.863 1.00 15.82 5 THR C N 1
ATOM 5205 C CA . THR C 1 5 ? -54.060 110.755 72.574 1.00 18.63 5 THR C CA 1
ATOM 5206 C C . THR C 1 5 ? -53.353 111.530 73.670 1.00 17.51 5 THR C C 1
ATOM 5207 O O . THR C 1 5 ? -52.224 111.225 74.049 1.00 18.28 5 THR C O 1
ATOM 5211 N N . THR C 1 6 ? -54.042 112.555 74.155 1.00 19.20 6 THR C N 1
ATOM 5212 C CA . THR C 1 6 ? -53.577 113.357 75.276 1.00 19.19 6 THR C CA 1
ATOM 5213 C C . THR C 1 6 ? -54.705 113.230 76.291 1.00 21.78 6 THR C C 1
ATOM 5214 O O . THR C 1 6 ? -55.886 113.325 75.935 1.00 23.07 6 THR C O 1
ATOM 5218 N N . LYS C 1 7 ? -54.352 112.974 77.542 1.00 20.80 7 LYS C N 1
ATOM 5219 C CA . LYS C 1 7 ? -55.351 112.885 78.595 1.00 22.10 7 LYS C CA 1
ATOM 5220 C C . LYS C 1 7 ? -55.211 114.187 79.363 1.00 21.38 7 LYS C C 1
ATOM 5221 O O . LYS C 1 7 ? -54.125 114.499 79.860 1.00 18.70 7 LYS C O 1
ATOM 5227 N N . ILE C 1 8 ? -56.294 114.955 79.435 1.00 20.32 8 ILE C N 1
ATOM 5228 C CA . ILE C 1 8 ? -56.274 116.219 80.160 1.00 21.13 8 ILE C CA 1
ATOM 5229 C C . ILE C 1 8 ? -57.059 116.084 81.460 1.00 20.74 8 ILE C C 1
ATOM 5230 O O . ILE C 1 8 ? -58.284 115.999 81.451 1.00 19.44 8 ILE C O 1
ATOM 5235 N N . ASP C 1 9 ? -56.341 116.053 82.575 1.00 19.89 9 ASP C N 1
ATOM 5236 C CA . ASP C 1 9 ? -56.963 115.918 83.889 1.00 19.80 9 ASP C CA 1
ATOM 5237 C C . ASP C 1 9 ? -57.552 117.254 84.332 1.00 19.16 9 ASP C C 1
ATOM 5238 O O . ASP C 1 9 ? -56.824 118.144 84.764 1.00 18.78 9 ASP C O 1
ATOM 5243 N N . LEU C 1 10 ? -58.873 117.379 84.228 1.00 20.71 10 LEU C N 1
ATOM 5244 C CA . LEU C 1 10 ? -59.578 118.602 84.614 1.00 19.31 10 LEU C CA 1
ATOM 5245 C C . LEU C 1 10 ? -59.541 118.830 86.124 1.00 19.80 10 LEU C C 1
ATOM 5246 O O . LEU C 1 10 ? -59.576 119.964 86.589 1.00 18.58 10 LEU C O 1
ATOM 5251 N N . ASP C 1 11 ? -59.477 117.742 86.884 1.00 22.24 11 ASP C N 1
ATOM 5252 C CA . ASP C 1 11 ? -59.413 117.820 88.339 1.00 22.89 11 ASP C CA 1
ATOM 5253 C C . ASP C 1 11 ? -58.104 118.479 88.754 1.00 20.60 11 ASP C C 1
ATOM 5254 O O . ASP C 1 11 ? -58.068 119.275 89.691 1.00 20.19 11 ASP C O 1
ATOM 5259 N N . ALA C 1 12 ? -57.031 118.130 88.053 1.00 19.30 12 ALA C N 1
ATOM 5260 C CA . ALA C 1 12 ? -55.717 118.694 88.331 1.00 19.85 12 ALA C CA 1
ATOM 5261 C C . ALA C 1 12 ? -55.774 120.200 88.120 1.00 20.45 12 ALA C C 1
ATOM 5262 O O . ALA C 1 12 ? -55.208 120.972 88.894 1.00 22.79 12 ALA C O 1
ATOM 5264 N N . ILE C 1 13 ? -56.475 120.611 87.068 1.00 21.33 13 ILE C N 1
ATOM 5265 C CA . ILE C 1 13 ? -56.627 122.025 86.753 1.00 21.98 13 ILE C CA 1
ATOM 5266 C C . ILE C 1 13 ? -57.497 122.736 87.792 1.00 21.56 13 ILE C C 1
ATOM 5267 O O . ILE C 1 13 ? -57.263 123.903 88.121 1.00 20.48 13 ILE C O 1
ATOM 5272 N N . ALA C 1 14 ? -58.503 122.033 88.306 1.00 21.44 14 ALA C N 1
ATOM 5273 C CA . ALA C 1 14 ? -59.369 122.605 89.333 1.00 20.55 14 ALA C CA 1
ATOM 5274 C C . ALA C 1 14 ? -58.477 122.837 90.547 1.00 19.42 14 ALA C C 1
ATOM 5275 O O . ALA C 1 14 ? -58.538 123.880 91.194 1.00 17.90 14 ALA C O 1
ATOM 5277 N N . HIS C 1 15 ? -57.630 121.851 90.827 1.00 20.45 15 HIS C N 1
ATOM 5278 C CA . HIS C 1 15 ? -56.692 121.919 91.942 1.00 20.82 15 HIS C CA 1
ATOM 5279 C C . HIS C 1 15 ? -55.719 123.084 91.785 1.00 21.05 15 HIS C C 1
ATOM 5280 O O . HIS C 1 15 ? -55.587 123.920 92.683 1.00 22.11 15 HIS C O 1
ATOM 5287 N N . ASN C 1 16 ? -55.039 123.135 90.640 1.00 19.95 16 ASN C N 1
ATOM 5288 C CA . ASN C 1 16 ? -54.065 124.194 90.368 1.00 18.25 16 ASN C CA 1
ATOM 5289 C C . ASN C 1 16 ? -54.694 125.574 90.509 1.00 18.05 16 ASN C C 1
ATOM 5290 O O . ASN C 1 16 ? -54.044 126.516 90.953 1.00 18.62 16 ASN C O 1
ATOM 5295 N N . THR C 1 17 ? -55.960 125.696 90.120 1.00 17.76 17 THR C N 1
ATOM 5296 C CA . THR C 1 17 ? -56.655 126.975 90.228 1.00 17.93 17 THR C CA 1
ATOM 5297 C C . THR C 1 17 ? -56.853 127.334 91.706 1.00 20.94 17 THR C C 1
ATOM 5298 O O . THR C 1 17 ? -56.703 128.496 92.109 1.00 19.63 17 THR C O 1
ATOM 5302 N N . ARG C 1 18 ? -57.190 126.322 92.504 1.00 23.26 18 ARG C N 1
ATOM 5303 C CA . ARG C 1 18 ? -57.410 126.495 93.939 1.00 26.30 18 ARG C CA 1
ATOM 5304 C C . ARG C 1 18 ? -56.112 126.990 94.573 1.00 25.55 18 ARG C C 1
ATOM 5305 O O . ARG C 1 18 ? -56.115 127.947 95.342 1.00 26.36 18 ARG C O 1
ATOM 5313 N N . VAL C 1 19 ? -55.007 126.331 94.237 1.00 24.24 19 VAL C N 1
ATOM 5314 C CA . VAL C 1 19 ? -53.693 126.699 94.757 1.00 23.39 19 VAL C CA 1
ATOM 5315 C C . VAL C 1 19 ? -53.303 128.124 94.383 1.00 23.53 19 VAL C C 1
ATOM 5316 O O . VAL C 1 19 ? -52.914 128.908 95.247 1.00 24.12 19 VAL C O 1
ATOM 5320 N N . LEU C 1 20 ? -53.398 128.456 93.097 1.00 23.17 20 LEU C N 1
ATOM 5321 C CA . LEU C 1 20 ? -53.044 129.798 92.637 1.00 23.14 20 LEU C CA 1
ATOM 5322 C C . LEU C 1 20 ? -53.975 130.865 93.214 1.00 23.65 20 LEU C C 1
ATOM 5323 O O . LEU C 1 20 ? -53.551 131.985 93.494 1.00 23.85 20 LEU C O 1
ATOM 5328 N N . LYS C 1 21 ? -55.245 130.524 93.391 1.00 25.06 21 LYS C N 1
ATOM 5329 C CA . LYS C 1 21 ? -56.196 131.482 93.948 1.00 27.61 21 LYS C CA 1
ATOM 5330 C C . LYS C 1 21 ? -55.766 131.827 95.365 1.00 28.48 21 LYS C C 1
ATOM 5331 O O . LYS C 1 21 ? -55.759 132.989 95.768 1.00 27.64 21 LYS C O 1
ATOM 5337 N N . GLN C 1 22 ? -55.396 130.799 96.117 1.00 30.27 22 GLN C N 1
ATOM 5338 C CA . GLN C 1 22 ? -54.956 130.988 97.489 1.00 31.38 22 GLN C CA 1
ATOM 5339 C C . GLN C 1 22 ? -53.690 131.842 97.503 1.00 30.59 22 GLN C C 1
ATOM 5340 O O . GLN C 1 22 ? -53.597 132.808 98.254 1.00 30.84 22 GLN C O 1
ATOM 5346 N N . MET C 1 23 ? -52.729 131.502 96.649 1.00 29.75 23 MET C N 1
ATOM 5347 C CA . MET C 1 23 ? -51.477 132.253 96.571 1.00 28.97 23 MET C CA 1
ATOM 5348 C C . MET C 1 23 ? -51.670 133.705 96.135 1.00 26.35 23 MET C C 1
ATOM 5349 O O . MET C 1 23 ? -50.858 134.566 96.461 1.00 26.32 23 MET C O 1
ATOM 5354 N N . ALA C 1 24 ? -52.737 133.978 95.393 1.00 24.87 24 ALA C N 1
ATOM 5355 C CA . ALA C 1 24 ? -52.993 135.338 94.923 1.00 23.60 24 ALA C CA 1
ATOM 5356 C C . ALA C 1 24 ? -53.487 136.264 96.034 1.00 24.01 24 ALA C C 1
ATOM 5357 O O . ALA C 1 24 ? -53.335 137.480 95.952 1.00 22.46 24 ALA C O 1
ATOM 5359 N N . GLY C 1 25 ? -54.079 135.689 97.074 1.00 24.74 25 GLY C N 1
ATOM 5360 C CA . GLY C 1 25 ? -54.573 136.514 98.164 1.00 26.35 25 GLY C CA 1
ATOM 5361 C C . GLY C 1 25 ? -55.564 137.558 97.686 1.00 26.32 25 GLY C C 1
ATOM 5362 O O . GLY C 1 25 ? -56.503 137.228 96.963 1.00 27.94 25 GLY C O 1
ATOM 5363 N N . PRO C 1 26 ? -55.376 138.834 98.060 1.00 27.17 26 PRO C N 1
ATOM 5364 C CA . PRO C 1 26 ? -56.271 139.928 97.663 1.00 27.26 26 PRO C CA 1
ATOM 5365 C C . PRO C 1 26 ? -56.161 140.364 96.199 1.00 27.08 26 PRO C C 1
ATOM 5366 O O . PRO C 1 26 ? -57.024 141.089 95.697 1.00 25.68 26 PRO C O 1
ATOM 5370 N N . ALA C 1 27 ? -55.102 139.929 95.520 1.00 25.60 27 ALA C N 1
ATOM 5371 C CA . ALA C 1 27 ? -54.896 140.298 94.120 1.00 25.00 27 ALA C CA 1
ATOM 5372 C C . ALA C 1 27 ? -55.765 139.475 93.167 1.00 24.25 27 ALA C C 1
ATOM 5373 O O . ALA C 1 27 ? -55.912 138.269 93.340 1.00 22.65 27 ALA C O 1
ATOM 5375 N N . LYS C 1 28 ? -56.333 140.138 92.162 1.00 23.41 28 LYS C N 1
ATOM 5376 C CA . LYS C 1 28 ? -57.177 139.463 91.181 1.00 24.06 28 LYS C CA 1
ATOM 5377 C C . LYS C 1 28 ? -56.384 138.425 90.394 1.00 25.25 28 LYS C C 1
ATOM 5378 O O . LYS C 1 28 ? -55.217 138.636 90.046 1.00 25.65 28 LYS C O 1
ATOM 5384 N N . LEU C 1 29 ? -57.037 137.307 90.106 1.00 22.47 29 LEU C N 1
ATOM 5385 C CA . LEU C 1 29 ? -56.413 136.220 89.378 1.00 22.22 29 LEU C CA 1
ATOM 5386 C C . LEU C 1 29 ? -56.868 136.174 87.916 1.00 21.56 29 LEU C C 1
ATOM 5387 O O . LEU C 1 29 ? -58.031 135.889 87.629 1.00 20.06 29 LEU C O 1
ATOM 5392 N N . MET C 1 30 ? -55.952 136.469 87.000 1.00 19.94 30 MET C N 1
ATOM 5393 C CA . MET C 1 30 ? -56.256 136.400 85.576 1.00 18.82 30 MET C CA 1
ATOM 5394 C C . MET C 1 30 ? -55.568 135.157 85.029 1.00 19.02 30 MET C C 1
ATOM 5395 O O . MET C 1 30 ? -54.338 135.072 85.017 1.00 18.81 30 MET C O 1
ATOM 5400 N N . ALA C 1 31 ? -56.367 134.192 84.589 1.00 18.52 31 ALA C N 1
ATOM 5401 C CA . ALA C 1 31 ? -55.835 132.958 84.026 1.00 17.79 31 ALA C CA 1
ATOM 5402 C C . ALA C 1 31 ? -55.567 133.136 82.536 1.00 16.63 31 ALA C C 1
ATOM 5403 O O . ALA C 1 31 ? -56.439 133.576 81.786 1.00 17.46 31 ALA C O 1
ATOM 5405 N N . VAL C 1 32 ? -54.356 132.795 82.111 1.00 15.46 32 VAL C N 1
ATOM 5406 C CA . VAL C 1 32 ? -53.977 132.917 80.710 1.00 13.32 32 VAL C CA 1
ATOM 5407 C C . VAL C 1 32 ? -54.320 131.595 80.049 1.00 12.50 32 VAL C C 1
ATOM 5408 O O . VAL C 1 32 ? -53.756 130.563 80.396 1.00 12.20 32 VAL C O 1
ATOM 5412 N N . VAL C 1 33 ? -55.253 131.628 79.105 1.00 12.17 33 VAL C N 1
ATOM 5413 C CA . VAL C 1 33 ? -55.676 130.412 78.429 1.00 12.58 33 VAL C CA 1
ATOM 5414 C C . VAL C 1 33 ? -55.555 130.503 76.918 1.00 14.28 33 VAL C C 1
ATOM 5415 O O . VAL C 1 33 ? -56.293 129.848 76.182 1.00 13.88 33 VAL C O 1
ATOM 5419 N N . LYS C 1 34 ? -54.603 131.312 76.470 1.00 13.68 34 LYS C N 1
ATOM 5420 C CA . LYS C 1 34 ? -54.340 131.498 75.055 1.00 13.78 34 LYS C CA 1
ATOM 5421 C C . LYS C 1 34 ? -53.862 130.170 74.480 1.00 14.14 34 LYS C C 1
ATOM 5422 O O . LYS C 1 34 ? -53.567 129.222 75.219 1.00 11.84 34 LYS C O 1
ATOM 5428 N N . ALA C 1 35 ? -53.781 130.115 73.155 1.00 12.50 35 ALA C N 1
ATOM 5429 C CA . ALA C 1 35 ? -53.329 128.917 72.465 1.00 11.90 35 ALA C CA 1
ATOM 5430 C C . ALA C 1 35 ? -54.167 127.705 72.844 1.00 13.28 35 ALA C C 1
ATOM 5431 O O . ALA C 1 35 ? -53.636 126.609 73.032 1.00 13.82 35 ALA C O 1
ATOM 5433 N N . ASN C 1 36 ? -55.478 127.906 72.952 1.00 14.12 36 ASN C N 1
ATOM 5434 C CA . ASN C 1 36 ? -56.399 126.822 73.288 1.00 13.38 36 ASN C CA 1
ATOM 5435 C C . ASN C 1 36 ? -56.038 126.214 74.645 1.00 13.88 36 ASN C C 1
ATOM 5436 O O . ASN C 1 36 ? -55.944 124.988 74.793 1.00 11.91 36 ASN C O 1
ATOM 5441 N N . ALA C 1 37 ? -55.856 127.095 75.629 1.00 12.52 37 ALA C N 1
ATOM 5442 C CA . ALA C 1 37 ? -55.487 126.708 76.985 1.00 13.17 37 ALA C CA 1
ATOM 5443 C C . ALA C 1 37 ? -54.213 125.869 76.946 1.00 13.78 37 ALA C C 1
ATOM 5444 O O . ALA C 1 37 ? -54.179 124.753 77.459 1.00 15.64 37 ALA C O 1
ATOM 5446 N N . TYR C 1 38 ? -53.173 126.417 76.324 1.00 12.90 38 TYR C N 1
ATOM 5447 C CA . TYR C 1 38 ? -51.893 125.729 76.198 1.00 14.54 38 TYR C CA 1
ATOM 5448 C C . TYR C 1 38 ? -52.091 124.315 75.655 1.00 16.43 38 TYR C C 1
ATOM 5449 O O . TYR C 1 38 ? -51.549 123.337 76.179 1.00 14.22 38 TYR C O 1
ATOM 5458 N N . ASN C 1 39 ? -52.892 124.224 74.598 1.00 14.06 39 ASN C N 1
ATOM 5459 C CA . ASN C 1 39 ? -53.172 122.957 73.949 1.00 13.10 39 ASN C CA 1
ATOM 5460 C C . ASN C 1 39 ? -53.942 121.984 74.834 1.00 12.65 39 ASN C C 1
ATOM 5461 O O . ASN C 1 39 ? -54.024 120.804 74.509 1.00 14.78 39 ASN C O 1
ATOM 5466 N N . HIS C 1 40 ? -54.505 122.459 75.946 1.00 13.58 40 HIS C N 1
ATOM 5467 C CA . HIS C 1 40 ? -55.267 121.571 76.833 1.00 12.52 40 HIS C CA 1
ATOM 5468 C C . HIS C 1 40 ? -56.774 121.526 76.542 1.00 12.98 40 HIS C C 1
ATOM 5469 O O . HIS C 1 40 ? -57.503 120.756 77.166 1.00 15.30 40 HIS C O 1
ATOM 5476 N N . GLY C 1 41 ? -57.240 122.346 75.606 1.00 12.09 41 GLY C N 1
ATOM 5477 C CA . GLY C 1 41 ? -58.661 122.365 75.277 1.00 12.71 41 GLY C CA 1
ATOM 5478 C C . GLY C 1 41 ? -59.395 123.436 76.066 1.00 12.02 41 GLY C C 1
ATOM 5479 O O . GLY C 1 41 ? -60.020 123.153 77.087 1.00 11.91 41 GLY C O 1
ATOM 5480 N N . VAL C 1 42 ? -59.333 124.671 75.585 1.00 14.59 42 VAL C N 1
ATOM 5481 C CA . VAL C 1 42 ? -59.949 125.799 76.285 1.00 15.64 42 VAL C CA 1
ATOM 5482 C C . VAL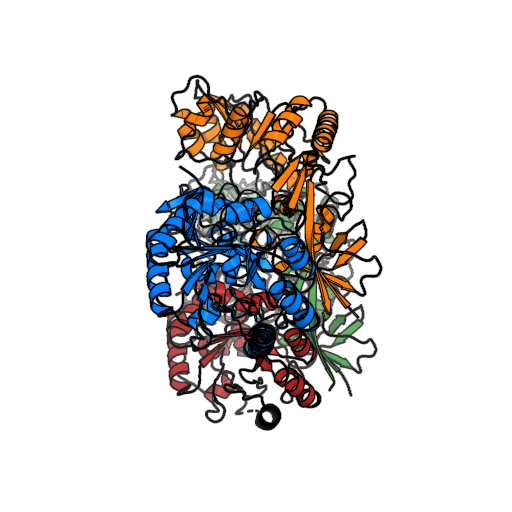 C 1 42 ? -61.445 125.688 76.557 1.00 16.88 42 VAL C C 1
ATOM 5483 O O . VAL C 1 42 ? -61.938 126.188 77.571 1.00 17.68 42 VAL C O 1
ATOM 5487 N N . GLU C 1 43 ? -62.170 125.030 75.666 1.00 17.97 43 GLU C N 1
ATOM 5488 C CA . GLU C 1 43 ? -63.605 124.897 75.841 1.00 19.15 43 GLU C CA 1
ATOM 5489 C C . GLU C 1 43 ? -63.966 124.123 77.101 1.00 19.96 43 GLU C C 1
ATOM 5490 O O . GLU C 1 43 ? -65.046 124.321 77.665 1.00 20.58 43 GLU C O 1
ATOM 5496 N N . LYS C 1 44 ? -63.062 123.258 77.558 1.00 18.67 44 LYS C N 1
ATOM 5497 C CA . LYS C 1 44 ? -63.307 122.494 78.779 1.00 20.40 44 LYS C CA 1
ATOM 5498 C C . LYS C 1 44 ? -62.541 123.085 79.962 1.00 19.84 44 LYS C C 1
ATOM 5499 O O . LYS C 1 44 ? -63.046 123.123 81.083 1.00 19.56 44 LYS C O 1
ATOM 5505 N N . VAL C 1 45 ? -61.319 123.541 79.704 1.00 18.43 45 VAL C N 1
ATOM 5506 C CA . VAL C 1 45 ? -60.470 124.106 80.740 1.00 17.19 45 VAL C CA 1
ATOM 5507 C C . VAL C 1 45 ? -60.938 125.441 81.333 1.00 17.56 45 VAL C C 1
ATOM 5508 O O . VAL C 1 45 ? -60.907 125.617 82.549 1.00 18.41 45 VAL C O 1
ATOM 5512 N N . ALA C 1 46 ? -61.372 126.373 80.488 1.00 18.55 46 ALA C N 1
ATOM 5513 C CA . ALA C 1 46 ? -61.825 127.685 80.963 1.00 19.31 46 ALA C CA 1
ATOM 5514 C C . ALA C 1 46 ? -62.973 127.605 81.977 1.00 19.42 46 ALA C C 1
ATOM 5515 O O . ALA C 1 46 ? -62.913 128.214 83.043 1.00 19.04 46 ALA C O 1
ATOM 5517 N N . PRO C 1 47 ? -64.044 126.867 81.652 1.00 19.70 47 PRO C N 1
ATOM 5518 C CA . PRO C 1 47 ? -65.150 126.773 82.612 1.00 19.18 47 PRO C CA 1
ATOM 5519 C C . PRO C 1 47 ? -64.675 126.231 83.963 1.00 18.84 47 PRO C C 1
ATOM 5520 O O . PRO C 1 47 ? -65.035 126.753 85.021 1.00 18.91 47 PRO C O 1
ATOM 5524 N N . VAL C 1 48 ? -63.863 125.180 83.928 1.00 18.55 48 VAL C N 1
ATOM 5525 C CA . VAL C 1 48 ? -63.355 124.600 85.163 1.00 17.28 48 VAL C CA 1
ATOM 5526 C C . VAL C 1 48 ? -62.593 125.641 85.970 1.00 17.66 48 VAL C C 1
ATOM 5527 O O . VAL C 1 48 ? -62.787 125.767 87.184 1.00 17.93 48 VAL C O 1
ATOM 5531 N N . ILE C 1 49 ? -61.737 126.401 85.295 1.00 17.22 49 ILE C N 1
ATOM 5532 C CA . ILE C 1 49 ? -60.952 127.434 85.963 1.00 15.76 49 ILE C CA 1
ATOM 5533 C C . ILE C 1 49 ? -61.847 128.521 86.553 1.00 17.83 49 ILE C C 1
ATOM 5534 O O . ILE C 1 49 ? -61.700 128.898 87.717 1.00 16.37 49 ILE C O 1
ATOM 5539 N N . ALA C 1 50 ? -62.775 129.023 85.748 1.00 17.77 50 ALA C N 1
ATOM 5540 C CA . ALA C 1 50 ? -63.683 130.062 86.207 1.00 20.44 50 ALA C CA 1
ATOM 5541 C C . ALA C 1 50 ? -64.460 129.575 87.425 1.00 22.07 50 ALA C C 1
ATOM 5542 O O . ALA C 1 50 ? -64.700 130.336 88.364 1.00 23.29 50 ALA C O 1
ATOM 5544 N N . ALA C 1 51 ? -64.837 128.300 87.412 1.00 22.54 51 ALA C N 1
ATOM 5545 C CA . ALA C 1 51 ? -65.600 127.725 88.512 1.00 24.51 51 ALA C CA 1
ATOM 5546 C C . ALA C 1 51 ? -64.791 127.583 89.794 1.00 25.39 51 ALA C C 1
ATOM 5547 O O . ALA C 1 51 ? -65.349 127.287 90.848 1.00 27.85 51 ALA C O 1
ATOM 5549 N N . HIS C 1 52 ? -63.483 127.804 89.726 1.00 25.84 52 HIS C N 1
ATOM 5550 C CA . HIS C 1 52 ? -62.684 127.672 90.934 1.00 24.85 52 HIS C CA 1
ATOM 5551 C C . HIS C 1 52 ? -61.918 128.902 91.402 1.00 24.14 52 HIS C C 1
ATOM 5552 O O . HIS C 1 52 ? -60.886 128.777 92.060 1.00 26.08 52 HIS C O 1
ATOM 5559 N N . GLY C 1 53 ? -62.408 130.091 91.066 1.00 24.78 53 GLY C N 1
ATOM 5560 C CA . GLY C 1 53 ? -61.745 131.292 91.549 1.00 24.65 53 GLY C CA 1
ATOM 5561 C C . GLY C 1 53 ? -61.140 132.317 90.607 1.00 24.50 53 GLY C C 1
ATOM 5562 O O . GLY C 1 53 ? -60.930 133.461 91.015 1.00 24.44 53 GLY C O 1
ATOM 5563 N N . ALA C 1 54 ? -60.845 131.944 89.365 1.00 23.45 54 ALA C N 1
ATOM 5564 C CA . ALA C 1 54 ? -60.254 132.915 88.452 1.00 21.03 54 ALA C CA 1
ATOM 5565 C C . ALA C 1 54 ? -61.165 134.135 88.361 1.00 20.49 54 ALA C C 1
ATOM 5566 O O . ALA C 1 54 ? -62.389 134.001 88.271 1.00 20.95 54 ALA C O 1
ATOM 5568 N N . ASP C 1 55 ? -60.563 135.319 88.404 1.00 19.35 55 ASP C N 1
ATOM 5569 C CA . ASP C 1 55 ? -61.293 136.584 88.328 1.00 18.93 55 ASP C CA 1
ATOM 5570 C C . ASP C 1 55 ? -61.398 137.082 86.890 1.00 20.00 55 ASP C C 1
ATOM 5571 O O . ASP C 1 55 ? -62.219 137.945 86.568 1.00 17.94 55 ASP C O 1
ATOM 5576 N N . ALA C 1 56 ? -60.557 136.540 86.023 1.00 18.91 56 ALA C N 1
ATOM 5577 C CA . ALA C 1 56 ? -60.561 136.961 84.633 1.00 17.10 56 ALA C CA 1
ATOM 5578 C C . ALA C 1 56 ? -59.710 136.024 83.807 1.00 16.51 56 ALA C C 1
ATOM 5579 O O . ALA C 1 56 ? -59.045 135.138 84.349 1.00 15.62 56 ALA C O 1
ATOM 5581 N N . PHE C 1 57 ? -59.726 136.238 82.496 1.00 14.06 57 PHE C N 1
ATOM 5582 C CA . PHE C 1 57 ? -58.941 135.421 81.581 1.00 15.96 57 PHE C CA 1
ATOM 5583 C C . PHE C 1 57 ? -58.137 136.301 80.644 1.00 14.69 57 PHE C C 1
ATOM 5584 O O . PHE C 1 57 ? -58.544 137.413 80.310 1.00 14.69 57 PHE C O 1
ATOM 5592 N N . GLY C 1 58 ? -56.983 135.794 80.237 1.00 14.75 58 GLY C N 1
ATOM 5593 C CA . GLY C 1 58 ? -56.137 136.526 79.322 1.00 13.20 58 GLY C CA 1
ATOM 5594 C C . GLY C 1 58 ? -55.841 135.641 78.125 1.00 14.89 58 GLY C C 1
ATOM 5595 O O . GLY C 1 58 ? -55.461 134.476 78.279 1.00 13.09 58 GLY C O 1
ATOM 5596 N N . VAL C 1 59 ? -56.047 136.185 76.930 1.00 14.54 59 VAL C N 1
ATOM 5597 C CA . VAL C 1 59 ? -55.787 135.456 75.703 1.00 13.60 59 VAL C CA 1
ATOM 5598 C C . VAL C 1 59 ? -55.010 136.376 74.772 1.00 13.99 59 VAL C C 1
ATOM 5599 O O . VAL C 1 59 ? -54.902 137.581 75.012 1.00 13.82 59 VAL C O 1
ATOM 5603 N N . ALA C 1 60 ? -54.476 135.803 73.703 1.00 15.45 60 ALA C N 1
ATOM 5604 C CA . ALA C 1 60 ? -53.697 136.566 72.745 1.00 14.85 60 ALA C CA 1
ATOM 5605 C C . ALA C 1 60 ? -54.526 137.287 71.693 1.00 14.76 60 ALA C C 1
ATOM 5606 O O . ALA C 1 60 ? -54.476 138.507 71.591 1.00 16.68 60 ALA C O 1
ATOM 5608 N N . THR C 1 61 ? -55.306 136.530 70.929 1.00 14.65 61 THR C N 1
ATOM 5609 C CA . THR C 1 61 ? -56.092 137.091 69.832 1.00 14.27 61 THR C CA 1
ATOM 5610 C C . THR C 1 61 ? -57.564 137.419 70.076 1.00 15.66 61 THR C C 1
ATOM 5611 O O . THR C 1 61 ? -58.153 137.047 71.098 1.00 15.72 61 THR C O 1
ATOM 5615 N N . LEU C 1 62 ? -58.149 138.112 69.100 1.00 14.45 62 LEU C N 1
ATOM 5616 C CA . LEU C 1 62 ? -59.555 138.490 69.150 1.00 16.25 62 LEU C CA 1
ATOM 5617 C C . LEU C 1 62 ? -60.396 137.219 69.078 1.00 17.16 62 LEU C C 1
ATOM 5618 O O . LEU C 1 62 ? -61.387 137.070 69.803 1.00 18.73 62 LEU C O 1
ATOM 5623 N N . ALA C 1 63 ? -59.976 136.293 68.215 1.00 16.97 63 ALA C N 1
ATOM 5624 C CA . ALA C 1 63 ? -60.688 135.035 68.033 1.00 16.77 63 ALA C CA 1
ATOM 5625 C C . ALA C 1 63 ? -60.731 134.237 69.324 1.00 16.88 63 ALA C C 1
ATOM 5626 O O . ALA C 1 63 ? -61.755 133.637 69.660 1.00 17.33 63 ALA C O 1
ATOM 5628 N N . GLU C 1 64 ? -59.614 134.220 70.046 1.00 17.20 64 GLU C N 1
ATOM 5629 C CA . GLU C 1 64 ? -59.543 133.491 71.308 1.00 16.68 64 GLU C CA 1
ATOM 5630 C C . GLU C 1 64 ? -60.483 134.127 72.328 1.00 15.29 64 GLU C C 1
ATOM 5631 O O . GLU C 1 64 ? -61.220 133.435 73.028 1.00 14.87 64 GLU C O 1
ATOM 5637 N N . ALA C 1 65 ? -60.455 135.450 72.412 1.00 14.49 65 ALA C N 1
ATOM 5638 C CA . ALA C 1 65 ? -61.323 136.146 73.354 1.00 15.60 65 ALA C CA 1
ATOM 5639 C C . ALA C 1 65 ? -62.793 135.926 72.989 1.00 15.81 65 ALA C C 1
ATOM 5640 O O . ALA C 1 65 ? -63.636 135.784 73.868 1.00 18.31 65 ALA C O 1
ATOM 5642 N N . MET C 1 66 ? -63.095 135.893 71.693 1.00 16.50 66 MET C N 1
ATOM 5643 C CA . MET C 1 66 ? -64.471 135.689 71.237 1.00 18.09 66 MET C CA 1
ATOM 5644 C C . MET C 1 66 ? -64.936 134.269 71.558 1.00 16.69 66 MET C C 1
ATOM 5645 O O . MET C 1 66 ? -66.102 134.044 71.882 1.00 18.60 66 MET C O 1
ATOM 5650 N N . GLN C 1 67 ? -64.018 133.314 71.460 1.00 16.09 67 GLN C N 1
ATOM 5651 C CA . GLN C 1 67 ? -64.322 131.918 71.757 1.00 16.03 67 GLN C CA 1
ATOM 5652 C C . GLN C 1 67 ? -64.756 131.762 73.218 1.00 17.06 67 GLN C C 1
ATOM 5653 O O . GLN C 1 67 ? -65.696 131.027 73.517 1.00 17.42 67 GLN C O 1
ATOM 5659 N N . LEU C 1 68 ? -64.075 132.459 74.124 1.00 17.25 68 LEU C N 1
ATOM 5660 C CA . LEU C 1 68 ? -64.425 132.391 75.541 1.00 16.59 68 LEU C CA 1
ATOM 5661 C C . LEU C 1 68 ? -65.858 132.888 75.734 1.00 18.12 68 LEU C C 1
ATOM 5662 O O . LEU C 1 68 ? -66.627 132.317 76.505 1.00 18.31 68 LEU C O 1
ATOM 5667 N N . ARG C 1 69 ? -66.212 133.959 75.035 1.00 19.97 69 ARG C N 1
ATOM 5668 C CA . ARG C 1 69 ? -67.561 134.490 75.134 1.00 21.72 69 ARG C CA 1
ATOM 5669 C C . ARG C 1 69 ? -68.541 133.474 74.540 1.00 23.24 69 ARG C C 1
ATOM 5670 O O . ARG C 1 69 ? -69.639 133.297 75.060 1.00 21.80 69 ARG C O 1
ATOM 5678 N N . ASP C 1 70 ? -68.134 132.795 73.466 1.00 22.81 70 ASP C N 1
ATOM 5679 C CA . ASP C 1 70 ? -68.995 131.792 72.832 1.00 22.93 70 ASP C CA 1
ATOM 5680 C C . ASP C 1 70 ? -69.308 130.602 73.739 1.00 22.20 70 ASP C C 1
ATOM 5681 O O . ASP C 1 70 ? -70.394 130.025 73.660 1.00 20.80 70 ASP C O 1
ATOM 5686 N N . ILE C 1 71 ? -68.362 130.224 74.591 1.00 22.24 71 ILE C N 1
ATOM 5687 C CA . ILE C 1 71 ? -68.584 129.087 75.477 1.00 23.03 71 ILE C CA 1
ATOM 5688 C C . ILE C 1 71 ? -69.268 129.446 76.799 1.00 23.05 71 ILE C C 1
ATOM 5689 O O . ILE C 1 71 ? -69.394 128.602 77.689 1.00 22.89 71 ILE C O 1
ATOM 5694 N N . GLY C 1 72 ? -69.702 130.699 76.923 1.00 22.06 72 GLY C N 1
ATOM 5695 C CA . GLY C 1 72 ? -70.391 131.126 78.128 1.00 21.85 72 GLY C CA 1
ATOM 5696 C C . GLY C 1 72 ? -69.599 131.830 79.214 1.00 21.72 72 GLY C C 1
ATOM 5697 O O . GLY C 1 72 ? -70.184 132.254 80.207 1.00 22.65 72 GLY C O 1
ATOM 5698 N N . ILE C 1 73 ? -68.283 131.959 79.052 1.00 21.75 73 ILE C N 1
ATOM 5699 C CA . ILE C 1 73 ? -67.459 132.634 80.062 1.00 20.27 73 ILE C CA 1
ATOM 5700 C C . ILE C 1 73 ? -67.956 134.068 80.246 1.00 20.66 73 ILE C C 1
ATOM 5701 O O . ILE C 1 73 ? -67.988 134.842 79.291 1.00 20.39 73 ILE C O 1
ATOM 5706 N N . SER C 1 74 ? -68.333 134.427 81.469 1.00 21.36 74 SER C N 1
ATOM 5707 C CA . SER C 1 74 ? -68.822 135.778 81.739 1.00 20.84 74 SER C CA 1
ATOM 5708 C C . SER C 1 74 ? -67.777 136.670 82.398 1.00 21.11 74 SER C C 1
ATOM 5709 O O . SER C 1 74 ? -67.947 137.884 82.472 1.00 20.00 74 SER C O 1
ATOM 5712 N N . GLN C 1 75 ? -66.692 136.073 82.873 1.00 21.35 75 GLN C N 1
ATOM 5713 C CA . GLN C 1 75 ? -65.649 136.855 83.514 1.00 21.41 75 GLN C CA 1
ATOM 5714 C C . GLN C 1 75 ? -64.963 137.839 82.570 1.00 21.26 75 GLN C C 1
ATOM 5715 O O . GLN C 1 75 ? -65.070 137.745 81.343 1.00 21.15 75 GLN C O 1
ATOM 5721 N N . GLU C 1 76 ? -64.258 138.785 83.180 1.00 21.35 76 GLU C N 1
ATOM 5722 C CA . GLU C 1 76 ? -63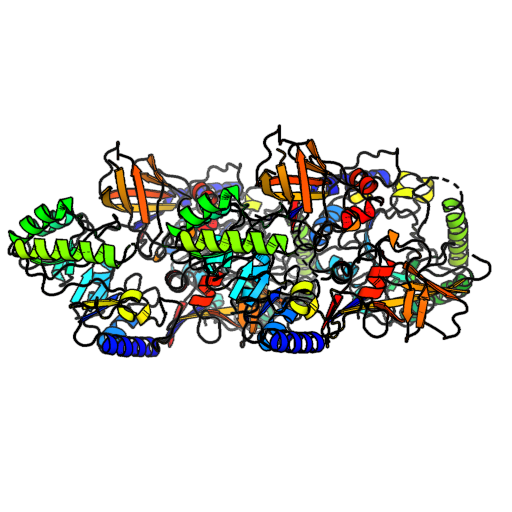.480 139.804 82.485 1.00 20.73 76 GLU C CA 1
ATOM 5723 C C . GLU C 1 76 ? -62.503 139.086 81.553 1.00 19.69 76 GLU C C 1
ATOM 5724 O O . GLU C 1 76 ? -61.918 138.068 81.929 1.00 17.19 76 GLU C O 1
ATOM 5730 N N . VAL C 1 77 ? -62.330 139.612 80.344 1.00 19.04 77 VAL C N 1
ATOM 5731 C CA . VAL C 1 77 ? -61.424 139.013 79.372 1.00 18.53 77 VAL C CA 1
ATOM 5732 C C . VAL C 1 77 ? -60.536 140.066 78.723 1.00 18.33 77 VAL C C 1
ATOM 5733 O O . VAL C 1 77 ? -61.021 141.116 78.295 1.00 18.04 77 VAL C O 1
ATOM 5737 N N . LEU C 1 78 ? -59.236 139.779 78.655 1.00 15.53 78 LEU C N 1
ATOM 5738 C CA . LEU C 1 78 ? -58.276 140.691 78.045 1.00 15.29 78 LEU C CA 1
ATOM 5739 C C . LEU C 1 78 ? -57.633 140.040 76.828 1.00 16.41 78 LEU C C 1
ATOM 5740 O O . LEU C 1 78 ? -57.261 138.867 76.858 1.00 15.61 78 LEU C O 1
ATOM 5745 N N . CYS C 1 79 ? -57.505 140.831 75.768 1.00 16.56 79 CYS C N 1
ATOM 5746 C CA . CYS C 1 79 ? -56.938 140.412 74.488 1.00 17.36 79 CYS C CA 1
ATOM 5747 C C . CYS C 1 79 ? -55.741 141.336 74.208 1.00 15.75 79 CYS C C 1
ATOM 5748 O O . CYS C 1 79 ? -55.863 142.541 74.366 1.00 14.35 79 CYS C O 1
ATOM 5751 N N . TRP C 1 80 ? -54.591 140.791 73.806 1.00 15.66 80 TRP C N 1
ATOM 5752 C CA . TRP C 1 80 ? -53.429 141.646 73.565 1.00 15.28 80 TRP C CA 1
ATOM 5753 C C . TRP C 1 80 ? -52.698 141.561 72.220 1.00 16.74 80 TRP C C 1
ATOM 5754 O O . TRP C 1 80 ? -51.729 142.293 71.987 1.00 16.50 80 TRP C O 1
ATOM 5765 N N . ILE C 1 81 ? -53.148 140.681 71.334 1.00 15.78 81 ILE C N 1
ATOM 5766 C CA . ILE C 1 81 ? -52.539 140.590 70.016 1.00 15.46 81 ILE C CA 1
ATOM 5767 C C . ILE C 1 81 ? -53.643 140.741 68.980 1.00 15.73 81 ILE C C 1
ATOM 5768 O O . ILE C 1 81 ? -54.410 139.812 68.717 1.00 14.35 81 ILE C O 1
ATOM 5773 N N . TRP C 1 82 ? -53.724 141.939 68.412 1.00 16.90 82 TRP C N 1
ATOM 5774 C CA . TRP C 1 82 ? -54.732 142.275 67.411 1.00 16.38 82 TRP C CA 1
ATOM 5775 C C . TRP C 1 82 ? -54.274 143.540 66.704 1.00 15.61 82 TRP C C 1
ATOM 5776 O O . TRP C 1 82 ? -53.335 144.191 67.149 1.00 14.97 82 TRP C O 1
ATOM 5787 N N . THR C 1 83 ? -54.934 143.876 65.601 1.00 17.37 83 THR C N 1
ATOM 5788 C CA . THR C 1 83 ? -54.613 145.088 64.846 1.00 18.17 83 THR C CA 1
ATOM 5789 C C . THR C 1 83 ? -55.912 145.772 64.446 1.00 18.36 83 THR C C 1
ATOM 5790 O O . THR C 1 83 ? -56.945 145.122 64.275 1.00 16.33 83 THR C O 1
ATOM 5794 N N . PRO C 1 84 ? -55.862 147.097 64.263 1.00 19.61 84 PRO C N 1
ATOM 5795 C CA . PRO C 1 84 ? -57.010 147.923 63.882 1.00 21.25 84 PRO C CA 1
ATOM 5796 C C . PRO C 1 84 ? -57.685 147.451 62.596 1.00 23.21 84 PRO C C 1
ATOM 5797 O O . PRO C 1 84 ? -58.852 147.760 62.351 1.00 23.51 84 PRO C O 1
ATOM 5801 N N . GLU C 1 85 ? -56.948 146.698 61.786 1.00 24.15 85 GLU C N 1
ATOM 5802 C CA . GLU C 1 85 ? -57.464 146.192 60.519 1.00 27.28 85 GLU C CA 1
ATOM 5803 C C . GLU C 1 85 ? -58.467 145.066 60.738 1.00 26.33 85 GLU C C 1
ATOM 5804 O O . GLU C 1 85 ? -59.237 144.720 59.839 1.00 26.03 85 GLU C O 1
ATOM 5810 N N . GLN C 1 86 ? -58.451 144.486 61.934 1.00 24.41 86 GLN C N 1
ATOM 5811 C CA . GLN C 1 86 ? -59.378 143.408 62.254 1.00 23.54 86 GLN C CA 1
ATOM 5812 C C . GLN C 1 86 ? -60.652 144.022 62.827 1.00 22.05 86 GLN C C 1
ATOM 5813 O O . GLN C 1 86 ? -60.689 145.207 63.142 1.00 22.45 86 GLN C O 1
ATOM 5819 N N . ASP C 1 87 ? -61.687 143.206 62.969 1.00 21.84 87 ASP C N 1
ATOM 5820 C CA . ASP C 1 87 ? -62.960 143.668 63.501 1.00 20.80 87 ASP C CA 1
ATOM 5821 C C . ASP C 1 87 ? -62.915 143.639 65.031 1.00 19.92 87 ASP C C 1
ATOM 5822 O O . ASP C 1 87 ? -63.553 142.804 65.664 1.00 19.28 87 ASP C O 1
ATOM 5827 N N . PHE C 1 88 ? -62.157 144.560 65.619 1.00 19.92 88 PHE C N 1
ATOM 5828 C CA . PHE C 1 88 ? -62.038 144.616 67.072 1.00 20.38 88 PHE C CA 1
ATOM 5829 C C . PHE C 1 88 ? -63.330 145.114 67.720 1.00 21.31 88 PHE C C 1
ATOM 5830 O O . PHE C 1 88 ? -63.579 144.867 68.902 1.00 20.85 88 PHE C O 1
ATOM 5838 N N . ARG C 1 89 ? -64.163 145.788 66.930 1.00 22.39 89 ARG C N 1
ATOM 5839 C CA . ARG C 1 89 ? -65.431 146.322 67.415 1.00 23.58 89 ARG C CA 1
ATOM 5840 C C . ARG C 1 89 ? -66.345 145.188 67.869 1.00 21.98 89 ARG C C 1
ATOM 5841 O O . ARG C 1 89 ? -67.120 145.342 68.818 1.00 21.24 89 ARG C O 1
ATOM 5849 N N . ALA C 1 90 ? -66.254 144.053 67.183 1.00 20.29 90 ALA C N 1
ATOM 5850 C CA . ALA C 1 90 ? -67.061 142.886 67.524 1.00 20.02 90 ALA C CA 1
ATOM 5851 C C . ALA C 1 90 ? -66.697 142.446 68.934 1.00 19.17 90 ALA C C 1
ATOM 5852 O O . ALA C 1 90 ? -67.550 142.012 69.705 1.00 19.33 90 ALA C O 1
ATOM 5854 N N . ALA C 1 91 ? -65.416 142.565 69.261 1.00 17.34 91 ALA C N 1
ATOM 5855 C CA . ALA C 1 91 ? -64.934 142.195 70.579 1.00 17.26 91 ALA C CA 1
ATOM 5856 C C . ALA C 1 91 ? -65.458 143.199 71.599 1.00 16.78 91 ALA C C 1
ATOM 5857 O O . ALA C 1 91 ? -65.999 142.821 72.643 1.00 15.81 91 ALA C O 1
ATOM 5859 N N . ILE C 1 92 ? -65.297 144.481 71.294 1.00 16.84 92 ILE C N 1
ATOM 5860 C CA . ILE C 1 92 ? -65.765 145.519 72.203 1.00 19.48 92 ILE C CA 1
ATOM 5861 C C . ILE C 1 92 ? -67.242 145.322 72.539 1.00 20.26 92 ILE C C 1
ATOM 5862 O O . ILE C 1 92 ? -67.650 145.481 73.689 1.00 21.11 92 ILE C O 1
ATOM 5867 N N . ASP C 1 93 ? -68.038 144.963 71.534 1.00 20.49 93 ASP C N 1
ATOM 5868 C CA . ASP C 1 93 ? -69.468 144.759 71.735 1.00 21.36 93 ASP C CA 1
ATOM 5869 C C . ASP C 1 93 ? -69.797 143.571 72.626 1.00 21.61 93 ASP C C 1
ATOM 5870 O O . ASP C 1 93 ? -70.912 143.458 73.122 1.00 22.41 93 ASP C O 1
ATOM 5875 N N . ARG C 1 94 ? -68.837 142.676 72.828 1.00 21.37 94 ARG C N 1
ATOM 5876 C CA . ARG C 1 94 ? -69.085 141.522 73.679 1.00 20.55 94 ARG C CA 1
ATOM 5877 C C . ARG C 1 94 ? -68.290 141.610 74.979 1.00 20.53 94 ARG C C 1
ATOM 5878 O O . ARG C 1 94 ? -67.903 140.596 75.563 1.00 21.19 94 ARG C O 1
ATOM 5886 N N . ASN C 1 95 ? -68.045 142.842 75.416 1.00 18.38 95 ASN C N 1
ATOM 5887 C CA . ASN C 1 95 ? -67.334 143.115 76.663 1.00 19.10 95 ASN C CA 1
ATOM 5888 C C . ASN C 1 95 ? -65.965 142.459 76.777 1.00 18.48 95 ASN C C 1
ATOM 5889 O O . ASN C 1 95 ? -65.671 141.792 77.768 1.00 19.91 95 ASN C O 1
ATOM 5894 N N . ILE C 1 96 ? -65.132 142.642 75.762 1.00 18.22 96 ILE C N 1
ATOM 5895 C CA . ILE C 1 96 ? -63.783 142.092 75.776 1.00 18.07 96 ILE C CA 1
ATOM 5896 C C . ILE C 1 96 ? -62.810 143.278 75.850 1.00 17.59 96 ILE C C 1
ATOM 5897 O O . ILE C 1 96 ? -62.863 144.182 75.016 1.00 16.45 96 ILE C O 1
ATOM 5902 N N . ASP C 1 97 ? -61.958 143.298 76.874 1.00 16.85 97 ASP C N 1
ATOM 5903 C CA . ASP C 1 97 ? -60.985 144.383 77.022 1.00 16.20 97 ASP C CA 1
ATOM 5904 C C . ASP C 1 97 ? -59.930 144.274 75.931 1.00 15.64 97 ASP C C 1
ATOM 5905 O O . ASP C 1 97 ? -59.520 143.177 75.570 1.00 16.60 97 ASP C O 1
ATOM 5910 N N . LEU C 1 98 ? -59.482 145.411 75.411 1.00 18.10 98 LEU C N 1
ATOM 5911 C CA . LEU C 1 98 ? -58.440 145.409 74.391 1.00 18.24 98 LEU C CA 1
ATOM 5912 C C . LEU C 1 98 ? -57.183 146.103 74.906 1.00 17.89 98 LEU C C 1
ATOM 5913 O O . LEU C 1 98 ? -57.253 147.161 75.532 1.00 17.51 98 LEU C O 1
ATOM 5918 N N . ALA C 1 99 ? -56.032 145.498 74.654 1.00 16.31 99 ALA C N 1
ATOM 5919 C CA . ALA C 1 99 ? -54.775 146.091 75.080 1.00 17.57 99 ALA C CA 1
ATOM 5920 C C . ALA C 1 99 ? -54.334 147.101 74.032 1.00 20.06 99 ALA C C 1
ATOM 5921 O O . ALA C 1 99 ? -54.474 146.857 72.826 1.00 20.42 99 ALA C O 1
ATOM 5923 N N . VAL C 1 100 ? -53.837 148.249 74.483 1.00 19.30 100 VAL C N 1
ATOM 5924 C CA . VAL C 1 100 ? -53.342 149.256 73.558 1.00 19.72 100 VAL C CA 1
ATOM 5925 C C . VAL C 1 100 ? -51.854 148.937 73.438 1.00 19.86 100 VAL C C 1
ATOM 5926 O O . VAL C 1 100 ? -51.080 149.153 74.368 1.00 17.56 100 VAL C O 1
ATOM 5930 N N . ILE C 1 101 ? -51.460 148.391 72.293 1.00 20.09 101 ILE C N 1
ATOM 5931 C CA . ILE C 1 101 ? -50.071 147.993 72.099 1.00 18.35 101 ILE C CA 1
ATOM 5932 C C . ILE C 1 101 ? -49.217 148.936 71.249 1.00 18.60 101 ILE C C 1
ATOM 5933 O O . ILE C 1 101 ? -48.027 148.699 71.058 1.00 19.36 101 ILE C O 1
ATOM 5938 N N . SER C 1 102 ? -49.830 149.999 70.740 1.00 17.64 102 SER C N 1
ATOM 5939 C CA . SER C 1 102 ? -49.118 151.002 69.958 1.00 17.35 102 SER C CA 1
ATOM 5940 C C . SER C 1 102 ? -50.016 152.224 69.798 1.00 18.64 102 SER C C 1
ATOM 5941 O O . SER C 1 102 ? -51.211 152.172 70.094 1.00 19.30 102 SER C O 1
ATOM 5944 N N . PRO C 1 103 ? -49.438 153.353 69.369 1.00 19.19 103 PRO C N 1
ATOM 5945 C CA . PRO C 1 103 ? -50.160 154.610 69.158 1.00 19.37 103 PRO C CA 1
ATOM 5946 C C . PRO C 1 103 ? -51.323 154.448 68.179 1.00 19.73 103 PRO C C 1
ATOM 5947 O O . PRO C 1 103 ? -52.398 155.013 68.377 1.00 17.83 103 PRO C O 1
ATOM 5951 N N . ALA C 1 104 ? -51.101 153.671 67.124 1.00 19.14 104 ALA C N 1
ATOM 5952 C CA . ALA C 1 104 ? -52.134 153.440 66.124 1.00 17.02 104 ALA C CA 1
ATOM 5953 C C . ALA C 1 104 ? -53.312 152.704 66.747 1.00 16.53 104 ALA C C 1
ATOM 5954 O O . ALA C 1 104 ? -54.452 152.931 66.372 1.00 18.67 104 ALA C O 1
ATOM 5956 N N . HIS C 1 105 ? -53.032 151.813 67.692 1.00 17.22 105 HIS C N 1
ATOM 5957 C CA . HIS C 1 105 ? -54.091 151.065 68.363 1.00 17.42 105 HIS C CA 1
ATOM 5958 C C . HIS C 1 105 ? -54.916 152.022 69.221 1.00 18.50 105 HIS C C 1
ATOM 5959 O O . HIS C 1 105 ? -56.146 151.935 69.285 1.00 17.81 105 HIS C O 1
ATOM 5966 N N . ALA C 1 106 ? -54.219 152.932 69.887 1.00 18.15 106 ALA C N 1
ATOM 5967 C CA . ALA C 1 106 ? -54.872 153.920 70.726 1.00 20.06 106 ALA C CA 1
ATOM 5968 C C . ALA C 1 106 ? -55.790 154.772 69.854 1.00 20.11 106 ALA C C 1
ATOM 5969 O O . ALA C 1 106 ? -56.959 154.985 70.183 1.00 19.40 106 ALA C O 1
ATOM 5971 N N . LYS C 1 107 ? -55.250 155.246 68.735 1.00 20.47 107 LYS C N 1
ATOM 5972 C CA . LYS C 1 107 ? -55.997 156.088 67.814 1.00 22.13 107 LYS C CA 1
ATOM 5973 C C . LYS C 1 107 ? -57.257 155.400 67.307 1.00 22.19 107 LYS C C 1
ATOM 5974 O O . LYS C 1 107 ? -58.342 155.987 67.306 1.00 21.01 107 LYS C O 1
ATOM 5980 N N . ALA C 1 108 ? -57.102 154.152 66.881 1.00 20.61 108 ALA C N 1
ATOM 5981 C CA . ALA C 1 108 ? -58.213 153.374 66.366 1.00 21.60 108 ALA C CA 1
ATOM 5982 C C . ALA C 1 108 ? -59.345 153.279 67.383 1.00 22.28 108 ALA C C 1
ATOM 5983 O O . ALA C 1 108 ? -60.521 153.358 67.020 1.00 23.50 108 ALA C O 1
ATOM 5985 N N . LEU C 1 109 ? -58.987 153.111 68.655 1.00 21.49 109 LEU C N 1
ATOM 5986 C CA . LEU C 1 109 ? -59.976 152.996 69.720 1.00 19.66 109 LEU C CA 1
ATOM 5987 C C . LEU C 1 109 ? -60.607 154.350 70.021 1.00 21.24 109 LEU C C 1
ATOM 5988 O O . LEU C 1 109 ? -61.822 154.456 70.168 1.00 22.16 109 LEU C O 1
ATOM 5993 N N . ILE C 1 110 ? -59.782 155.385 70.105 1.00 22.07 110 ILE C N 1
ATOM 5994 C CA . ILE C 1 110 ? -60.286 156.723 70.376 1.00 24.13 110 ILE C CA 1
ATOM 5995 C C . ILE C 1 110 ? -61.307 157.119 69.318 1.00 25.53 110 ILE C C 1
ATOM 5996 O O . ILE C 1 110 ? -62.285 157.808 69.608 1.00 26.38 110 ILE C O 1
ATOM 6001 N N . GLU C 1 111 ? -61.078 156.664 68.092 1.00 25.03 111 GLU C N 1
ATOM 6002 C CA . GLU C 1 111 ? -61.965 156.979 66.988 1.00 26.48 111 GLU C CA 1
ATOM 6003 C C . GLU C 1 111 ? -63.110 155.983 66.836 1.00 27.57 111 GLU C C 1
ATOM 6004 O O . GLU C 1 111 ? -63.908 156.078 65.908 1.00 27.39 111 GLU C O 1
ATOM 6010 N N . THR C 1 112 ? -63.201 155.033 67.758 1.00 29.13 112 THR C N 1
ATOM 6011 C CA . THR C 1 112 ? -64.271 154.051 67.701 1.00 30.91 112 THR C CA 1
ATOM 6012 C C . THR C 1 112 ? -65.512 154.586 68.403 1.00 33.25 112 THR C C 1
ATOM 6013 O O . THR C 1 112 ? -65.491 154.874 69.603 1.00 33.70 112 THR C O 1
ATOM 6017 N N . ASP C 1 113 ? -66.594 154.721 67.643 1.00 35.05 113 ASP C N 1
ATOM 6018 C CA . ASP C 1 113 ? -67.845 155.233 68.184 1.00 37.29 113 ASP C CA 1
ATOM 6019 C C . ASP C 1 113 ? -68.562 154.220 69.075 1.00 37.86 113 ASP C C 1
ATOM 6020 O O . ASP C 1 113 ? -69.566 153.628 68.682 1.00 38.31 113 ASP C O 1
ATOM 6025 N N . ALA C 1 114 ? -68.028 154.026 70.276 1.00 38.56 114 ALA C N 1
ATOM 6026 C CA . ALA C 1 114 ? -68.603 153.114 71.259 1.00 39.31 114 ALA C CA 1
ATOM 6027 C C . ALA C 1 114 ? -68.642 153.875 72.581 1.00 39.86 114 ALA C C 1
ATOM 6028 O O . ALA C 1 114 ? -67.689 154.572 72.925 1.00 38.86 114 ALA C O 1
ATOM 6030 N N . GLU C 1 115 ? -69.737 153.743 73.323 1.00 40.56 115 GLU C N 1
ATOM 6031 C CA . GLU C 1 115 ? -69.872 154.467 74.582 1.00 40.94 115 GLU C CA 1
ATOM 6032 C C . GLU C 1 115 ? -68.856 154.111 75.665 1.00 38.29 115 GLU C C 1
ATOM 6033 O O . GLU C 1 115 ? -68.235 155.002 76.236 1.00 39.12 115 GLU C O 1
ATOM 6039 N N . HIS C 1 116 ? -68.680 152.824 75.951 1.00 35.91 116 HIS C N 1
ATOM 6040 C CA . HIS C 1 116 ? -67.736 152.412 76.991 1.00 33.83 116 HIS C CA 1
ATOM 6041 C C . HIS C 1 116 ? -66.738 151.350 76.527 1.00 32.18 116 HIS C C 1
ATOM 6042 O O . HIS C 1 116 ? -67.084 150.177 76.404 1.00 32.96 116 HIS C O 1
ATOM 6049 N N . ILE C 1 117 ? -65.497 151.755 76.292 1.00 27.51 117 ILE C N 1
ATOM 6050 C CA . ILE C 1 117 ? -64.490 150.811 75.843 1.00 24.44 117 ILE C CA 1
ATOM 6051 C C . ILE C 1 117 ? -63.445 150.563 76.925 1.00 23.50 117 ILE C C 1
ATOM 6052 O O . ILE C 1 117 ? -62.690 151.464 77.288 1.00 21.91 117 ILE C O 1
ATOM 6057 N N . ARG C 1 118 ? -63.416 149.342 77.447 1.00 21.01 118 ARG C N 1
ATOM 6058 C CA . ARG C 1 118 ? -62.446 148.991 78.472 1.00 20.90 118 ARG C CA 1
ATOM 6059 C C . ARG C 1 118 ? -61.128 148.644 77.786 1.00 19.98 118 ARG C C 1
ATOM 6060 O O . ARG C 1 118 ? -61.065 147.746 76.949 1.00 18.93 118 ARG C O 1
ATOM 6068 N N . VAL C 1 119 ? -60.085 149.376 78.149 1.00 19.27 119 VAL C N 1
ATOM 6069 C CA . VAL C 1 119 ? -58.764 149.188 77.572 1.00 19.35 119 VAL C CA 1
ATOM 6070 C C . VAL C 1 119 ? -57.677 149.061 78.638 1.00 18.75 119 VAL C C 1
ATOM 6071 O O . VAL C 1 119 ? -57.774 149.651 79.716 1.00 17.68 119 VAL C O 1
ATOM 6075 N N . SER C 1 120 ? -56.659 148.262 78.333 1.00 18.25 120 SER C N 1
ATOM 6076 C CA . SER C 1 120 ? -55.512 148.078 79.218 1.00 16.88 120 SER C CA 1
ATOM 6077 C C . SER C 1 120 ? -54.313 148.525 78.385 1.00 18.74 120 SER C C 1
ATOM 6078 O O . SER C 1 120 ? -54.250 148.248 77.184 1.00 20.33 120 SER C O 1
ATOM 6081 N N . ILE C 1 121 ? -53.369 149.224 79.000 1.00 17.51 121 ILE C N 1
ATOM 6082 C CA . ILE C 1 121 ? -52.218 149.689 78.249 1.00 18.30 121 ILE C CA 1
ATOM 6083 C C . ILE C 1 121 ? -51.024 148.766 78.369 1.00 19.41 121 ILE C C 1
ATOM 6084 O O . ILE C 1 121 ? -50.491 148.564 79.462 1.00 18.02 121 ILE C O 1
ATOM 6089 N N . LYS C 1 122 ? -50.610 148.199 77.240 1.00 16.97 122 LYS C N 1
ATOM 6090 C CA . LYS C 1 122 ? -49.456 147.319 77.241 1.00 17.56 122 LYS C CA 1
ATOM 6091 C C . LYS C 1 122 ? -48.232 148.228 77.187 1.00 15.78 122 LYS C C 1
ATOM 6092 O O . LYS C 1 122 ? -48.092 149.058 76.289 1.00 15.20 122 LYS C O 1
ATOM 6098 N N . ILE C 1 123 ? -47.356 148.076 78.168 1.00 15.67 123 ILE C N 1
ATOM 6099 C CA . ILE C 1 123 ? -46.155 148.889 78.245 1.00 16.04 123 ILE C CA 1
ATOM 6100 C C . ILE C 1 123 ? -44.908 148.119 77.822 1.00 15.16 123 ILE C C 1
ATOM 6101 O O . ILE C 1 123 ? -44.703 146.965 78.217 1.00 15.08 123 ILE C O 1
ATOM 6106 N N . ASP C 1 124 ? -44.091 148.763 77.001 1.00 14.76 124 ASP C N 1
ATOM 6107 C CA . ASP C 1 124 ? -42.824 148.190 76.564 1.00 17.34 124 ASP C CA 1
ATOM 6108 C C . ASP C 1 124 ? -41.898 148.668 77.682 1.00 18.41 124 ASP C C 1
ATOM 6109 O O . ASP C 1 124 ? -41.563 149.845 77.746 1.00 17.42 124 ASP C O 1
ATOM 6114 N N . SER C 1 125 ? -41.516 147.765 78.577 1.00 19.82 125 SER C N 1
ATOM 6115 C CA . SER C 1 125 ? -40.651 148.132 79.692 1.00 21.39 125 SER C CA 1
ATOM 6116 C C . SER C 1 125 ? -39.191 147.775 79.463 1.00 23.43 125 SER C C 1
ATOM 6117 O O . SER C 1 125 ? -38.497 147.390 80.401 1.00 25.35 125 SER C O 1
ATOM 6120 N N . GLY C 1 126 ? -38.727 147.893 78.222 1.00 25.35 126 GLY C N 1
ATOM 6121 C CA . GLY C 1 126 ? -37.340 147.579 77.927 1.00 24.83 126 GLY C CA 1
ATOM 6122 C C . GLY C 1 126 ? -37.118 146.491 76.888 1.00 26.21 126 GLY C C 1
ATOM 6123 O O . GLY C 1 126 ? -36.197 146.587 76.082 1.00 27.53 126 GLY C O 1
ATOM 6124 N N . LEU C 1 127 ? -37.948 145.453 76.898 1.00 26.39 127 LEU C N 1
ATOM 6125 C CA . LEU C 1 127 ? -37.802 144.359 75.940 1.00 25.96 127 LEU C CA 1
ATOM 6126 C C . LEU C 1 127 ? -37.788 144.812 74.480 1.00 26.71 127 LEU C C 1
ATOM 6127 O O . LEU C 1 127 ? -37.197 144.148 73.631 1.00 28.01 127 LEU C O 1
ATOM 6132 N N . HIS C 1 128 ? -38.446 145.930 74.192 1.00 26.37 128 HIS C N 1
ATOM 6133 C CA . HIS C 1 128 ? -38.498 146.481 72.842 1.00 26.96 128 HIS C CA 1
ATOM 6134 C C . HIS C 1 128 ? -39.184 145.608 71.802 1.00 27.15 128 HIS C C 1
ATOM 6135 O O . HIS C 1 128 ? -38.737 145.527 70.660 1.00 27.61 128 HIS C O 1
ATOM 6142 N N . ARG C 1 129 ? -40.2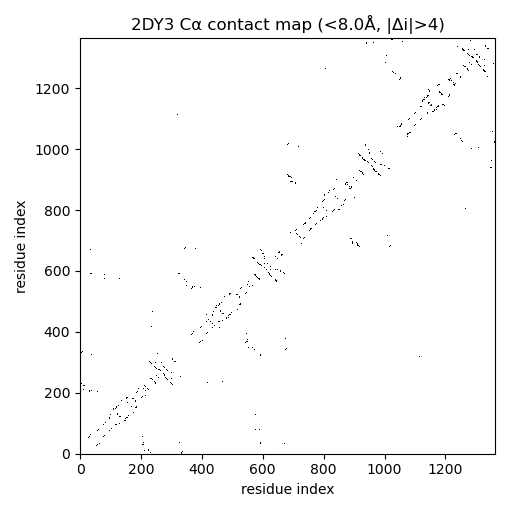71 144.951 72.186 1.00 28.39 129 ARG C N 1
ATOM 6143 C CA . ARG C 1 129 ? -40.999 144.120 71.232 1.00 28.78 129 ARG C CA 1
ATOM 6144 C C . ARG C 1 129 ? -42.349 144.773 70.984 1.00 26.15 129 ARG C C 1
ATOM 6145 O O . ARG C 1 129 ? -42.496 145.595 70.087 1.00 26.96 129 ARG C O 1
ATOM 6153 N N . SER C 1 130 ? -43.358 144.364 71.756 1.00 20.31 130 SER C N 1
ATOM 6154 C CA . SER C 1 130 ? -44.708 144.903 71.581 1.00 22.22 130 SER C CA 1
ATOM 6155 C C . SER C 1 130 ? -44.999 145.852 72.743 1.00 21.74 130 SER C C 1
ATOM 6156 O O . SER C 1 130 ? -44.310 145.824 73.757 1.00 20.80 130 SER C O 1
ATOM 6159 N N . GLY C 1 131 ? -46.007 146.702 72.597 1.00 20.55 131 GLY C N 1
ATOM 6160 C CA . GLY C 1 131 ? -46.330 147.630 73.664 1.00 20.32 131 GLY C CA 1
ATOM 6161 C C . GLY C 1 131 ? -45.818 149.026 73.392 1.00 20.37 131 GLY C C 1
ATOM 6162 O O . GLY C 1 131 ? -44.926 149.222 72.574 1.00 19.95 131 GLY C O 1
ATOM 6163 N N . VAL C 1 132 ? -46.395 150.007 74.075 1.00 20.00 132 VAL C N 1
ATOM 6164 C CA . VAL C 1 132 ? -45.982 151.387 73.886 1.00 21.15 132 VAL C CA 1
ATOM 6165 C C . VAL C 1 132 ? -44.706 151.637 74.681 1.00 21.27 132 VAL C C 1
ATOM 6166 O O . VAL C 1 132 ? -44.650 151.335 75.874 1.00 18.49 132 VAL C O 1
ATOM 6170 N N . ASP C 1 133 ? -43.673 152.153 74.018 1.00 23.65 133 ASP C N 1
ATOM 6171 C CA . ASP C 1 133 ? -42.415 152.440 74.702 1.00 25.63 133 ASP C CA 1
ATOM 6172 C C . ASP C 1 133 ? -42.394 153.856 75.270 1.00 26.62 133 ASP C C 1
ATOM 6173 O O . ASP C 1 133 ? -43.292 154.663 75.004 1.00 25.82 133 ASP C O 1
ATOM 6178 N N . GLU C 1 134 ? -41.358 154.156 76.048 1.00 28.57 134 GLU C N 1
ATOM 6179 C CA . GLU C 1 134 ? -41.237 155.450 76.710 1.00 30.70 134 GLU C CA 1
ATOM 6180 C C . GLU C 1 134 ? -41.372 156.699 75.847 1.00 31.02 134 GLU C C 1
ATOM 6181 O O . GLU C 1 134 ? -41.978 157.682 76.275 1.00 31.09 134 GLU C O 1
ATOM 6187 N N . GLN C 1 135 ? -40.811 156.685 74.645 1.00 31.67 135 GLN C N 1
ATOM 6188 C CA . GLN C 1 135 ? -40.912 157.861 73.787 1.00 33.88 135 GLN C CA 1
ATOM 6189 C C . GLN C 1 135 ? -42.362 158.098 73.366 1.00 32.82 135 GLN C C 1
ATOM 6190 O O . GLN C 1 135 ? -42.728 159.204 72.971 1.00 33.58 135 GLN C O 1
ATOM 6196 N N . GLU C 1 136 ? -43.191 157.065 73.479 1.00 30.68 136 GLU C N 1
ATOM 6197 C CA . GLU C 1 136 ? -44.587 157.166 73.067 1.00 30.83 136 GLU C CA 1
ATOM 6198 C C . GLU C 1 136 ? -45.607 157.326 74.197 1.00 29.79 136 GLU C C 1
ATOM 6199 O O . GLU C 1 136 ? -46.750 157.695 73.939 1.00 29.89 136 GLU C O 1
ATOM 6205 N N . TRP C 1 137 ? -45.207 157.057 75.438 1.00 28.61 137 TRP C N 1
ATOM 6206 C CA . TRP C 1 137 ? -46.133 157.156 76.570 1.00 28.59 137 TRP C CA 1
ATOM 6207 C C . TRP C 1 137 ? -46.874 158.481 76.655 1.00 28.38 137 TRP C C 1
ATOM 6208 O O . TRP C 1 137 ? -48.107 158.514 76.709 1.00 28.40 137 TRP C O 1
ATOM 6219 N N . GLU C 1 138 ? -46.112 159.567 76.678 1.00 27.84 138 GLU C N 1
ATOM 6220 C CA . GLU C 1 138 ? -46.662 160.913 76.765 1.00 30.10 138 GLU C CA 1
ATOM 6221 C C . GLU C 1 138 ? -47.872 161.081 75.839 1.00 28.05 138 GLU C C 1
ATOM 6222 O O . GLU C 1 138 ? -49.008 161.248 76.299 1.00 27.99 138 GLU C O 1
ATOM 6228 N N . GLY C 1 139 ? -47.619 161.024 74.535 1.00 25.91 139 GLY C N 1
ATOM 6229 C CA . GLY C 1 139 ? -48.682 161.182 73.556 1.00 24.19 139 GLY C CA 1
ATOM 6230 C C . GLY C 1 139 ? -49.865 160.251 73.754 1.00 24.51 139 GLY C C 1
ATOM 6231 O O . GLY C 1 139 ? -51.026 160.676 73.691 1.00 24.16 139 GLY C O 1
ATOM 6232 N N . VAL C 1 140 ? -49.579 158.977 74.001 1.00 22.43 140 VAL C N 1
ATOM 6233 C CA . VAL C 1 140 ? -50.635 157.994 74.196 1.00 23.62 140 VAL C CA 1
ATOM 6234 C C . VAL C 1 140 ? -51.474 158.246 75.446 1.00 23.88 140 VAL C C 1
ATOM 6235 O O . VAL C 1 140 ? -52.701 158.187 75.396 1.00 24.04 140 VAL C O 1
ATOM 6239 N N . PHE C 1 141 ? -50.820 158.530 76.565 1.00 24.30 141 PHE C N 1
ATOM 6240 C CA . PHE C 1 141 ? -51.550 158.768 77.803 1.00 25.76 141 PHE C CA 1
ATOM 6241 C C . PHE C 1 141 ? -52.465 159.987 77.701 1.00 27.49 141 PHE C C 1
ATOM 6242 O O . PHE C 1 141 ? -53.628 159.934 78.112 1.00 27.97 141 PHE C O 1
ATOM 6250 N N . SER C 1 142 ? -51.943 161.080 77.152 1.00 27.33 142 SER C N 1
ATOM 6251 C CA . SER C 1 142 ? -52.728 162.301 77.022 1.00 28.57 142 SER C CA 1
ATOM 6252 C C . SER C 1 142 ? -53.872 162.117 76.035 1.00 28.31 142 SER C C 1
ATOM 6253 O O . SER C 1 142 ? -54.942 162.700 76.205 1.00 30.55 142 SER C O 1
ATOM 6256 N N . ALA C 1 143 ? -53.650 161.302 75.008 1.00 26.53 143 ALA C N 1
ATOM 6257 C CA . ALA C 1 143 ? -54.686 161.047 74.014 1.00 23.99 143 ALA C CA 1
ATOM 6258 C C . ALA C 1 143 ? -55.838 160.265 74.632 1.00 22.32 143 ALA C C 1
ATOM 6259 O O . ALA C 1 143 ? -56.997 160.628 74.467 1.00 22.19 143 ALA C O 1
ATOM 6261 N N . LEU C 1 144 ? -55.512 159.185 75.337 1.00 19.92 144 LEU C N 1
ATOM 6262 C CA . LEU C 1 144 ? -56.532 158.360 75.969 1.00 21.27 144 LEU C CA 1
ATOM 6263 C C . LEU C 1 144 ? -57.269 159.117 77.076 1.00 22.34 144 LEU C C 1
ATOM 6264 O O . LEU C 1 144 ? -58.479 158.957 77.241 1.00 22.16 144 LEU C O 1
ATOM 6269 N N . ALA C 1 145 ? -56.541 159.945 77.822 1.00 23.23 145 ALA C N 1
ATOM 6270 C CA . ALA C 1 145 ? -57.136 160.729 78.905 1.00 24.08 145 ALA C CA 1
ATOM 6271 C C . ALA C 1 145 ? -58.152 161.733 78.373 1.00 24.75 145 ALA C C 1
ATOM 6272 O O . ALA C 1 145 ? -59.036 162.177 79.100 1.00 25.35 145 ALA C O 1
ATOM 6274 N N . ALA C 1 146 ? -58.023 162.086 77.098 1.00 27.66 146 ALA C N 1
ATOM 6275 C CA . ALA C 1 146 ? -58.934 163.043 76.478 1.00 28.45 146 ALA C CA 1
ATOM 6276 C C . ALA C 1 146 ? -60.150 162.367 75.842 1.00 28.84 146 ALA C C 1
ATOM 6277 O O . ALA C 1 146 ? -61.038 163.042 75.319 1.00 28.66 146 ALA C O 1
ATOM 6279 N N . ALA C 1 147 ? -60.193 161.039 75.891 1.00 29.31 147 ALA C N 1
ATOM 6280 C CA . ALA C 1 147 ? -61.308 160.288 75.310 1.00 29.62 147 ALA C CA 1
ATOM 6281 C C . ALA C 1 147 ? -62.141 159.621 76.400 1.00 29.68 147 ALA C C 1
ATOM 6282 O O . ALA C 1 147 ? -61.815 158.534 76.869 1.00 29.49 147 ALA C O 1
ATOM 6284 N N . PRO C 1 148 ? -63.249 160.265 76.790 1.00 31.02 148 PRO C N 1
ATOM 6285 C CA . PRO C 1 148 ? -64.207 159.838 77.819 1.00 30.75 148 PRO C CA 1
ATOM 6286 C C . PRO C 1 148 ? -64.859 158.468 77.619 1.00 30.29 148 PRO C C 1
ATOM 6287 O O . PRO C 1 148 ? -65.089 157.743 78.591 1.00 30.71 148 PRO C O 1
ATOM 6291 N N . HIS C 1 149 ? -65.166 158.111 76.373 1.00 27.60 149 HIS C N 1
ATOM 6292 C CA . HIS C 1 149 ? -65.800 156.821 76.113 1.00 26.32 149 HIS C CA 1
ATOM 6293 C C . HIS C 1 149 ? -64.849 155.651 76.366 1.00 24.66 149 HIS C C 1
ATOM 6294 O O . HIS C 1 149 ? -65.263 154.493 76.355 1.00 22.95 149 HIS C O 1
ATOM 6301 N N . ILE C 1 150 ? -63.578 155.968 76.606 1.00 23.69 150 ILE C N 1
ATOM 6302 C CA . ILE C 1 150 ? -62.555 154.957 76.870 1.00 24.18 150 ILE C CA 1
ATOM 6303 C C . ILE C 1 150 ? -62.177 154.893 78.347 1.00 23.90 150 ILE C C 1
ATOM 6304 O O . ILE C 1 150 ? -61.803 155.903 78.944 1.00 22.45 150 ILE C O 1
ATOM 6309 N N . GLU C 1 151 ? -62.281 153.705 78.935 1.00 23.24 151 GLU C N 1
ATOM 6310 C CA . GLU C 1 151 ? -61.921 153.529 80.334 1.00 22.80 151 GLU C CA 1
ATOM 6311 C C . GLU C 1 151 ? -60.630 152.726 80.431 1.00 22.36 151 GLU C C 1
ATOM 6312 O O . GLU C 1 151 ? -60.623 151.518 80.181 1.00 22.30 151 GLU C O 1
ATOM 6318 N N . VAL C 1 152 ? -59.540 153.400 80.780 1.00 20.78 152 VAL C N 1
ATOM 6319 C CA . VAL C 1 152 ? -58.255 152.737 80.938 1.00 18.72 152 VAL C CA 1
ATOM 6320 C C . VAL C 1 152 ? -58.294 152.036 82.293 1.00 18.84 152 VAL C C 1
ATOM 6321 O O . VAL C 1 152 ? -58.178 152.665 83.340 1.00 20.03 152 VAL C O 1
ATOM 6325 N N . THR C 1 153 ? -58.463 150.723 82.251 1.00 17.48 153 THR C N 1
ATOM 6326 C CA . THR C 1 153 ? -58.566 149.898 83.451 1.00 18.80 153 THR C CA 1
ATOM 6327 C C . THR C 1 153 ? -57.239 149.750 84.195 1.00 17.23 153 THR C C 1
ATOM 6328 O O . THR C 1 153 ? -57.212 149.455 85.396 1.00 14.96 153 THR C O 1
ATOM 6332 N N . GLY C 1 154 ? -56.144 149.949 83.467 1.00 16.92 154 GLY C N 1
ATOM 6333 C CA . GLY C 1 154 ? -54.815 149.840 84.045 1.00 16.96 154 GLY C CA 1
ATOM 6334 C C . GLY C 1 154 ? -53.782 149.571 82.964 1.00 17.21 154 GLY C C 1
ATOM 6335 O O . GLY C 1 154 ? -54.083 149.683 81.775 1.00 13.95 154 GLY C O 1
ATOM 6336 N N . MET C 1 155 ? -52.563 149.230 83.372 1.00 17.59 155 MET C N 1
ATOM 6337 C CA . MET C 1 155 ? -51.495 148.911 82.427 1.00 17.99 155 MET C CA 1
ATOM 6338 C C . MET C 1 155 ? -50.751 147.646 82.845 1.00 18.26 155 MET C C 1
ATOM 6339 O O . MET C 1 155 ? -50.776 147.240 84.012 1.00 17.09 155 MET C O 1
ATOM 6344 N N . PHE C 1 156 ? -50.101 147.012 81.876 1.00 16.47 156 PHE C N 1
ATOM 6345 C CA . PHE C 1 156 ? -49.367 145.789 82.138 1.00 16.46 156 PHE C CA 1
ATOM 6346 C C . PHE C 1 156 ? -48.126 145.713 81.262 1.00 16.04 156 PHE C C 1
ATOM 6347 O O . PHE C 1 156 ? -48.028 146.389 80.244 1.00 16.11 156 PHE C O 1
ATOM 6355 N N . THR C 1 157 ? -47.171 144.899 81.682 1.00 16.22 157 THR C N 1
ATOM 6356 C CA . THR C 1 157 ? -45.950 144.702 80.924 1.00 17.09 157 THR C CA 1
ATOM 6357 C C . THR C 1 157 ? -45.612 143.232 81.092 1.00 17.93 157 THR C C 1
ATOM 6358 O O . THR C 1 157 ? -46.101 142.586 82.019 1.00 16.36 157 THR C O 1
ATOM 6362 N N . HIS C 1 158 ? -44.777 142.705 80.206 1.00 18.74 158 HIS C N 1
ATOM 6363 C CA . HIS C 1 158 ? -44.414 141.299 80.257 1.00 20.35 158 HIS C CA 1
ATOM 6364 C C . HIS C 1 158 ? -42.932 141.088 80.597 1.00 21.89 158 HIS C C 1
ATOM 6365 O O . HIS C 1 158 ? -42.051 141.622 79.926 1.00 18.85 158 HIS C O 1
ATOM 6372 N N . LEU C 1 159 ? -42.677 140.304 81.643 1.00 24.43 159 LEU C N 1
ATOM 6373 C CA . LEU C 1 159 ? -41.322 140.017 82.122 1.00 29.11 159 LEU C CA 1
ATOM 6374 C C . LEU C 1 159 ? -40.594 138.956 81.307 1.00 31.84 159 LEU C C 1
ATOM 6375 O O . LEU C 1 159 ? -41.127 137.875 81.062 1.00 32.79 159 LEU C O 1
ATOM 6380 N N . ALA C 1 160 ? -39.360 139.255 80.918 1.00 33.40 160 ALA C N 1
ATOM 6381 C CA . ALA C 1 160 ? -38.578 138.323 80.116 1.00 35.50 160 ALA C CA 1
ATOM 6382 C C . ALA C 1 160 ? -37.771 137.292 80.905 1.00 37.22 160 ALA C C 1
ATOM 6383 O O . ALA C 1 160 ? -37.687 136.134 80.497 1.00 36.42 160 ALA C O 1
ATOM 6385 N N . CYS C 1 161 ? -37.194 137.701 82.033 1.00 38.94 161 CYS C N 1
ATOM 6386 C CA . CYS C 1 161 ? -36.360 136.796 82.819 1.00 41.55 161 CYS C CA 1
ATOM 6387 C C . CYS C 1 161 ? -36.820 136.473 84.243 1.00 42.47 161 CYS C C 1
ATOM 6388 O O . CYS C 1 161 ? -35.996 136.126 85.090 1.00 42.73 161 CYS C O 1
ATOM 6391 N N . ALA C 1 162 ? -38.119 136.579 84.514 1.00 42.74 162 ALA C N 1
ATOM 6392 C CA . ALA C 1 162 ? -38.633 136.284 85.852 1.00 42.39 162 ALA C CA 1
ATOM 6393 C C . ALA C 1 162 ? -38.397 134.823 86.243 1.00 42.76 162 ALA C C 1
ATOM 6394 O O . ALA C 1 162 ? -38.353 134.488 87.426 1.00 40.96 162 ALA C O 1
ATOM 6396 N N . ASP C 1 163 ? -38.247 133.955 85.247 1.00 44.22 163 ASP C N 1
ATOM 6397 C CA . ASP C 1 163 ? -38.012 132.537 85.506 1.00 46.52 163 ASP C CA 1
ATOM 6398 C C . ASP C 1 163 ? -36.680 132.335 86.228 1.00 47.54 163 ASP C C 1
ATOM 6399 O O . ASP C 1 163 ? -36.390 131.250 86.733 1.00 46.92 163 ASP C O 1
ATOM 6404 N N . GLU C 1 164 ? -35.867 133.384 86.271 1.00 49.48 164 GLU C N 1
ATOM 6405 C CA . GLU C 1 164 ? -34.580 133.318 86.949 1.00 51.62 164 GLU C CA 1
ATOM 6406 C C . GLU C 1 164 ? -34.432 134.505 87.897 1.00 51.46 164 GLU C C 1
ATOM 6407 O O . GLU C 1 164 ? -33.822 135.520 87.559 1.00 51.45 164 GLU C O 1
ATOM 6413 N N . PRO C 1 165 ? -35.012 134.388 89.101 1.00 51.42 165 PRO C N 1
ATOM 6414 C CA . PRO C 1 165 ? -34.990 135.409 90.154 1.00 51.75 165 PRO C CA 1
ATOM 6415 C C . PRO C 1 165 ? -33.577 135.758 90.605 1.00 51.85 165 PRO C C 1
ATOM 6416 O O . PRO C 1 165 ? -32.796 134.876 90.961 1.00 52.77 165 PRO C O 1
ATOM 6420 N N . PRO C 1 168 ? -31.339 141.685 88.449 1.00 48.31 168 PRO C N 1
ATOM 6421 C CA . PRO C 1 168 ? -31.271 142.426 87.186 1.00 47.09 168 PRO C CA 1
ATOM 6422 C C . PRO C 1 168 ? -32.567 142.665 86.410 1.00 45.26 168 PRO C C 1
ATOM 6423 O O . PRO C 1 168 ? -33.516 143.272 86.906 1.00 44.30 168 PRO C O 1
ATOM 6427 N N . GLU C 1 169 ? -32.560 142.174 85.174 1.00 42.88 169 GLU C N 1
ATOM 6428 C CA . GLU C 1 169 ? -33.648 142.299 84.213 1.00 40.46 169 GLU C CA 1
ATOM 6429 C C . GLU C 1 169 ? -35.066 142.572 84.712 1.00 37.56 169 GLU C C 1
ATOM 6430 O O . GLU C 1 169 ? -35.686 143.554 84.307 1.00 34.93 169 GLU C O 1
ATOM 6436 N N . THR C 1 170 ? -35.591 141.707 85.570 1.00 35.83 170 THR C N 1
ATOM 6437 C CA . THR C 1 170 ? -36.944 141.905 86.067 1.00 35.85 170 THR C CA 1
ATOM 6438 C C . THR C 1 170 ? -37.099 143.241 86.784 1.00 35.94 170 THR C C 1
ATOM 6439 O O . THR C 1 170 ? -38.033 143.994 86.507 1.00 35.55 170 THR C O 1
ATOM 6443 N N . ASP C 1 171 ? -36.179 143.535 87.696 1.00 36.80 171 ASP C N 1
ATOM 6444 C CA . ASP C 1 171 ? -36.224 144.782 88.449 1.00 37.92 171 ASP C CA 1
ATOM 6445 C C . ASP C 1 171 ? -36.062 145.993 87.539 1.00 37.04 171 ASP C C 1
ATOM 6446 O O . ASP C 1 171 ? -36.578 147.069 87.828 1.00 36.17 171 ASP C O 1
ATOM 6451 N N . ARG C 1 172 ? -35.335 145.822 86.443 1.00 36.63 172 ARG C N 1
ATOM 6452 C CA . ARG C 1 172 ? -35.152 146.920 85.505 1.00 36.66 172 ARG C CA 1
ATOM 6453 C C . ARG C 1 172 ? -36.479 147.218 84.814 1.00 33.71 172 ARG C C 1
ATOM 6454 O O . ARG C 1 172 ? -36.877 148.377 84.686 1.00 32.74 172 ARG C O 1
ATOM 6462 N N . GLN C 1 173 ? -37.162 146.167 84.373 1.00 29.71 173 GLN C N 1
ATOM 6463 C CA . GLN C 1 173 ? -38.449 146.329 83.711 1.00 27.36 173 GLN C CA 1
ATOM 6464 C C . GLN C 1 173 ? -39.456 146.984 84.651 1.00 23.60 173 GLN C C 1
ATOM 6465 O O . GLN C 1 173 ? -40.210 147.862 84.247 1.00 24.10 173 GLN C O 1
ATOM 6471 N N . ILE C 1 174 ? -39.452 146.558 85.908 1.00 23.27 174 ILE C N 1
ATOM 6472 C CA . ILE C 1 174 ? -40.370 147.092 86.909 1.00 22.77 174 ILE C CA 1
ATOM 6473 C C . ILE C 1 174 ? -40.168 148.579 87.129 1.00 23.25 174 ILE C C 1
ATOM 6474 O O . ILE C 1 174 ? -41.132 149.336 87.219 1.00 22.01 174 ILE C O 1
ATOM 6479 N N . ILE C 1 175 ? -38.912 148.999 87.221 1.00 24.64 175 ILE C N 1
ATOM 6480 C CA . ILE C 1 175 ? -38.608 150.410 87.414 1.00 25.67 175 ILE C CA 1
ATOM 6481 C C . ILE C 1 175 ? -39.123 151.192 86.207 1.00 25.24 175 ILE C C 1
ATOM 6482 O O . ILE C 1 175 ? -39.673 152.289 86.345 1.00 25.63 175 ILE C O 1
ATOM 6487 N N . ALA C 1 176 ? -38.940 150.625 85.020 1.00 23.14 176 ALA C N 1
ATOM 6488 C CA . ALA C 1 176 ? -39.423 151.270 83.808 1.00 23.48 176 ALA C CA 1
ATOM 6489 C C . ALA C 1 176 ? -40.954 151.309 83.874 1.00 22.19 176 ALA C C 1
ATOM 6490 O O . ALA C 1 176 ? -41.570 152.333 83.603 1.00 21.94 176 ALA C O 1
ATOM 6492 N N . PHE C 1 177 ? -41.556 150.190 84.263 1.00 21.00 177 PHE C N 1
ATOM 6493 C CA . PHE C 1 177 ? -43.007 150.103 84.358 1.00 22.89 177 PHE C CA 1
ATOM 6494 C C . PHE C 1 177 ? -43.598 151.120 85.335 1.00 23.37 177 PHE C C 1
ATOM 6495 O O . PHE C 1 177 ? -44.619 151.744 85.052 1.00 25.24 177 PHE C O 1
ATOM 6503 N N . ARG C 1 178 ? -42.962 151.278 86.490 1.00 23.82 178 ARG C N 1
ATOM 6504 C CA . ARG C 1 178 ? -43.455 152.221 87.484 1.00 25.51 178 ARG C CA 1
ATOM 6505 C C . ARG C 1 178 ? -43.361 153.649 86.973 1.00 24.89 178 ARG C C 1
ATOM 6506 O O . ARG C 1 178 ? -44.194 154.488 87.309 1.00 26.56 178 ARG C O 1
ATOM 6514 N N . ARG C 1 179 ? -42.350 153.923 86.156 1.00 24.00 179 ARG C N 1
ATOM 6515 C CA . ARG C 1 179 ? -42.179 155.257 85.604 1.00 24.46 179 ARG C CA 1
ATOM 6516 C C . ARG C 1 179 ? -43.340 155.558 84.643 1.00 24.09 179 ARG C C 1
ATOM 6517 O O . ARG C 1 179 ? -43.828 156.686 84.569 1.00 24.37 179 ARG C O 1
ATOM 6525 N N . ALA C 1 180 ? -43.793 154.541 83.920 1.00 22.06 180 ALA C N 1
ATOM 6526 C CA . ALA C 1 180 ? -44.904 154.717 82.991 1.00 21.22 180 ALA C CA 1
ATOM 6527 C C . ALA C 1 180 ? -46.204 154.906 83.774 1.00 19.64 180 ALA C C 1
ATOM 6528 O O . ALA C 1 180 ? -47.057 155.717 83.411 1.00 18.34 180 ALA C O 1
ATOM 6530 N N . LEU C 1 181 ? -46.350 154.151 84.855 1.00 20.94 181 LEU C N 1
ATOM 6531 C CA . LEU C 1 181 ? -47.541 154.245 85.691 1.00 21.70 181 LEU C CA 1
ATOM 6532 C C . LEU C 1 181 ? -47.688 155.651 86.270 1.00 21.72 181 LEU C C 1
ATOM 6533 O O . LEU C 1 181 ? -48.774 156.231 86.252 1.00 20.65 181 LEU C O 1
ATOM 6538 N N . ALA C 1 182 ? -46.587 156.199 86.779 1.00 21.42 182 ALA C N 1
ATOM 6539 C CA . ALA C 1 182 ? -46.614 157.536 87.369 1.00 22.92 182 ALA C CA 1
ATOM 6540 C C . ALA C 1 182 ? -46.898 158.609 86.321 1.00 22.91 182 ALA C C 1
ATOM 6541 O O . ALA C 1 182 ? -47.626 159.563 86.583 1.00 25.94 182 ALA C O 1
ATOM 6543 N N . LEU C 1 183 ? -46.326 158.449 85.132 1.00 20.05 183 LEU C N 1
ATOM 6544 C CA . LEU C 1 183 ? -46.529 159.415 84.065 1.00 20.56 183 LEU C CA 1
ATOM 6545 C C . LEU C 1 183 ? -47.990 159.389 83.619 1.00 20.67 183 LEU C C 1
ATOM 6546 O O . LEU C 1 183 ? -48.584 160.431 83.350 1.00 20.64 183 LEU C O 1
ATOM 6551 N N . ALA C 1 184 ? -48.563 158.194 83.539 1.00 19.30 184 ALA C N 1
ATOM 6552 C CA . ALA C 1 184 ? -49.956 158.047 83.126 1.00 19.52 184 ALA C CA 1
ATOM 6553 C C . ALA C 1 184 ? -50.894 158.664 84.161 1.00 18.86 184 ALA C C 1
ATOM 6554 O O . ALA C 1 184 ? -51.879 159.298 83.812 1.00 14.47 184 ALA C O 1
ATOM 6556 N N . ARG C 1 185 ? -50.586 158.471 85.440 1.00 21.24 185 ARG C N 1
ATOM 6557 C CA . ARG C 1 185 ? -51.421 159.026 86.495 1.00 22.47 185 ARG C CA 1
ATOM 6558 C C . ARG C 1 185 ? -51.283 160.542 86.533 1.00 26.01 185 ARG C C 1
ATOM 6559 O O . ARG C 1 185 ? -52.202 161.248 86.951 1.00 26.56 185 ARG C O 1
ATOM 6567 N N . LYS C 1 186 ? -50.145 161.044 86.067 1.00 27.19 186 LYS C N 1
ATOM 6568 C CA . LYS C 1 186 ? -49.922 162.483 86.023 1.00 28.64 186 LYS C CA 1
ATOM 6569 C C . LYS C 1 186 ? -50.830 163.076 84.948 1.00 29.95 186 LYS C C 1
ATOM 6570 O O . LYS C 1 186 ? -51.156 164.267 84.976 1.00 29.70 186 LYS C O 1
ATOM 6576 N N . HIS C 1 187 ? -51.236 162.230 84.004 1.00 29.29 187 HIS C N 1
ATOM 6577 C CA . HIS C 1 187 ? -52.100 162.644 82.902 1.00 28.72 187 HIS C CA 1
ATOM 6578 C C . HIS C 1 187 ? -53.582 162.401 83.170 1.00 27.79 187 HIS C C 1
ATOM 6579 O O . HIS C 1 187 ? -54.423 162.653 82.307 1.00 27.25 187 HIS C O 1
ATOM 6586 N N . GLY C 1 188 ? -53.905 161.904 84.359 1.00 27.05 188 GLY C N 1
ATOM 6587 C CA . GLY C 1 188 ? -55.299 161.670 84.687 1.00 26.07 188 GLY C CA 1
ATOM 6588 C C . GLY C 1 188 ? -55.803 160.239 84.594 1.00 26.41 188 GLY C C 1
ATOM 6589 O O . GLY C 1 188 ? -56.982 159.993 84.839 1.00 28.10 188 GLY C O 1
ATOM 6590 N N . LEU C 1 189 ? -54.931 159.295 84.246 1.00 24.24 189 LEU C N 1
ATOM 6591 C CA . LEU C 1 189 ? -55.333 157.891 84.140 1.00 22.79 189 LEU C CA 1
ATOM 6592 C C . LEU C 1 189 ? -54.982 157.175 85.446 1.00 22.55 189 LEU C C 1
ATOM 6593 O O . LEU C 1 189 ? -53.838 156.761 85.639 1.00 21.44 189 LEU C O 1
ATOM 6598 N N . GLU C 1 190 ? -55.960 157.010 86.334 1.00 21.64 190 GLU C N 1
ATOM 6599 C CA . GLU C 1 190 ? -55.672 156.374 87.609 1.00 21.80 190 GLU C CA 1
ATOM 6600 C C . GLU C 1 190 ? -55.095 154.970 87.478 1.00 19.61 190 GLU C C 1
ATOM 6601 O O . GLU C 1 190 ? -54.342 154.537 88.337 1.00 17.21 190 GLU C O 1
ATOM 6607 N N . CYS C 1 191 ? -55.431 154.271 86.399 1.00 20.24 191 CYS C N 1
ATOM 6608 C CA . CYS C 1 191 ? -54.923 152.915 86.186 1.00 19.28 191 CYS C CA 1
ATOM 6609 C C . CYS C 1 191 ? -55.125 152.093 87.448 1.00 17.88 191 CYS C C 1
ATOM 6610 O O . CYS C 1 191 ? -54.163 151.687 88.099 1.00 18.83 191 CYS C O 1
ATOM 6613 N N . PRO C 1 192 ? -56.391 151.835 87.802 1.00 19.01 192 PRO C N 1
ATOM 6614 C CA . PRO C 1 192 ? -56.879 151.078 88.965 1.00 19.79 192 PRO C CA 1
ATOM 6615 C C . PRO C 1 192 ? -56.273 149.695 89.159 1.00 20.04 192 PRO C C 1
ATOM 6616 O O . PRO C 1 192 ? -55.870 149.336 90.261 1.00 20.51 192 PRO C O 1
ATOM 6620 N N . VAL C 1 193 ? -56.223 148.914 88.083 1.00 19.95 193 VAL C N 1
ATOM 6621 C CA . VAL C 1 193 ? -55.715 147.552 88.164 1.00 21.86 193 VAL C CA 1
ATOM 6622 C C . VAL C 1 193 ? -54.608 147.240 87.163 1.00 22.68 193 VAL C C 1
ATOM 6623 O O . VAL C 1 193 ? -54.840 147.169 85.952 1.00 19.34 193 VAL C O 1
ATOM 6627 N N . ASN C 1 194 ? -53.402 147.038 87.685 1.00 21.50 194 ASN C N 1
ATOM 6628 C CA . ASN C 1 194 ? -52.249 146.745 86.845 1.00 20.37 194 ASN C CA 1
ATOM 6629 C C . ASN C 1 194 ? -51.687 145.362 87.153 1.00 19.77 194 ASN C C 1
ATOM 6630 O O . ASN C 1 194 ? -51.963 144.790 88.209 1.00 20.19 194 ASN C O 1
ATOM 6635 N N . HIS C 1 195 ? -50.904 144.827 86.221 1.00 19.50 195 HIS C N 1
ATOM 6636 C CA . HIS C 1 195 ? -50.315 143.504 86.380 1.00 19.43 195 HIS C CA 1
ATOM 6637 C C . HIS C 1 195 ? -49.045 143.298 85.550 1.00 19.55 195 HIS C C 1
ATOM 6638 O O . HIS C 1 195 ? -48.876 143.893 84.484 1.00 17.46 195 HIS C O 1
ATOM 6645 N N . VAL C 1 196 ? -48.147 142.456 86.060 1.00 20.07 196 VAL C N 1
ATOM 6646 C CA . VAL C 1 196 ? -46.886 142.162 85.381 1.00 21.03 196 VAL C CA 1
ATOM 6647 C C . VAL C 1 196 ? -46.473 140.722 85.611 1.00 20.79 196 VAL C C 1
ATOM 6648 O O . VAL C 1 196 ? -45.594 140.208 84.926 1.00 21.88 196 VAL C O 1
ATOM 6652 N N . CYS C 1 197 ? -47.112 140.080 86.581 1.00 21.41 197 CYS C N 1
ATOM 6653 C CA . CYS C 1 197 ? -46.781 138.713 86.948 1.00 21.73 197 CYS C CA 1
ATOM 6654 C C . CYS C 1 197 ? -47.286 137.559 86.095 1.00 22.25 197 CYS C C 1
ATOM 6655 O O . CYS C 1 197 ? -48.490 137.319 85.987 1.00 20.52 197 CYS C O 1
ATOM 6658 N N . ASN C 1 198 ? -46.338 136.841 85.501 1.00 22.00 198 ASN C N 1
ATOM 6659 C CA . ASN C 1 198 ? -46.640 135.652 84.718 1.00 20.63 198 ASN C CA 1
ATOM 6660 C C . ASN C 1 198 ? -46.401 134.571 85.769 1.00 20.99 198 ASN C C 1
ATOM 6661 O O . ASN C 1 198 ? -46.173 134.908 86.928 1.00 17.75 198 ASN C O 1
ATOM 6666 N N . SER C 1 199 ? -46.438 133.295 85.397 1.00 21.59 199 SER C N 1
ATOM 6667 C CA . SER C 1 199 ? -46.231 132.236 86.384 1.00 22.32 199 SER C CA 1
ATOM 6668 C C . SER C 1 199 ? -44.916 132.382 87.155 1.00 23.79 199 SER C C 1
ATOM 6669 O O . SER C 1 199 ? -44.905 132.339 88.389 1.00 23.12 199 SER C O 1
ATOM 6672 N N . PRO C 1 200 ? -43.793 132.564 86.438 1.00 23.33 200 PRO C N 1
ATOM 6673 C CA . PRO C 1 200 ? -42.467 132.716 87.048 1.00 25.63 200 PRO C CA 1
ATOM 6674 C C . PRO C 1 200 ? -42.461 133.715 88.206 1.00 25.64 200 PRO C C 1
ATOM 6675 O O . PRO C 1 200 ? -42.180 133.359 89.348 1.00 24.26 200 PRO C O 1
ATOM 6679 N N . ALA C 1 201 ? -42.782 134.965 87.896 1.00 26.84 201 ALA C N 1
ATOM 6680 C CA . ALA C 1 201 ? -42.811 136.025 88.895 1.00 27.53 201 ALA C CA 1
ATOM 6681 C C . ALA C 1 201 ? -43.869 135.806 89.979 1.00 27.01 201 ALA C C 1
ATOM 6682 O O . ALA C 1 201 ? -43.608 136.038 91.156 1.00 25.69 201 ALA C O 1
ATOM 6684 N N . PHE C 1 202 ? -45.060 135.363 89.590 1.00 26.33 202 PHE C N 1
ATOM 6685 C CA . PHE C 1 202 ? -46.123 135.135 90.564 1.00 26.93 202 PHE C CA 1
ATOM 6686 C C . PHE C 1 202 ? -45.678 134.184 91.669 1.00 27.98 202 PHE C C 1
ATOM 6687 O O . PHE C 1 202 ? -45.908 134.431 92.851 1.00 26.75 202 PHE C O 1
ATOM 6695 N N . LEU C 1 203 ? -45.042 133.091 91.271 1.00 28.69 203 LEU C N 1
ATOM 6696 C CA . LEU C 1 203 ? -44.576 132.090 92.220 1.00 30.55 203 LEU C CA 1
ATOM 6697 C C . LEU C 1 203 ? -43.353 132.518 93.028 1.00 30.96 203 LEU C C 1
ATOM 6698 O O . LEU C 1 203 ? -43.041 131.898 94.040 1.00 31.48 203 LEU C O 1
ATOM 6703 N N . THR C 1 204 ? -42.676 133.583 92.606 1.00 31.46 204 THR C N 1
ATOM 6704 C CA . THR C 1 204 ? -41.474 134.019 93.310 1.00 32.41 204 THR C CA 1
ATOM 6705 C C . THR C 1 204 ? -41.400 135.488 93.734 1.00 33.74 204 THR C C 1
ATOM 6706 O O . THR C 1 204 ? -40.517 135.865 94.504 1.00 34.12 204 THR C O 1
ATOM 6710 N N . ARG C 1 205 ? -42.316 136.316 93.246 1.00 33.65 205 ARG C N 1
ATOM 6711 C CA . ARG C 1 205 ? -42.288 137.738 93.576 1.00 33.56 205 ARG C CA 1
ATOM 6712 C C . ARG C 1 205 ? -43.612 138.284 94.108 1.00 34.46 205 ARG C C 1
ATOM 6713 O O . ARG C 1 205 ? -44.368 138.931 93.381 1.00 33.68 205 ARG C O 1
ATOM 6721 N N . SER C 1 206 ? -43.880 138.025 95.386 1.00 35.54 206 SER C N 1
ATOM 6722 C CA . SER C 1 206 ? -45.105 138.493 96.029 1.00 35.64 206 SER C CA 1
ATOM 6723 C C . SER C 1 206 ? -45.176 140.011 95.984 1.00 34.82 206 SER C C 1
ATOM 6724 O O . SER C 1 206 ? -46.262 140.593 96.027 1.00 36.11 206 SER C O 1
ATOM 6727 N N . ASP C 1 207 ? -44.010 140.645 95.898 1.00 33.34 207 ASP C N 1
ATOM 6728 C CA . ASP C 1 207 ? -43.911 142.101 95.861 1.00 32.49 207 ASP C CA 1
ATOM 6729 C C . ASP C 1 207 ? -44.336 142.705 94.525 1.00 31.45 207 ASP C C 1
ATOM 6730 O O . ASP C 1 207 ? -44.490 143.921 94.406 1.00 30.83 207 ASP C O 1
ATOM 6735 N N . LEU C 1 208 ? -44.525 141.861 93.515 1.00 30.65 208 LEU C N 1
ATOM 6736 C CA . LEU C 1 208 ? -44.941 142.337 92.188 1.00 29.60 208 LEU C CA 1
ATOM 6737 C C . LEU C 1 208 ? -46.368 141.936 91.862 1.00 29.17 208 LEU C C 1
ATOM 6738 O O . LEU C 1 208 ? -46.847 142.181 90.757 1.00 29.35 208 LEU C O 1
ATOM 6743 N N . HIS C 1 209 ? -47.056 141.300 92.798 1.00 28.66 209 HIS C N 1
ATOM 6744 C CA . HIS C 1 209 ? -48.432 140.879 92.526 1.00 28.86 209 HIS C CA 1
ATOM 6745 C C . HIS C 1 209 ? -49.323 142.005 92.063 1.00 27.54 209 HIS C C 1
ATOM 6746 O O . HIS C 1 209 ? -50.173 141.823 91.188 1.00 26.45 209 HIS C O 1
ATOM 6753 N N . MET C 1 210 ? -49.130 143.208 92.653 1.00 27.33 210 MET C N 1
ATOM 6754 C CA . MET C 1 210 ? -49.947 144.351 92.271 1.00 26.64 210 MET C CA 1
ATOM 6755 C C . MET C 1 210 ? -51.422 144.014 92.452 1.00 24.83 210 MET C C 1
ATOM 6756 O O . MET C 1 210 ? -51.770 143.169 93.287 1.00 26.20 210 MET C O 1
ATOM 6761 N N . GLU C 1 211 ? -52.267 144.671 91.686 1.00 23.42 211 GLU C N 1
ATOM 6762 C CA . GLU C 1 211 ? -53.696 144.434 91.821 1.00 22.06 211 GLU C CA 1
ATOM 6763 C C . GLU C 1 211 ? -54.147 143.179 91.084 1.00 22.12 211 GLU C C 1
ATOM 6764 O O . GLU C 1 211 ? -55.208 142.630 91.338 1.00 22.73 211 GLU C O 1
ATOM 6770 N N . MET C 1 212 ? -53.338 142.728 90.142 1.00 15.25 212 MET C N 1
ATOM 6771 C CA . MET C 1 212 ? -53.691 141.527 89.385 1.00 16.70 212 MET C CA 1
ATOM 6772 C C . MET C 1 212 ? -52.430 140.762 88.953 1.00 16.18 212 MET C C 1
ATOM 6773 O O . MET C 1 212 ? -51.353 141.342 88.761 1.00 14.12 212 MET C O 1
ATOM 6778 N N . VAL C 1 213 ? -52.558 139.441 88.898 1.00 16.65 213 VAL C N 1
ATOM 6779 C CA . VAL C 1 213 ? -51.471 138.572 88.481 1.00 16.92 213 VAL C CA 1
ATOM 6780 C C . VAL C 1 213 ? -52.013 137.742 87.319 1.00 17.17 213 VAL C C 1
ATOM 6781 O O . VAL C 1 213 ? -53.209 137.457 87.267 1.00 14.05 213 VAL C O 1
ATOM 6785 N N . ARG C 1 214 ? -51.157 137.373 86.371 1.00 18.68 214 ARG C N 1
ATOM 6786 C CA . ARG C 1 214 ? -51.632 136.582 85.235 1.00 19.62 214 ARG C CA 1
ATOM 6787 C C . ARG C 1 214 ? -50.757 135.402 84.871 1.00 19.20 214 ARG C C 1
ATOM 6788 O O . ARG C 1 214 ? -49.942 135.471 83.950 1.00 19.90 214 ARG C O 1
ATOM 6796 N N . PRO C 1 215 ? -50.914 134.295 85.601 1.00 17.96 215 PRO C N 1
ATOM 6797 C CA . PRO C 1 215 ? -50.110 133.111 85.308 1.00 17.80 215 PRO C CA 1
ATOM 6798 C C . PRO C 1 215 ? -50.864 132.279 84.268 1.00 18.85 215 PRO C C 1
ATOM 6799 O O . PRO C 1 215 ? -52.095 132.373 84.147 1.00 15.28 215 PRO C O 1
ATOM 6803 N N . GLY C 1 216 ? -50.116 131.482 83.515 1.00 17.38 216 GLY C N 1
ATOM 6804 C CA . GLY C 1 216 ? -50.711 130.615 82.523 1.00 16.34 216 GLY C CA 1
ATOM 6805 C C . GLY C 1 216 ? -50.256 129.206 82.853 1.00 16.78 216 GLY C C 1
ATOM 6806 O O . GLY C 1 216 ? -51.032 128.371 83.333 1.00 14.78 216 GLY C O 1
ATOM 6807 N N . LEU C 1 217 ? -48.969 128.974 82.613 1.00 16.28 217 LEU C N 1
ATOM 6808 C CA . LEU C 1 217 ? -48.302 127.693 82.843 1.00 17.84 217 LEU C CA 1
ATOM 6809 C C . LEU C 1 217 ? -48.781 126.968 84.110 1.00 16.47 217 LEU C C 1
ATOM 6810 O O . LEU C 1 217 ? -49.239 125.823 84.046 1.00 19.31 217 LEU C O 1
ATOM 6815 N N . ALA C 1 218 ? -48.691 127.641 85.251 1.00 16.03 218 ALA C N 1
ATOM 6816 C CA . ALA C 1 218 ? -49.079 127.056 86.534 1.00 15.32 218 ALA C CA 1
ATOM 6817 C C . ALA C 1 218 ? -50.467 126.431 86.582 1.00 16.64 218 ALA C C 1
ATOM 6818 O O . ALA C 1 218 ? -50.685 125.435 87.281 1.00 18.06 218 ALA C O 1
ATOM 6820 N N . PHE C 1 219 ? -51.422 127.015 85.870 1.00 15.40 219 PHE C N 1
ATOM 6821 C CA . PHE C 1 219 ? -52.762 126.449 85.883 1.00 14.19 219 PHE C CA 1
ATOM 6822 C C . PHE C 1 219 ? -52.734 125.029 85.334 1.00 15.72 219 PHE C C 1
ATOM 6823 O O . PHE C 1 219 ? -53.569 124.202 85.688 1.00 13.41 219 PHE C O 1
ATOM 6831 N N . TYR C 1 220 ? -51.757 124.759 84.470 1.00 17.49 220 TYR C N 1
ATOM 6832 C CA . TYR C 1 220 ? -51.606 123.448 83.848 1.00 19.00 220 TYR C CA 1
ATOM 6833 C C . TYR C 1 220 ? -50.698 122.538 84.677 1.00 20.27 220 TYR C C 1
ATOM 6834 O O . TYR C 1 220 ? -50.233 121.503 84.199 1.00 19.90 220 TYR C O 1
ATOM 6843 N N . GLY C 1 221 ? -50.460 122.946 85.923 1.00 19.63 221 GLY C N 1
ATOM 6844 C CA . GLY C 1 221 ? -49.643 122.172 86.842 1.00 20.74 221 GLY C CA 1
ATOM 6845 C C . GLY C 1 221 ? -48.169 122.024 86.516 1.00 19.93 221 GLY C C 1
ATOM 6846 O O . GLY C 1 221 ? -47.551 121.038 86.911 1.00 21.20 221 GLY C O 1
ATOM 6847 N N . LEU C 1 222 ? -47.593 122.995 85.814 1.00 19.97 222 LEU C N 1
ATOM 6848 C CA . LEU C 1 222 ? -46.180 122.924 85.448 1.00 21.16 222 LEU C CA 1
ATOM 6849 C C . LEU C 1 222 ? -45.350 124.025 86.121 1.00 21.49 222 LEU C C 1
ATOM 6850 O O . LEU C 1 222 ? -45.755 125.186 86.146 1.00 20.84 222 LEU C O 1
ATOM 6855 N N . GLU C 1 223 ? -44.191 123.650 86.662 1.00 22.94 223 GLU C N 1
ATOM 6856 C CA . GLU C 1 223 ? -43.296 124.595 87.342 1.00 24.71 223 GLU C CA 1
ATOM 6857 C C . GLU C 1 223 ? -42.408 125.340 86.352 1.00 25.00 223 GLU C C 1
ATOM 6858 O O . GLU C 1 223 ? -41.784 124.733 85.482 1.00 24.23 223 GLU C O 1
ATOM 6864 N N . PRO C 1 224 ? -42.336 126.673 86.481 1.00 27.40 224 PRO C N 1
ATOM 6865 C CA . PRO C 1 224 ? -41.528 127.528 85.606 1.00 28.26 224 PRO C CA 1
ATOM 6866 C C . PRO C 1 224 ? -40.072 127.620 86.049 1.00 30.52 224 PRO C C 1
ATOM 6867 O O . PRO C 1 224 ? -39.173 127.757 85.225 1.00 32.65 224 PRO C O 1
ATOM 6871 N N . VAL C 1 225 ? -39.841 127.553 87.354 1.00 33.34 225 VAL C N 1
ATOM 6872 C CA . VAL C 1 225 ? -38.485 127.664 87.875 1.00 36.36 225 VAL C CA 1
ATOM 6873 C C . VAL C 1 225 ? -37.936 126.362 88.455 1.00 37.75 225 VAL C C 1
ATOM 6874 O O . VAL C 1 225 ? -38.524 125.765 89.357 1.00 37.22 225 VAL C O 1
ATOM 6878 N N . ALA C 1 226 ? -36.796 125.934 87.925 1.00 39.75 226 ALA C N 1
ATOM 6879 C CA . ALA C 1 226 ? -36.143 124.710 88.371 1.00 41.23 226 ALA C CA 1
ATOM 6880 C C . ALA C 1 226 ? -35.771 124.789 89.849 1.00 41.41 226 ALA C C 1
ATOM 6881 O O . ALA C 1 226 ? -35.308 125.825 90.326 1.00 41.86 226 ALA C O 1
ATOM 6883 N N . GLY C 1 227 ? -35.980 123.691 90.568 1.00 41.55 227 GLY C N 1
ATOM 6884 C CA . GLY C 1 227 ? -35.652 123.652 91.981 1.00 41.84 227 GLY C CA 1
ATOM 6885 C C . GLY C 1 227 ? -36.733 124.202 92.891 1.00 41.75 227 GLY C C 1
ATOM 6886 O O . GLY C 1 227 ? -36.564 124.234 94.109 1.00 41.46 227 GLY C O 1
ATOM 6887 N N . LEU C 1 228 ? -37.846 124.636 92.310 1.00 41.77 228 LEU C N 1
ATOM 6888 C CA . LEU C 1 228 ? -38.937 125.181 93.105 1.00 41.50 228 LEU C CA 1
ATOM 6889 C C . LEU C 1 228 ? -40.216 124.381 92.914 1.00 42.01 228 LEU C C 1
ATOM 6890 O O . LEU C 1 228 ? -40.677 124.172 91.792 1.00 43.03 228 LEU C O 1
ATOM 6895 N N . GLU C 1 229 ? -40.783 123.935 94.029 1.00 41.83 229 GLU C N 1
ATOM 6896 C CA . GLU C 1 229 ? -42.002 123.140 94.023 1.00 40.91 229 GLU C CA 1
ATOM 6897 C C . GLU C 1 229 ? -43.146 123.897 94.692 1.00 37.99 229 GLU C C 1
ATOM 6898 O O . GLU C 1 229 ? -42.964 124.487 95.754 1.00 36.56 229 GLU C O 1
ATOM 6904 N N . HIS C 1 230 ? -44.330 123.870 94.085 1.00 34.99 230 HIS C N 1
ATOM 6905 C CA . HIS C 1 230 ? -45.464 124.574 94.668 1.00 31.70 230 HIS C CA 1
ATOM 6906 C C . HIS C 1 230 ? -46.724 123.729 94.820 1.00 30.47 230 HIS C C 1
ATOM 6907 O O . HIS C 1 230 ? -47.819 124.264 94.966 1.00 30.81 230 HIS C O 1
ATOM 6914 N N . GLY C 1 231 ? -46.567 122.411 94.793 1.00 29.04 231 GLY C N 1
ATOM 6915 C CA . GLY C 1 231 ? -47.712 121.530 94.951 1.00 27.61 231 GLY C CA 1
ATOM 6916 C C . GLY C 1 231 ? -48.735 121.572 93.830 1.00 27.91 231 GLY C C 1
ATOM 6917 O O . GLY C 1 231 ? -49.941 121.473 94.076 1.00 26.19 231 GLY C O 1
ATOM 6918 N N . LEU C 1 232 ? -48.268 121.723 92.596 1.00 26.94 232 LEU C N 1
ATOM 6919 C CA . LEU C 1 232 ? -49.176 121.756 91.455 1.00 26.63 232 LEU C CA 1
ATOM 6920 C C . LEU C 1 232 ? -49.410 120.324 90.996 1.00 26.72 232 LEU C C 1
ATOM 6921 O O . LEU C 1 232 ? -48.895 119.382 91.595 1.00 25.13 232 LEU C O 1
ATOM 6926 N N . LYS C 1 233 ? -50.188 120.156 89.936 1.00 25.04 233 LYS C N 1
ATOM 6927 C CA . LYS C 1 233 ? -50.449 118.826 89.422 1.00 26.03 233 LYS C CA 1
ATOM 6928 C C . LYS C 1 233 ? -50.543 118.856 87.904 1.00 23.03 233 LYS C C 1
ATOM 6929 O O . LYS C 1 233 ? -51.512 119.359 87.343 1.00 22.90 233 LYS C O 1
ATOM 6935 N N . PRO C 1 234 ? -49.518 118.328 87.220 1.00 21.31 234 PRO C N 1
ATOM 6936 C CA . PRO C 1 234 ? -49.507 118.300 85.755 1.00 19.25 234 PRO C CA 1
ATOM 6937 C C . PRO C 1 234 ? -50.852 117.781 85.251 1.00 17.71 234 PRO C C 1
ATOM 6938 O O . PRO C 1 234 ? -51.369 116.785 85.753 1.00 19.22 234 PRO C O 1
ATOM 6942 N N . ALA C 1 235 ? -51.415 118.451 84.254 1.00 16.26 235 ALA C N 1
ATOM 6943 C CA . ALA C 1 235 ? -52.715 118.055 83.734 1.00 14.86 235 ALA C CA 1
ATOM 6944 C C . ALA C 1 235 ? -52.680 117.243 82.452 1.00 14.64 235 ALA C C 1
ATOM 6945 O O . ALA C 1 235 ? -53.626 116.516 82.152 1.00 18.03 235 ALA C O 1
ATOM 6947 N N . MET C 1 236 ? -51.584 117.340 81.708 1.00 15.00 236 MET C N 1
ATOM 6948 C CA . MET C 1 236 ? -51.493 116.655 80.428 1.00 14.11 236 MET C CA 1
ATOM 6949 C C . MET C 1 236 ? -50.603 115.426 80.365 1.00 13.45 236 MET C C 1
ATOM 6950 O O . MET C 1 236 ? -49.537 115.362 80.976 1.00 15.58 236 MET C O 1
ATOM 6955 N N . THR C 1 237 ? -51.064 114.456 79.594 1.00 11.79 237 THR C N 1
ATOM 6956 C CA . THR C 1 237 ? -50.353 113.206 79.367 1.00 13.16 237 THR C CA 1
ATOM 6957 C C . THR C 1 237 ? -50.515 112.945 77.875 1.00 13.37 237 THR C C 1
ATOM 6958 O O . THR C 1 237 ? -51.615 113.086 77.337 1.00 14.40 237 THR C O 1
ATOM 6962 N N . TRP C 1 238 ? -49.419 112.610 77.205 1.00 13.21 238 TRP C N 1
ATOM 6963 C CA . TRP C 1 238 ? -49.447 112.304 75.776 1.00 14.80 238 TRP C CA 1
ATOM 6964 C C . TRP C 1 238 ? -49.021 110.839 75.696 1.00 15.51 238 TRP C C 1
ATOM 6965 O O . TRP C 1 238 ? -47.918 110.480 76.111 1.00 15.10 238 TRP C O 1
ATOM 6976 N N . GLU C 1 239 ? -49.902 109.995 75.178 1.00 15.13 239 GLU C N 1
ATOM 6977 C CA . GLU C 1 239 ? -49.604 108.577 75.090 1.00 16.95 239 GLU C CA 1
ATOM 6978 C C . GLU C 1 239 ? -50.141 107.919 73.819 1.00 16.02 239 GLU C C 1
ATOM 6979 O O . GLU C 1 239 ? -51.076 108.413 73.177 1.00 15.07 239 GLU C O 1
ATOM 6985 N N . ALA C 1 240 ? -49.539 106.792 73.464 1.00 15.92 240 ALA C N 1
ATOM 6986 C CA . ALA C 1 240 ? -49.929 106.075 72.267 1.00 17.66 240 ALA C CA 1
ATOM 6987 C C . ALA C 1 240 ? -49.931 104.580 72.512 1.00 19.71 240 ALA C C 1
ATOM 6988 O O . ALA C 1 240 ? -49.421 104.107 73.521 1.00 21.33 240 ALA C O 1
ATOM 6990 N N . LYS C 1 241 ? -50.536 103.841 71.591 1.00 20.58 241 LYS C N 1
ATOM 6991 C CA . LYS C 1 241 ? -50.587 102.395 71.698 1.00 21.57 241 LYS C CA 1
ATOM 6992 C C . LYS C 1 241 ? -49.619 101.829 70.671 1.00 21.63 241 LYS C C 1
ATOM 6993 O O . LYS C 1 241 ? -49.640 102.232 69.504 1.00 20.65 241 LYS C O 1
ATOM 6999 N N . VAL C 1 242 ? -48.760 100.914 71.106 1.00 19.32 242 VAL C N 1
ATOM 7000 C CA . VAL C 1 242 ? -47.805 100.300 70.199 1.00 19.25 242 VAL C CA 1
ATOM 7001 C C . VAL C 1 242 ? -48.581 99.540 69.123 1.00 19.67 242 VAL C C 1
ATOM 7002 O O . VAL C 1 242 ? -49.418 98.692 69.434 1.00 20.33 242 VAL C O 1
ATOM 7006 N N . SER C 1 243 ? -48.315 99.861 67.861 1.00 19.71 243 SER C N 1
ATOM 7007 C CA . SER C 1 243 ? -48.997 99.210 66.748 1.00 19.38 243 SER C CA 1
ATOM 7008 C C . SER C 1 243 ? -48.405 97.844 66.418 1.00 19.78 243 SER C C 1
ATOM 7009 O O . SER C 1 243 ? -49.131 96.915 66.080 1.00 21.18 243 SER C O 1
ATOM 7012 N N . VAL C 1 244 ? -47.088 97.717 66.514 1.00 19.57 244 VAL C N 1
ATOM 7013 C CA . VAL C 1 244 ? -46.446 96.447 66.206 1.00 22.11 244 VAL C CA 1
ATOM 7014 C C . VAL C 1 244 ? -45.108 96.255 66.914 1.00 21.62 244 VAL C C 1
ATOM 7015 O O . VAL C 1 244 ? -44.373 97.212 67.149 1.00 20.28 244 VAL C O 1
ATOM 7019 N N . VAL C 1 245 ? -44.826 95.008 67.281 1.00 23.10 245 VAL C N 1
ATOM 7020 C CA . VAL C 1 245 ? -43.570 94.642 67.930 1.00 23.54 245 VAL C CA 1
ATOM 7021 C C . VAL C 1 245 ? -42.895 93.697 66.943 1.00 27.44 245 VAL C C 1
ATOM 7022 O O . VAL C 1 245 ? -43.504 92.725 66.485 1.00 29.74 245 VAL C O 1
ATOM 7026 N N . LYS C 1 246 ? -41.644 93.988 66.609 1.00 30.55 246 LYS C N 1
ATOM 7027 C CA . LYS C 1 246 ? -40.902 93.188 65.642 1.00 34.54 246 LYS C CA 1
ATOM 7028 C C . LYS C 1 246 ? -39.643 92.567 66.228 1.00 36.98 246 LYS C C 1
ATOM 7029 O O . LYS C 1 246 ? -38.950 93.185 67.034 1.00 36.09 246 LYS C O 1
ATOM 7035 N N . GLN C 1 247 ? -39.349 91.342 65.807 1.00 40.09 247 GLN C N 1
ATOM 7036 C CA . GLN C 1 247 ? -38.160 90.648 66.272 1.00 43.08 247 GLN C CA 1
ATOM 7037 C C . GLN C 1 247 ? -37.088 90.725 65.191 1.00 44.33 247 GLN C C 1
ATOM 7038 O O . GLN C 1 247 ? -37.276 90.222 64.082 1.00 44.28 247 GLN C O 1
ATOM 7044 N N . ILE C 1 248 ? -35.973 91.369 65.519 1.00 45.95 248 ILE C N 1
ATOM 7045 C CA . ILE C 1 248 ? -34.861 91.520 64.587 1.00 47.23 248 ILE C CA 1
ATOM 7046 C C . ILE C 1 248 ? -33.929 90.317 64.679 1.00 47.16 248 ILE C C 1
ATOM 7047 O O . ILE C 1 248 ? -33.539 89.906 65.772 1.00 47.74 248 ILE C O 1
ATOM 7052 N N . ARG C 1 265 ? -30.638 89.402 68.825 1.00 49.36 265 ARG C N 1
ATOM 7053 C CA . ARG C 1 265 ? -31.917 88.772 68.515 1.00 49.29 265 ARG C CA 1
ATOM 7054 C C . ARG C 1 265 ? -32.983 89.694 69.098 1.00 46.51 265 ARG C C 1
ATOM 7055 O O . ARG C 1 265 ? -34.055 89.251 69.512 1.00 48.17 265 ARG C O 1
ATOM 7063 N N . GLY C 1 266 ? -32.666 90.984 69.118 1.00 42.17 266 GLY C N 1
ATOM 7064 C CA . GLY C 1 266 ? -33.556 91.984 69.677 1.00 36.07 266 GLY C CA 1
ATOM 7065 C C . GLY C 1 266 ? -34.960 92.118 69.125 1.00 32.53 266 GLY C C 1
ATOM 7066 O O . GLY C 1 266 ? -35.409 91.341 68.280 1.00 30.68 266 GLY C O 1
ATOM 7067 N N . PHE C 1 267 ? -35.646 93.141 69.624 1.00 28.27 267 PHE C N 1
ATOM 7068 C CA . PHE C 1 267 ? -37.019 93.455 69.247 1.00 24.99 267 PHE C CA 1
ATOM 7069 C C . PHE C 1 267 ? -37.167 94.969 69.134 1.00 22.51 267 PHE C C 1
ATOM 7070 O O . PHE C 1 267 ? -36.460 95.713 69.802 1.00 20.71 267 PHE C O 1
ATOM 7078 N N . VAL C 1 268 ? -38.086 95.419 68.292 1.00 20.14 268 VAL C N 1
ATOM 7079 C CA . VAL C 1 268 ? -38.359 96.844 68.154 1.00 20.85 268 VAL C CA 1
ATOM 7080 C C . VAL C 1 268 ? -39.868 97.004 68.228 1.00 20.22 268 VAL C C 1
ATOM 7081 O O . VAL C 1 268 ? -40.614 96.056 67.990 1.00 19.97 268 VAL C O 1
ATOM 7085 N N . ALA C 1 269 ? -40.317 98.201 68.575 1.00 19.61 269 ALA C N 1
ATOM 7086 C CA . ALA C 1 269 ? -41.743 98.461 68.663 1.00 17.15 269 ALA C CA 1
ATOM 7087 C C . ALA C 1 269 ? -42.064 99.723 67.875 1.00 16.40 269 ALA C C 1
ATOM 7088 O O . ALA C 1 269 ? -41.307 100.693 67.902 1.00 17.54 269 ALA C O 1
ATOM 7090 N N . VAL C 1 270 ? -43.179 99.701 67.159 1.00 15.22 270 VAL C N 1
ATOM 7091 C CA . VAL C 1 270 ? -43.584 100.861 66.386 1.00 15.58 270 VAL C CA 1
ATOM 7092 C C . VAL C 1 270 ? -44.644 101.628 67.162 1.00 16.08 270 VAL C C 1
ATOM 7093 O O . VAL C 1 270 ? -45.595 101.042 67.673 1.00 18.44 270 VAL C O 1
ATOM 7097 N N . VAL C 1 271 ? -44.465 102.936 67.271 1.00 15.53 271 VAL C N 1
ATOM 7098 C CA . VAL C 1 271 ? -45.423 103.782 67.971 1.00 17.74 271 VAL C CA 1
ATOM 7099 C C . VAL C 1 271 ? -46.017 104.743 66.939 1.00 16.49 271 VAL C C 1
ATOM 7100 O O . VAL C 1 271 ? -45.292 105.455 66.246 1.00 17.57 271 VAL C O 1
ATOM 7104 N N . PRO C 1 272 ? -47.354 104.756 66.818 1.00 16.42 272 PRO C N 1
ATOM 7105 C CA . PRO C 1 272 ? -48.116 105.590 65.883 1.00 15.98 272 PRO C CA 1
ATOM 7106 C C . PRO C 1 272 ? -48.143 107.092 66.161 1.00 17.87 272 PRO C C 1
ATOM 7107 O O . PRO C 1 272 ? -49.188 107.657 66.482 1.00 19.34 272 PRO C O 1
ATOM 7111 N N . ALA C 1 273 ? -46.980 107.721 66.030 1.00 15.72 273 ALA C N 1
ATOM 7112 C CA . ALA C 1 273 ? -46.827 109.153 66.222 1.00 15.51 273 ALA C CA 1
ATOM 7113 C C . ALA C 1 273 ? -45.587 109.609 65.445 1.00 14.78 273 ALA C C 1
ATOM 7114 O O . ALA C 1 273 ? -44.506 109.041 65.615 1.00 12.57 273 ALA C O 1
ATOM 7116 N N . GLY C 1 274 ? -45.747 110.624 64.597 1.00 12.38 274 GLY C N 1
ATOM 7117 C CA . GLY C 1 274 ? -44.625 111.132 63.826 1.00 11.43 274 GLY C CA 1
ATOM 7118 C C . GLY C 1 274 ? -44.554 112.645 63.890 1.00 12.68 274 GLY C C 1
ATOM 7119 O O . GLY C 1 274 ? -45.243 113.257 64.704 1.00 12.90 274 GLY C O 1
ATOM 7120 N N . TYR C 1 275 ? -43.741 113.266 63.035 1.00 13.74 275 TYR C N 1
ATOM 7121 C CA . TYR C 1 275 ? -43.633 114.721 63.072 1.00 12.20 275 TYR C CA 1
ATOM 7122 C C . TYR C 1 275 ? -44.887 115.463 62.608 1.00 14.31 275 TYR C C 1
ATOM 7123 O O . TYR C 1 275 ? -44.975 116.679 62.746 1.00 12.89 275 TYR C O 1
ATOM 7132 N N . ALA C 1 276 ? -45.864 114.747 62.060 1.00 13.90 276 ALA C N 1
ATOM 7133 C CA . ALA C 1 276 ? -47.096 115.416 61.649 1.00 13.88 2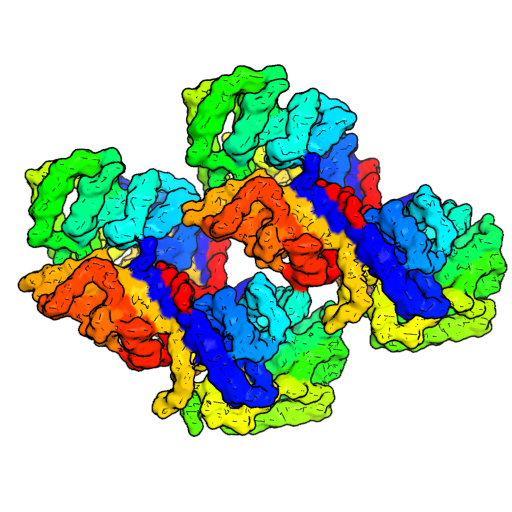76 ALA C CA 1
ATOM 7134 C C . ALA C 1 276 ? -48.010 115.478 62.872 1.00 14.60 276 ALA C C 1
ATOM 7135 O O . ALA C 1 276 ? -49.026 116.178 62.878 1.00 15.02 276 ALA C O 1
ATOM 7137 N N . ASP C 1 277 ? -47.610 114.767 63.925 1.00 14.38 277 ASP C N 1
ATOM 7138 C CA . ASP C 1 277 ? -48.377 114.695 65.167 1.00 14.83 277 ASP C CA 1
ATOM 7139 C C . ASP C 1 277 ? -47.749 115.442 66.350 1.00 15.66 277 ASP C C 1
ATOM 7140 O O . ASP C 1 277 ? -48.275 115.413 67.464 1.00 13.73 277 ASP C O 1
ATOM 7145 N N . GLY C 1 278 ? -46.624 116.105 66.119 1.00 13.47 278 GLY C N 1
ATOM 7146 C CA . GLY C 1 278 ? -45.996 116.823 67.207 1.00 15.24 278 GLY C CA 1
ATOM 7147 C C . GLY C 1 278 ? -44.638 116.290 67.626 1.00 15.92 278 GLY C C 1
ATOM 7148 O O . GLY C 1 278 ? -43.990 116.881 68.486 1.00 15.22 278 GLY C O 1
ATOM 7149 N N . MET C 1 279 ? -44.210 115.167 67.059 1.00 14.87 279 MET C N 1
ATOM 7150 C CA . MET C 1 279 ? -42.889 114.638 67.396 1.00 16.25 279 MET C CA 1
ATOM 7151 C C . MET C 1 279 ? -41.954 115.063 66.281 1.00 16.27 279 MET C C 1
ATOM 7152 O O . MET C 1 279 ? -41.896 114.430 65.232 1.00 16.26 279 MET C O 1
ATOM 7157 N N . PRO C 1 280 ? -41.212 116.152 66.490 1.00 19.95 280 PRO C N 1
ATOM 7158 C CA . PRO C 1 280 ? -40.284 116.641 65.465 1.00 20.87 280 PRO C CA 1
ATOM 7159 C C . PRO C 1 280 ? -39.178 115.652 65.097 1.00 21.25 280 PRO C C 1
ATOM 7160 O O . PRO C 1 280 ? -38.838 114.759 65.879 1.00 20.69 280 PRO C O 1
ATOM 7164 N N . ARG C 1 281 ? -38.626 115.809 63.896 1.00 21.81 281 ARG C N 1
ATOM 7165 C CA . ARG C 1 281 ? -37.558 114.928 63.435 1.00 24.22 281 ARG C CA 1
ATOM 7166 C C . ARG C 1 281 ? -36.303 115.027 64.298 1.00 25.23 281 ARG C C 1
ATOM 7167 O O . ARG C 1 281 ? -35.592 114.036 64.489 1.00 27.10 281 ARG C O 1
ATOM 7175 N N . HIS C 1 282 ? -36.037 116.223 64.814 1.00 25.60 282 HIS C N 1
ATOM 7176 C CA . HIS C 1 282 ? -34.868 116.464 65.651 1.00 27.48 282 HIS C CA 1
ATOM 7177 C C . HIS C 1 282 ? -34.923 115.699 66.962 1.00 26.22 282 HIS C C 1
ATOM 7178 O O . HIS C 1 282 ? -33.944 115.664 67.708 1.00 26.03 282 HIS C O 1
ATOM 7185 N N . ALA C 1 283 ? -36.071 115.103 67.253 1.00 25.66 283 ALA C N 1
ATOM 7186 C CA . ALA C 1 283 ? -36.225 114.341 68.484 1.00 25.04 283 ALA C CA 1
ATOM 7187 C C . ALA C 1 283 ? -35.526 112.993 68.355 1.00 23.67 283 ALA C C 1
ATOM 7188 O O . ALA C 1 283 ? -35.361 112.271 69.337 1.00 23.85 283 ALA C O 1
ATOM 7190 N N . GLN C 1 284 ? -35.126 112.658 67.134 1.00 22.96 284 GLN C N 1
ATOM 7191 C CA . GLN C 1 284 ? -34.453 111.392 66.868 1.00 24.49 284 GLN C CA 1
ATOM 7192 C C . GLN C 1 284 ? -33.249 111.143 67.770 1.00 24.74 284 GLN C C 1
ATOM 7193 O O . GLN C 1 284 ? -32.351 111.979 67.862 1.00 23.99 284 GLN C O 1
ATOM 7199 N N . GLY C 1 285 ? -33.250 109.990 68.437 1.00 24.52 285 GLY C N 1
ATOM 7200 C CA . GLY C 1 285 ? -32.154 109.611 69.311 1.00 24.51 285 GLY C CA 1
ATOM 7201 C C . GLY C 1 285 ? -32.069 110.299 70.661 1.00 25.47 285 GLY C C 1
ATOM 7202 O O . GLY C 1 285 ? -31.169 110.000 71.449 1.00 26.28 285 GLY C O 1
ATOM 7203 N N . LYS C 1 286 ? -33.005 111.197 70.956 1.00 24.71 286 LYS C N 1
ATOM 7204 C CA . LYS C 1 286 ? -32.964 111.923 72.223 1.00 23.96 286 LYS C CA 1
ATOM 7205 C C . LYS C 1 286 ? -33.903 111.441 73.322 1.00 24.63 286 LYS C C 1
ATOM 7206 O O . LYS C 1 286 ? -33.653 111.696 74.496 1.00 27.64 286 LYS C O 1
ATOM 7212 N N . PHE C 1 287 ? -34.979 110.753 72.970 1.00 23.36 287 PHE C N 1
ATOM 7213 C CA . PHE C 1 287 ? -35.939 110.352 73.997 1.00 22.04 287 PHE C CA 1
ATOM 7214 C C . PHE C 1 287 ? -36.313 108.882 74.084 1.00 20.29 287 PHE C C 1
ATOM 7215 O O . PHE C 1 287 ? -36.004 108.083 73.205 1.00 22.59 287 PHE C O 1
ATOM 7223 N N . SER C 1 288 ? -37.000 108.553 75.172 1.00 21.03 288 SER C N 1
ATOM 7224 C CA . SER C 1 288 ? -37.498 107.209 75.426 1.00 23.00 288 SER C CA 1
ATOM 7225 C C . SER C 1 288 ? -38.972 107.364 75.789 1.00 21.99 288 SER C C 1
ATOM 7226 O O . SER C 1 288 ? -39.391 108.422 76.255 1.00 22.82 288 SER C O 1
ATOM 7229 N N . VAL C 1 289 ? -39.759 106.323 75.555 1.00 21.33 289 VAL C N 1
ATOM 7230 C CA . VAL C 1 289 ? -41.166 106.352 75.921 1.00 19.62 289 VAL C CA 1
ATOM 7231 C C . VAL C 1 289 ? -41.260 105.422 77.126 1.00 20.88 289 VAL C C 1
ATOM 7232 O O . VAL C 1 289 ? -40.349 104.628 77.377 1.00 21.40 289 VAL C O 1
ATOM 7236 N N . THR C 1 290 ? -42.349 105.517 77.873 1.00 19.79 290 THR C N 1
ATOM 7237 C CA . THR C 1 290 ? -42.506 104.692 79.058 1.00 18.84 290 THR C CA 1
ATOM 7238 C C . THR C 1 290 ? -43.656 103.695 78.947 1.00 18.99 290 THR C C 1
ATOM 7239 O O . THR C 1 290 ? -44.820 104.084 78.845 1.00 19.07 290 THR C O 1
ATOM 7243 N N . ILE C 1 291 ? -43.312 102.409 78.964 1.00 16.74 291 ILE C N 1
ATOM 7244 C CA . ILE C 1 291 ? -44.299 101.336 78.882 1.00 16.25 291 ILE C CA 1
ATOM 7245 C C . ILE C 1 291 ? -44.280 100.584 80.210 1.00 16.75 291 ILE C C 1
ATOM 7246 O O . ILE C 1 291 ? -43.250 100.046 80.615 1.00 18.04 291 ILE C O 1
ATOM 7251 N N . ASP C 1 292 ? -45.422 100.564 80.888 1.00 16.54 292 ASP C N 1
ATOM 7252 C CA . ASP C 1 292 ? -45.542 99.904 82.179 1.00 16.77 292 ASP C CA 1
ATOM 7253 C C . ASP C 1 292 ? -44.488 100.394 83.156 1.00 16.56 292 ASP C C 1
ATOM 7254 O O . ASP C 1 292 ? -43.972 99.620 83.961 1.00 16.75 292 ASP C O 1
ATOM 7259 N N . GLY C 1 293 ? -44.166 101.679 83.073 1.00 15.20 293 GLY C N 1
ATOM 7260 C CA . GLY C 1 293 ? -43.196 102.263 83.980 1.00 16.07 293 GLY C CA 1
ATOM 7261 C C . GLY C 1 293 ? -41.729 102.174 83.600 1.00 16.91 293 GLY C C 1
ATOM 7262 O O . GLY C 1 293 ? -40.885 102.729 84.305 1.00 15.97 293 GLY C O 1
ATOM 7263 N N . LEU C 1 294 ? -41.412 101.484 82.507 1.00 17.57 294 LEU C N 1
ATOM 7264 C CA . LEU C 1 294 ? -40.019 101.350 82.081 1.00 19.63 294 LEU C CA 1
ATOM 7265 C C . LEU C 1 294 ? -39.711 102.097 80.785 1.00 19.87 294 LEU C C 1
ATOM 7266 O O . LEU C 1 294 ? -40.553 102.203 79.889 1.00 20.89 294 LEU C O 1
ATOM 7271 N N . ASP C 1 295 ? -38.489 102.611 80.692 1.00 19.80 295 ASP C N 1
ATOM 7272 C CA . ASP C 1 295 ? -38.064 103.370 79.531 1.00 20.75 295 ASP C CA 1
ATOM 7273 C C . ASP C 1 295 ? -37.487 102.549 78.385 1.00 21.69 295 ASP C C 1
ATOM 7274 O O . ASP C 1 295 ? -36.693 101.632 78.588 1.00 19.83 295 ASP C O 1
ATOM 7279 N N . TYR C 1 296 ? -37.912 102.894 77.175 1.00 19.07 296 TYR C N 1
ATOM 7280 C CA . TYR C 1 296 ? -37.440 102.244 75.966 1.00 19.64 296 TYR C CA 1
ATOM 7281 C C . TYR C 1 296 ? -37.082 103.357 74.985 1.00 19.91 296 TYR C C 1
ATOM 7282 O O . TYR C 1 296 ? -37.945 104.116 74.534 1.00 19.25 296 TYR C O 1
ATOM 7291 N N . PRO C 1 297 ? -35.792 103.465 74.646 1.00 20.38 297 PRO C N 1
ATOM 7292 C CA . PRO C 1 297 ? -35.247 104.473 73.733 1.00 19.88 297 PRO C CA 1
ATOM 7293 C C . PRO C 1 297 ? -35.714 104.405 72.283 1.00 19.86 297 PRO C C 1
ATOM 7294 O O . PRO C 1 297 ? -35.833 103.327 71.694 1.00 17.85 297 PRO C O 1
ATOM 7298 N N . GLN C 1 298 ? -35.986 105.577 71.717 1.00 20.70 298 GLN C N 1
ATOM 7299 C CA . GLN C 1 298 ? -36.401 105.671 70.326 1.00 21.91 298 GLN C CA 1
ATOM 7300 C C . GLN C 1 298 ? -35.161 105.464 69.461 1.00 21.90 298 GLN C C 1
ATOM 7301 O O . GLN C 1 298 ? -34.065 105.883 69.828 1.00 19.97 298 GLN C O 1
ATOM 7307 N N . VAL C 1 299 ? -35.330 104.816 68.316 1.00 21.97 299 VAL C N 1
ATOM 7308 C CA . VAL C 1 299 ? -34.196 104.567 67.439 1.00 22.78 299 VAL C CA 1
ATOM 7309 C C . VAL C 1 299 ? -34.544 104.804 65.981 1.00 23.94 299 VAL C C 1
ATOM 7310 O O . VAL C 1 299 ? -35.680 104.595 65.558 1.00 23.82 299 VAL C O 1
ATOM 7314 N N . GLY C 1 300 ? -33.551 105.239 65.213 1.00 24.40 300 GLY C N 1
ATOM 7315 C CA . GLY C 1 300 ? -33.771 105.490 63.805 1.00 24.49 300 GLY C CA 1
ATOM 7316 C C . GLY C 1 300 ? -34.397 106.846 63.571 1.00 24.29 300 GLY C C 1
ATOM 7317 O O . GLY C 1 300 ? -34.374 107.721 64.438 1.00 23.11 300 GLY C O 1
ATOM 7318 N N . ARG C 1 301 ? -34.970 107.022 62.392 1.00 26.11 301 ARG C N 1
ATOM 7319 C CA . ARG C 1 301 ? -35.586 108.289 62.054 1.00 28.27 301 ARG C CA 1
ATOM 7320 C C . ARG C 1 301 ? -37.039 108.401 62.475 1.00 26.42 301 ARG C C 1
ATOM 7321 O O . ARG C 1 301 ? -37.766 107.413 62.545 1.00 25.24 301 ARG C O 1
ATOM 7329 N N . VAL C 1 302 ? -37.443 109.626 62.777 1.00 26.05 302 VAL C N 1
ATOM 7330 C CA . VAL C 1 302 ? -38.817 109.916 63.140 1.00 23.89 302 VAL C CA 1
ATOM 7331 C C . VAL C 1 302 ? -39.463 110.232 61.798 1.00 22.66 302 VAL C C 1
ATOM 7332 O O . VAL C 1 302 ? -39.062 111.176 61.126 1.00 21.92 302 VAL C O 1
ATOM 7336 N N . CYS C 1 303 ? -40.434 109.424 61.394 1.00 21.26 303 CYS C N 1
ATOM 7337 C CA . CYS C 1 303 ? -41.109 109.640 60.125 1.00 19.56 303 CYS C CA 1
ATOM 7338 C C . CYS C 1 303 ? -42.358 110.498 60.313 1.00 17.81 303 CYS C C 1
ATOM 7339 O O . CYS C 1 303 ? -42.654 110.943 61.429 1.00 14.03 303 CYS C O 1
ATOM 7342 N N . MET C 1 304 ? -43.090 110.744 59.228 1.00 14.68 304 MET C N 1
ATOM 7343 C CA . MET C 1 304 ? -44.279 111.578 59.336 1.00 15.17 304 MET C CA 1
ATOM 7344 C C . MET C 1 304 ? -45.331 111.015 60.282 1.00 14.79 304 MET C C 1
ATOM 7345 O O . MET C 1 304 ? -45.913 111.749 61.077 1.00 14.20 304 MET C O 1
ATOM 7350 N N . ASP C 1 305 ? -45.557 109.707 60.215 1.00 16.50 305 ASP C N 1
ATOM 7351 C CA . ASP C 1 305 ? -46.599 109.087 61.028 1.00 15.12 305 ASP C CA 1
ATOM 7352 C C . ASP C 1 305 ? -46.176 108.219 62.200 1.00 16.07 305 ASP C C 1
ATOM 7353 O O . ASP C 1 305 ? -47.022 107.811 62.997 1.00 15.08 305 ASP C O 1
ATOM 7358 N N . GLN C 1 306 ? -44.887 107.932 62.331 1.00 16.20 306 GLN C N 1
ATOM 7359 C CA . GLN C 1 306 ? -44.481 107.053 63.413 1.00 17.92 306 GLN C CA 1
ATOM 7360 C C . GLN C 1 306 ? -42.987 107.052 63.691 1.00 17.14 306 GLN C C 1
ATOM 7361 O O . GLN C 1 306 ? -42.191 107.574 62.913 1.00 15.05 306 GLN C O 1
ATOM 7367 N N . PHE C 1 307 ? -42.624 106.486 64.837 1.00 17.36 307 PHE C N 1
ATOM 7368 C CA . PHE C 1 307 ? -41.227 106.324 65.201 1.00 16.78 307 PHE C CA 1
ATOM 7369 C C . PHE C 1 307 ? -41.085 104.933 65.811 1.00 17.37 307 PHE C C 1
ATOM 7370 O O . PHE C 1 307 ? -42.085 104.286 66.129 1.00 14.93 307 PHE C O 1
ATOM 7378 N N . VAL C 1 308 ? -39.848 104.467 65.938 1.00 16.89 308 VAL C N 1
ATOM 7379 C CA . VAL C 1 308 ? -39.573 103.141 66.471 1.00 17.53 308 VAL C CA 1
ATOM 7380 C C . VAL C 1 308 ? -38.760 103.197 67.761 1.00 17.65 308 VAL C C 1
ATOM 7381 O O . VAL C 1 308 ? -37.991 104.137 67.985 1.00 16.70 308 VAL C O 1
ATOM 7385 N N . ILE C 1 309 ? -38.938 102.191 68.613 1.00 18.25 309 ILE C N 1
ATOM 7386 C CA . ILE C 1 309 ? -38.195 102.128 69.868 1.00 18.22 309 ILE C CA 1
ATOM 7387 C C . ILE C 1 309 ? -37.543 100.765 69.984 1.00 17.91 309 ILE C C 1
ATOM 7388 O O . ILE C 1 309 ? -37.984 99.804 69.356 1.00 18.02 309 ILE C O 1
ATOM 7393 N N . SER C 1 310 ? -36.488 100.696 70.787 1.00 20.10 310 SER C N 1
ATOM 7394 C CA . SER C 1 310 ? -35.755 99.456 71.005 1.00 21.10 310 SER C CA 1
ATOM 7395 C C . SER C 1 310 ? -36.219 98.811 72.301 1.00 20.13 310 SER C C 1
ATOM 7396 O O . SER C 1 310 ? -36.311 99.472 73.329 1.00 17.70 310 SER C O 1
ATOM 7399 N N . LEU C 1 311 ? -36.512 97.518 72.247 1.00 20.47 311 LEU C N 1
ATOM 7400 C CA . LEU C 1 311 ? -36.957 96.792 73.428 1.00 20.59 311 LEU C CA 1
ATOM 7401 C C . LEU C 1 311 ? -35.844 95.845 73.847 1.00 21.13 311 LEU C C 1
ATOM 7402 O O . LEU C 1 311 ? -36.010 95.048 74.771 1.00 22.38 311 LEU C O 1
ATOM 7407 N N . GLY C 1 312 ? -34.704 95.939 73.171 1.00 21.58 312 GLY C N 1
ATOM 7408 C CA . GLY C 1 312 ? -33.612 95.038 73.485 1.00 21.30 312 GLY C CA 1
ATOM 7409 C C . GLY C 1 312 ? -34.141 93.647 73.203 1.00 22.40 312 GLY C C 1
ATOM 7410 O O . GLY C 1 312 ? -34.697 93.407 72.132 1.00 21.73 312 GLY C O 1
ATOM 7411 N N . ASP C 1 313 ? -33.997 92.730 74.156 1.00 24.30 313 ASP C N 1
ATOM 7412 C CA . ASP C 1 313 ? -34.499 91.378 73.956 1.00 26.22 313 ASP C CA 1
ATOM 7413 C C . ASP C 1 313 ? -35.905 91.245 74.539 1.00 25.08 313 ASP C C 1
ATOM 7414 O O . ASP C 1 313 ? -36.383 90.146 74.797 1.00 23.55 313 ASP C O 1
ATOM 7419 N N . ASN C 1 314 ? -36.558 92.387 74.737 1.00 23.57 314 ASN C N 1
ATOM 7420 C CA . ASN C 1 314 ? -37.918 92.436 75.252 1.00 23.09 314 ASN C CA 1
ATOM 7421 C C . ASN C 1 314 ? -38.136 91.547 76.479 1.00 22.53 314 ASN C C 1
ATOM 7422 O O . ASN C 1 314 ? -39.047 90.722 76.495 1.00 24.51 314 ASN C O 1
ATOM 7427 N N . PRO C 1 315 ? -37.320 91.722 77.530 1.00 22.33 315 PRO C N 1
ATOM 7428 C CA . PRO C 1 315 ? -37.426 90.929 78.762 1.00 23.03 315 PRO C CA 1
ATOM 7429 C C . PRO C 1 315 ? -38.735 91.095 79.529 1.00 23.07 315 PRO C C 1
ATOM 7430 O O . PRO C 1 315 ? -39.115 90.232 80.320 1.00 23.01 315 PRO C O 1
ATOM 7434 N N . HIS C 1 316 ? -39.432 92.200 79.293 1.00 22.00 316 HIS C N 1
ATOM 7435 C CA . HIS C 1 316 ? -40.678 92.450 80.002 1.00 20.97 316 HIS C CA 1
ATOM 7436 C C . HIS C 1 316 ? -41.912 92.117 79.165 1.00 21.95 316 HIS C C 1
ATOM 7437 O O . HIS C 1 316 ? -43.041 92.439 79.533 1.00 22.35 316 HIS C O 1
ATOM 7444 N N . GLY C 1 317 ? -41.673 91.472 78.030 1.00 22.00 317 GLY C N 1
ATOM 7445 C CA . GLY C 1 317 ? -42.755 91.048 77.164 1.00 22.96 317 GLY C CA 1
ATOM 7446 C C . GLY C 1 317 ? -43.711 92.101 76.648 1.00 21.84 317 GLY C C 1
ATOM 7447 O O . GLY C 1 317 ? -44.919 91.911 76.704 1.00 22.45 317 GLY C O 1
ATOM 7448 N N . VAL C 1 318 ? -43.186 93.217 76.154 1.00 23.01 318 VAL C N 1
ATOM 7449 C CA . VAL C 1 318 ? -44.055 94.242 75.600 1.00 20.06 318 VAL C CA 1
ATOM 7450 C C . VAL C 1 318 ? -44.650 93.644 74.332 1.00 20.70 318 VAL C C 1
ATOM 7451 O O . VAL C 1 318 ? -43.957 92.960 73.577 1.00 19.48 318 VAL C O 1
ATOM 7455 N N . GLU C 1 319 ? -45.937 93.880 74.115 1.00 20.67 319 GLU C N 1
ATOM 7456 C CA . GLU C 1 319 ? -46.620 93.366 72.935 1.00 19.07 319 GLU C CA 1
ATOM 7457 C C . GLU C 1 319 ? -47.379 94.510 72.289 1.00 18.72 319 GLU C C 1
ATOM 7458 O O . GLU C 1 319 ? -47.524 95.582 72.881 1.00 17.78 319 GLU C O 1
ATOM 7464 N N . ALA C 1 320 ? -47.871 94.281 71.076 1.00 17.86 320 ALA C N 1
ATOM 7465 C CA . ALA C 1 320 ? -48.635 95.303 70.377 1.00 16.81 320 ALA C CA 1
ATOM 7466 C C . ALA C 1 320 ? -49.854 95.675 71.231 1.00 17.73 320 ALA C C 1
ATOM 7467 O O . ALA C 1 320 ? -50.444 94.823 71.899 1.00 17.09 320 ALA C O 1
ATOM 7469 N N . GLY C 1 321 ? -50.218 96.950 71.220 1.00 17.15 321 GLY C N 1
ATOM 7470 C CA . GLY C 1 321 ? -51.352 97.383 72.010 1.00 18.89 321 GLY C CA 1
ATOM 7471 C C . GLY C 1 321 ? -50.916 97.909 73.362 1.00 19.56 321 GLY C C 1
ATOM 7472 O O . GLY C 1 321 ? -51.732 98.376 74.153 1.00 19.39 321 GLY C O 1
ATOM 7473 N N . ALA C 1 322 ? -49.619 97.830 73.633 1.00 18.98 322 ALA C N 1
ATOM 7474 C CA . ALA C 1 322 ? -49.085 98.312 74.896 1.00 18.89 322 ALA C CA 1
ATOM 7475 C C . ALA C 1 322 ? -49.191 99.832 74.938 1.00 19.53 322 ALA C C 1
ATOM 7476 O O . ALA C 1 322 ? -49.054 100.502 73.915 1.00 17.55 322 ALA C O 1
ATOM 7478 N N . LYS C 1 323 ? -49.438 100.377 76.122 1.00 20.05 323 LYS C N 1
ATOM 7479 C CA . LYS C 1 323 ? -49.547 101.817 76.259 1.00 21.24 323 LYS C CA 1
ATOM 7480 C C . LYS C 1 323 ? -48.170 102.446 76.427 1.00 19.30 323 LYS C C 1
ATOM 7481 O O . LYS C 1 323 ? -47.480 102.202 77.419 1.00 18.89 323 LYS C O 1
ATOM 7487 N N . ALA C 1 324 ? -47.767 103.243 75.443 1.00 17.01 324 ALA C N 1
ATOM 7488 C CA . ALA C 1 324 ? -46.483 103.922 75.492 1.00 14.99 324 ALA C CA 1
ATOM 7489 C C . ALA C 1 324 ? -46.692 105.381 75.858 1.00 15.77 324 ALA C C 1
ATOM 7490 O O . ALA C 1 324 ? -47.242 106.154 75.073 1.00 15.96 324 ALA C O 1
ATOM 7492 N N . VAL C 1 325 ? -46.252 105.751 77.055 1.00 15.24 325 VAL C N 1
ATOM 7493 C CA . VAL C 1 325 ? -46.374 107.119 77.527 1.00 14.26 325 VAL C CA 1
ATOM 7494 C C . VAL C 1 325 ? -45.183 107.941 77.036 1.00 14.97 325 VAL C C 1
ATOM 7495 O O . VAL C 1 325 ? -44.029 107.579 77.268 1.00 15.13 325 VAL C O 1
ATOM 7499 N N . ILE C 1 326 ? -45.471 109.048 76.362 1.00 15.51 326 ILE C N 1
ATOM 7500 C CA . ILE C 1 326 ? -44.433 109.924 75.840 1.00 14.87 326 ILE C CA 1
ATOM 7501 C C . ILE C 1 326 ? -44.042 110.896 76.945 1.00 15.70 326 ILE C C 1
ATOM 7502 O O . ILE C 1 326 ? -42.862 111.156 77.160 1.00 18.46 326 ILE C O 1
ATOM 7507 N N . PHE C 1 327 ? -45.045 111.430 77.636 1.00 15.21 327 PHE C N 1
ATOM 7508 C CA . PHE C 1 327 ? -44.835 112.302 78.785 1.00 14.90 327 PHE C CA 1
ATOM 7509 C C . PHE C 1 327 ? -46.145 112.381 79.575 1.00 17.00 327 PHE C C 1
ATOM 7510 O O . PHE C 1 327 ? -47.229 112.296 78.990 1.00 16.74 327 PHE C O 1
ATOM 7518 N N . GLY C 1 328 ? -46.043 112.489 80.901 1.00 15.91 328 GLY C N 1
ATOM 7519 C CA . GLY C 1 328 ? -47.229 112.565 81.735 1.00 17.96 328 GLY C CA 1
ATOM 7520 C C . GLY C 1 328 ? -47.382 111.408 82.715 1.00 20.82 328 GLY C C 1
ATOM 7521 O O . GLY C 1 328 ? -46.415 110.718 83.031 1.00 22.05 328 GLY C O 1
ATOM 7522 N N . GLU C 1 329 ? -48.602 111.183 83.193 1.00 23.17 329 GLU C N 1
ATOM 7523 C CA . GLU C 1 329 ? -48.852 110.108 84.154 1.00 26.43 329 GLU C CA 1
ATOM 7524 C C . GLU C 1 329 ? -48.296 108.765 83.691 1.00 26.37 329 GLU C C 1
ATOM 7525 O O . GLU C 1 329 ? -48.456 108.385 82.533 1.00 27.05 329 GLU C O 1
ATOM 7531 N N . ASN C 1 330 ? -47.648 108.058 84.613 1.00 25.61 330 ASN C N 1
ATOM 7532 C CA . ASN C 1 330 ? -47.037 106.760 84.339 1.00 25.08 330 ASN C CA 1
ATOM 7533 C C . ASN C 1 330 ? -45.830 106.905 83.410 1.00 23.43 330 ASN C C 1
ATOM 7534 O O . ASN C 1 330 ? -45.449 105.964 82.716 1.00 22.81 330 ASN C O 1
ATOM 7539 N N . GLY C 1 331 ? -45.234 108.092 83.410 1.00 21.07 331 GLY C N 1
ATOM 7540 C CA . GLY C 1 331 ? -44.072 108.354 82.582 1.00 19.94 331 GLY C CA 1
ATOM 7541 C C . GLY C 1 331 ? -43.365 109.602 83.078 1.00 20.53 331 GLY C C 1
ATOM 7542 O O . GLY C 1 331 ? -43.668 110.093 84.163 1.00 17.87 331 GLY C O 1
ATOM 7543 N N . HIS C 1 332 ? -42.420 110.114 82.296 1.00 20.84 332 HIS C N 1
ATOM 7544 C CA . HIS C 1 332 ? -41.695 111.325 82.680 1.00 21.03 332 HIS C CA 1
ATOM 7545 C C . HIS C 1 332 ? -42.619 112.530 82.549 1.00 20.83 332 HIS C C 1
ATOM 7546 O O . HIS C 1 332 ? -43.479 112.559 81.667 1.00 20.30 332 HIS C O 1
ATOM 7553 N N . ASP C 1 333 ? -42.451 113.528 83.411 1.00 20.95 333 ASP C N 1
ATOM 7554 C CA . ASP C 1 333 ? -43.304 114.708 83.318 1.00 20.72 333 ASP C CA 1
ATOM 7555 C C . ASP C 1 333 ? -42.879 115.601 82.145 1.00 19.83 333 ASP C C 1
ATOM 7556 O O . ASP C 1 333 ? -41.797 115.426 81.576 1.00 18.19 333 ASP C O 1
ATOM 7561 N N . ALA C 1 334 ? -43.742 116.542 81.776 1.00 18.78 334 ALA C N 1
ATOM 7562 C CA . ALA C 1 334 ? -43.475 117.434 80.651 1.00 19.75 334 ALA C CA 1
ATOM 7563 C C . ALA C 1 334 ? -42.130 118.141 80.762 1.00 18.45 334 ALA C C 1
ATOM 7564 O O . ALA C 1 334 ? -41.458 118.371 79.761 1.00 18.91 334 ALA C O 1
ATOM 7566 N N . THR C 1 335 ? -41.738 118.476 81.984 1.00 19.85 335 THR C N 1
ATOM 7567 C CA . THR C 1 335 ? -40.474 119.161 82.215 1.00 19.76 335 THR C CA 1
ATOM 7568 C C . THR C 1 335 ? -39.273 118.274 81.864 1.00 22.27 335 THR C C 1
ATOM 7569 O O . THR C 1 335 ? -38.324 118.734 81.221 1.00 21.41 335 THR C O 1
ATOM 7573 N N . ASP C 1 336 ? -39.313 117.007 82.265 1.00 20.47 336 ASP C N 1
ATOM 7574 C CA . ASP C 1 336 ? -38.217 116.100 81.949 1.00 22.99 336 ASP C CA 1
ATOM 7575 C C . ASP C 1 336 ? -38.170 115.831 80.448 1.00 21.49 336 ASP C C 1
ATOM 7576 O O . ASP C 1 336 ? -37.106 115.878 79.834 1.00 19.78 336 ASP C O 1
ATOM 7581 N N . PHE C 1 337 ? -39.328 115.544 79.861 1.00 19.42 337 PHE C N 1
ATOM 7582 C CA . PHE C 1 337 ? -39.395 115.288 78.434 1.00 18.91 337 PHE C CA 1
ATOM 7583 C C . PHE C 1 337 ? -38.848 116.516 77.709 1.00 18.35 337 PHE C C 1
ATOM 7584 O O . PHE C 1 337 ? -38.155 116.396 76.699 1.00 16.65 337 PHE C O 1
ATOM 7592 N N . ALA C 1 338 ? -39.156 117.695 78.242 1.00 17.11 338 ALA C N 1
ATOM 7593 C CA . ALA C 1 338 ? -38.685 118.949 77.663 1.00 20.08 338 ALA C CA 1
ATOM 7594 C C . ALA C 1 338 ? -37.155 118.992 77.620 1.00 20.41 338 ALA C C 1
ATOM 7595 O O . ALA C 1 338 ? -36.560 119.338 76.593 1.00 17.23 338 ALA C O 1
ATOM 7597 N N . GLU C 1 339 ? -36.526 118.644 78.740 1.00 22.07 339 GLU C N 1
ATOM 7598 C CA . GLU C 1 339 ? -35.067 118.633 78.836 1.00 25.20 339 GLU C CA 1
ATOM 7599 C C . GLU C 1 339 ? -34.471 117.657 77.822 1.00 23.55 339 GLU C C 1
ATOM 7600 O O . GLU C 1 339 ? -33.456 117.947 77.199 1.00 23.81 339 GLU C O 1
ATOM 7606 N N . ARG C 1 340 ? -35.103 116.498 77.665 1.00 24.01 340 ARG C N 1
ATOM 7607 C CA . ARG C 1 340 ? -34.629 115.498 76.708 1.00 25.90 340 ARG C CA 1
ATOM 7608 C C . ARG C 1 340 ? -34.647 116.077 75.294 1.00 26.06 340 ARG C C 1
ATOM 7609 O O . ARG C 1 340 ? -33.723 115.866 74.510 1.00 26.89 340 ARG C O 1
ATOM 7617 N N . LEU C 1 341 ? -35.712 116.803 74.971 1.00 27.24 341 LEU C N 1
ATOM 7618 C CA . LEU C 1 341 ? -35.857 117.398 73.648 1.00 27.23 341 LEU C CA 1
ATOM 7619 C C . LEU C 1 341 ? -35.183 118.757 73.530 1.00 27.47 341 LEU C C 1
ATOM 7620 O O . LEU C 1 341 ? -35.341 119.452 72.527 1.00 27.23 341 LEU C O 1
ATOM 7625 N N . ASP C 1 342 ? -34.443 119.130 74.568 1.00 26.75 342 ASP C N 1
ATOM 7626 C CA . ASP C 1 342 ? -33.708 120.389 74.602 1.00 27.63 342 ASP C CA 1
ATOM 7627 C C . ASP C 1 342 ? -34.552 121.659 74.489 1.00 27.25 342 ASP C C 1
ATOM 7628 O O . ASP C 1 342 ? -34.168 122.612 73.809 1.00 24.95 342 ASP C O 1
ATOM 7633 N N . THR C 1 343 ? -35.701 121.676 75.155 1.00 26.40 343 THR C N 1
ATOM 7634 C CA . THR C 1 343 ? -36.556 122.854 75.135 1.00 24.33 343 THR C CA 1
ATOM 7635 C C . THR C 1 343 ? -37.195 123.044 76.500 1.00 23.58 343 THR C C 1
ATOM 7636 O O . THR C 1 343 ? -36.682 122.543 77.497 1.00 24.21 343 THR C O 1
ATOM 7640 N N . ILE C 1 344 ? -38.318 123.753 76.543 1.00 21.80 344 ILE C N 1
ATOM 7641 C CA . ILE C 1 344 ? -39.005 124.033 77.801 1.00 19.46 344 ILE C CA 1
ATOM 7642 C C . ILE C 1 344 ? -40.402 123.415 77.849 1.00 17.85 344 ILE C C 1
ATOM 7643 O O . ILE C 1 344 ? -41.001 123.151 76.809 1.00 17.87 344 ILE C O 1
ATOM 7648 N N . ASN C 1 345 ? -40.922 123.194 79.055 1.00 16.91 345 ASN C N 1
ATOM 7649 C CA . ASN C 1 345 ? -42.246 122.596 79.200 1.00 18.77 345 ASN C CA 1
ATOM 7650 C C . ASN C 1 345 ? -43.367 123.343 78.467 1.00 19.21 345 ASN C C 1
ATOM 7651 O O . ASN C 1 345 ? -44.331 122.720 78.016 1.00 20.60 345 ASN C O 1
ATOM 7656 N N . TYR C 1 346 ? -43.237 124.664 78.338 1.00 18.70 346 TYR C N 1
ATOM 7657 C CA . TYR C 1 346 ? -44.232 125.467 77.620 1.00 17.40 346 TYR C CA 1
ATOM 7658 C C . TYR C 1 346 ? -44.404 124.941 76.194 1.00 18.41 346 TYR C C 1
ATOM 7659 O O . TYR C 1 346 ? -45.522 124.803 75.688 1.00 19.09 346 TYR C O 1
ATOM 7668 N N . GLU C 1 347 ? -43.282 124.666 75.536 1.00 19.55 347 GLU C N 1
ATOM 7669 C CA . GLU C 1 347 ? -43.316 124.199 74.159 1.00 18.98 347 GLU C CA 1
ATOM 7670 C C . GLU C 1 347 ? -43.753 122.749 73.997 1.00 18.40 347 GLU C C 1
ATOM 7671 O O . GLU C 1 347 ? -44.448 122.411 73.033 1.00 18.00 347 GLU C O 1
ATOM 7677 N N . VAL C 1 348 ? -43.363 121.892 74.932 1.00 17.99 348 VAL C N 1
ATOM 7678 C CA . VAL C 1 348 ? -43.733 120.486 74.840 1.00 17.64 348 VAL C CA 1
ATOM 7679 C C . VAL C 1 348 ? -45.242 120.257 74.933 1.00 17.54 348 VAL C C 1
ATOM 7680 O O . VAL C 1 348 ? -45.781 119.416 74.218 1.00 16.56 348 VAL C O 1
ATOM 7684 N N . VAL C 1 349 ? -45.930 121.001 75.794 1.00 16.73 349 VAL C N 1
ATOM 7685 C CA . VAL C 1 349 ? -47.370 120.809 75.926 1.00 16.46 349 VAL C CA 1
ATOM 7686 C C . VAL C 1 349 ? -48.132 121.297 74.700 1.00 15.39 349 VAL C C 1
ATOM 7687 O O . VAL C 1 349 ? -49.245 120.854 74.444 1.00 13.42 349 VAL C O 1
ATOM 7691 N N . CYS C 1 350 ? -47.523 122.201 73.939 1.00 16.18 350 CYS C N 1
ATOM 7692 C CA . CYS C 1 350 ? -48.151 122.720 72.726 1.00 17.03 350 CYS C CA 1
ATOM 7693 C C . CYS C 1 350 ? -47.932 121.797 71.532 1.00 17.78 350 CYS C C 1
ATOM 7694 O O . CYS C 1 350 ? -48.568 121.960 70.493 1.00 19.29 350 CYS C O 1
ATOM 7697 N N . ARG C 1 351 ? -47.041 120.825 71.679 1.00 18.72 351 ARG C N 1
ATOM 7698 C CA . ARG C 1 351 ? -46.732 119.923 70.574 1.00 22.20 351 ARG C CA 1
ATOM 7699 C C . ARG C 1 351 ? -47.772 118.891 70.145 1.00 20.51 351 ARG C C 1
ATOM 7700 O O . ARG C 1 351 ? -48.091 118.794 68.960 1.00 21.20 351 ARG C O 1
ATOM 7708 N N . PRO C 1 352 ? -48.317 118.106 71.091 1.00 20.21 352 PRO C N 1
ATOM 7709 C CA . PRO C 1 352 ? -49.318 117.098 70.712 1.00 18.05 352 PRO C CA 1
ATOM 7710 C C . PRO C 1 352 ? -50.343 117.664 69.734 1.00 18.24 352 PRO C C 1
ATOM 7711 O O . PRO C 1 352 ? -51.088 118.581 70.071 1.00 15.95 352 PRO C O 1
ATOM 7715 N N . THR C 1 353 ? -50.377 117.113 68.521 1.00 17.91 353 THR C N 1
ATOM 7716 C CA . THR C 1 353 ? -51.302 117.598 67.505 1.00 15.43 353 THR C CA 1
ATOM 7717 C C . THR C 1 353 ? -51.571 116.514 66.459 1.00 14.94 353 THR C C 1
ATOM 7718 O O . THR C 1 353 ? -51.373 115.335 66.726 1.00 12.87 353 THR C O 1
ATOM 7722 N N . GLY C 1 354 ? -52.035 116.918 65.278 1.00 16.60 354 GLY C N 1
ATOM 7723 C CA . GLY C 1 354 ? -52.289 115.969 64.202 1.00 16.08 354 GLY C CA 1
ATOM 7724 C C . GLY C 1 354 ? -53.343 114.918 64.485 1.00 17.03 354 GLY C C 1
ATOM 7725 O O . GLY C 1 354 ? -54.491 115.250 64.741 1.00 16.66 354 GLY C O 1
ATOM 7726 N N . ARG C 1 355 ? -52.956 113.646 64.422 1.00 17.54 355 ARG C N 1
ATOM 7727 C CA . ARG C 1 355 ? -53.888 112.551 64.675 1.00 18.16 355 ARG C CA 1
ATOM 7728 C C . ARG C 1 355 ? -54.106 112.337 66.172 1.00 18.03 355 ARG C C 1
ATOM 7729 O O . ARG C 1 355 ? -54.853 111.444 66.572 1.00 18.19 355 ARG C O 1
ATOM 7737 N N . THR C 1 356 ? -53.440 113.139 66.998 1.00 17.19 356 THR C N 1
ATOM 7738 C CA . THR C 1 356 ? -53.596 113.013 68.443 1.00 18.04 356 THR C CA 1
ATOM 7739 C C . THR C 1 356 ? -55.002 113.468 68.832 1.00 17.82 356 THR C C 1
ATOM 7740 O O . THR C 1 356 ? -55.412 114.573 68.493 1.00 18.88 356 THR C O 1
ATOM 7744 N N . VAL C 1 357 ? -55.734 112.630 69.552 1.00 18.21 357 VAL C N 1
ATOM 7745 C CA . VAL C 1 357 ? -57.085 112.994 69.972 1.00 18.57 357 VAL C CA 1
ATOM 7746 C C . VAL C 1 357 ? -57.102 113.396 71.438 1.00 18.21 357 VAL C C 1
ATOM 7747 O O . VAL C 1 357 ? -56.600 112.668 72.295 1.00 18.76 357 VAL C O 1
ATOM 7751 N N . ARG C 1 358 ? -57.685 114.554 71.723 1.00 16.38 358 ARG C N 1
ATOM 7752 C CA . ARG C 1 358 ? -57.759 115.050 73.092 1.00 17.01 358 ARG C CA 1
ATOM 7753 C C . ARG C 1 358 ? -58.882 114.394 73.891 1.00 17.85 358 ARG C C 1
ATOM 7754 O O . ARG C 1 358 ? -60.038 114.403 73.474 1.00 19.53 358 ARG C O 1
ATOM 7762 N N . ALA C 1 359 ? -58.537 113.827 75.043 1.00 17.62 359 ALA C N 1
ATOM 7763 C CA . ALA C 1 359 ? -59.521 113.173 75.895 1.00 17.95 359 ALA C CA 1
ATOM 7764 C C . ALA C 1 359 ? -59.476 113.766 77.296 1.00 18.55 359 ALA C C 1
ATOM 7765 O O . ALA C 1 359 ? -58.402 114.069 77.817 1.00 19.61 359 ALA C O 1
ATOM 7767 N N . TYR C 1 360 ? -60.641 113.927 77.910 1.00 18.26 360 TYR C N 1
ATOM 7768 C CA . TYR C 1 360 ? -60.705 114.492 79.254 1.00 20.22 360 TYR C CA 1
ATOM 7769 C C . TYR C 1 360 ? -60.920 113.415 80.313 1.00 20.85 360 TYR C C 1
ATOM 7770 O O . TYR C 1 360 ? -61.798 112.567 80.176 1.00 23.21 360 TYR C O 1
ATOM 7779 N N . VAL C 1 361 ? -60.109 113.451 81.367 1.00 22.28 361 VAL C N 1
ATOM 7780 C CA . VAL C 1 361 ? -60.203 112.463 82.437 1.00 24.63 361 VAL C CA 1
ATOM 7781 C C . VAL C 1 361 ? -60.395 113.093 83.818 1.00 24.99 361 VAL C C 1
ATOM 7782 O O . VAL C 1 361 ? -60.382 114.317 83.959 1.00 27.37 361 VAL C O 1
ATOM 7786 N N . MET D 1 1 ? -60.554 139.171 59.584 1.00 27.20 1 MET D N 1
ATOM 7787 C CA . MET D 1 1 ? -59.156 139.147 59.060 1.00 26.01 1 MET D CA 1
ATOM 7788 C C . MET D 1 1 ? -58.243 138.458 60.064 1.00 24.74 1 MET D C 1
ATOM 7789 O O . MET D 1 1 ? -58.242 138.794 61.249 1.00 24.20 1 MET D O 1
ATOM 7794 N N . ASN D 1 2 ? -57.468 137.495 59.578 1.00 23.25 2 ASN D N 1
ATOM 7795 C CA . ASN D 1 2 ? -56.551 136.733 60.413 1.00 22.36 2 ASN D CA 1
ATOM 7796 C C . ASN D 1 2 ? -55.116 137.218 60.218 1.00 20.43 2 ASN D C 1
ATOM 7797 O O . ASN D 1 2 ? -54.700 137.516 59.106 1.00 20.55 2 ASN D O 1
ATOM 7802 N N . LEU D 1 3 ? -54.363 137.289 61.307 1.00 18.39 3 LEU D N 1
ATOM 7803 C CA . LEU D 1 3 ? -52.981 137.756 61.253 1.00 18.28 3 LEU D CA 1
ATOM 7804 C C . LEU D 1 3 ? -52.003 136.649 60.869 1.00 17.92 3 LEU D C 1
ATOM 7805 O O . LEU D 1 3 ? -50.848 136.922 60.527 1.00 19.71 3 LEU D O 1
ATOM 7810 N N . LEU D 1 4 ? -52.458 135.401 60.927 1.00 15.95 4 LEU D N 1
ATOM 7811 C CA . LEU D 1 4 ? -51.594 134.265 60.611 1.00 15.98 4 LEU D CA 1
ATOM 7812 C C . LEU D 1 4 ? -52.345 133.202 59.815 1.00 17.16 4 LEU D C 1
ATOM 7813 O O . LEU D 1 4 ? -53.333 132.635 60.292 1.00 16.77 4 LEU D O 1
ATOM 7818 N N . THR D 1 5 ? -51.866 132.928 58.606 1.00 15.88 5 THR D N 1
ATOM 7819 C CA . THR D 1 5 ? -52.518 131.953 57.741 1.00 17.53 5 THR D CA 1
ATOM 7820 C C . THR D 1 5 ? -51.583 131.175 56.823 1.00 16.41 5 THR D C 1
ATOM 7821 O O . THR D 1 5 ? -50.424 131.536 56.624 1.00 13.94 5 THR D O 1
ATOM 7825 N N . THR D 1 6 ? -52.116 130.095 56.264 1.00 16.88 6 THR D N 1
ATOM 7826 C CA . THR D 1 6 ? -51.399 129.314 55.275 1.00 19.09 6 THR D CA 1
ATOM 7827 C C . THR D 1 6 ? -52.244 129.470 54.022 1.00 21.00 6 THR D C 1
ATOM 7828 O O . THR D 1 6 ? -53.460 129.294 54.064 1.00 23.05 6 THR D O 1
ATOM 7832 N N . LYS D 1 7 ? -51.610 129.843 52.920 1.00 21.61 7 LYS D N 1
ATOM 7833 C CA . LYS D 1 7 ? -52.324 129.994 51.663 1.00 21.93 7 LYS D CA 1
ATOM 7834 C C . LYS D 1 7 ? -52.131 128.691 50.904 1.00 21.13 7 LYS D C 1
ATOM 7835 O O . LYS D 1 7 ? -50.998 128.303 50.602 1.00 17.95 7 LYS D O 1
ATOM 7841 N N . ILE D 1 8 ? -53.237 128.009 50.621 1.00 19.97 8 ILE D N 1
ATOM 7842 C CA . ILE D 1 8 ? -53.201 126.743 49.900 1.00 18.12 8 ILE D CA 1
ATOM 7843 C C . ILE D 1 8 ? -53.675 126.893 48.455 1.00 17.92 8 ILE D C 1
ATOM 7844 O O . ILE D 1 8 ? -54.864 127.044 48.190 1.00 17.67 8 ILE D O 1
ATOM 7849 N N . ASP D 1 9 ? -52.730 126.839 47.530 1.00 18.20 9 ASP D N 1
ATOM 7850 C CA . ASP D 1 9 ? -53.018 126.965 46.107 1.00 20.60 9 ASP D CA 1
ATOM 7851 C C . ASP D 1 9 ? -53.546 125.655 45.512 1.00 20.85 9 ASP D C 1
ATOM 7852 O O . ASP D 1 9 ? -52.765 124.778 45.142 1.00 20.90 9 ASP D O 1
ATOM 7857 N N . LEU D 1 10 ? -54.867 125.529 45.411 1.00 20.59 10 LEU D N 1
ATOM 7858 C CA . LEU D 1 10 ? -55.477 124.318 44.864 1.00 20.69 10 LEU D CA 1
ATOM 7859 C C . LEU D 1 10 ? -55.191 124.124 43.377 1.00 20.70 10 LEU D C 1
ATOM 7860 O O . LEU D 1 10 ? -55.132 122.989 42.891 1.00 20.48 10 LEU D O 1
ATOM 7865 N N . ASP D 1 11 ? -55.014 125.219 42.647 1.00 20.33 11 ASP D N 1
ATOM 7866 C CA . ASP D 1 11 ? -54.712 125.107 41.225 1.00 20.86 11 ASP D CA 1
ATOM 7867 C C . ASP D 1 11 ? -53.329 124.486 41.057 1.00 20.29 11 ASP D C 1
ATOM 7868 O O . ASP D 1 11 ? -53.083 123.734 40.109 1.00 19.17 11 ASP D O 1
ATOM 7873 N N . ALA D 1 12 ? -52.426 124.806 41.979 1.00 17.36 12 ALA D N 1
ATOM 7874 C CA . ALA D 1 12 ? -51.081 124.248 41.933 1.00 17.28 12 ALA D CA 1
ATOM 7875 C C . ALA D 1 12 ? -51.198 122.745 42.163 1.00 16.48 12 ALA D C 1
ATOM 7876 O O . ALA D 1 12 ? -50.502 121.948 41.537 1.00 16.15 12 ALA D O 1
ATOM 7878 N N . ILE D 1 13 ? -52.098 122.366 43.059 1.00 15.91 13 ILE D N 1
ATOM 7879 C CA . ILE D 1 13 ? -52.305 120.959 43.368 1.00 17.06 13 ILE D CA 1
ATOM 7880 C C . ILE D 1 13 ? -52.846 120.200 42.160 1.00 17.35 13 ILE D C 1
ATOM 7881 O O . ILE D 1 13 ? -52.386 119.099 41.849 1.00 18.33 13 ILE D O 1
ATOM 7886 N N . ALA D 1 14 ? -53.817 120.798 41.480 1.00 16.17 14 ALA D N 1
ATOM 7887 C CA . ALA D 1 14 ? -54.417 120.190 40.301 1.00 17.26 14 ALA D CA 1
ATOM 7888 C C . ALA D 1 14 ? -53.323 120.018 39.253 1.00 17.25 14 ALA D C 1
ATOM 7889 O O . ALA D 1 14 ? -53.227 118.982 38.598 1.00 18.73 14 ALA D O 1
ATOM 7891 N N . HIS D 1 15 ? -52.503 121.050 39.106 1.00 18.56 15 HIS D N 1
ATOM 7892 C CA . HIS D 1 15 ? -51.392 121.034 38.163 1.00 19.19 15 HIS D CA 1
ATOM 7893 C C . HIS D 1 15 ? -50.438 119.892 38.503 1.00 19.81 15 HIS D C 1
ATOM 7894 O O . HIS D 1 15 ? -50.056 119.099 37.638 1.00 20.14 15 HIS D O 1
ATOM 7901 N N . ASN D 1 16 ? -50.055 119.810 39.772 1.00 19.18 16 ASN D N 1
ATOM 7902 C CA . ASN D 1 16 ? -49.139 118.770 40.202 1.00 18.90 16 ASN D CA 1
ATOM 7903 C C . ASN D 1 16 ? -49.689 117.396 39.899 1.00 18.72 16 ASN D C 1
ATOM 7904 O O . ASN D 1 16 ? -48.944 116.497 39.516 1.00 18.60 16 ASN D O 1
ATOM 7909 N N . THR D 1 17 ? -50.995 117.237 40.067 1.00 17.26 17 THR D N 1
ATOM 7910 C CA . THR D 1 17 ? -51.635 115.963 39.804 1.00 18.73 17 THR D CA 1
ATOM 7911 C C . THR D 1 17 ? -51.469 115.586 38.334 1.00 20.70 17 THR D C 1
ATOM 7912 O O . THR D 1 17 ? -51.134 114.448 38.011 1.00 21.34 17 THR D O 1
ATOM 7916 N N . ARG D 1 18 ? -51.703 116.549 37.448 1.00 22.92 18 ARG D N 1
ATOM 7917 C CA . ARG D 1 18 ? -51.562 116.318 36.013 1.00 25.06 18 ARG D CA 1
ATOM 7918 C C . ARG D 1 18 ? -50.149 115.840 35.678 1.00 23.84 18 ARG D C 1
ATOM 7919 O O . ARG D 1 18 ? -49.977 114.872 34.940 1.00 22.56 18 ARG D O 1
ATOM 7927 N N . VAL D 1 19 ? -49.143 116.524 36.217 1.00 23.43 19 VAL D N 1
ATOM 7928 C CA . VAL D 1 19 ? -47.758 116.139 35.975 1.00 23.70 19 VAL D CA 1
ATOM 7929 C C . VAL D 1 19 ? -47.510 114.688 36.388 1.00 25.03 19 VAL D C 1
ATOM 7930 O O . VAL D 1 19 ? -46.998 113.890 35.599 1.00 24.37 19 VAL D O 1
ATOM 7934 N N . LEU D 1 20 ? -47.881 114.345 37.619 1.00 24.56 20 LEU D N 1
ATOM 7935 C CA . LEU D 1 20 ? -47.675 112.986 38.111 1.00 25.51 20 LEU D CA 1
ATOM 7936 C C . LEU D 1 20 ? -48.487 111.960 37.322 1.00 25.27 20 LEU D C 1
ATOM 7937 O O . LEU D 1 20 ? -48.008 110.861 37.052 1.00 24.75 20 LEU D O 1
ATOM 7942 N N . LYS D 1 21 ? -49.711 112.323 36.956 1.00 25.64 21 LYS D N 1
ATOM 7943 C CA . LYS D 1 21 ? -50.577 111.434 36.190 1.00 26.17 21 LYS D CA 1
ATOM 7944 C C . LYS D 1 21 ? -49.940 111.129 34.830 1.00 26.30 21 LYS D C 1
ATOM 7945 O O . LYS D 1 21 ? -49.933 109.987 34.373 1.00 26.47 21 LYS D O 1
ATOM 7951 N N . GLN D 1 22 ? -49.411 112.157 34.181 1.00 27.14 22 GLN D N 1
ATOM 7952 C CA . GLN D 1 22 ? -48.766 111.976 32.886 1.00 28.36 22 GLN D CA 1
ATOM 7953 C C . GLN D 1 22 ? -47.535 111.091 33.076 1.00 28.01 22 GLN D C 1
ATOM 7954 O O . GLN D 1 22 ? -47.275 110.189 32.281 1.00 26.90 22 GLN D O 1
ATOM 7960 N N . MET D 1 23 ? -46.787 111.346 34.144 1.00 26.32 23 MET D N 1
ATOM 7961 C CA . MET D 1 23 ? -45.592 110.566 34.443 1.00 26.63 23 MET D CA 1
ATOM 7962 C C . MET D 1 23 ? -45.887 109.110 34.818 1.00 25.78 23 MET D C 1
ATOM 7963 O O . MET D 1 23 ? -45.070 108.224 34.569 1.00 25.47 23 MET D O 1
ATOM 7968 N N . ALA D 1 24 ? -47.049 108.864 35.415 1.00 25.16 24 ALA D N 1
ATOM 7969 C CA . ALA D 1 24 ? -47.416 107.516 35.839 1.00 24.85 24 ALA D CA 1
ATOM 7970 C C . ALA D 1 24 ? -47.647 106.559 34.674 1.00 26.17 24 ALA D C 1
ATOM 7971 O O . ALA D 1 24 ? -47.540 105.342 34.830 1.00 25.59 24 ALA D O 1
ATOM 7973 N N . GLY D 1 25 ? -47.965 107.108 33.505 1.00 27.00 25 GLY D N 1
ATOM 7974 C CA . GLY D 1 25 ? -48.210 106.266 32.351 1.00 25.90 25 GLY D CA 1
ATOM 7975 C C . GLY D 1 25 ? -49.376 105.330 32.604 1.00 26.06 25 GLY D C 1
ATOM 7976 O O . GLY D 1 25 ? -50.452 105.777 33.000 1.00 26.34 25 GLY D O 1
ATOM 7977 N N . PRO D 1 26 ? -49.187 104.017 32.393 1.00 25.01 26 PRO D N 1
ATOM 7978 C CA . PRO D 1 26 ? -50.211 102.986 32.588 1.00 24.25 26 PRO D CA 1
ATOM 7979 C C . PRO D 1 26 ? -50.388 102.582 34.053 1.00 23.76 26 PRO D C 1
ATOM 7980 O O . PRO D 1 26 ? -51.392 101.975 34.422 1.00 24.95 26 PRO D O 1
ATOM 7984 N N . ALA D 1 27 ? -49.404 102.900 34.882 1.00 22.36 27 ALA D N 1
ATOM 7985 C CA . ALA D 1 27 ? -49.488 102.563 36.296 1.00 21.68 27 ALA D CA 1
ATOM 7986 C C . ALA D 1 27 ? -50.585 103.387 36.968 1.00 22.49 27 ALA D C 1
ATOM 7987 O O . ALA D 1 27 ? -50.853 104.525 36.570 1.00 21.88 27 ALA D O 1
ATOM 7989 N N . LYS D 1 28 ? -51.219 102.805 37.981 1.00 20.71 28 LYS D N 1
ATOM 7990 C CA . LYS D 1 28 ? -52.270 103.495 38.719 1.00 20.63 28 LYS D CA 1
ATOM 7991 C C . LYS D 1 28 ? -51.599 104.545 39.592 1.00 20.14 28 LYS D C 1
ATOM 7992 O O . LYS D 1 28 ? -50.470 104.356 40.049 1.00 19.75 28 LYS D O 1
ATOM 7998 N N . LEU D 1 29 ? -52.284 105.658 39.817 1.00 18.49 29 LEU D N 1
ATOM 7999 C CA . LEU D 1 29 ? -51.708 106.708 40.636 1.00 16.84 29 LEU D CA 1
ATOM 8000 C C . LEU D 1 29 ? -52.414 106.791 41.981 1.00 14.87 29 LEU D C 1
ATOM 8001 O O . LEU D 1 29 ? -53.583 107.162 42.052 1.00 15.49 29 LEU D O 1
ATOM 8006 N N . MET D 1 30 ? -51.701 106.425 43.042 1.00 14.07 30 MET D N 1
ATOM 8007 C CA . MET D 1 30 ? -52.250 106.509 44.393 1.00 14.37 30 MET D CA 1
ATOM 8008 C C . MET D 1 30 ? -51.664 107.750 45.048 1.00 13.94 30 MET D C 1
ATOM 8009 O O . MET D 1 30 ? -50.449 107.836 45.267 1.00 14.96 30 MET D O 1
ATOM 8014 N N . ALA D 1 31 ? -52.527 108.709 45.359 1.00 13.84 31 ALA D N 1
ATOM 8015 C CA . ALA D 1 31 ? -52.095 109.947 45.998 1.00 12.66 31 ALA D CA 1
ATOM 8016 C C . ALA D 1 31 ? -52.129 109.765 47.509 1.00 13.58 31 ALA D C 1
ATOM 8017 O O . ALA D 1 31 ? -53.125 109.309 48.063 1.00 15.67 31 ALA D O 1
ATOM 8019 N N . VAL D 1 32 ? -51.040 110.118 48.178 1.00 14.41 32 VAL D N 1
ATOM 8020 C CA . VAL D 1 32 ? -50.978 109.979 49.628 1.00 14.57 32 VAL D CA 1
ATOM 8021 C C . VAL D 1 32 ? -51.415 111.292 50.254 1.00 14.85 32 VAL D C 1
ATOM 8022 O O . VAL D 1 32 ? -50.767 112.328 50.058 1.00 13.06 32 VAL D O 1
ATOM 8026 N N . VAL D 1 33 ? -52.515 111.243 51.006 1.00 13.70 33 VAL D N 1
ATOM 8027 C CA . VAL D 1 33 ? -53.071 112.440 51.631 1.00 11.91 33 VAL D CA 1
ATOM 8028 C C . VAL D 1 33 ? -53.252 112.342 53.138 1.00 12.67 33 VAL D C 1
ATOM 8029 O O . VAL D 1 33 ? -54.130 112.986 53.701 1.00 11.54 33 VAL D O 1
ATOM 8033 N N . LYS D 1 34 ? -52.412 111.540 53.785 1.00 13.30 34 LYS D N 1
ATOM 8034 C CA . LYS D 1 34 ? -52.451 111.376 55.232 1.00 13.95 34 LYS D CA 1
ATOM 8035 C C . LYS D 1 34 ? -52.071 112.708 55.878 1.00 13.91 34 LYS D C 1
ATOM 8036 O O . LYS D 1 34 ? -51.585 113.623 55.208 1.00 14.09 34 LYS D O 1
ATOM 8042 N N . ALA D 1 35 ? -52.274 112.802 57.185 1.00 13.34 35 ALA D N 1
ATOM 8043 C CA . ALA D 1 35 ? -51.945 114.012 57.930 1.00 13.30 35 ALA D CA 1
ATOM 8044 C C . ALA D 1 35 ? -52.664 115.236 57.372 1.00 13.24 35 ALA D C 1
ATOM 8045 O O . ALA D 1 35 ? -52.064 116.303 57.193 1.00 13.82 35 ALA D O 1
ATOM 8047 N N . ASN D 1 36 ? -53.952 115.072 57.092 1.00 13.40 36 ASN D N 1
ATOM 8048 C CA . ASN D 1 36 ? -54.770 116.162 56.573 1.00 13.45 36 ASN D CA 1
ATOM 8049 C C . ASN D 1 36 ? -54.118 116.696 55.297 1.00 12.22 36 ASN D C 1
ATOM 8050 O O . ASN D 1 36 ? -53.962 117.903 55.118 1.00 11.43 36 ASN D O 1
ATOM 8055 N N . ALA D 1 37 ? -53.742 115.771 54.418 1.00 13.75 37 ALA D N 1
ATOM 8056 C CA . ALA D 1 37 ? -53.095 116.102 53.158 1.00 12.69 37 ALA D CA 1
ATOM 8057 C C . ALA D 1 37 ? -51.821 116.901 53.421 1.00 12.38 37 ALA D C 1
ATOM 8058 O O . ALA D 1 37 ? -51.631 117.986 52.875 1.00 14.21 37 ALA D O 1
ATOM 8060 N N . TYR D 1 38 ? -50.947 116.348 54.260 1.00 12.76 38 TYR D N 1
ATOM 8061 C CA . TYR D 1 38 ? -49.692 117.005 54.616 1.00 13.28 38 TYR D CA 1
ATOM 8062 C C . TYR D 1 38 ? -49.957 118.425 55.137 1.00 13.27 38 TYR D C 1
ATOM 8063 O O . TYR D 1 38 ? -49.245 119.370 54.805 1.00 13.20 38 TYR D O 1
ATOM 8072 N N . ASN D 1 39 ? -50.997 118.557 55.956 1.00 12.60 39 ASN D N 1
ATOM 8073 C CA . ASN D 1 39 ? -51.367 119.837 56.554 1.00 13.54 39 ASN D CA 1
ATOM 8074 C C . ASN D 1 39 ? -51.949 120.834 55.541 1.00 13.82 39 ASN D C 1
ATOM 8075 O O . ASN D 1 39 ? -52.145 122.002 55.861 1.00 13.92 39 ASN D O 1
ATOM 8080 N N . HIS D 1 40 ? -52.230 120.382 54.323 1.00 14.40 40 HIS D N 1
ATOM 8081 C CA . HIS D 1 40 ? -52.797 121.279 53.314 1.00 14.95 40 HIS D CA 1
ATOM 8082 C C . HIS D 1 40 ? -54.326 121.331 53.372 1.00 15.31 40 HIS D C 1
ATOM 8083 O O . HIS D 1 40 ? -54.941 122.192 52.753 1.00 16.79 40 HIS D O 1
ATOM 8090 N N . GLY D 1 41 ? -54.938 120.418 54.123 1.00 16.31 41 GLY D N 1
ATOM 8091 C CA . GLY D 1 41 ? -56.389 120.404 54.229 1.00 14.75 41 GLY D CA 1
ATOM 8092 C C . GLY D 1 41 ? -57.015 119.411 53.265 1.00 15.84 41 GLY D C 1
ATOM 8093 O O . GLY D 1 41 ? -57.459 119.778 52.173 1.00 15.31 41 GLY D O 1
ATOM 8094 N N . VAL D 1 42 ? -57.070 118.150 53.680 1.00 13.46 42 VAL D N 1
ATOM 8095 C CA . VAL D 1 42 ? -57.613 117.083 52.847 1.00 13.82 42 VAL D CA 1
ATOM 8096 C C . VAL D 1 42 ? -59.041 117.286 52.335 1.00 16.44 42 VAL D C 1
ATOM 8097 O O . VAL D 1 42 ? -59.381 116.834 51.236 1.00 15.65 42 VAL D O 1
ATOM 8101 N N . GLU D 1 43 ? -59.874 117.966 53.117 1.00 17.33 43 GLU D N 1
ATOM 8102 C CA . GLU D 1 43 ? -61.260 118.190 52.721 1.00 19.46 43 GLU D CA 1
ATOM 8103 C C . GLU D 1 43 ? -61.362 118.902 51.385 1.00 18.07 43 GLU D C 1
ATOM 8104 O O . GLU D 1 43 ? -62.277 118.646 50.612 1.00 18.73 43 GLU D O 1
ATOM 8110 N N . LYS D 1 44 ? -60.419 119.791 51.104 1.00 18.25 44 LYS D N 1
ATOM 8111 C CA . LYS D 1 44 ? -60.443 120.515 49.841 1.00 17.20 44 LYS D CA 1
ATOM 8112 C C . LYS D 1 44 ? -59.433 119.927 48.872 1.00 16.46 44 LYS D C 1
ATOM 8113 O O . LYS D 1 44 ? -59.664 119.887 47.671 1.00 17.17 44 LYS D O 1
ATOM 8119 N N . VAL D 1 45 ? -58.313 119.455 49.401 1.00 16.74 45 VAL D N 1
ATOM 8120 C CA . VAL D 1 45 ? -57.266 118.894 48.559 1.00 14.23 45 VAL D CA 1
ATOM 8121 C C . VAL D 1 45 ? -57.604 117.571 47.876 1.00 14.92 45 VAL D C 1
ATOM 8122 O O . VAL D 1 45 ? -57.430 117.446 46.666 1.00 17.37 45 VAL D O 1
ATOM 8126 N N . ALA D 1 46 ? -58.094 116.591 48.627 1.00 13.95 46 ALA D N 1
ATOM 8127 C CA . ALA D 1 46 ? -58.414 115.291 48.029 1.00 15.78 46 ALA D CA 1
ATOM 8128 C C . ALA D 1 46 ? -59.312 115.400 46.791 1.00 17.46 46 ALA D C 1
ATOM 8129 O O . ALA D 1 46 ? -58.977 114.876 45.728 1.00 19.88 46 ALA D O 1
ATOM 8131 N N . PRO D 1 47 ? -60.467 116.075 46.915 1.00 18.34 47 PRO D N 1
ATOM 8132 C CA . PRO D 1 47 ? -61.377 116.224 45.776 1.00 18.73 47 PRO D CA 1
ATOM 8133 C C . PRO D 1 47 ? -60.699 116.735 44.506 1.00 19.21 47 PRO D C 1
ATOM 8134 O O . PRO D 1 47 ? -61.005 116.278 43.408 1.00 20.78 47 PRO D O 1
ATOM 8138 N N . VAL D 1 48 ? -59.772 117.676 44.654 1.00 18.74 48 VAL D N 1
ATOM 8139 C CA . VAL D 1 48 ? -59.076 118.224 43.496 1.00 19.11 48 VAL D CA 1
ATOM 8140 C C . VAL D 1 48 ? -58.187 117.149 42.886 1.00 18.70 48 VAL D C 1
ATOM 8141 O O . VAL D 1 48 ? -58.147 116.965 41.667 1.00 19.00 48 VAL D O 1
ATOM 8145 N N . ILE D 1 49 ? -57.481 116.431 43.746 1.00 18.33 49 ILE D N 1
ATOM 8146 C CA . ILE D 1 49 ? -56.608 115.375 43.286 1.00 17.98 49 ILE D CA 1
ATOM 8147 C C . ILE D 1 49 ? -57.423 114.306 42.559 1.00 18.41 49 ILE D C 1
ATOM 8148 O O . ILE D 1 49 ? -57.018 113.826 41.504 1.00 15.66 49 ILE D O 1
ATOM 8153 N N . ALA D 1 50 ? -58.577 113.950 43.115 1.00 18.50 50 ALA D N 1
ATOM 8154 C CA . ALA D 1 50 ? -59.432 112.942 42.499 1.00 19.36 50 ALA D CA 1
ATOM 8155 C C . ALA D 1 50 ? -59.947 113.415 41.146 1.00 20.08 50 ALA D C 1
ATOM 8156 O O . ALA D 1 50 ? -60.031 112.639 40.197 1.00 19.43 50 ALA D O 1
ATOM 8158 N N . ALA D 1 51 ? -60.293 114.696 41.067 1.00 20.48 51 ALA D N 1
ATOM 8159 C CA . ALA D 1 51 ? -60.820 115.270 39.840 1.00 21.04 51 ALA D CA 1
ATOM 8160 C C . ALA D 1 51 ? -59.790 115.290 38.721 1.00 21.75 51 ALA D C 1
ATOM 8161 O O . ALA D 1 51 ? -60.143 115.244 37.539 1.00 22.63 51 ALA D O 1
ATOM 8163 N N . HIS D 1 52 ? -58.515 115.347 39.077 1.00 21.44 52 HIS D N 1
ATOM 8164 C CA . HIS D 1 52 ? -57.503 115.384 38.044 1.00 22.57 52 HIS D CA 1
ATOM 8165 C C . HIS D 1 52 ? -56.738 114.097 37.765 1.00 21.86 52 HIS D C 1
ATOM 8166 O O . HIS D 1 52 ? -55.595 114.137 37.316 1.00 22.48 52 HIS D O 1
ATOM 8173 N N . GLY D 1 53 ? -57.361 112.953 38.034 1.00 21.29 53 GLY D N 1
ATOM 8174 C CA . GLY D 1 53 ? -56.705 111.700 37.698 1.00 21.57 53 GLY D CA 1
ATOM 8175 C C . GLY D 1 53 ? -56.337 110.628 38.705 1.00 20.43 53 GLY D C 1
ATOM 8176 O O . GLY D 1 53 ? -56.163 109.474 38.308 1.00 19.82 53 GLY D O 1
ATOM 8177 N N . ALA D 1 54 ? -56.209 110.966 39.984 1.00 18.48 54 ALA D N 1
ATOM 8178 C CA . ALA D 1 54 ? -55.835 109.946 40.958 1.00 16.40 54 ALA D CA 1
ATOM 8179 C C . ALA D 1 54 ? -56.756 108.725 40.880 1.00 15.86 54 ALA D C 1
ATOM 8180 O O . ALA D 1 54 ? -57.981 108.857 40.870 1.00 14.36 54 ALA D O 1
ATOM 8182 N N . ASP D 1 55 ? -56.149 107.540 40.818 1.00 13.94 55 ASP D N 1
ATOM 8183 C CA . ASP D 1 55 ? -56.884 106.276 40.751 1.00 12.86 55 ASP D CA 1
ATOM 8184 C C . ASP D 1 55 ? -57.227 105.768 42.142 1.00 15.25 55 ASP D C 1
ATOM 8185 O O . ASP D 1 55 ? -58.147 104.958 42.313 1.00 14.53 55 ASP D O 1
ATOM 8190 N N . ALA D 1 56 ? -56.480 106.239 43.135 1.00 14.64 56 ALA D N 1
ATOM 8191 C CA . ALA D 1 56 ? -56.701 105.815 44.512 1.00 13.35 56 ALA D CA 1
ATOM 8192 C C . ALA D 1 56 ? -56.060 106.786 45.498 1.00 14.11 56 ALA D C 1
ATOM 8193 O O . ALA D 1 56 ? -55.391 107.735 45.103 1.00 14.84 56 ALA D O 1
ATOM 8195 N N . PHE D 1 57 ? -56.269 106.535 46.786 1.00 13.98 57 PHE D N 1
ATOM 8196 C CA . PHE D 1 57 ? -55.711 107.386 47.823 1.00 14.75 57 PHE D CA 1
ATOM 8197 C C . PHE D 1 57 ? -55.086 106.559 48.926 1.00 15.24 57 PHE D C 1
ATOM 8198 O O . PHE D 1 57 ? -55.590 105.493 49.281 1.00 16.65 57 PHE D O 1
ATOM 8206 N N . GLY D 1 58 ? -53.979 107.057 49.461 1.00 12.95 58 GLY D N 1
ATOM 8207 C CA . GLY D 1 58 ? -53.317 106.363 50.543 1.00 13.07 58 GLY D CA 1
ATOM 8208 C C . GLY D 1 58 ? -53.282 107.242 51.777 1.00 14.43 58 GLY D C 1
ATOM 8209 O O . GLY D 1 58 ? -52.916 108.418 51.691 1.00 14.95 58 GLY D O 1
ATOM 8210 N N . VAL D 1 59 ? -53.695 106.687 52.915 1.00 11.28 59 VAL D N 1
ATOM 8211 C CA . VAL D 1 59 ? -53.673 107.421 54.178 1.00 12.60 59 VAL D CA 1
ATOM 8212 C C . VAL D 1 59 ? -53.100 106.516 55.264 1.00 10.98 59 VAL D C 1
ATOM 8213 O O . VAL D 1 59 ? -52.914 105.324 55.056 1.00 12.61 59 VAL D O 1
ATOM 8217 N N . ALA D 1 60 ? -52.813 107.092 56.420 1.00 11.31 60 ALA D N 1
ATOM 8218 C CA . ALA D 1 60 ? -52.263 106.321 57.517 1.00 11.61 60 ALA D CA 1
ATOM 8219 C C . ALA D 1 60 ? -53.319 105.608 58.346 1.00 12.31 60 ALA D C 1
ATOM 8220 O O . ALA D 1 60 ? -53.347 104.384 58.395 1.00 13.12 60 ALA D O 1
ATOM 8222 N N . THR D 1 61 ? -54.203 106.382 58.971 1.00 12.36 61 THR D N 1
ATOM 8223 C CA . THR D 1 61 ? -55.211 105.833 59.876 1.00 11.01 61 THR D CA 1
ATOM 8224 C C . THR D 1 61 ? -56.619 105.538 59.364 1.00 11.81 61 THR D C 1
ATOM 8225 O O . THR D 1 61 ? -57.009 105.924 58.263 1.00 11.74 61 THR D O 1
ATOM 8229 N N . LEU D 1 62 ? -57.369 104.836 60.208 1.00 13.02 62 LEU D N 1
ATOM 8230 C CA . LEU D 1 62 ? -58.754 104.472 59.954 1.00 15.13 62 LEU D CA 1
ATOM 8231 C C . LEU D 1 62 ? -59.581 105.741 59.813 1.00 13.36 62 LEU D C 1
ATOM 8232 O O . LEU D 1 62 ? -60.346 105.895 58.862 1.00 16.20 62 LEU D O 1
ATOM 8237 N N . ALA D 1 63 ? -59.424 106.640 60.780 1.00 12.84 63 ALA D N 1
ATOM 8238 C CA . ALA D 1 63 ? -60.164 107.896 60.786 1.00 13.73 63 ALA D CA 1
ATOM 8239 C C . ALA D 1 63 ? -59.885 108.707 59.529 1.00 13.22 63 ALA D C 1
ATOM 8240 O O . ALA D 1 63 ? -60.795 109.304 58.961 1.00 14.36 63 ALA D O 1
ATOM 8242 N N . GLU D 1 64 ? -58.630 108.740 59.091 1.00 13.54 64 GLU D N 1
ATOM 8243 C CA . GLU D 1 64 ? -58.303 109.481 57.874 1.00 12.94 64 GLU D CA 1
ATOM 8244 C C . GLU D 1 64 ? -58.987 108.824 56.675 1.00 12.69 64 GLU D C 1
ATOM 8245 O O . GLU D 1 64 ? -59.429 109.506 55.758 1.00 11.32 64 GLU D O 1
ATOM 8251 N N . ALA D 1 65 ? -59.072 107.498 56.682 1.00 13.51 65 ALA D N 1
ATOM 8252 C CA . ALA D 1 65 ? -59.714 106.790 55.581 1.00 14.99 65 ALA D CA 1
ATOM 8253 C C . ALA D 1 65 ? -61.209 107.097 55.542 1.00 15.00 65 ALA D C 1
ATOM 8254 O O . ALA D 1 65 ? -61.781 107.289 54.470 1.00 16.19 65 ALA D O 1
ATOM 8256 N N . MET D 1 66 ? -61.831 107.146 56.719 1.00 16.48 66 MET D N 1
ATOM 8257 C CA . MET D 1 66 ? -63.258 107.436 56.847 1.00 17.74 66 MET D CA 1
ATOM 8258 C C . MET D 1 66 ? -63.580 108.858 56.387 1.00 18.78 66 MET D C 1
ATOM 8259 O O . MET D 1 66 ? -64.587 109.100 55.713 1.00 19.82 66 MET D O 1
ATOM 8264 N N . GLN D 1 67 ? -62.727 109.799 56.776 1.00 17.61 67 GLN D N 1
ATOM 8265 C CA . GLN D 1 67 ? -62.906 111.198 56.417 1.00 17.53 67 GLN D CA 1
ATOM 8266 C C . GLN D 1 67 ? -62.931 111.349 54.896 1.00 17.73 67 GLN D C 1
ATOM 8267 O O . GLN D 1 67 ? -63.697 112.145 54.359 1.00 19.67 67 GLN D O 1
ATOM 8273 N N . LEU D 1 68 ? -62.099 110.579 54.199 1.00 16.86 68 LEU D N 1
ATOM 8274 C CA . LEU D 1 68 ? -62.071 110.640 52.740 1.00 16.85 68 LEU D CA 1
ATOM 8275 C C . LEU D 1 68 ? -63.434 110.207 52.190 1.00 17.59 68 LEU D C 1
ATOM 8276 O O . LEU D 1 68 ? -63.947 110.789 51.231 1.00 16.35 68 LEU D O 1
ATOM 8281 N N . ARG D 1 69 ? -64.014 109.179 52.802 1.00 17.23 69 ARG D N 1
ATOM 8282 C CA . ARG D 1 69 ? -65.322 108.691 52.383 1.00 19.41 69 ARG D CA 1
ATOM 8283 C C . ARG D 1 69 ? -66.390 109.718 52.768 1.00 20.59 69 ARG D C 1
ATOM 8284 O O . ARG D 1 69 ? -67.380 109.888 52.060 1.00 21.56 69 ARG D O 1
ATOM 8292 N N . ASP D 1 70 ? -66.170 110.414 53.880 1.00 21.96 70 ASP D N 1
ATOM 8293 C CA . ASP D 1 70 ? -67.111 111.429 54.350 1.00 23.20 70 ASP D CA 1
ATOM 8294 C C . ASP D 1 70 ? -67.185 112.653 53.448 1.00 25.40 70 ASP D C 1
ATOM 8295 O O . ASP D 1 70 ? -68.208 113.335 53.423 1.00 26.68 70 ASP D O 1
ATOM 8300 N N . ILE D 1 71 ? -66.109 112.953 52.724 1.00 24.60 71 ILE D N 1
ATOM 8301 C CA . ILE D 1 71 ? -66.131 114.107 51.835 1.00 25.08 71 ILE D CA 1
ATOM 8302 C C . ILE D 1 71 ? -66.575 113.763 50.410 1.00 24.26 71 ILE D C 1
ATOM 8303 O O . ILE D 1 71 ? -66.684 114.645 49.561 1.00 23.22 71 ILE D O 1
ATOM 8308 N N . GLY D 1 72 ? -66.825 112.483 50.146 1.00 24.34 72 GLY D N 1
ATOM 8309 C CA . GLY D 1 72 ? -67.293 112.098 48.826 1.00 22.93 72 GLY D CA 1
ATOM 8310 C C . GLY D 1 72 ? -66.362 111.267 47.964 1.00 22.51 72 GLY D C 1
ATOM 8311 O O . GLY D 1 72 ? -66.785 110.734 46.943 1.00 21.94 72 GLY D O 1
ATOM 8312 N N . ILE D 1 73 ? -65.098 111.159 48.354 1.00 22.18 73 ILE D N 1
ATOM 8313 C CA . ILE D 1 73 ? -64.141 110.373 47.586 1.00 20.50 73 ILE D CA 1
ATOM 8314 C C . ILE D 1 73 ? -64.704 108.971 47.380 1.00 20.22 73 ILE D C 1
ATOM 8315 O O . ILE D 1 73 ? -65.088 108.299 48.336 1.00 21.27 73 ILE D O 1
ATOM 8320 N N . SER D 1 74 ? -64.767 108.543 46.126 1.00 19.27 74 SER D N 1
ATOM 8321 C CA . SER D 1 74 ? -65.291 107.226 45.804 1.00 19.02 74 SER D CA 1
ATOM 8322 C C . SER D 1 74 ? -64.180 106.309 45.317 1.00 18.57 74 SER D C 1
ATOM 8323 O O . SER D 1 74 ? -64.384 105.103 45.160 1.00 19.11 74 SER D O 1
ATOM 8326 N N . GLN D 1 75 ? -63.006 106.885 45.074 1.00 17.21 75 GLN D N 1
ATOM 8327 C CA . GLN D 1 75 ? -61.858 106.115 44.610 1.00 18.18 75 GLN D CA 1
ATOM 8328 C C . GLN D 1 75 ? -61.399 105.088 45.629 1.00 16.78 75 GLN D C 1
ATOM 8329 O O . GLN D 1 75 ? -61.770 105.133 46.805 1.00 16.63 75 GLN D O 1
ATOM 8335 N N . GLU D 1 76 ? -60.571 104.167 45.154 1.00 16.23 76 GLU D N 1
ATOM 8336 C CA . GLU D 1 76 ? -59.982 103.126 45.984 1.00 16.18 76 GLU D CA 1
ATOM 8337 C C . GLU D 1 76 ? -59.220 103.821 47.117 1.00 14.88 76 GLU D C 1
ATOM 8338 O O . GLU D 1 76 ? -58.547 104.828 46.892 1.00 15.40 76 GLU D O 1
ATOM 8344 N N . VAL D 1 77 ? -59.323 103.295 48.331 1.00 15.06 77 VAL D N 1
ATOM 8345 C CA . VAL D 1 77 ? -58.620 103.891 49.459 1.00 14.67 77 VAL D CA 1
ATOM 8346 C C . VAL D 1 77 ? -57.887 102.859 50.315 1.00 13.58 77 VAL D C 1
ATOM 8347 O O . VAL D 1 77 ? -58.431 101.812 50.648 1.00 12.77 77 VAL D O 1
ATOM 8351 N N . LEU D 1 78 ? -56.649 103.169 50.681 1.00 12.35 78 LEU D N 1
ATOM 8352 C CA . LEU D 1 78 ? -55.867 102.266 51.511 1.00 12.37 78 LEU D CA 1
ATOM 8353 C C . LEU D 1 78 ? -55.289 102.969 52.739 1.00 12.67 78 LEU D C 1
ATOM 8354 O O . LEU D 1 78 ? -54.800 104.097 52.649 1.00 11.58 78 LEU D O 1
ATOM 8359 N N . CYS D 1 79 ? -55.347 102.299 53.886 1.00 16.05 79 CYS D N 1
ATOM 8360 C CA . CYS D 1 79 ? -54.778 102.850 55.109 1.00 16.88 79 CYS D CA 1
ATOM 8361 C C . CYS D 1 79 ? -53.882 101.756 55.691 1.00 16.26 79 CYS D C 1
ATOM 8362 O O . CYS D 1 79 ? -54.208 100.572 55.627 1.00 14.49 79 CYS D O 1
ATOM 8365 N N . TRP D 1 80 ? -52.739 102.143 56.243 1.00 16.87 80 TRP D N 1
ATOM 8366 C CA . TRP D 1 80 ? -51.799 101.153 56.745 1.00 14.97 80 TRP D CA 1
ATOM 8367 C C . TRP D 1 80 ? -51.445 101.185 58.229 1.00 15.81 80 TRP D C 1
ATOM 8368 O O . TRP D 1 80 ? -50.628 100.390 58.686 1.00 16.42 80 TRP D O 1
ATOM 8379 N N . ILE D 1 81 ? -52.054 102.088 58.984 1.00 13.80 81 ILE D N 1
ATOM 8380 C CA . ILE D 1 81 ? -51.776 102.152 60.409 1.00 13.40 81 ILE D CA 1
ATOM 8381 C C . ILE D 1 81 ? -53.070 101.977 61.205 1.00 14.04 81 ILE D C 1
ATOM 8382 O O . ILE D 1 81 ? -53.863 102.903 61.360 1.00 13.98 81 ILE D O 1
ATOM 8387 N N . TRP D 1 82 ? -53.270 100.758 61.691 1.00 14.07 82 TRP D N 1
ATOM 8388 C CA . TRP D 1 82 ? -54.439 100.412 62.477 1.00 13.85 82 TRP D CA 1
ATOM 8389 C C . TRP D 1 82 ? -54.088 99.190 63.317 1.00 14.97 82 TRP D C 1
ATOM 8390 O O . TRP D 1 82 ? -53.060 98.558 63.085 1.00 14.54 82 TRP D O 1
ATOM 8401 N N . THR D 1 83 ? -54.922 98.882 64.306 1.00 14.87 83 THR D N 1
ATOM 8402 C CA . THR D 1 83 ? -54.709 97.709 65.150 1.00 16.23 83 THR D CA 1
ATOM 8403 C C . THR D 1 83 ? -56.046 96.982 65.298 1.00 17.31 83 THR D C 1
ATOM 8404 O O . THR D 1 83 ? -57.112 97.597 65.221 1.00 17.73 83 THR D O 1
ATOM 8408 N N . PRO D 1 84 ? -56.000 95.663 65.511 1.00 16.90 84 PRO D N 1
ATOM 8409 C CA . PRO D 1 84 ? -57.185 94.813 65.674 1.00 18.72 84 PRO D CA 1
ATOM 8410 C C . PRO D 1 84 ? -58.126 95.305 66.774 1.00 19.38 84 PRO D C 1
ATOM 8411 O O . PRO D 1 84 ? -59.307 94.967 66.782 1.00 20.05 84 PRO D O 1
ATOM 8415 N N . GLU D 1 85 ? -57.597 96.103 67.696 1.00 19.57 85 GLU D N 1
ATOM 8416 C CA . GLU D 1 85 ? -58.386 96.628 68.805 1.00 23.51 85 GLU D CA 1
ATOM 8417 C C . GLU D 1 85 ? -59.253 97.811 68.397 1.00 23.59 85 GLU D C 1
ATOM 8418 O O . GLU D 1 85 ? -60.131 98.237 69.147 1.00 25.29 85 GLU D O 1
ATOM 8424 N N . GLN D 1 86 ? -58.997 98.350 67.213 1.00 21.31 86 GLN D N 1
ATOM 8425 C CA . GLN D 1 86 ? -59.794 99.461 66.718 1.00 19.74 86 GLN D CA 1
ATOM 8426 C C . GLN D 1 86 ? -60.953 98.884 65.912 1.00 19.92 86 GLN D C 1
ATOM 8427 O O . GLN D 1 86 ? -60.966 97.695 65.581 1.00 17.74 86 GLN D O 1
ATOM 8433 N N . ASP D 1 87 ? -61.923 99.732 65.591 1.00 20.36 87 ASP D N 1
ATOM 8434 C CA . ASP D 1 87 ? -63.075 99.301 64.818 1.00 19.43 87 ASP D CA 1
ATOM 8435 C C . ASP D 1 87 ? -62.753 99.335 63.329 1.00 17.94 87 ASP D C 1
ATOM 8436 O O . ASP D 1 87 ? -63.303 100.141 62.581 1.00 17.95 87 ASP D O 1
ATOM 8441 N N . PHE D 1 88 ? -61.862 98.447 62.902 1.00 19.10 88 PHE D N 1
ATOM 8442 C CA . PHE D 1 88 ? -61.457 98.391 61.502 1.00 18.67 88 PHE D CA 1
ATOM 8443 C C . PHE D 1 88 ? -62.571 97.852 60.617 1.00 18.87 88 PHE D C 1
ATOM 8444 O O . PHE D 1 88 ? -62.577 98.072 59.402 1.00 17.22 88 PHE D O 1
ATOM 8452 N N . ARG D 1 89 ? -63.521 97.152 61.228 1.00 22.12 89 ARG D N 1
ATOM 8453 C CA . ARG D 1 89 ? -64.648 96.598 60.483 1.00 24.61 89 ARG D CA 1
ATOM 8454 C C . ARG D 1 89 ? -65.498 97.706 59.879 1.00 22.47 89 ARG D C 1
ATOM 8455 O O . ARG D 1 89 ? -66.025 97.560 58.775 1.00 24.04 89 ARG D O 1
ATOM 8463 N N . ALA D 1 90 ? -65.624 98.821 60.590 1.00 20.49 90 ALA D N 1
ATOM 8464 C CA . ALA D 1 90 ? -66.394 99.942 60.066 1.00 21.25 90 ALA D CA 1
ATOM 8465 C C . ALA D 1 90 ? -65.695 100.431 58.790 1.00 20.80 90 ALA D C 1
ATOM 8466 O O . ALA D 1 90 ? -66.337 100.852 57.834 1.00 18.81 90 ALA D O 1
ATOM 8468 N N . ALA D 1 91 ? -64.371 100.362 58.779 1.00 20.09 91 ALA D N 1
ATOM 8469 C CA . ALA D 1 91 ? -63.618 100.784 57.609 1.00 20.70 91 ALA D CA 1
ATOM 8470 C C . ALA D 1 91 ? -63.887 99.815 56.454 1.00 19.05 91 ALA D C 1
ATOM 8471 O O . ALA D 1 91 ? -64.146 100.237 55.322 1.00 20.18 91 ALA D O 1
ATOM 8473 N N . ILE D 1 92 ? -63.837 98.520 56.744 1.00 19.42 92 ILE D N 1
ATOM 8474 C CA . ILE D 1 92 ? -64.095 97.493 55.732 1.00 20.72 92 ILE D CA 1
ATOM 8475 C C . ILE D 1 92 ? -65.452 97.711 55.066 1.00 22.88 92 ILE D C 1
ATOM 8476 O O . ILE D 1 92 ? -65.581 97.647 53.841 1.00 24.09 92 ILE D O 1
ATOM 8481 N N . ASP D 1 93 ? -66.465 97.961 55.891 1.00 24.08 93 ASP D N 1
ATOM 8482 C CA . ASP D 1 93 ? -67.816 98.171 55.403 1.00 23.27 93 ASP D CA 1
ATOM 8483 C C . ASP D 1 93 ? -67.952 99.480 54.643 1.00 23.57 93 ASP D C 1
ATOM 8484 O O . ASP D 1 93 ? -69.003 99.774 54.076 1.00 23.80 93 ASP D O 1
ATOM 8489 N N . ARG D 1 94 ? -66.879 100.261 54.624 1.00 23.01 94 ARG D N 1
ATOM 8490 C CA . ARG D 1 94 ? -66.873 101.531 53.913 1.00 23.20 94 ARG D CA 1
ATOM 8491 C C . ARG D 1 94 ? -66.000 101.357 52.669 1.00 22.26 94 ARG D C 1
ATOM 8492 O O . ARG D 1 94 ? -65.596 102.328 52.034 1.00 19.64 94 ARG D O 1
ATOM 8500 N N . ASN D 1 95 ? -65.715 100.102 52.340 1.00 21.51 95 ASN D N 1
ATOM 8501 C CA . ASN D 1 95 ? -64.892 99.761 51.192 1.00 21.30 95 ASN D CA 1
ATOM 8502 C C . ASN D 1 95 ? -63.548 100.481 51.215 1.00 20.88 95 ASN D C 1
ATOM 8503 O O . ASN D 1 95 ? -63.174 101.166 50.265 1.00 19.91 95 ASN D O 1
ATOM 8508 N N . ILE D 1 96 ? -62.830 100.338 52.321 1.00 21.64 96 ILE D N 1
ATOM 8509 C CA . ILE D 1 96 ? -61.503 100.925 52.434 1.00 23.12 96 ILE D CA 1
ATOM 8510 C C . ILE D 1 96 ? -60.541 99.748 52.611 1.00 20.53 96 ILE D C 1
ATOM 8511 O O . ILE D 1 96 ? -60.720 98.918 53.499 1.00 20.06 96 ILE D O 1
ATOM 8516 N N . ASP D 1 97 ? -59.545 99.658 51.735 1.00 19.58 97 ASP D N 1
ATOM 8517 C CA . ASP D 1 97 ? -58.570 98.574 51.807 1.00 17.61 97 ASP D CA 1
ATOM 8518 C C . ASP D 1 97 ? -57.743 98.688 53.085 1.00 17.24 97 ASP D C 1
ATOM 8519 O O . ASP D 1 97 ? -57.388 99.788 53.501 1.00 17.20 97 ASP D O 1
ATOM 8524 N N . LEU D 1 98 ? -57.443 97.550 53.704 1.00 15.31 98 LEU D N 1
ATOM 8525 C CA . LEU D 1 98 ? -56.645 97.529 54.922 1.00 15.21 98 LEU D CA 1
ATOM 8526 C C . LEU D 1 98 ? -55.335 96.806 54.668 1.00 16.57 98 LEU D C 1
ATOM 8527 O O . LEU D 1 98 ? -55.304 95.755 54.018 1.00 16.13 98 LEU D O 1
ATOM 8532 N N . ALA D 1 99 ? -54.254 97.368 55.187 1.00 13.56 99 ALA D N 1
ATOM 8533 C CA . ALA D 1 99 ? -52.949 96.758 55.023 1.00 14.90 99 ALA D CA 1
ATOM 8534 C C . ALA D 1 99 ? -52.742 95.717 56.115 1.00 15.79 99 ALA D C 1
ATOM 8535 O O . ALA D 1 99 ? -53.114 95.944 57.269 1.00 15.86 99 ALA D O 1
ATOM 8537 N N . VAL D 1 100 ? -52.176 94.571 55.745 1.00 15.99 100 VAL D N 1
ATOM 8538 C CA . VAL D 1 100 ? -51.873 93.525 56.715 1.00 16.96 100 VAL D CA 1
ATOM 8539 C C . VAL D 1 100 ? -50.444 93.866 57.116 1.00 17.39 100 VAL D C 1
ATOM 8540 O O . VAL D 1 100 ? -49.515 93.696 56.321 1.00 17.21 100 VAL D O 1
ATOM 8544 N N . ILE D 1 101 ? -50.268 94.374 58.332 1.00 15.76 101 ILE D N 1
ATOM 8545 C CA . ILE D 1 101 ? -48.943 94.788 58.783 1.00 14.60 101 ILE D CA 1
ATOM 8546 C C . ILE D 1 101 ? -48.259 93.870 59.792 1.00 13.36 101 ILE D C 1
ATOM 8547 O O . ILE D 1 101 ? -47.168 94.179 60.264 1.00 14.38 101 ILE D O 1
ATOM 8552 N N . SER D 1 102 ? -48.904 92.751 60.112 1.00 13.92 102 SER D N 1
ATOM 8553 C CA . SER D 1 102 ? -48.360 91.752 61.027 1.00 14.40 102 SER D CA 1
ATOM 8554 C C . SER D 1 102 ? -49.289 90.541 61.022 1.00 17.61 102 SER D C 1
ATOM 8555 O O . SER D 1 102 ? -50.465 90.648 60.667 1.00 16.98 102 SER D O 1
ATOM 8558 N N . PRO D 1 103 ? -48.769 89.360 61.397 1.00 19.46 103 PRO D N 1
ATOM 8559 C CA . PRO D 1 103 ? -49.622 88.168 61.412 1.00 20.69 103 PRO D CA 1
ATOM 8560 C C . PRO D 1 103 ? -50.873 88.341 62.267 1.00 19.32 103 PRO D C 1
ATOM 8561 O O . PRO D 1 103 ? -51.928 87.789 61.954 1.00 18.94 103 PRO D O 1
ATOM 8565 N N . ALA D 1 104 ? -50.760 89.120 63.338 1.00 19.39 104 ALA D N 1
ATOM 8566 C CA . ALA D 1 104 ? -51.903 89.362 64.214 1.00 19.45 104 ALA D CA 1
ATOM 8567 C C . ALA D 1 104 ? -53.007 90.095 63.450 1.00 19.41 104 ALA D C 1
ATOM 8568 O O . ALA D 1 104 ? -54.196 89.869 63.687 1.00 20.13 104 ALA D O 1
ATOM 8570 N N . HIS D 1 105 ? -52.613 90.984 62.542 1.00 18.60 105 HIS D N 1
ATOM 8571 C CA . HIS D 1 105 ? -53.589 91.721 61.734 1.00 17.54 105 HIS D CA 1
ATOM 8572 C C . HIS D 1 105 ? -54.233 90.750 60.768 1.00 16.24 105 HIS D C 1
ATOM 8573 O O . HIS D 1 105 ? -55.442 90.790 60.537 1.00 14.36 105 HIS D O 1
ATOM 8580 N N . ALA D 1 106 ? -53.411 89.873 60.203 1.00 17.17 106 ALA D N 1
ATOM 8581 C CA . ALA D 1 106 ? -53.897 88.878 59.261 1.00 17.69 106 ALA D CA 1
ATOM 8582 C C . ALA D 1 106 ? -54.899 87.973 59.970 1.00 18.91 106 ALA D C 1
ATOM 8583 O O . ALA D 1 106 ? -55.964 87.658 59.431 1.00 16.40 106 ALA D O 1
ATOM 8585 N N . LYS D 1 107 ? -54.548 87.557 61.182 1.00 19.91 107 LYS D N 1
ATOM 8586 C CA . LYS D 1 107 ? -55.420 86.693 61.958 1.00 21.93 107 LYS D CA 1
ATOM 8587 C C . LYS D 1 107 ? -56.749 87.386 62.235 1.00 22.17 107 LYS D C 1
ATOM 8588 O O . LYS D 1 107 ? -57.808 86.772 62.124 1.00 23.12 107 LYS D O 1
ATOM 8594 N N . ALA D 1 108 ? -56.684 88.668 62.589 1.00 22.46 108 ALA D N 1
ATOM 8595 C CA . ALA D 1 108 ? -57.878 89.457 62.888 1.00 21.39 108 ALA D CA 1
ATOM 8596 C C . ALA D 1 108 ? -58.809 89.576 61.684 1.00 23.08 108 ALA D C 1
ATOM 8597 O O . ALA D 1 108 ? -60.030 89.467 61.817 1.00 22.40 108 ALA D O 1
ATOM 8599 N N . LEU D 1 109 ? -58.234 89.817 60.512 1.00 23.11 109 LEU D N 1
ATOM 8600 C CA . LEU D 1 109 ? -59.026 89.942 59.297 1.00 23.66 109 LEU D CA 1
ATOM 8601 C C . LEU D 1 109 ? -59.640 88.593 58.935 1.00 24.24 109 LEU D C 1
ATOM 8602 O O . LEU D 1 109 ? -60.814 88.508 58.587 1.00 22.88 109 LEU D O 1
ATOM 8607 N N . ILE D 1 110 ? -58.842 87.536 59.028 1.00 24.00 110 ILE D N 1
ATOM 8608 C CA . ILE D 1 110 ? -59.319 86.198 58.714 1.00 25.59 110 ILE D CA 1
ATOM 8609 C C . ILE D 1 110 ? -60.519 85.812 59.578 1.00 28.25 110 ILE D C 1
ATOM 8610 O O . ILE D 1 110 ? -61.449 85.153 59.108 1.00 26.90 110 ILE D O 1
ATOM 8615 N N . GLU D 1 111 ? -60.492 86.238 60.838 1.00 29.80 111 GLU D N 1
ATOM 8616 C CA . GLU D 1 111 ? -61.560 85.934 61.787 1.00 30.93 111 GLU D CA 1
ATOM 8617 C C . GLU D 1 111 ? -62.687 86.961 61.755 1.00 31.48 111 GLU D C 1
ATOM 8618 O O . GLU D 1 111 ? -63.595 86.917 62.584 1.00 29.56 111 GLU D O 1
ATOM 8624 N N . THR D 1 112 ? -62.627 87.888 60.803 1.00 33.22 112 THR D N 1
ATOM 8625 C CA . THR D 1 112 ? -63.662 88.910 60.684 1.00 34.41 112 THR D CA 1
ATOM 8626 C C . THR D 1 112 ? -64.792 88.439 59.770 1.00 35.36 112 THR D C 1
ATOM 8627 O O . THR D 1 112 ? -64.545 87.979 58.655 1.00 33.25 112 THR D O 1
ATOM 8631 N N . ASP D 1 113 ? -66.025 88.569 60.258 1.00 37.35 113 ASP D N 1
ATOM 8632 C CA . ASP D 1 113 ? -67.228 88.161 59.529 1.00 39.72 113 ASP D CA 1
ATOM 8633 C C . ASP D 1 113 ? -67.609 89.041 58.352 1.00 40.42 113 ASP D C 1
ATOM 8634 O O . ASP D 1 113 ? -68.756 89.478 58.256 1.00 41.18 113 ASP D O 1
ATOM 8639 N N . ALA D 1 114 ? -66.668 89.303 57.458 1.00 40.73 114 ALA D N 1
ATOM 8640 C CA . ALA D 1 114 ? -66.966 90.125 56.297 1.00 40.85 114 ALA D CA 1
ATOM 8641 C C . ALA D 1 114 ? -66.949 89.228 55.069 1.00 40.33 114 ALA D C 1
ATOM 8642 O O . ALA D 1 114 ? -66.096 88.351 54.942 1.00 39.52 114 ALA D O 1
ATOM 8644 N N . GLU D 1 115 ? -67.894 89.454 54.167 1.00 40.38 115 GLU D N 1
ATOM 8645 C CA . GLU D 1 115 ? -68.011 88.652 52.956 1.00 40.09 115 GLU D CA 1
ATOM 8646 C C . GLU D 1 115 ? -66.846 88.844 51.997 1.00 39.31 115 GLU D C 1
ATOM 8647 O O . GLU D 1 115 ? -66.329 87.878 51.430 1.00 38.52 115 GLU D O 1
ATOM 8653 N N . HIS D 1 116 ? -66.435 90.093 51.816 1.00 37.13 116 HIS D N 1
ATOM 8654 C CA . HIS D 1 116 ? -65.342 90.402 50.909 1.00 34.10 116 HIS D CA 1
ATOM 8655 C C . HIS D 1 116 ? -64.455 91.504 51.480 1.00 31.45 116 HIS D C 1
ATOM 8656 O O . HIS D 1 116 ? -64.855 92.663 51.538 1.00 33.05 116 HIS D O 1
ATOM 8663 N N . ILE D 1 117 ? -63.251 91.142 51.909 1.00 27.14 117 ILE D N 1
ATOM 8664 C CA . ILE D 1 117 ? -62.341 92.132 52.479 1.00 23.83 117 ILE D CA 1
ATOM 8665 C C . ILE D 1 117 ? -61.111 92.349 51.597 1.00 21.37 117 ILE D C 1
ATOM 8666 O O . ILE D 1 117 ? -60.330 91.425 51.376 1.00 20.76 117 ILE D O 1
ATOM 8671 N N . ARG D 1 118 ? -60.947 93.565 51.087 1.00 18.77 118 ARG D N 1
ATOM 8672 C CA . ARG D 1 118 ? -59.784 93.880 50.262 1.00 18.92 118 ARG D CA 1
ATOM 8673 C C . ARG D 1 118 ? -58.628 94.243 51.185 1.00 17.58 118 ARG D C 1
ATOM 8674 O O . ARG D 1 118 ? -58.760 95.120 52.030 1.00 17.32 118 ARG D O 1
ATOM 8682 N N . VAL D 1 119 ? -57.504 93.558 51.039 1.00 16.82 119 VAL D N 1
ATOM 8683 C CA . VAL D 1 119 ? -56.344 93.851 51.870 1.00 16.62 119 VAL D CA 1
ATOM 8684 C C . VAL D 1 119 ? -55.075 93.903 51.030 1.00 15.10 119 VAL D C 1
ATOM 8685 O O . VAL D 1 119 ? -54.996 93.293 49.960 1.00 15.08 119 VAL D O 1
ATOM 8689 N N . SER D 1 120 ? -54.091 94.651 51.512 1.00 14.38 120 SER D N 1
ATOM 8690 C CA . SER D 1 120 ? -52.810 94.765 50.822 1.00 16.58 120 SER D CA 1
ATOM 8691 C C . SER D 1 120 ? -51.734 94.384 51.828 1.00 17.14 120 SER D C 1
ATOM 8692 O O . SER D 1 120 ? -51.627 94.984 52.896 1.00 18.22 120 SER D O 1
ATOM 8695 N N . ILE D 1 121 ? -50.942 93.378 51.504 1.00 18.65 121 ILE D N 1
ATOM 8696 C CA . ILE D 1 121 ? -49.907 92.961 52.432 1.00 18.36 121 ILE D CA 1
ATOM 8697 C C . ILE D 1 121 ? -48.761 93.965 52.450 1.00 17.70 121 ILE D C 1
ATOM 8698 O O . ILE D 1 121 ? -48.156 94.267 51.419 1.00 18.30 121 ILE D O 1
ATOM 8703 N N . LYS D 1 122 ? -48.492 94.510 53.629 1.00 17.50 122 LYS D N 1
ATOM 8704 C CA . LYS D 1 122 ? -47.403 95.458 53.797 1.00 16.22 122 LYS D CA 1
ATOM 8705 C C . LYS D 1 122 ? -46.223 94.594 54.176 1.00 15.50 122 LYS D C 1
ATOM 8706 O O . LYS D 1 122 ? -46.206 94.000 55.249 1.00 15.62 122 LYS D O 1
ATOM 8712 N N . ILE D 1 123 ? -45.232 94.500 53.302 1.00 17.26 123 ILE D N 1
ATOM 8713 C CA . ILE D 1 123 ? -44.107 93.657 53.644 1.00 18.23 123 ILE D CA 1
ATOM 8714 C C . ILE D 1 123 ? -42.911 94.446 54.140 1.00 18.43 123 ILE D C 1
ATOM 8715 O O . ILE D 1 123 ? -42.619 95.555 53.669 1.00 18.09 123 ILE D O 1
ATOM 8720 N N . ASP D 1 124 ? -42.252 93.875 55.139 1.00 17.42 124 ASP D N 1
ATOM 8721 C CA . ASP D 1 124 ? -41.050 94.454 55.715 1.00 19.29 124 ASP D CA 1
ATOM 8722 C C . ASP D 1 124 ? -39.967 93.980 54.748 1.00 19.04 124 ASP D C 1
ATOM 8723 O O . ASP D 1 124 ? -39.674 92.788 54.682 1.00 20.09 124 ASP D O 1
ATOM 8728 N N . SER D 1 125 ? -39.408 94.901 53.974 1.00 19.25 125 SER D N 1
ATOM 8729 C CA . SER D 1 125 ? -38.371 94.552 53.012 1.00 19.76 125 SER D CA 1
ATOM 8730 C C . SER D 1 125 ? -36.970 94.803 53.557 1.00 22.33 125 SER D C 1
ATOM 8731 O O . SER D 1 125 ? -36.013 94.914 52.794 1.00 23.63 125 SER D O 1
ATOM 8734 N N . GLY D 1 126 ? -36.854 94.899 54.877 1.00 24.04 126 GLY D N 1
ATOM 8735 C CA . GLY D 1 126 ? -35.553 95.131 55.481 1.00 25.94 126 GLY D CA 1
ATOM 8736 C C . GLY D 1 126 ? -35.458 96.279 56.475 1.00 26.48 126 GLY D C 1
ATOM 8737 O O . GLY D 1 126 ? -34.501 96.352 57.239 1.00 26.87 126 GLY D O 1
ATOM 8738 N N . LEU D 1 127 ? -36.433 97.182 56.474 1.00 27.20 127 LEU D N 1
ATOM 8739 C CA . LEU D 1 127 ? -36.407 98.318 57.395 1.00 26.35 127 LEU D CA 1
ATOM 8740 C C . LEU D 1 127 ? -36.705 97.948 58.842 1.00 26.43 127 LEU D C 1
ATOM 8741 O O . LEU D 1 127 ? -36.365 98.691 59.758 1.00 24.68 127 LEU D O 1
ATOM 8746 N N . HIS D 1 128 ? -37.362 96.814 59.049 1.00 26.66 128 HIS D N 1
ATOM 8747 C CA . HIS D 1 128 ? -37.695 96.369 60.397 1.00 28.06 128 HIS D CA 1
ATOM 8748 C C . HIS D 1 128 ? -38.565 97.326 61.188 1.00 28.10 128 HIS D C 1
ATOM 8749 O O . HIS D 1 128 ? -38.338 97.535 62.379 1.00 28.32 128 HIS D O 1
ATOM 8756 N N . ARG D 1 129 ? -39.465 97.956 60.513 1.00 26.84 129 ARG D N 1
ATOM 8757 C CA . ARG D 1 129 ? -40.473 98.766 61.182 1.00 26.85 129 ARG D CA 1
ATOM 8758 C C . ARG D 1 129 ? -41.816 98.051 61.239 1.00 25.32 129 ARG D C 1
ATOM 8759 O O . ARG D 1 129 ? -41.837 96.968 61.838 1.00 25.62 129 ARG D O 1
ATOM 8767 N N . SER D 1 130 ? -42.755 98.499 60.478 1.00 23.69 130 SER D N 1
ATOM 8768 C CA . SER D 1 130 ? -44.034 97.805 60.401 1.00 24.95 130 SER D CA 1
ATOM 8769 C C . SER D 1 130 ? -44.019 96.864 59.196 1.00 23.61 130 SER D C 1
ATOM 8770 O O . SER D 1 130 ? -43.074 96.875 58.403 1.00 22.89 130 SER D O 1
ATOM 8773 N N . GLY D 1 131 ? -45.064 96.054 59.062 1.00 21.67 131 GLY D N 1
ATOM 8774 C CA . GLY D 1 131 ? -45.138 95.130 57.947 1.00 20.44 131 GLY D CA 1
ATOM 8775 C C . GLY D 1 131 ? -44.649 93.740 58.306 1.00 21.21 131 GLY D C 1
ATOM 8776 O O . GLY D 1 131 ? -43.904 93.561 59.266 1.00 19.37 131 GLY D O 1
ATOM 8777 N N . VAL D 1 132 ? -45.075 92.750 57.532 1.00 22.70 132 VAL D N 1
ATOM 8778 C CA . VAL D 1 132 ? -44.685 91.365 57.768 1.00 23.56 132 VAL D CA 1
ATOM 8779 C C . VAL D 1 132 ? -43.275 91.091 57.246 1.00 24.47 132 VAL D C 1
ATOM 8780 O O . VAL D 1 132 ? -42.978 91.342 56.076 1.00 22.58 132 VAL D O 1
ATOM 8784 N N . ASP D 1 133 ? -42.409 90.585 58.122 1.00 26.47 133 ASP D N 1
ATOM 8785 C CA . ASP D 1 133 ? -41.032 90.269 57.747 1.00 28.30 133 ASP D CA 1
ATOM 8786 C C . ASP D 1 133 ? -40.939 88.878 57.120 1.00 28.44 133 ASP D C 1
ATOM 8787 O O . ASP D 1 133 ? -41.860 88.071 57.234 1.00 27.39 133 ASP D O 1
ATOM 8792 N N . GLU D 1 134 ? -39.808 88.603 56.476 1.00 29.51 134 GLU D N 1
ATOM 8793 C CA . GLU D 1 134 ? -39.584 87.337 55.791 1.00 31.12 134 GLU D CA 1
ATOM 8794 C C . GLU D 1 134 ? -39.886 86.051 56.551 1.00 31.24 134 GLU D C 1
ATOM 8795 O O . GLU D 1 134 ? -40.384 85.092 55.957 1.00 32.70 134 GLU D O 1
ATOM 8801 N N . GLN D 1 135 ? -39.590 86.014 57.845 1.00 31.64 135 GLN D N 1
ATOM 8802 C CA . GLN D 1 135 ? -39.843 84.809 58.630 1.00 32.70 135 GLN D CA 1
ATOM 8803 C C . GLN D 1 135 ? -41.335 84.533 58.767 1.00 31.14 135 GLN D C 1
ATOM 8804 O O . GLN D 1 135 ? -41.741 83.392 58.995 1.00 30.35 135 GLN D O 1
ATOM 8810 N N . GLU D 1 136 ? -42.145 85.578 58.610 1.00 29.24 136 GLU D N 1
ATOM 8811 C CA . GLU D 1 136 ? -43.597 85.470 58.738 1.00 27.61 136 GLU D CA 1
ATOM 8812 C C . GLU D 1 136 ? -44.337 85.368 57.405 1.00 26.62 136 GLU D C 1
ATOM 8813 O O . GLU D 1 136 ? -45.520 85.036 57.385 1.00 24.72 136 GLU D O 1
ATOM 8819 N N . TRP D 1 137 ? -43.652 85.653 56.299 1.00 24.93 137 TRP D N 1
ATOM 8820 C CA . TRP D 1 137 ? -44.286 85.597 54.983 1.00 25.24 137 TRP D CA 1
ATOM 8821 C C . TRP D 1 137 ? -45.043 84.291 54.757 1.00 26.48 137 TRP D C 1
ATOM 8822 O O . TRP D 1 137 ? -46.249 84.306 54.518 1.00 24.71 137 TRP D O 1
ATOM 8833 N N . GLU D 1 138 ? -44.332 83.170 54.840 1.00 28.34 138 GLU D N 1
ATOM 8834 C CA . GLU D 1 138 ? -44.926 81.846 54.647 1.00 29.97 138 GLU D CA 1
ATOM 8835 C C . GLU D 1 138 ? -46.215 81.649 55.432 1.00 28.12 138 GLU D C 1
ATOM 8836 O O . GLU D 1 138 ? -47.251 81.300 54.864 1.00 28.29 138 GLU D O 1
ATOM 8842 N N . GLY D 1 139 ? -46.140 81.861 56.742 1.00 27.40 139 GLY D N 1
ATOM 8843 C CA . GLY D 1 139 ? -47.308 81.692 57.589 1.00 25.17 139 GLY D CA 1
ATOM 8844 C C . GLY D 1 139 ? -48.466 82.590 57.197 1.00 25.44 139 GLY D C 1
ATOM 8845 O O . GLY D 1 139 ? -49.613 82.147 57.131 1.00 25.51 139 GLY D O 1
ATOM 8846 N N . VAL D 1 140 ? -48.161 83.857 56.935 1.00 23.52 140 VAL D N 1
ATOM 8847 C CA . VAL D 1 140 ? -49.167 84.842 56.558 1.00 21.78 140 VAL D CA 1
ATOM 8848 C C . VAL D 1 140 ? -49.791 84.600 55.190 1.00 20.42 140 VAL D C 1
ATOM 8849 O O . VAL D 1 140 ? -51.015 84.650 55.051 1.00 19.87 140 VAL D O 1
ATOM 8853 N N . PHE D 1 141 ? -48.964 84.345 54.178 1.00 20.79 141 PHE D N 1
ATOM 8854 C CA . PHE D 1 141 ? -49.491 84.107 52.840 1.00 20.83 141 PHE D CA 1
ATOM 8855 C C . PHE D 1 141 ? -50.367 82.859 52.852 1.00 20.33 141 PHE D C 1
ATOM 8856 O O . PHE D 1 141 ? -51.416 82.812 52.214 1.00 20.11 141 PHE D O 1
ATOM 8864 N N . SER D 1 142 ? -49.920 81.850 53.585 1.00 21.83 142 SER D N 1
ATOM 8865 C CA . SER D 1 142 ? -50.641 80.588 53.683 1.00 24.80 142 SER D CA 1
ATOM 8866 C C . SER D 1 142 ? -52.037 80.778 54.283 1.00 24.80 142 SER D C 1
ATOM 8867 O O . SER D 1 142 ? -53.028 80.328 53.716 1.00 26.12 142 SER D O 1
ATOM 8870 N N . ALA D 1 143 ? -52.113 81.459 55.422 1.00 24.52 143 ALA D N 1
ATOM 8871 C CA . ALA D 1 143 ? -53.396 81.697 56.083 1.00 23.69 143 ALA D CA 1
ATOM 8872 C C . ALA D 1 143 ? -54.334 82.566 55.241 1.00 23.40 143 ALA D C 1
ATOM 8873 O O . ALA D 1 143 ? -55.535 82.306 55.170 1.00 23.57 143 ALA D O 1
ATOM 8875 N N . LEU D 1 144 ? -53.788 83.599 54.606 1.00 23.19 144 LEU D N 1
ATOM 8876 C CA . LEU D 1 144 ? -54.604 84.486 53.780 1.00 23.37 144 LEU D CA 1
ATOM 8877 C C . LEU D 1 144 ? -55.168 83.752 52.566 1.00 23.63 144 LEU D C 1
ATOM 8878 O O . LEU D 1 144 ? -56.330 83.935 52.208 1.00 22.31 144 LEU D O 1
ATOM 8883 N N . ALA D 1 145 ? -54.346 82.917 51.937 1.00 24.24 145 ALA D N 1
ATOM 8884 C CA . ALA D 1 145 ? -54.779 82.167 50.761 1.00 25.31 145 ALA D CA 1
ATOM 8885 C C . ALA D 1 145 ? -55.913 81.195 51.086 1.00 26.26 145 ALA D C 1
ATOM 8886 O O . ALA D 1 145 ? -56.732 80.884 50.223 1.00 25.73 145 ALA D O 1
ATOM 8888 N N . ALA D 1 146 ? -55.958 80.723 52.330 1.00 27.87 146 ALA D N 1
ATOM 8889 C CA . ALA D 1 146 ? -56.989 79.782 52.765 1.00 29.60 146 ALA D CA 1
ATOM 8890 C C . ALA D 1 146 ? -58.253 80.474 53.274 1.00 30.90 146 ALA D C 1
ATOM 8891 O O . ALA D 1 146 ? -59.167 79.816 53.773 1.00 31.62 146 ALA D O 1
ATOM 8893 N N . ALA D 1 147 ? -58.308 81.796 53.149 1.00 30.24 147 ALA D N 1
ATOM 8894 C CA . ALA D 1 147 ? -59.468 82.548 53.612 1.00 31.84 147 ALA D CA 1
ATOM 8895 C C . ALA D 1 147 ? -60.263 83.096 52.431 1.00 33.58 147 ALA D C 1
ATOM 8896 O O . ALA D 1 147 ? -59.920 84.128 51.856 1.00 33.18 147 ALA D O 1
ATOM 8898 N N . PRO D 1 148 ? -61.348 82.401 52.061 1.00 34.51 148 PRO D N 1
ATOM 8899 C CA . PRO D 1 148 ? -62.248 82.741 50.956 1.00 34.55 148 PRO D CA 1
ATOM 8900 C C . PRO D 1 148 ? -62.794 84.169 50.957 1.00 33.00 148 PRO D C 1
ATOM 8901 O O . PRO D 1 148 ? -62.916 84.790 49.901 1.00 34.44 148 PRO D O 1
ATOM 8905 N N . HIS D 1 149 ? -63.125 84.688 52.135 1.00 30.89 149 HIS D N 1
ATOM 8906 C CA . HIS D 1 149 ? -63.686 86.035 52.237 1.00 29.83 149 HIS D CA 1
ATOM 8907 C C . HIS D 1 149 ? -62.685 87.170 52.054 1.00 28.22 149 HIS D C 1
ATOM 8908 O O . HIS D 1 149 ? -63.078 88.333 51.940 1.00 28.46 149 HIS D O 1
ATOM 8915 N N . ILE D 1 150 ? -61.397 86.847 52.019 1.00 25.92 150 ILE D N 1
ATOM 8916 C CA . ILE D 1 150 ? -60.391 87.885 51.844 1.00 24.70 150 ILE D CA 1
ATOM 8917 C C . ILE D 1 150 ? -59.792 87.901 50.444 1.00 23.32 150 ILE D C 1
ATOM 8918 O O . ILE D 1 150 ? -59.469 86.856 49.880 1.00 22.59 150 ILE D O 1
ATOM 8923 N N . GLU D 1 151 ? -59.672 89.097 49.879 1.00 21.45 151 GLU D N 1
ATOM 8924 C CA . GLU D 1 151 ? -59.081 89.262 48.561 1.00 20.96 151 GLU D CA 1
ATOM 8925 C C . GLU D 1 151 ? -57.798 90.080 48.682 1.00 20.33 151 GLU D C 1
ATOM 8926 O O . GLU D 1 151 ? -57.842 91.292 48.892 1.00 18.66 151 GLU D O 1
ATOM 8932 N N . VAL D 1 152 ? -56.658 89.415 48.562 1.00 19.01 152 VAL D N 1
ATOM 8933 C CA . VAL D 1 152 ? -55.383 90.111 48.626 1.00 19.29 152 VAL D CA 1
ATOM 8934 C C . VAL D 1 152 ? -55.236 90.810 47.274 1.00 19.29 152 VAL D C 1
ATOM 8935 O O . VAL D 1 152 ? -55.072 90.149 46.250 1.00 19.52 152 VAL D O 1
ATOM 8939 N N . THR D 1 153 ? -55.319 92.140 47.269 1.00 18.74 153 THR D N 1
ATOM 8940 C CA . THR D 1 153 ? -55.214 92.906 46.027 1.00 17.98 153 THR D CA 1
ATOM 8941 C C . THR D 1 153 ? -53.776 93.039 45.548 1.00 17.11 153 THR D C 1
ATOM 8942 O O . THR D 1 153 ? -53.528 93.267 44.369 1.00 14.93 153 THR D O 1
ATOM 8946 N N . GLY D 1 154 ? -52.833 92.904 46.475 1.00 17.81 154 GLY D N 1
ATOM 8947 C CA . GLY D 1 154 ? -51.428 93.017 46.126 1.00 17.62 154 GLY D CA 1
ATOM 8948 C C . GLY D 1 154 ? -50.596 93.279 47.363 1.00 16.82 154 GLY D C 1
ATOM 8949 O O . GLY D 1 154 ? -51.089 93.165 48.480 1.00 15.86 154 GLY D O 1
ATOM 8950 N N . MET D 1 155 ? -49.327 93.616 47.173 1.00 18.19 155 MET D N 1
ATOM 8951 C CA . MET D 1 155 ? -48.455 93.905 48.307 1.00 17.83 155 MET D CA 1
ATOM 8952 C C . MET D 1 155 ? -47.650 95.165 48.043 1.00 15.31 155 MET D C 1
ATOM 8953 O O . MET D 1 155 ? -47.512 95.595 46.902 1.00 11.35 155 MET D O 1
ATOM 8958 N N . PHE D 1 156 ? -47.134 95.759 49.112 1.00 15.75 156 PHE D N 1
ATOM 8959 C CA . PHE D 1 156 ? -46.349 96.974 48.990 1.00 16.35 156 PHE D CA 1
ATOM 8960 C C . PHE D 1 156 ? -45.307 97.081 50.095 1.00 16.77 156 PHE D C 1
ATOM 8961 O O . PHE D 1 156 ? -45.411 96.430 51.134 1.00 15.75 156 PHE D O 1
ATOM 8969 N N . THR D 1 157 ? -44.291 97.896 49.844 1.00 15.65 157 THR D N 1
ATOM 8970 C CA . THR D 1 157 ? -43.247 98.135 50.822 1.00 18.95 157 THR D CA 1
ATOM 8971 C C . THR D 1 157 ? -42.900 99.614 50.713 1.00 20.88 157 THR D C 1
ATOM 8972 O O . THR D 1 157 ? -43.180 100.254 49.692 1.00 20.73 157 THR D O 1
ATOM 8976 N N . HIS D 1 158 ? -42.312 100.167 51.764 1.00 22.43 158 HIS D N 1
ATOM 8977 C CA . HIS D 1 158 ? -41.959 101.576 51.749 1.00 24.38 158 HIS D CA 1
ATOM 8978 C C . HIS D 1 158 ? -40.446 101.746 51.710 1.00 27.05 158 HIS D C 1
ATOM 8979 O O . HIS D 1 158 ? -39.732 101.237 52.573 1.00 24.84 158 HIS D O 1
ATOM 8986 N N . LEU D 1 159 ? -39.964 102.453 50.690 1.00 30.89 159 LEU D N 1
ATOM 8987 C CA . LEU D 1 159 ? -38.537 102.691 50.521 1.00 36.00 159 LEU D CA 1
ATOM 8988 C C . LEU D 1 159 ? -37.996 103.655 51.561 1.00 39.94 159 LEU D C 1
ATOM 8989 O O . LEU D 1 159 ? -38.657 104.625 51.930 1.00 42.44 159 LEU D O 1
ATOM 8994 N N . ALA D 1 160 ? -36.785 103.385 52.030 1.00 42.97 160 ALA D N 1
ATOM 8995 C CA . ALA D 1 160 ? -36.172 104.226 53.043 1.00 47.08 160 ALA D CA 1
ATOM 8996 C C . ALA D 1 160 ? -35.204 105.247 52.462 1.00 49.48 160 ALA D C 1
ATOM 8997 O O . ALA D 1 160 ? -35.200 106.408 52.870 1.00 50.24 160 ALA D O 1
ATOM 8999 N N . CYS D 1 161 ? -34.394 104.819 51.501 1.00 51.65 161 CYS D N 1
ATOM 9000 C CA . CYS D 1 161 ? -33.405 105.705 50.907 1.00 54.10 161 CYS D CA 1
ATOM 9001 C C . CYS D 1 161 ? -33.583 105.994 49.422 1.00 55.34 161 CYS D C 1
ATOM 9002 O O . CYS D 1 161 ? -32.605 106.058 48.677 1.00 55.07 161 CYS D O 1
ATOM 9005 N N . ALA D 1 162 ? -34.827 106.178 48.994 1.00 57.02 162 ALA D N 1
ATOM 9006 C CA . ALA D 1 162 ? -35.102 106.484 47.595 1.00 58.39 162 ALA D CA 1
ATOM 9007 C C . ALA D 1 162 ? -34.626 107.906 47.301 1.00 59.54 162 ALA D C 1
ATOM 9008 O O . ALA D 1 162 ? -34.503 108.304 46.142 1.00 59.98 162 ALA D O 1
ATOM 9010 N N . ASP D 1 163 ? -34.358 108.666 48.360 1.00 60.14 163 ASP D N 1
ATOM 9011 C CA . ASP D 1 163 ? -33.879 110.037 48.227 1.00 61.69 163 ASP D CA 1
ATOM 9012 C C . ASP D 1 163 ? -32.576 110.052 47.450 1.00 61.89 163 ASP D C 1
ATOM 9013 O O . ASP D 1 163 ? -32.459 110.703 46.412 1.00 62.21 163 ASP D O 1
ATOM 9018 N N . GLU D 1 164 ? -31.593 109.334 47.981 1.00 61.61 164 GLU D N 1
ATOM 9019 C CA . GLU D 1 164 ? -30.281 109.244 47.366 1.00 61.62 164 GLU D CA 1
ATOM 9020 C C . GLU D 1 164 ? -30.339 108.259 46.210 1.00 60.99 164 GLU D C 1
ATOM 9021 O O . GLU D 1 164 ? -30.438 107.046 46.412 1.00 60.68 164 GLU D O 1
ATOM 9027 N N . PRO D 1 165 ? -30.280 108.780 44.976 1.00 60.40 165 PRO D N 1
ATOM 9028 C CA . PRO D 1 165 ? -30.323 108.029 43.721 1.00 59.80 165 PRO D CA 1
ATOM 9029 C C . PRO D 1 165 ? -29.762 106.614 43.796 1.00 58.27 165 PRO D C 1
ATOM 9030 O O . PRO D 1 165 ? -28.561 106.390 43.668 1.00 58.98 165 PRO D O 1
ATOM 9034 N N . THR D 1 170 ? -32.278 100.781 48.642 1.00 34.39 170 THR D N 1
ATOM 9035 C CA . THR D 1 170 ? -33.405 100.685 47.716 1.00 31.43 170 THR D CA 1
ATOM 9036 C C . THR D 1 170 ? -33.465 99.407 46.886 1.00 31.09 170 THR D C 1
ATOM 9037 O O . THR D 1 170 ? -34.489 98.721 46.881 1.00 30.48 170 THR D O 1
ATOM 9041 N N . ASP D 1 171 ? -32.388 99.084 46.179 1.00 29.38 171 ASP D N 1
ATOM 9042 C CA . ASP D 1 171 ? -32.377 97.877 45.363 1.00 30.79 171 ASP D CA 1
ATOM 9043 C C . ASP D 1 171 ? -32.454 96.590 46.178 1.00 29.42 171 ASP D C 1
ATOM 9044 O O . ASP D 1 171 ? -32.975 95.586 45.702 1.00 27.60 171 ASP D O 1
ATOM 9049 N N . ARG D 1 172 ? -31.937 96.610 47.401 1.00 29.85 172 ARG D N 1
ATOM 9050 C CA . ARG D 1 172 ? -32.004 95.416 48.232 1.00 32.89 172 ARG D CA 1
ATOM 9051 C C . ARG D 1 172 ? -33.396 95.235 48.825 1.00 31.07 172 ARG D C 1
ATOM 9052 O O . ARG D 1 172 ? -33.772 94.124 49.195 1.00 31.57 172 ARG D O 1
ATOM 9060 N N . GLN D 1 173 ? -34.160 96.321 48.931 1.00 29.80 173 GLN D N 1
ATOM 9061 C CA . GLN D 1 173 ? -35.520 96.211 49.449 1.00 27.45 173 GLN D CA 1
ATOM 9062 C C . GLN D 1 173 ? -36.381 95.575 48.367 1.00 25.83 173 GLN D C 1
ATOM 9063 O O . GLN D 1 173 ? -37.223 94.729 48.653 1.00 25.51 173 GLN D O 1
ATOM 9069 N N . ILE D 1 174 ? -36.153 95.988 47.122 1.00 24.56 174 ILE D N 1
ATOM 9070 C CA . ILE D 1 174 ? -36.907 95.478 45.982 1.00 26.02 174 ILE D CA 1
ATOM 9071 C C . ILE D 1 174 ? -36.637 93.999 45.727 1.00 27.46 174 ILE D C 1
ATOM 9072 O O . ILE D 1 174 ? -37.543 93.250 45.361 1.00 25.89 174 ILE D O 1
ATOM 9077 N N . ILE D 1 175 ? -35.392 93.574 45.913 1.00 27.80 175 ILE D N 1
ATOM 9078 C CA . ILE D 1 175 ? -35.055 92.173 45.706 1.00 29.18 175 ILE D CA 1
ATOM 9079 C C . ILE D 1 175 ? -35.826 91.337 46.722 1.00 27.47 175 ILE D C 1
ATOM 9080 O O . ILE D 1 175 ? -36.374 90.292 46.391 1.00 28.51 175 ILE D O 1
ATOM 9085 N N . ALA D 1 176 ? -35.869 91.817 47.960 1.00 26.55 176 ALA D N 1
ATOM 9086 C CA . ALA D 1 176 ? -36.584 91.127 49.025 1.00 25.68 176 ALA D CA 1
ATOM 9087 C C . ALA D 1 176 ? -38.075 91.164 48.727 1.00 25.19 176 ALA D C 1
ATOM 9088 O O . ALA D 1 176 ? -38.779 90.167 48.874 1.00 24.99 176 ALA D O 1
ATOM 9090 N N . PHE D 1 177 ? -38.548 92.330 48.303 1.00 24.35 177 PHE D N 1
ATOM 9091 C CA . PHE D 1 177 ? -39.952 92.511 47.971 1.00 24.05 177 PHE D CA 1
ATOM 9092 C C . PHE D 1 177 ? -40.364 91.515 46.893 1.00 24.48 177 PHE D C 1
ATOM 9093 O O . PHE D 1 177 ? -41.398 90.857 47.005 1.00 24.18 177 PHE D O 1
ATOM 9101 N N . ARG D 1 178 ? -39.551 91.417 45.845 1.00 24.95 178 ARG D N 1
ATOM 9102 C CA . ARG D 1 178 ? -39.821 90.498 44.746 1.00 26.90 178 ARG D CA 1
ATOM 9103 C C . ARG D 1 178 ? -39.763 89.067 45.265 1.00 27.27 178 ARG D C 1
ATOM 9104 O O . ARG D 1 178 ? -40.432 88.174 44.747 1.00 28.04 178 ARG D O 1
ATOM 9112 N N . ARG D 1 179 ? -38.969 88.868 46.310 1.00 28.34 179 ARG D N 1
ATOM 9113 C CA . ARG D 1 179 ? -38.816 87.564 46.938 1.00 29.39 179 ARG D CA 1
ATOM 9114 C C . ARG D 1 179 ? -40.130 87.207 47.643 1.00 27.48 179 ARG D C 1
ATOM 9115 O O . ARG D 1 179 ? -40.583 86.061 47.614 1.00 27.29 179 ARG D O 1
ATOM 9123 N N . ALA D 1 180 ? -40.743 88.206 48.269 1.00 25.26 180 ALA D N 1
ATOM 9124 C CA . ALA D 1 180 ? -42.002 88.007 48.975 1.00 21.06 180 ALA D CA 1
ATOM 9125 C C . ALA D 1 180 ? -43.130 87.783 47.969 1.00 20.18 180 ALA D C 1
ATOM 9126 O O . ALA D 1 180 ? -43.954 86.881 48.130 1.00 20.40 180 ALA D O 1
ATOM 9128 N N . LEU D 1 181 ? -43.158 88.602 46.924 1.00 18.99 181 LEU D N 1
ATOM 9129 C CA . LEU D 1 181 ? -44.186 88.488 45.896 1.00 18.79 181 LEU D CA 1
ATOM 9130 C C . LEU D 1 181 ? -44.192 87.085 45.282 1.00 20.77 181 LEU D C 1
ATOM 9131 O O . LEU D 1 181 ? -45.250 86.480 45.100 1.00 19.78 181 LEU D O 1
ATOM 9136 N N . ALA D 1 182 ? -43.006 86.574 44.963 1.00 20.00 182 ALA D N 1
ATOM 9137 C CA . ALA D 1 182 ? -42.891 85.247 44.368 1.00 21.39 182 ALA D CA 1
ATOM 9138 C C . ALA D 1 182 ? -43.426 84.183 45.319 1.00 21.29 182 ALA D C 1
ATOM 9139 O O . ALA D 1 182 ? -44.104 83.247 44.898 1.00 21.28 182 ALA D O 1
ATOM 9141 N N . LEU D 1 183 ? -43.117 84.336 46.602 1.00 22.40 183 LEU D N 1
ATOM 9142 C CA . LEU D 1 183 ? -43.569 83.390 47.611 1.00 22.47 183 LEU D CA 1
ATOM 9143 C C . LEU D 1 183 ? -45.087 83.466 47.732 1.00 23.08 183 LEU D C 1
ATOM 9144 O O . LEU D 1 183 ? -45.765 82.440 47.800 1.00 25.45 183 LEU D O 1
ATOM 9149 N N . ALA D 1 184 ? -45.617 84.686 47.751 1.00 19.98 184 ALA D N 1
ATOM 9150 C CA . ALA D 1 184 ? -47.052 84.888 47.874 1.00 19.51 184 ALA D CA 1
ATOM 9151 C C . ALA D 1 184 ? -47.796 84.232 46.716 1.00 20.50 184 ALA D C 1
ATOM 9152 O O . ALA D 1 184 ? -48.817 83.573 46.913 1.00 17.12 184 ALA D O 1
ATOM 9154 N N . ARG D 1 185 ? -47.284 84.428 45.505 1.00 20.66 185 ARG D N 1
ATOM 9155 C CA . ARG D 1 185 ? -47.905 83.848 44.330 1.00 22.60 185 ARG D CA 1
ATOM 9156 C C . ARG D 1 185 ? -47.775 82.324 44.318 1.00 23.20 185 ARG D C 1
ATOM 9157 O O . ARG D 1 185 ? -48.644 81.634 43.792 1.00 25.02 185 ARG D O 1
ATOM 9165 N N . LYS D 1 186 ? -46.709 81.793 44.908 1.00 23.46 186 LYS D N 1
ATOM 9166 C CA . LYS D 1 186 ? -46.550 80.345 44.939 1.00 25.58 186 LYS D CA 1
ATOM 9167 C C . LYS D 1 186 ? -47.662 79.767 45.812 1.00 26.43 186 LYS D C 1
ATOM 9168 O O . LYS D 1 186 ? -48.104 78.633 45.603 1.00 26.16 186 LYS D O 1
ATOM 9174 N N . HIS D 1 187 ? -48.118 80.567 46.779 1.00 25.02 187 HIS D N 1
ATOM 9175 C CA . HIS D 1 187 ? -49.192 80.169 47.686 1.00 24.54 187 HIS D CA 1
ATOM 9176 C C . HIS D 1 187 ? -50.585 80.406 47.109 1.00 23.38 187 HIS D C 1
ATOM 9177 O O . HIS D 1 187 ? -51.582 80.173 47.785 1.00 23.60 187 HIS D O 1
ATOM 9184 N N . GLY D 1 188 ? -50.665 80.879 45.871 1.00 21.97 188 GLY D N 1
ATOM 9185 C CA . GLY D 1 188 ? -51.973 81.108 45.275 1.00 20.68 188 GLY D CA 1
ATOM 9186 C C . GLY D 1 188 ? -52.505 82.533 45.302 1.00 20.29 188 GLY D C 1
ATOM 9187 O O . GLY D 1 188 ? -53.594 82.790 44.782 1.00 18.65 188 GLY D O 1
ATOM 9188 N N . LEU D 1 189 ? -51.759 83.456 45.908 1.00 18.45 189 LEU D N 1
ATOM 9189 C CA . LEU D 1 189 ? -52.177 84.857 45.969 1.00 18.82 189 LEU D CA 1
ATOM 9190 C C . LEU D 1 189 ? -51.666 85.583 44.726 1.00 19.23 189 LEU D C 1
ATOM 9191 O O . LEU D 1 189 ? -50.465 85.830 44.583 1.00 20.26 189 LEU D O 1
ATOM 9196 N N . GLU D 1 190 ? -52.583 85.931 43.835 1.00 20.02 190 GLU D N 1
ATOM 9197 C CA . GLU D 1 190 ? -52.226 86.610 42.601 1.00 19.77 190 GLU D CA 1
ATOM 9198 C C . GLU D 1 190 ? -51.486 87.933 42.794 1.00 19.07 190 GLU D C 1
ATOM 9199 O O . GLU D 1 190 ? -50.539 88.217 42.064 1.00 18.10 190 GLU D O 1
ATOM 9205 N N . CYS D 1 191 ? -51.903 88.737 43.768 1.00 18.19 191 CYS D N 1
ATOM 9206 C CA . CYS D 1 191 ? -51.254 90.029 44.009 1.00 19.04 191 CYS D CA 1
ATOM 9207 C C . CYS D 1 191 ? -51.158 90.800 42.692 1.00 18.01 191 CYS D C 1
ATOM 9208 O O . CYS D 1 191 ? -50.065 91.086 42.209 1.00 18.56 191 CYS D O 1
ATOM 9211 N N . PRO D 1 192 ? -52.312 91.143 42.101 1.00 17.88 192 PRO D N 1
ATOM 9212 C CA . PRO D 1 192 ? -52.480 91.872 40.837 1.00 17.85 192 PRO D CA 1
ATOM 9213 C C . PRO D 1 192 ? -51.869 93.272 40.801 1.00 16.45 192 PRO D C 1
ATOM 9214 O O . PRO D 1 192 ? -51.223 93.657 39.827 1.00 15.80 192 PRO D O 1
ATOM 9218 N N . VAL D 1 193 ? -52.095 94.036 41.863 1.00 16.09 193 VAL D N 1
ATOM 9219 C CA . VAL D 1 193 ? -51.610 95.402 41.927 1.00 16.17 193 VAL D CA 1
ATOM 9220 C C . VAL D 1 193 ? -50.679 95.640 43.113 1.00 17.29 193 VAL D C 1
ATOM 9221 O O . VAL D 1 193 ? -51.103 95.637 44.270 1.00 16.68 193 VAL D O 1
ATOM 9225 N N . ASN D 1 194 ? -49.407 95.856 42.802 1.00 15.70 194 ASN D N 1
ATOM 9226 C CA . ASN D 1 194 ? -48.384 96.083 43.809 1.00 15.78 194 ASN D CA 1
ATOM 9227 C C . ASN D 1 194 ? -47.803 97.474 43.630 1.00 15.92 194 ASN D C 1
ATOM 9228 O O . ASN D 1 194 ? -47.930 98.064 42.560 1.00 16.50 194 ASN D O 1
ATOM 9233 N N . HIS D 1 195 ? -47.162 97.990 44.674 1.00 15.44 195 HIS D N 1
ATOM 9234 C CA . HIS D 1 195 ? -46.586 99.322 44.620 1.00 15.86 195 HIS D CA 1
ATOM 9235 C C . HIS D 1 195 ? -45.481 99.546 45.656 1.00 17.46 195 HIS D C 1
ATOM 9236 O O . HIS D 1 195 ? -45.569 99.075 46.790 1.00 17.70 195 HIS D O 1
ATOM 9243 N N . VAL D 1 196 ? -44.435 100.263 45.255 1.00 16.54 196 VAL D N 1
ATOM 9244 C CA . VAL D 1 196 ? -43.319 100.549 46.152 1.00 16.26 196 VAL D CA 1
ATOM 9245 C C . VAL D 1 196 ? -42.858 102.006 46.062 1.00 14.52 196 VAL D C 1
ATOM 9246 O O . VAL D 1 196 ? -42.212 102.512 46.966 1.00 14.60 196 VAL D O 1
ATOM 9250 N N . CYS D 1 197 ? -43.201 102.683 44.974 1.00 17.43 197 CYS D N 1
ATOM 9251 C CA . CYS D 1 197 ? -42.749 104.058 44.779 1.00 16.72 197 CYS D CA 1
ATOM 9252 C C . CYS D 1 197 ? -43.402 105.184 45.569 1.00 17.49 197 CYS D C 1
ATOM 9253 O O . CYS D 1 197 ? -44.609 105.404 45.488 1.00 19.23 197 CYS D O 1
ATOM 9256 N N . ASN D 1 198 ? -42.580 105.897 46.332 1.00 16.95 198 ASN D N 1
ATOM 9257 C CA . ASN D 1 198 ? -43.033 107.071 47.063 1.00 15.98 198 ASN D CA 1
ATOM 9258 C C . ASN D 1 198 ? -42.543 108.150 46.096 1.00 16.52 198 ASN D C 1
ATOM 9259 O O . ASN D 1 198 ? -42.070 107.811 45.004 1.00 13.83 198 ASN D O 1
ATOM 9264 N N . SER D 1 199 ? -42.614 109.424 46.471 1.00 16.26 199 SER D N 1
ATOM 9265 C CA . SER D 1 199 ? -42.199 110.484 45.549 1.00 16.57 199 SER D CA 1
ATOM 9266 C C . SER D 1 199 ? -40.795 110.392 44.948 1.00 17.29 199 SER D C 1
ATOM 9267 O O . SER D 1 199 ? -40.646 110.389 43.728 1.00 15.98 199 SER D O 1
ATOM 9270 N N . PRO D 1 200 ? -39.749 110.321 45.788 1.00 17.95 200 PRO D N 1
ATOM 9271 C CA . PRO D 1 200 ? -38.383 110.236 45.251 1.00 20.21 200 PRO D CA 1
ATOM 9272 C C . PRO D 1 200 ? -38.147 109.061 44.302 1.00 21.39 200 PRO D C 1
ATOM 9273 O O . PRO D 1 200 ? -37.481 109.205 43.281 1.00 20.87 200 PRO D O 1
ATOM 9277 N N . ALA D 1 201 ? -38.705 107.902 44.637 1.00 22.07 201 ALA D N 1
ATOM 9278 C CA . ALA D 1 201 ? -38.537 106.718 43.811 1.00 23.43 201 ALA D CA 1
ATOM 9279 C C . ALA D 1 201 ? -39.310 106.834 42.502 1.00 24.11 201 ALA D C 1
ATOM 9280 O O . ALA D 1 201 ? -38.818 106.433 41.445 1.00 25.17 201 ALA D O 1
ATOM 9282 N N . PHE D 1 202 ? -40.515 107.391 42.581 1.00 23.25 202 PHE D N 1
ATOM 9283 C CA . PHE D 1 202 ? -41.377 107.554 41.416 1.00 23.10 202 PHE D CA 1
ATOM 9284 C C . PHE D 1 202 ? -40.780 108.477 40.367 1.00 25.59 202 PHE D C 1
ATOM 9285 O O . PHE D 1 202 ? -40.878 108.212 39.173 1.00 25.27 202 PHE D O 1
ATOM 9293 N N . LEU D 1 203 ? -40.175 109.565 40.825 1.00 26.82 203 LEU D N 1
ATOM 9294 C CA . LEU D 1 203 ? -39.569 110.548 39.944 1.00 29.75 203 LEU D CA 1
ATOM 9295 C C . LEU D 1 203 ? -38.213 110.104 39.397 1.00 31.07 203 LEU D C 1
ATOM 9296 O O . LEU D 1 203 ? -37.709 110.701 38.453 1.00 31.57 203 LEU D O 1
ATOM 9301 N N . THR D 1 204 ? -37.629 109.055 39.972 1.00 32.78 204 THR D N 1
ATOM 9302 C CA . THR D 1 204 ? -36.314 108.603 39.518 1.00 34.94 204 THR D CA 1
ATOM 9303 C C . THR D 1 204 ? -36.176 107.125 39.160 1.00 36.40 204 THR D C 1
ATOM 9304 O O . THR D 1 204 ? -35.123 106.704 38.682 1.00 38.45 204 THR D O 1
ATOM 9308 N N . ARG D 1 205 ? -37.216 106.331 39.391 1.00 36.75 205 ARG D N 1
ATOM 9309 C CA . ARG D 1 205 ? -37.143 104.906 39.075 1.00 35.63 205 ARG D CA 1
ATOM 9310 C C . ARG D 1 205 ? -38.365 104.401 38.304 1.00 35.65 205 ARG D C 1
ATOM 9311 O O . ARG D 1 205 ? -39.274 103.792 38.875 1.00 34.69 205 ARG D O 1
ATOM 9319 N N . SER D 1 206 ? -38.369 104.655 36.999 1.00 35.92 206 SER D N 1
ATOM 9320 C CA . SER D 1 206 ? -39.460 104.240 36.124 1.00 34.56 206 SER D CA 1
ATOM 9321 C C . SER D 1 206 ? -39.619 102.725 36.150 1.00 34.08 206 SER D C 1
ATOM 9322 O O . SER D 1 206 ? -40.717 102.196 35.968 1.00 33.23 206 SER D O 1
ATOM 9325 N N . ASP D 1 207 ? -38.512 102.029 36.378 1.00 32.00 207 ASP D N 1
ATOM 9326 C CA . ASP D 1 207 ? -38.529 100.578 36.414 1.00 30.43 207 ASP D CA 1
ATOM 9327 C C . ASP D 1 207 ? -39.185 100.026 37.680 1.00 28.83 207 ASP D C 1
ATOM 9328 O O . ASP D 1 207 ? -39.374 98.820 37.808 1.00 27.43 207 ASP D O 1
ATOM 9333 N N . LEU D 1 208 ? -39.536 100.908 38.610 1.00 26.66 208 LEU D N 1
ATOM 9334 C CA . LEU D 1 208 ? -40.162 100.486 39.860 1.00 26.53 208 LEU D CA 1
ATOM 9335 C C . LEU D 1 208 ? -41.630 100.909 39.968 1.00 25.55 208 LEU D C 1
ATOM 9336 O O . LEU D 1 208 ? -42.245 100.777 41.022 1.00 25.49 208 LEU D O 1
ATOM 9341 N N . HIS D 1 209 ? -42.189 101.411 38.877 1.00 24.88 209 HIS D N 1
ATOM 9342 C CA . HIS D 1 209 ? -43.579 101.846 38.881 1.00 24.13 209 HIS D CA 1
ATOM 9343 C C . HIS D 1 209 ? -44.562 100.709 39.127 1.00 23.50 209 HIS D C 1
ATOM 9344 O O . HIS D 1 209 ? -45.587 100.904 39.775 1.00 24.77 209 HIS D O 1
ATOM 9351 N N . MET D 1 210 ? -44.254 99.523 38.614 1.00 21.80 210 MET D N 1
ATOM 9352 C CA . MET D 1 210 ? -45.141 98.379 38.789 1.00 20.16 210 MET D CA 1
ATOM 9353 C C . MET D 1 210 ? -46.567 98.730 38.365 1.00 18.88 210 MET D C 1
ATOM 9354 O O . MET D 1 210 ? -46.767 99.546 37.471 1.00 18.13 210 MET D O 1
ATOM 9359 N N . GLU D 1 211 ? -47.556 98.121 39.007 1.00 17.86 211 GLU D N 1
ATOM 9360 C CA . GLU D 1 211 ? -48.950 98.379 38.655 1.00 18.12 211 GLU D CA 1
ATOM 9361 C C . GLU D 1 211 ? -49.499 99.659 39.276 1.00 17.57 211 GLU D C 1
ATOM 9362 O O . GLU D 1 211 ? -50.539 100.170 38.852 1.00 19.21 211 GLU D O 1
ATOM 9368 N N . MET D 1 212 ? -48.802 100.175 40.281 1.00 16.38 212 MET D N 1
ATOM 9369 C CA . MET D 1 212 ? -49.247 101.379 40.956 1.00 15.86 212 MET D CA 1
ATOM 9370 C C . MET D 1 212 ? -48.094 102.090 41.648 1.00 14.83 212 MET D C 1
ATOM 9371 O O . MET D 1 212 ? -47.131 101.468 42.100 1.00 13.64 212 MET D O 1
ATOM 9376 N N . VAL D 1 213 ? -48.201 103.410 41.710 1.00 14.61 213 VAL D N 1
ATOM 9377 C CA . VAL D 1 213 ? -47.201 104.237 42.363 1.00 14.59 213 VAL D CA 1
ATOM 9378 C C . VAL D 1 213 ? -47.960 105.054 43.405 1.00 16.88 213 VAL D C 1
ATOM 9379 O O . VAL D 1 213 ? -49.154 105.333 43.235 1.00 15.81 213 VAL D O 1
ATOM 9383 N N . ARG D 1 214 ? -47.299 105.423 44.493 1.00 17.45 214 ARG D N 1
ATOM 9384 C CA . ARG D 1 214 ? -47.990 106.213 45.493 1.00 18.63 214 ARG D CA 1
ATOM 9385 C C . ARG D 1 214 ? -47.163 107.327 46.099 1.00 18.76 214 ARG D C 1
ATOM 9386 O O . ARG D 1 214 ? -46.568 107.187 47.167 1.00 18.69 214 ARG D O 1
ATOM 9394 N N . PRO D 1 215 ? -47.103 108.460 45.397 1.00 19.25 215 PRO D N 1
ATOM 9395 C CA . PRO D 1 215 ? -46.347 109.612 45.880 1.00 19.96 215 PRO D CA 1
ATOM 9396 C C . PRO D 1 215 ? -47.265 110.507 46.707 1.00 20.55 215 PRO D C 1
ATOM 9397 O O . PRO D 1 215 ? -48.491 110.489 46.535 1.00 17.75 215 PRO D O 1
ATOM 9401 N N . GLY D 1 216 ? -46.659 111.267 47.613 1.00 18.56 216 GLY D N 1
ATOM 9402 C CA . GLY D 1 216 ? -47.400 112.197 48.440 1.00 17.32 216 GLY D CA 1
ATOM 9403 C C . GLY D 1 216 ? -46.789 113.578 48.231 1.00 17.72 216 GLY D C 1
ATOM 9404 O O . GLY D 1 216 ? -47.410 114.465 47.642 1.00 17.38 216 GLY D O 1
ATOM 9405 N N . LEU D 1 217 ? -45.550 113.736 48.694 1.00 14.57 217 LEU D N 1
ATOM 9406 C CA . LEU D 1 217 ? -44.795 114.989 48.610 1.00 16.84 217 LEU D CA 1
ATOM 9407 C C . LEU D 1 217 ? -44.957 115.777 47.306 1.00 18.58 217 LEU D C 1
ATOM 9408 O O . LEU D 1 217 ? -45.240 116.978 47.332 1.00 19.08 217 LEU D O 1
ATOM 9413 N N . ALA D 1 218 ? -44.768 115.107 46.171 1.00 17.90 218 ALA D N 1
ATOM 9414 C CA . ALA D 1 218 ? -44.868 115.761 44.868 1.00 17.31 218 ALA D CA 1
ATOM 9415 C C . ALA D 1 218 ? -46.213 116.432 44.580 1.00 16.13 218 ALA D C 1
ATOM 9416 O O . ALA D 1 218 ? -46.263 117.429 43.858 1.00 16.39 218 ALA D O 1
ATOM 9418 N N . PHE D 1 219 ? -47.301 115.891 45.124 1.00 16.14 219 PHE D N 1
ATOM 9419 C CA . PHE D 1 219 ? -48.625 116.477 44.899 1.00 16.33 219 PHE D CA 1
ATOM 9420 C C . PHE D 1 219 ? -48.724 117.896 45.451 1.00 16.46 219 PHE D C 1
ATOM 9421 O O . PHE D 1 219 ? -49.477 118.729 44.947 1.00 17.50 219 PHE D O 1
ATOM 9429 N N . TYR D 1 220 ? -47.963 118.152 46.505 1.00 15.94 220 TYR D N 1
ATOM 9430 C CA . TYR D 1 220 ? -47.953 119.447 47.157 1.00 15.37 220 TYR D CA 1
ATOM 9431 C C . TYR D 1 220 ? -46.866 120.326 46.544 1.00 14.60 220 TYR D C 1
ATOM 9432 O O . TYR D 1 220 ? -46.531 121.377 47.074 1.00 16.33 220 TYR D O 1
ATOM 9441 N N . GLY D 1 221 ? -46.322 119.866 45.419 1.00 15.25 221 GLY D N 1
ATOM 9442 C CA . GLY D 1 221 ? -45.316 120.616 44.689 1.00 15.68 221 GLY D CA 1
ATOM 9443 C C . GLY D 1 221 ? -43.903 120.710 45.226 1.00 17.48 221 GLY D C 1
ATOM 9444 O O . GLY D 1 221 ? -43.155 121.588 44.804 1.00 17.47 221 GLY D O 1
ATOM 9445 N N . LEU D 1 222 ? -43.527 119.817 46.140 1.00 18.48 222 LEU D N 1
ATOM 9446 C CA . LEU D 1 222 ? -42.184 119.834 46.705 1.00 19.76 222 LEU D CA 1
ATOM 9447 C C . LEU D 1 222 ? -41.303 118.730 46.114 1.00 21.22 222 LEU D C 1
ATOM 9448 O O . LEU D 1 222 ? -41.755 117.606 45.919 1.00 19.95 222 LEU D O 1
ATOM 9453 N N . GLU D 1 223 ? -40.046 119.063 45.831 1.00 22.37 223 GLU D N 1
ATOM 9454 C CA . GLU D 1 223 ? -39.090 118.109 45.264 1.00 23.81 223 GLU D CA 1
ATOM 9455 C C . GLU D 1 223 ? -38.405 117.287 46.356 1.00 24.29 223 GLU D C 1
ATOM 9456 O O . GLU D 1 223 ? -37.914 117.833 47.341 1.00 26.27 223 GLU D O 1
ATOM 9462 N N . PRO D 1 224 ? -38.365 115.958 46.190 1.00 25.30 224 PRO D N 1
ATOM 9463 C CA . PRO D 1 224 ? -37.742 115.048 47.157 1.00 26.55 224 PRO D CA 1
ATOM 9464 C C . PRO D 1 224 ? -36.238 114.906 46.948 1.00 27.69 224 PRO D C 1
ATOM 9465 O O . PRO D 1 224 ? -35.507 114.557 47.872 1.00 27.70 224 PRO D O 1
ATOM 9469 N N . VAL D 1 225 ? -35.782 115.160 45.726 1.00 30.06 225 VAL D N 1
ATOM 9470 C CA . VAL D 1 225 ? -34.366 115.019 45.417 1.00 34.55 225 VAL D CA 1
ATOM 9471 C C . VAL D 1 225 ? -33.694 116.313 44.980 1.00 36.03 225 VAL D C 1
ATOM 9472 O O . VAL D 1 225 ? -34.073 116.914 43.980 1.00 36.00 225 VAL D O 1
ATOM 9476 N N . ALA D 1 226 ? -32.681 116.727 45.732 1.00 39.33 226 ALA D N 1
ATOM 9477 C CA . ALA D 1 226 ? -31.948 117.945 45.421 1.00 42.36 226 ALA D CA 1
ATOM 9478 C C . ALA D 1 226 ? -31.370 117.883 44.013 1.00 44.03 226 ALA D C 1
ATOM 9479 O O . ALA D 1 226 ? -31.042 116.808 43.508 1.00 45.04 226 ALA D O 1
ATOM 9481 N N . GLY D 1 227 ? -31.257 119.045 43.381 1.00 46.19 227 GLY D N 1
ATOM 9482 C CA . GLY D 1 227 ? -30.709 119.112 42.040 1.00 47.12 227 GLY D CA 1
ATOM 9483 C C . GLY D 1 227 ? -31.634 118.591 40.962 1.00 48.31 227 GLY D C 1
ATOM 9484 O O . GLY D 1 227 ? -31.362 118.757 39.773 1.00 49.33 227 GLY D O 1
ATOM 9485 N N . LEU D 1 228 ? -32.727 117.952 41.362 1.00 48.83 228 LEU D N 1
ATOM 9486 C CA . LEU D 1 228 ? -33.670 117.420 40.389 1.00 49.21 228 LEU D CA 1
ATOM 9487 C C . LEU D 1 228 ? -34.937 118.253 40.362 1.00 49.42 228 LEU D C 1
ATOM 9488 O O . LEU D 1 228 ? -35.577 118.462 41.391 1.00 50.15 228 LEU D O 1
ATOM 9493 N N . GLU D 1 229 ? -35.296 118.721 39.172 1.00 49.51 229 GLU D N 1
ATOM 9494 C CA . GLU D 1 229 ? -36.485 119.537 39.003 1.00 48.89 229 GLU D CA 1
ATOM 9495 C C . GLU D 1 229 ? -37.464 118.935 38.014 1.00 47.01 229 GLU D C 1
ATOM 9496 O O . GLU D 1 229 ? -37.077 118.377 36.991 1.00 46.77 229 GLU D O 1
ATOM 9502 N N . HIS D 1 230 ? -38.742 119.058 38.337 1.00 44.57 230 HIS D N 1
ATOM 9503 C CA . HIS D 1 230 ? -39.805 118.576 37.478 1.00 41.98 230 HIS D CA 1
ATOM 9504 C C . HIS D 1 230 ? -40.732 119.777 37.375 1.00 40.31 230 HIS D C 1
ATOM 9505 O O . HIS D 1 230 ? -40.405 120.844 37.890 1.00 41.80 230 HIS D O 1
ATOM 9512 N N . GLY D 1 231 ? -41.876 119.629 36.721 1.00 39.03 231 GLY D N 1
ATOM 9513 C CA . GLY D 1 231 ? -42.765 120.772 36.579 1.00 34.22 231 GLY D CA 1
ATOM 9514 C C . GLY D 1 231 ? -43.754 121.018 37.703 1.00 30.68 231 GLY D C 1
ATOM 9515 O O . GLY D 1 231 ? -44.886 121.413 37.440 1.00 30.62 231 GLY D O 1
ATOM 9516 N N . LEU D 1 232 ? -43.337 120.812 38.950 1.00 27.40 232 LEU D N 1
ATOM 9517 C CA . LEU D 1 232 ? -44.235 121.018 40.082 1.00 25.18 232 LEU D CA 1
ATOM 9518 C C . LEU D 1 232 ? -44.288 122.465 40.566 1.00 22.81 232 LEU D C 1
ATOM 9519 O O . LEU D 1 232 ? -43.379 123.256 40.326 1.00 24.28 232 LEU D O 1
ATOM 9524 N N . LYS D 1 233 ? -45.369 122.800 41.257 1.00 21.94 233 LYS D N 1
ATOM 9525 C CA . LYS D 1 233 ? -45.543 124.134 41.807 1.00 19.49 233 LYS D CA 1
ATOM 9526 C C . LYS D 1 233 ? -45.933 123.987 43.274 1.00 17.35 233 LYS D C 1
ATOM 9527 O O . LYS D 1 233 ? -46.936 123.350 43.601 1.00 14.91 233 LYS D O 1
ATOM 9533 N N . PRO D 1 234 ? -45.127 124.551 44.182 1.00 17.26 234 PRO D N 1
ATOM 9534 C CA . PRO D 1 234 ? -45.452 124.447 45.607 1.00 17.64 234 PRO D CA 1
ATOM 9535 C C . PRO D 1 234 ? -46.875 124.944 45.852 1.00 16.62 234 PRO D C 1
ATOM 9536 O O . PRO D 1 234 ? -47.339 125.861 45.189 1.00 18.36 234 PRO D O 1
ATOM 9540 N N . ALA D 1 235 ? -47.566 124.336 46.805 1.00 17.22 235 ALA D N 1
ATOM 9541 C CA . ALA D 1 235 ? -48.945 124.716 47.071 1.00 17.66 235 ALA D CA 1
ATOM 9542 C C . ALA D 1 235 ? -49.154 125.498 48.360 1.00 17.80 235 ALA D C 1
ATOM 9543 O O . ALA D 1 235 ? -50.180 126.158 48.528 1.00 19.33 235 ALA D O 1
ATOM 9545 N N . MET D 1 236 ? -48.191 125.437 49.269 1.00 16.10 236 MET D N 1
ATOM 9546 C CA . MET D 1 236 ? -48.353 126.118 50.542 1.00 15.31 236 MET D CA 1
ATOM 9547 C C . MET D 1 236 ? -47.482 127.338 50.791 1.00 14.63 236 MET D C 1
ATOM 9548 O O . MET D 1 236 ? -46.311 127.385 50.417 1.00 14.57 236 MET D O 1
ATOM 9553 N N . THR D 1 237 ? -48.089 128.324 51.440 1.00 13.35 237 THR D N 1
ATOM 9554 C CA . THR D 1 237 ? -47.418 129.549 51.823 1.00 13.09 237 THR D CA 1
ATOM 9555 C C . THR D 1 237 ? -47.860 129.838 53.256 1.00 13.10 237 THR D C 1
ATOM 9556 O O . THR D 1 237 ? -49.052 129.780 53.570 1.00 15.21 237 THR D O 1
ATOM 9560 N N . TRP D 1 238 ? -46.899 130.113 54.129 1.00 12.15 238 TRP D N 1
ATOM 9561 C CA . TRP D 1 238 ? -47.195 130.435 55.524 1.00 13.03 238 TRP D CA 1
ATOM 9562 C C . TRP D 1 238 ? -46.832 131.913 55.671 1.00 13.52 238 TRP D C 1
ATOM 9563 O O . TRP D 1 238 ? -45.673 132.296 55.485 1.00 13.18 238 TRP D O 1
ATOM 9574 N N . GLU D 1 239 ? -47.827 132.745 55.969 1.00 13.18 239 GLU D N 1
ATOM 9575 C CA . GLU D 1 239 ? -47.583 134.177 56.100 1.00 16.07 239 GLU D CA 1
ATOM 9576 C C . GLU D 1 239 ? -48.345 134.848 57.249 1.00 15.28 239 GLU D C 1
ATOM 9577 O O . GLU D 1 239 ? -49.416 134.392 57.668 1.00 14.27 239 GLU D O 1
ATOM 9583 N N . ALA D 1 240 ? -47.780 135.938 57.751 1.00 14.59 240 ALA D N 1
ATOM 9584 C CA . ALA D 1 240 ? -48.377 136.665 58.864 1.00 15.70 240 ALA D CA 1
ATOM 9585 C C . ALA D 1 240 ? -48.404 138.167 58.627 1.00 16.16 240 ALA D C 1
ATOM 9586 O O . ALA D 1 240 ? -47.687 138.684 57.776 1.00 17.99 240 ALA D O 1
ATOM 9588 N N . LYS D 1 241 ? -49.254 138.861 59.373 1.00 18.47 241 LYS D N 1
ATOM 9589 C CA . LYS D 1 241 ? -49.339 140.311 59.261 1.00 19.29 241 LYS D CA 1
ATOM 9590 C C . LYS D 1 241 ? -48.610 140.908 60.464 1.00 19.17 241 LYS D C 1
ATOM 9591 O O . LYS D 1 241 ? -48.942 140.604 61.613 1.00 17.99 241 LYS D O 1
ATOM 9597 N N . VAL D 1 242 ? -47.607 141.736 60.195 1.00 18.43 242 VAL D N 1
ATOM 9598 C CA . VAL D 1 242 ? -46.844 142.381 61.253 1.00 16.07 242 VAL D CA 1
ATOM 9599 C C . VAL D 1 242 ? -47.830 143.127 62.139 1.00 18.21 242 VAL D C 1
ATOM 9600 O O . VAL D 1 242 ? -48.659 143.896 61.648 1.00 17.87 242 VAL D O 1
ATOM 9604 N N . SER D 1 243 ? -47.743 142.892 63.443 1.00 18.54 243 SER D N 1
ATOM 9605 C CA . SER D 1 243 ? -48.646 143.525 64.391 1.00 19.84 243 SER D CA 1
ATOM 9606 C C . SER D 1 243 ? -48.149 144.878 64.874 1.00 20.76 243 SER D C 1
ATOM 9607 O O . SER D 1 243 ? -48.943 145.742 65.243 1.00 23.16 243 SER D O 1
ATOM 9610 N N . VAL D 1 244 ? -46.837 145.071 64.868 1.00 21.09 244 VAL D N 1
ATOM 9611 C CA . VAL D 1 244 ? -46.276 146.332 65.337 1.00 23.50 244 VAL D CA 1
ATOM 9612 C C . VAL D 1 244 ? -44.835 146.555 64.908 1.00 21.88 244 VAL D C 1
ATOM 9613 O O . VAL D 1 244 ? -44.039 145.619 64.837 1.00 21.86 244 VAL D O 1
ATOM 9617 N N . VAL D 1 245 ? -44.508 147.805 64.609 1.00 23.22 245 VAL D N 1
ATOM 9618 C CA . VAL D 1 245 ? -43.152 148.163 64.220 1.00 25.39 245 VAL D CA 1
ATOM 9619 C C . VAL D 1 245 ? -42.600 149.032 65.345 1.00 27.09 245 VAL D C 1
ATOM 9620 O O . VAL D 1 245 ? -43.213 150.028 65.726 1.00 27.47 245 VAL D O 1
ATOM 9624 N N . LYS D 1 246 ? -41.448 148.647 65.883 1.00 29.67 246 LYS D N 1
ATOM 9625 C CA . LYS D 1 246 ? -40.859 149.380 66.997 1.00 32.44 246 LYS D CA 1
ATOM 9626 C C . LYS D 1 246 ? -39.502 150.002 66.692 1.00 35.06 246 LYS D C 1
ATOM 9627 O O . LYS D 1 246 ? -38.594 149.342 66.189 1.00 34.04 246 LYS D O 1
ATOM 9633 N N . GLN D 1 247 ? -39.378 151.289 66.994 1.00 38.49 247 GLN D N 1
ATOM 9634 C CA . GLN D 1 247 ? -38.131 152.006 66.782 1.00 43.75 247 GLN D CA 1
ATOM 9635 C C . GLN D 1 247 ? -37.238 151.794 67.997 1.00 45.55 247 GLN D C 1
ATOM 9636 O O . GLN D 1 247 ? -37.603 152.140 69.118 1.00 45.15 247 GLN D O 1
ATOM 9642 N N . ILE D 1 248 ? -36.068 151.211 67.770 1.00 49.67 248 ILE D N 1
ATOM 9643 C CA . ILE D 1 248 ? -35.135 150.954 68.854 1.00 54.54 248 ILE D CA 1
ATOM 9644 C C . ILE D 1 248 ? -33.953 151.910 68.817 1.00 57.42 248 ILE D C 1
ATOM 9645 O O . ILE D 1 248 ? -33.006 151.721 68.054 1.00 57.88 248 ILE D O 1
ATOM 9650 N N . GLU D 1 249 ? -34.015 152.943 69.645 1.00 60.44 249 GLU D N 1
ATOM 9651 C CA . GLU D 1 249 ? -32.933 153.908 69.714 1.00 63.91 249 GLU D CA 1
ATOM 9652 C C . GLU D 1 249 ? -31.802 153.271 70.532 1.00 64.93 249 GLU D C 1
ATOM 9653 O O . GLU D 1 249 ? -31.701 152.044 70.587 1.00 65.45 249 GLU D O 1
ATOM 9659 N N . ALA D 1 250 ? -30.956 154.084 71.161 1.00 65.89 250 ALA D N 1
ATOM 9660 C CA . ALA D 1 250 ? -29.834 153.568 71.953 1.00 66.59 250 ALA D CA 1
ATOM 9661 C C . ALA D 1 250 ? -30.259 152.520 72.980 1.00 66.84 250 ALA D C 1
ATOM 9662 O O . ALA D 1 250 ? -29.420 151.910 73.648 1.00 67.69 250 ALA D O 1
ATOM 9664 N N . GLY D 1 251 ? -31.568 152.321 73.093 1.00 66.89 251 GLY D N 1
ATOM 9665 C CA . GLY D 1 251 ? -32.112 151.367 74.037 1.00 66.76 251 GLY D CA 1
ATOM 9666 C C . GLY D 1 251 ? -31.545 149.969 73.913 1.00 66.62 251 GLY D C 1
ATOM 9667 O O . GLY D 1 251 ? -31.612 149.193 74.865 1.00 67.28 251 GLY D O 1
ATOM 9668 N N . GLN D 1 252 ? -30.995 149.637 72.750 1.00 65.74 252 GLN D N 1
ATOM 9669 C CA . GLN D 1 252 ? -30.415 148.312 72.545 1.00 64.52 252 GLN D CA 1
ATOM 9670 C C . GLN D 1 252 ? -31.464 147.227 72.783 1.00 62.98 252 GLN D C 1
ATOM 9671 O O . GLN D 1 252 ? -31.446 146.555 73.816 1.00 63.38 252 GLN D O 1
ATOM 9677 N N . GLY D 1 266 ? -32.369 152.000 64.834 1.00 34.18 266 GLY D N 1
ATOM 9678 C CA . GLY D 1 266 ? -32.805 150.752 64.238 1.00 31.29 266 GLY D CA 1
ATOM 9679 C C . GLY D 1 266 ? -34.291 150.514 64.428 1.00 30.11 266 GLY D C 1
ATOM 9680 O O . GLY D 1 266 ? -34.961 151.243 65.159 1.00 29.82 266 GLY D O 1
ATOM 9681 N N . PHE D 1 267 ? -34.806 149.479 63.776 1.00 27.12 267 PHE D N 1
ATOM 9682 C CA . PHE D 1 267 ? -36.220 149.151 63.861 1.00 25.39 267 PHE D CA 1
ATOM 9683 C C . PHE D 1 267 ? -36.439 147.640 63.897 1.00 22.96 267 PHE D C 1
ATOM 9684 O O . PHE D 1 267 ? -35.699 146.878 63.272 1.00 20.40 267 PHE D O 1
ATOM 9692 N N . VAL D 1 268 ? -37.458 147.213 64.635 1.00 21.08 268 VAL D N 1
ATOM 9693 C CA . VAL D 1 268 ? -37.801 145.799 64.715 1.00 20.21 268 VAL D CA 1
ATOM 9694 C C . VAL D 1 268 ? -39.287 145.657 64.433 1.00 19.83 268 VAL D 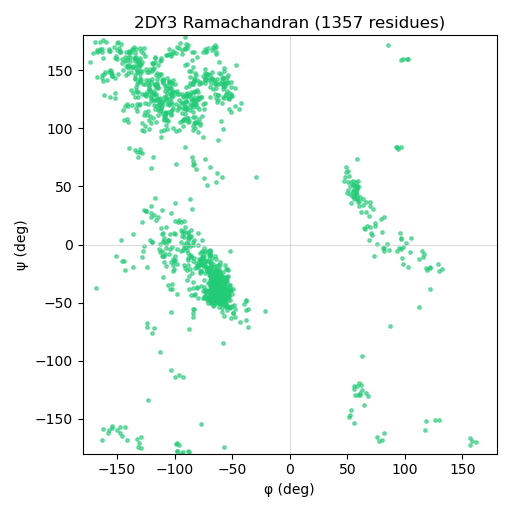C 1
ATOM 9695 O O . VAL D 1 268 ? -40.050 146.606 64.612 1.00 19.96 268 VAL D O 1
ATOM 9699 N N . ALA D 1 269 ? -39.687 144.480 63.966 1.00 17.68 269 ALA D N 1
ATOM 9700 C CA . ALA D 1 269 ? -41.086 144.218 63.675 1.00 17.01 269 ALA D CA 1
ATOM 9701 C C . ALA D 1 269 ? -41.511 142.963 64.420 1.00 14.87 269 ALA D C 1
ATOM 9702 O O . ALA D 1 269 ? -40.767 141.990 64.488 1.00 16.17 269 ALA D O 1
ATOM 9704 N N . VAL D 1 270 ? -42.704 142.995 64.993 1.00 15.25 270 VAL D N 1
ATOM 9705 C CA . VAL D 1 270 ? -43.217 141.850 65.725 1.00 14.73 270 VAL D CA 1
ATOM 9706 C C . VAL D 1 270 ? -44.116 141.044 64.797 1.00 14.96 270 VAL D C 1
ATOM 9707 O O . VAL D 1 270 ? -45.058 141.580 64.215 1.00 16.86 270 VAL D O 1
ATOM 9711 N N . VAL D 1 271 ? -43.803 139.760 64.657 1.00 15.28 271 VAL D N 1
ATOM 9712 C CA . VAL D 1 271 ? -44.556 138.837 63.815 1.00 12.81 271 VAL D CA 1
ATOM 9713 C C . VAL D 1 271 ? -45.405 137.942 64.706 1.00 12.02 271 VAL D C 1
ATOM 9714 O O . VAL D 1 271 ? -44.884 137.216 65.544 1.00 14.42 271 VAL D O 1
ATOM 9718 N N . PRO D 1 272 ? -46.731 137.984 64.520 1.00 13.30 272 PRO D N 1
ATOM 9719 C CA . PRO D 1 272 ? -47.785 137.247 65.231 1.00 13.33 272 PRO D CA 1
ATOM 9720 C C . PRO D 1 272 ? -47.769 135.724 65.087 1.00 14.33 272 PRO D C 1
ATOM 9721 O O . PRO D 1 272 ? -48.788 135.131 64.713 1.00 13.32 272 PRO D O 1
ATOM 9725 N N . ALA D 1 273 ? -46.630 135.096 65.379 1.00 13.73 273 ALA D N 1
ATOM 9726 C CA . ALA D 1 273 ? -46.507 133.644 65.298 1.00 12.85 273 ALA D CA 1
ATOM 9727 C C . ALA D 1 273 ? -45.450 133.155 66.284 1.00 13.95 273 ALA D C 1
ATOM 9728 O O . ALA D 1 273 ? -44.337 133.683 66.324 1.00 13.61 273 ALA D O 1
ATOM 9730 N N . GLY D 1 274 ? -45.801 132.145 67.075 1.00 10.81 274 GLY D N 1
ATOM 9731 C CA . GLY D 1 274 ? -44.864 131.623 68.057 1.00 12.84 274 GLY D CA 1
ATOM 9732 C C . GLY D 1 274 ? -44.732 130.116 68.031 1.00 13.51 274 GLY D C 1
ATOM 9733 O O . GLY D 1 274 ? -45.254 129.461 67.126 1.00 14.15 274 GLY D O 1
ATOM 9734 N N . TYR D 1 275 ? -44.036 129.545 69.012 1.00 13.19 275 TYR D N 1
ATOM 9735 C CA . TYR D 1 275 ? -43.879 128.099 69.013 1.00 14.71 275 TYR D CA 1
ATOM 9736 C C . TYR D 1 275 ? -45.217 127.396 69.183 1.00 15.20 275 TYR D C 1
ATOM 9737 O O . TYR D 1 275 ? -45.340 126.213 68.880 1.00 15.84 275 TYR D O 1
ATOM 9746 N N . ALA D 1 276 ? -46.227 128.117 69.665 1.00 14.68 276 ALA D N 1
ATOM 9747 C CA . ALA D 1 276 ? -47.547 127.511 69.801 1.00 13.47 276 ALA D CA 1
ATOM 9748 C C . ALA D 1 276 ? -48.193 127.429 68.417 1.00 13.63 276 ALA D C 1
ATOM 9749 O O . ALA D 1 276 ? -49.200 126.754 68.231 1.00 12.98 276 ALA D O 1
ATOM 9751 N N . ASP D 1 277 ? -47.596 128.110 67.440 1.00 12.36 277 ASP D N 1
ATOM 9752 C CA . ASP D 1 277 ? -48.136 128.121 66.089 1.00 11.86 277 ASP D CA 1
ATOM 9753 C C . ASP D 1 277 ? -47.256 127.353 65.101 1.00 12.35 277 ASP D C 1
ATOM 9754 O O . ASP D 1 277 ? -47.468 127.416 63.889 1.00 9.35 277 ASP D O 1
ATOM 9759 N N . GLY D 1 278 ? -46.269 126.630 65.621 1.00 13.10 278 GLY D N 1
ATOM 9760 C CA . GLY D 1 278 ? -45.396 125.863 64.749 1.00 15.90 278 GLY D CA 1
ATOM 9761 C C . GLY D 1 278 ? -44.001 126.422 64.509 1.00 16.62 278 GLY D C 1
ATOM 9762 O O . GLY D 1 278 ? -43.187 125.774 63.849 1.00 16.73 278 GLY D O 1
ATOM 9763 N N . MET D 1 279 ? -43.720 127.622 65.007 1.00 13.93 279 MET D N 1
ATOM 9764 C CA . MET D 1 279 ? -42.390 128.200 64.834 1.00 15.56 279 MET D CA 1
ATOM 9765 C C . MET D 1 279 ? -41.524 127.713 65.996 1.00 17.33 279 MET D C 1
ATOM 9766 O O . MET D 1 279 ? -41.682 128.157 67.126 1.00 16.82 279 MET D O 1
ATOM 9771 N N . PRO D 1 280 ? -40.603 126.779 65.723 1.00 20.01 280 PRO D N 1
ATOM 9772 C CA . PRO D 1 280 ? -39.693 126.200 66.720 1.00 22.14 280 PRO D CA 1
ATOM 9773 C C . PRO D 1 280 ? -38.882 127.241 67.501 1.00 21.09 280 PRO D C 1
ATOM 9774 O O . PRO D 1 280 ? -38.417 128.222 66.934 1.00 20.60 280 PRO D O 1
ATOM 9778 N N . ARG D 1 281 ? -38.709 127.013 68.799 1.00 22.21 281 ARG D N 1
ATOM 9779 C CA . ARG D 1 281 ? -37.932 127.929 69.624 1.00 21.47 281 ARG D CA 1
ATOM 9780 C C . ARG D 1 281 ? -36.488 127.977 69.134 1.00 21.49 281 ARG D C 1
ATOM 9781 O O . ARG D 1 281 ? -35.841 129.022 69.189 1.00 18.42 281 ARG D O 1
ATOM 9789 N N . HIS D 1 282 ? -35.991 126.842 68.650 1.00 21.28 282 HIS D N 1
ATOM 9790 C CA . HIS D 1 282 ? -34.622 126.761 68.153 1.00 24.71 282 HIS D CA 1
ATOM 9791 C C . HIS D 1 282 ? -34.441 127.385 66.769 1.00 24.37 282 HIS D C 1
ATOM 9792 O O . HIS D 1 282 ? -33.353 127.318 66.190 1.00 24.83 282 HIS D O 1
ATOM 9799 N N . ALA D 1 283 ? -35.504 127.982 66.238 1.00 23.02 283 ALA D N 1
ATOM 9800 C CA . ALA D 1 283 ? -35.436 128.620 64.927 1.00 21.50 283 ALA D CA 1
ATOM 9801 C C . ALA D 1 283 ? -34.685 129.935 65.065 1.00 20.17 283 ALA D C 1
ATOM 9802 O O . ALA D 1 283 ? -34.205 130.501 64.081 1.00 20.15 283 ALA D O 1
ATOM 9804 N N . GLN D 1 284 ? -34.595 130.407 66.302 1.00 19.04 284 GLN D N 1
ATOM 9805 C CA . GLN D 1 284 ? -33.916 131.658 66.620 1.00 19.39 284 GLN D CA 1
ATOM 9806 C C . GLN D 1 284 ? -32.599 131.857 65.874 1.00 19.35 284 GLN D C 1
ATOM 9807 O O . GLN D 1 284 ? -31.682 131.033 65.970 1.00 19.32 284 GLN D O 1
ATOM 9813 N N . GLY D 1 285 ? -32.535 132.952 65.121 1.00 18.16 285 GLY D N 1
ATOM 9814 C CA . GLY D 1 285 ? -31.340 133.314 64.379 1.00 20.27 285 GLY D CA 1
ATOM 9815 C C . GLY D 1 285 ? -30.941 132.471 63.184 1.00 20.08 285 GLY D C 1
ATOM 9816 O O . GLY D 1 285 ? -29.814 132.582 62.703 1.00 22.02 285 GLY D O 1
ATOM 9817 N N . LYS D 1 286 ? -31.849 131.644 62.684 1.00 19.54 286 LYS D N 1
ATOM 9818 C CA . LYS D 1 286 ? -31.528 130.797 61.549 1.00 20.27 286 LYS D CA 1
ATOM 9819 C C . LYS D 1 286 ? -32.265 131.130 60.254 1.00 20.54 286 LYS D C 1
ATOM 9820 O O . LYS D 1 286 ? -31.969 130.549 59.219 1.00 20.73 286 LYS D O 1
ATOM 9826 N N . PHE D 1 287 ? -33.211 132.062 60.291 1.00 19.73 287 PHE D N 1
ATOM 9827 C CA . PHE D 1 287 ? -33.964 132.367 59.078 1.00 18.57 287 PHE D CA 1
ATOM 9828 C C . PHE D 1 287 ? -34.428 133.810 58.969 1.00 17.48 287 PHE D C 1
ATOM 9829 O O . PHE D 1 287 ? -34.283 134.598 59.903 1.00 19.53 287 PHE D O 1
ATOM 9837 N N . SER D 1 288 ? -35.006 134.130 57.814 1.00 16.89 288 SER D N 1
ATOM 9838 C CA . SER D 1 288 ? -35.542 135.453 57.519 1.00 16.95 288 SER D CA 1
ATOM 9839 C C . SER D 1 288 ? -36.957 135.295 56.968 1.00 17.83 288 SER D C 1
ATOM 9840 O O . SER D 1 288 ? -37.292 134.256 56.393 1.00 16.60 288 SER D O 1
ATOM 9843 N N . VAL D 1 289 ? -37.783 136.320 57.159 1.00 16.22 289 VAL D N 1
ATOM 9844 C CA . VAL D 1 289 ? -39.132 136.323 56.610 1.00 16.37 289 VAL D CA 1
ATOM 9845 C C . VAL D 1 289 ? -39.005 137.280 55.435 1.00 16.06 289 VAL D C 1
ATOM 9846 O O . VAL D 1 289 ? -38.028 138.019 55.344 1.00 16.85 289 VAL D O 1
ATOM 9850 N N . THR D 1 290 ? -39.970 137.269 54.529 1.00 16.54 290 THR D N 1
ATOM 9851 C CA . THR D 1 290 ? -39.886 138.142 53.372 1.00 17.69 290 THR D CA 1
ATOM 9852 C C . THR D 1 290 ? -41.070 139.082 53.307 1.00 17.19 290 THR D C 1
ATOM 9853 O O . THR D 1 290 ? -42.229 138.654 53.291 1.00 16.31 290 THR D O 1
ATOM 9857 N N . ILE D 1 291 ? -40.764 140.372 53.275 1.00 15.96 291 ILE D N 1
ATOM 9858 C CA . ILE D 1 291 ? -41.791 141.396 53.227 1.00 16.70 291 ILE D CA 1
ATOM 9859 C C . ILE D 1 291 ? -41.646 142.169 51.926 1.00 16.27 291 ILE D C 1
ATOM 9860 O O . ILE D 1 291 ? -40.626 142.818 51.683 1.00 18.69 291 ILE D O 1
ATOM 9865 N N . ASP D 1 292 ? -42.675 142.084 51.090 1.00 15.90 292 ASP D N 1
ATOM 9866 C CA . ASP D 1 292 ? -42.669 142.741 49.789 1.00 16.86 292 ASP D CA 1
ATOM 9867 C C . ASP D 1 292 ? -41.459 142.290 48.992 1.00 16.02 292 ASP D C 1
ATOM 9868 O O . ASP D 1 292 ? -40.792 143.101 48.351 1.00 17.72 292 ASP D O 1
ATOM 9873 N N . GLY D 1 293 ? -41.170 140.994 49.056 1.00 15.53 293 GLY D N 1
ATOM 9874 C CA . GLY D 1 293 ? -40.051 140.443 48.317 1.00 15.99 293 GLY D CA 1
ATOM 9875 C C . GLY D 1 293 ? -38.676 140.593 48.931 1.00 16.53 293 GLY D C 1
ATOM 9876 O O . GLY D 1 293 ? -37.705 140.092 48.362 1.00 19.26 293 GLY D O 1
ATOM 9877 N N . LEU D 1 294 ? -38.569 141.266 50.075 1.00 16.52 294 LEU D N 1
ATOM 9878 C CA . LEU D 1 294 ? -37.263 141.451 50.713 1.00 17.60 294 LEU D CA 1
ATOM 9879 C C . LEU D 1 294 ? -37.112 140.718 52.048 1.00 17.22 294 LEU D C 1
ATOM 9880 O O . LEU D 1 294 ? -38.072 140.564 52.803 1.00 17.12 294 LEU D O 1
ATOM 9885 N N . ASP D 1 295 ? -35.894 140.270 52.329 1.00 17.05 295 ASP D N 1
ATOM 9886 C CA . ASP D 1 295 ? -35.610 139.538 53.554 1.00 18.45 295 ASP D CA 1
ATOM 9887 C C . ASP D 1 295 ? -35.273 140.408 54.760 1.00 17.96 295 ASP D C 1
ATOM 9888 O O . ASP D 1 295 ? -34.632 141.453 54.646 1.00 16.08 295 ASP D O 1
ATOM 9893 N N . TYR D 1 296 ? -35.730 139.947 55.915 1.00 16.13 296 TYR D N 1
ATOM 9894 C CA . TYR D 1 296 ? -35.498 140.604 57.189 1.00 17.52 296 TYR D CA 1
ATOM 9895 C C . TYR D 1 296 ? -35.270 139.437 58.138 1.00 16.98 296 TYR D C 1
ATOM 9896 O O . TYR D 1 296 ? -36.121 138.561 58.274 1.00 16.23 296 TYR D O 1
ATOM 9905 N N . PRO D 1 297 ? -34.099 139.399 58.783 1.00 17.34 297 PRO D N 1
ATOM 9906 C CA . PRO D 1 297 ? -33.723 138.341 59.719 1.00 15.26 297 PRO D CA 1
ATOM 9907 C C . PRO D 1 297 ? -34.495 138.328 61.027 1.00 15.79 297 PRO D C 1
ATOM 9908 O O . PRO D 1 297 ? -34.716 139.369 61.644 1.00 15.98 297 PRO D O 1
ATOM 9912 N N . GLN D 1 298 ? -34.919 137.139 61.439 1.00 14.48 298 GLN D N 1
ATOM 9913 C CA . GLN D 1 298 ? -35.622 137.000 62.701 1.00 15.38 298 GLN D CA 1
ATOM 9914 C C . GLN D 1 298 ? -34.511 137.199 63.719 1.00 15.31 298 GLN D C 1
ATOM 9915 O O . GLN D 1 298 ? -33.366 136.840 63.453 1.00 15.16 298 GLN D O 1
ATOM 9921 N N . VAL D 1 299 ? -34.827 137.797 64.863 1.00 15.79 299 VAL D N 1
ATOM 9922 C CA . VAL D 1 299 ? -33.816 138.023 65.891 1.00 15.44 299 VAL D CA 1
ATOM 9923 C C . VAL D 1 299 ? -34.364 137.778 67.294 1.00 16.70 299 VAL D C 1
ATOM 9924 O O . VAL D 1 299 ? -35.542 138.016 67.567 1.00 16.80 299 VAL D O 1
ATOM 9928 N N . GLY D 1 300 ? -33.503 137.302 68.185 1.00 15.49 300 GLY D N 1
ATOM 9929 C CA . GLY D 1 300 ? -33.934 137.068 69.548 1.00 16.91 300 GLY D CA 1
ATOM 9930 C C . GLY D 1 300 ? -34.749 135.811 69.783 1.00 17.62 300 GLY D C 1
ATOM 9931 O O . GLY D 1 300 ? -34.874 134.939 68.921 1.00 17.70 300 GLY D O 1
ATOM 9932 N N . ARG D 1 301 ? -35.324 135.732 70.973 1.00 19.50 301 ARG D N 1
ATOM 9933 C CA . ARG D 1 301 ? -36.106 134.577 71.366 1.00 21.03 301 ARG D CA 1
ATOM 9934 C C . ARG D 1 301 ? -37.476 134.456 70.707 1.00 19.83 301 ARG D C 1
ATOM 9935 O O . ARG D 1 301 ? -38.174 135.441 70.488 1.00 18.30 301 ARG D O 1
ATOM 9943 N N . VAL D 1 302 ? -37.831 133.221 70.377 1.00 18.28 302 VAL D N 1
ATOM 9944 C CA . VAL D 1 302 ? -39.114 132.903 69.781 1.00 18.49 302 VAL D CA 1
ATOM 9945 C C . VAL D 1 302 ? -40.034 132.611 70.959 1.00 18.61 302 VAL D C 1
ATOM 9946 O O . VAL D 1 302 ? -39.795 131.678 71.724 1.00 18.30 302 VAL D O 1
ATOM 9950 N N . CYS D 1 303 ? -41.075 133.416 71.124 1.00 17.42 303 CYS D N 1
ATOM 9951 C CA . CYS D 1 303 ? -41.983 133.200 72.240 1.00 18.42 303 CYS D CA 1
ATOM 9952 C C . CYS D 1 303 ? -43.189 132.343 71.855 1.00 16.18 303 CYS D C 1
ATOM 9953 O O . CYS D 1 303 ? -43.297 131.893 70.712 1.00 14.01 303 CYS D O 1
ATOM 9956 N N . MET D 1 304 ? -44.085 132.099 72.810 1.00 16.09 304 MET D N 1
ATOM 9957 C CA . MET D 1 304 ? -45.262 131.279 72.536 1.00 14.34 304 MET D CA 1
ATOM 9958 C C . MET D 1 304 ? -46.139 131.857 71.425 1.00 13.29 304 MET D C 1
ATOM 9959 O O . MET D 1 304 ? -46.636 131.125 70.573 1.00 11.28 304 MET D O 1
ATOM 9964 N N . ASP D 1 305 ? -46.303 133.174 71.408 1.00 13.18 305 ASP D N 1
ATOM 9965 C CA . ASP D 1 305 ? -47.180 133.787 70.415 1.00 16.63 305 ASP D CA 1
ATOM 9966 C C . ASP D 1 305 ? -46.534 134.638 69.329 1.00 16.07 305 ASP D C 1
ATOM 9967 O O . ASP D 1 305 ? -47.204 135.023 68.366 1.00 16.02 305 ASP D O 1
ATOM 9972 N N . GLN D 1 306 ? -45.249 134.937 69.456 1.00 15.40 306 GLN D N 1
ATOM 9973 C CA . GLN D 1 306 ? -44.645 135.811 68.463 1.00 16.58 306 GLN D CA 1
ATOM 9974 C C . GLN D 1 306 ? -43.122 135.776 68.442 1.00 15.71 306 GLN D C 1
ATOM 9975 O O . GLN D 1 306 ? -42.484 135.256 69.357 1.00 15.83 306 GLN D O 1
ATOM 9981 N N . PHE D 1 307 ? -42.553 136.320 67.372 1.00 14.14 307 PHE D N 1
ATOM 9982 C CA . PHE D 1 307 ? -41.111 136.450 67.248 1.00 13.51 307 PHE D CA 1
ATOM 9983 C C . PHE D 1 307 ? -40.857 137.816 66.623 1.00 14.94 307 PHE D C 1
ATOM 9984 O O . PHE D 1 307 ? -41.776 138.452 66.090 1.00 12.12 307 PHE D O 1
ATOM 9992 N N . VAL D 1 308 ? -39.616 138.271 66.701 1.00 15.93 308 VAL D N 1
ATOM 9993 C CA . VAL D 1 308 ? -39.246 139.581 66.186 1.00 15.44 308 VAL D CA 1
ATOM 9994 C C . VAL D 1 308 ? -38.283 139.505 65.000 1.00 13.98 308 VAL D C 1
ATOM 9995 O O . VAL D 1 308 ? -37.555 138.523 64.840 1.00 14.01 308 VAL D O 1
ATOM 9999 N N . ILE D 1 309 ? -38.296 140.540 64.165 1.00 12.92 309 ILE D N 1
ATOM 10000 C CA . ILE D 1 309 ? -37.400 140.606 63.017 1.00 14.03 309 ILE D CA 1
ATOM 10001 C C . ILE D 1 309 ? -36.728 141.967 62.974 1.00 13.95 309 ILE D C 1
ATOM 10002 O O . ILE D 1 309 ? -37.296 142.965 63.403 1.00 15.11 309 ILE D O 1
ATOM 10007 N N . SER D 1 310 ? -35.502 141.998 62.472 1.00 15.88 310 SER D N 1
ATOM 10008 C CA . SER D 1 310 ? -34.760 143.245 62.384 1.00 17.23 310 SER D CA 1
ATOM 10009 C C . SER D 1 310 ? -35.000 143.900 61.033 1.00 15.95 310 SER D C 1
ATOM 10010 O O . SER D 1 310 ? -34.848 143.264 59.996 1.00 13.56 310 SER D O 1
ATOM 10013 N N . LEU D 1 311 ? -35.386 145.172 61.061 1.00 16.73 311 LEU D N 1
ATOM 10014 C CA . LEU D 1 311 ? -35.649 145.927 59.846 1.00 16.01 311 LEU D CA 1
ATOM 10015 C C . LEU D 1 311 ? -34.511 146.905 59.588 1.00 17.63 311 LEU D C 1
ATOM 10016 O O . LEU D 1 311 ? -34.570 147.694 58.645 1.00 19.65 311 LEU D O 1
ATOM 10021 N N . GLY D 1 312 ? -33.475 146.852 60.419 1.00 17.56 312 GLY D N 1
ATOM 10022 C CA . GLY D 1 312 ? -32.369 147.780 60.257 1.00 19.55 312 GLY D CA 1
ATOM 10023 C C . GLY D 1 312 ? -32.909 149.198 60.374 1.00 20.97 312 GLY D C 1
ATOM 10024 O O . GLY D 1 312 ? -33.630 149.511 61.326 1.00 22.98 312 GLY D O 1
ATOM 10025 N N . ASP D 1 313 ? -32.573 150.053 59.413 1.00 22.45 313 ASP D N 1
ATOM 10026 C CA . ASP D 1 313 ? -33.053 151.437 59.401 1.00 23.32 313 ASP D CA 1
ATOM 10027 C C . ASP D 1 313 ? -34.443 151.483 58.782 1.00 23.80 313 ASP D C 1
ATOM 10028 O O . ASP D 1 313 ? -35.004 152.564 58.584 1.00 22.84 313 ASP D O 1
ATOM 10033 N N . ASN D 1 314 ? -34.985 150.312 58.458 1.00 20.09 314 ASN D N 1
ATOM 10034 C CA . ASN D 1 314 ? -36.297 150.237 57.834 1.00 20.48 314 ASN D CA 1
ATOM 10035 C C . ASN D 1 314 ? -36.300 151.154 56.606 1.00 20.96 314 ASN D C 1
ATOM 10036 O O . ASN D 1 314 ? -37.201 151.973 56.427 1.00 22.34 314 ASN D O 1
ATOM 10041 N N . PRO D 1 315 ? -35.294 151.013 55.733 1.00 21.25 315 PRO D N 1
ATOM 10042 C CA . PRO D 1 315 ? -35.200 151.845 54.531 1.00 21.10 315 PRO D CA 1
ATOM 10043 C C . PRO D 1 315 ? -36.427 151.804 53.631 1.00 21.10 315 PRO D C 1
ATOM 10044 O O . PRO D 1 315 ? -36.733 152.776 52.943 1.00 22.53 315 PRO D O 1
ATOM 10048 N N . HIS D 1 316 ? -37.139 150.686 53.648 1.00 20.79 316 HIS D N 1
ATOM 10049 C CA . HIS D 1 316 ? -38.307 150.527 52.796 1.00 20.13 316 HIS D CA 1
ATOM 10050 C C . HIS D 1 316 ? -39.631 150.943 53.416 1.00 20.51 316 HIS D C 1
ATOM 10051 O O . HIS D 1 316 ? -40.674 150.863 52.772 1.00 20.92 316 HIS D O 1
ATOM 10058 N N . GLY D 1 317 ? -39.589 151.397 54.662 1.00 20.47 317 GLY D N 1
ATOM 10059 C CA . GLY D 1 317 ? -40.802 151.850 55.319 1.00 20.59 317 GLY D CA 1
ATOM 10060 C C . GLY D 1 317 ? -41.829 150.795 55.689 1.00 21.07 317 GLY D C 1
ATOM 10061 O O . GLY D 1 317 ? -43.032 151.044 55.608 1.00 21.21 317 GLY D O 1
ATOM 10062 N N . VAL D 1 318 ? -41.368 149.618 56.097 1.00 19.01 318 VAL D N 1
ATOM 10063 C CA . VAL D 1 318 ? -42.275 148.556 56.502 1.00 18.03 318 VAL D CA 1
ATOM 10064 C C . VAL D 1 318 ? -43.146 149.090 57.642 1.00 20.16 318 VAL D C 1
ATOM 10065 O O . VAL D 1 318 ? -42.648 149.762 58.544 1.00 21.34 318 VAL D O 1
ATOM 10069 N N . GLU D 1 319 ? -44.441 148.805 57.602 1.00 19.41 319 GLU D N 1
ATOM 10070 C CA . GLU D 1 319 ? -45.333 149.270 58.658 1.00 21.27 319 GLU D CA 1
ATOM 10071 C C . GLU D 1 319 ? -46.166 148.116 59.195 1.00 19.98 319 GLU D C 1
ATOM 10072 O O . GLU D 1 319 ? -46.226 147.046 58.594 1.00 20.33 319 GLU D O 1
ATOM 10078 N N . ALA D 1 320 ? -46.812 148.345 60.331 1.00 19.78 320 ALA D N 1
ATOM 10079 C CA . ALA D 1 320 ? -47.678 147.339 60.925 1.00 18.08 320 ALA D CA 1
ATOM 10080 C C . ALA D 1 320 ? -48.718 146.989 59.864 1.00 19.46 320 ALA D C 1
ATOM 10081 O O . ALA D 1 320 ? -49.221 147.869 59.159 1.00 20.00 320 ALA D O 1
ATOM 10083 N N . GLY D 1 321 ? -49.028 145.704 59.741 1.00 19.89 321 GLY D N 1
ATOM 10084 C CA . GLY D 1 321 ? -49.993 145.278 58.747 1.00 19.93 321 GLY D CA 1
ATOM 10085 C C . GLY D 1 321 ? -49.330 144.664 57.528 1.00 19.59 321 GLY D C 1
ATOM 10086 O O . GLY D 1 321 ? -49.970 143.944 56.764 1.00 21.86 321 GLY D O 1
ATOM 10087 N N . ALA D 1 322 ? -48.047 144.945 57.330 1.00 17.80 322 ALA D N 1
ATOM 10088 C CA . ALA D 1 322 ? -47.333 144.394 56.184 1.00 16.75 322 ALA D CA 1
ATOM 10089 C C . ALA D 1 322 ? -47.411 142.875 56.200 1.00 17.03 322 ALA D C 1
ATOM 10090 O O . ALA D 1 322 ? -47.517 142.264 57.261 1.00 17.67 322 ALA D O 1
ATOM 10092 N N . LYS D 1 323 ? -47.346 142.267 55.021 1.00 17.67 323 LYS D N 1
ATOM 10093 C CA . LYS D 1 323 ? -47.406 140.818 54.911 1.00 18.74 323 LYS D CA 1
ATOM 10094 C C . LYS D 1 323 ? -46.002 140.220 54.971 1.00 16.98 323 LYS D C 1
ATOM 10095 O O . LYS D 1 323 ? -45.134 140.570 54.175 1.00 16.69 323 LYS D O 1
ATOM 10101 N N . ALA D 1 324 ? -45.784 139.325 55.928 1.00 15.74 324 ALA D N 1
ATOM 10102 C CA . ALA D 1 324 ? -44.494 138.675 56.083 1.00 14.62 324 ALA D CA 1
ATOM 10103 C C . ALA D 1 324 ? -44.621 137.195 55.737 1.00 14.67 324 ALA D C 1
ATOM 10104 O O . ALA D 1 324 ? -45.355 136.448 56.388 1.00 15.61 324 ALA D O 1
ATOM 10106 N N . VAL D 1 325 ? -43.908 136.781 54.699 1.00 15.37 325 VAL D N 1
ATOM 10107 C CA . VAL D 1 325 ? -43.922 135.394 54.263 1.00 14.16 325 VAL D CA 1
ATOM 10108 C C . VAL D 1 325 ? -42.807 134.640 54.990 1.00 15.02 325 VAL D C 1
ATOM 10109 O O . VAL D 1 325 ? -41.640 135.028 54.938 1.00 14.66 325 VAL D O 1
ATOM 10113 N N . ILE D 1 326 ? -43.178 133.574 55.686 1.00 15.08 326 ILE D N 1
ATOM 10114 C CA . ILE D 1 326 ? -42.207 132.769 56.409 1.00 14.45 326 ILE D CA 1
ATOM 10115 C C . ILE D 1 326 ? -41.604 131.792 55.402 1.00 15.28 326 ILE D C 1
ATOM 10116 O O . ILE D 1 326 ? -40.392 131.596 55.366 1.00 16.82 326 ILE D O 1
ATOM 10121 N N . PHE D 1 327 ? -42.458 131.209 54.569 1.00 14.56 327 PHE D N 1
ATOM 10122 C CA . PHE D 1 327 ? -42.025 130.314 53.497 1.00 15.51 327 PHE D CA 1
ATOM 10123 C C . PHE D 1 327 ? -43.176 130.202 52.499 1.00 15.97 327 PHE D C 1
ATOM 10124 O O . PHE D 1 327 ? -44.339 130.176 52.896 1.00 14.55 327 PHE D O 1
ATOM 10132 N N . GLY D 1 328 ? -42.858 130.181 51.207 1.00 15.33 328 GLY D N 1
ATOM 10133 C CA . GLY D 1 328 ? -43.905 130.071 50.208 1.00 17.09 328 GLY D CA 1
ATOM 10134 C C . GLY D 1 328 ? -43.852 131.090 49.086 1.00 18.55 328 GLY D C 1
ATOM 10135 O O . GLY D 1 328 ? -42.782 131.576 48.718 1.00 17.82 328 GLY D O 1
ATOM 10136 N N . GLU D 1 329 ? -45.018 131.410 48.533 1.00 20.60 329 GLU D N 1
ATOM 10137 C CA . GLU D 1 329 ? -45.097 132.368 47.435 1.00 23.70 329 GLU D CA 1
ATOM 10138 C C . GLU D 1 329 ? -44.607 133.744 47.881 1.00 22.75 329 GLU D C 1
ATOM 10139 O O . GLU D 1 329 ? -45.056 134.270 48.897 1.00 20.73 329 GLU D O 1
ATOM 10145 N N . ASN D 1 330 ? -43.687 134.312 47.105 1.00 22.49 330 ASN D N 1
ATOM 10146 C CA . ASN D 1 330 ? -43.092 135.613 47.390 1.00 22.39 330 ASN D CA 1
ATOM 10147 C C . ASN D 1 330 ? -42.171 135.564 48.609 1.00 21.16 330 ASN D C 1
ATOM 10148 O O . ASN D 1 330 ? -42.052 136.534 49.355 1.00 22.29 330 ASN D O 1
ATOM 10153 N N . GLY D 1 331 ? -41.516 134.427 48.797 1.00 19.98 331 GLY D N 1
ATOM 10154 C CA . GLY D 1 331 ? -40.595 134.264 49.910 1.00 19.32 331 GLY D CA 1
ATOM 10155 C C . GLY D 1 331 ? -39.704 133.080 49.599 1.00 20.33 331 GLY D C 1
ATOM 10156 O O . GLY D 1 331 ? -39.558 132.714 48.430 1.00 17.94 331 GLY D O 1
ATOM 10157 N N . HIS D 1 332 ? -39.094 132.479 50.616 1.00 19.52 332 HIS D N 1
ATOM 10158 C CA . HIS D 1 332 ? -38.257 131.313 50.370 1.00 21.35 332 HIS D CA 1
ATOM 10159 C C . HIS D 1 332 ? -39.172 130.100 50.312 1.00 20.60 332 HIS D C 1
ATOM 10160 O O . HIS D 1 332 ? -40.153 130.037 51.049 1.00 19.22 332 HIS D O 1
ATOM 10167 N N . ASP D 1 333 ? -38.866 129.141 49.441 1.00 20.37 333 ASP D N 1
ATOM 10168 C CA . ASP D 1 333 ? -39.703 127.950 49.345 1.00 20.55 333 ASP D CA 1
ATOM 10169 C C . ASP D 1 333 ? -39.486 127.060 50.567 1.00 19.98 333 ASP D C 1
ATOM 10170 O O . ASP D 1 333 ? -38.524 127.251 51.319 1.00 19.58 333 ASP D O 1
ATOM 10175 N N . ALA D 1 334 ? -40.380 126.095 50.769 1.00 18.99 334 ALA D N 1
ATOM 10176 C CA . ALA D 1 334 ? -40.280 125.191 51.920 1.00 18.52 334 ALA D CA 1
ATOM 10177 C C . ALA D 1 334 ? -38.916 124.515 52.034 1.00 17.94 334 ALA D C 1
ATOM 10178 O O . ALA D 1 334 ? -38.382 124.362 53.124 1.00 19.07 334 ALA D O 1
ATOM 10180 N N . THR D 1 335 ? -38.354 124.107 50.905 1.00 19.98 335 THR D N 1
ATOM 10181 C CA . THR D 1 335 ? -37.058 123.445 50.908 1.00 21.43 335 THR D CA 1
ATOM 10182 C C . THR D 1 335 ? -35.976 124.345 51.494 1.00 20.71 335 THR D C 1
ATOM 10183 O O . THR D 1 335 ? -35.134 123.892 52.263 1.00 22.51 335 THR D O 1
ATOM 10187 N N . ASP D 1 336 ? -35.994 125.622 51.132 1.00 20.25 336 ASP D N 1
ATOM 10188 C CA . ASP D 1 336 ? -35.003 126.549 51.658 1.00 21.41 336 ASP D CA 1
ATOM 10189 C C . ASP D 1 336 ? -35.180 126.714 53.165 1.00 20.25 336 ASP D C 1
ATOM 10190 O O . ASP D 1 336 ? -34.221 126.603 53.928 1.00 19.89 336 ASP D O 1
ATOM 10195 N N . PHE D 1 337 ? -36.411 126.993 53.583 1.00 18.63 337 PHE D N 1
ATOM 10196 C CA . PHE D 1 337 ? -36.723 127.169 54.996 1.00 18.24 337 PHE D CA 1
ATOM 10197 C C . PHE D 1 337 ? -36.304 125.921 55.761 1.00 17.47 337 PHE D C 1
ATOM 10198 O O . PHE D 1 337 ? -35.764 126.011 56.863 1.00 16.66 337 PHE D O 1
ATOM 10206 N N . ALA D 1 338 ? -36.542 124.757 55.160 1.00 19.72 338 ALA D N 1
ATOM 10207 C CA . ALA D 1 338 ? -36.190 123.481 55.776 1.00 20.15 338 ALA D CA 1
ATOM 10208 C C . ALA D 1 338 ? -34.687 123.369 55.996 1.00 20.90 338 ALA D C 1
ATOM 10209 O O . ALA D 1 338 ? -34.231 122.903 57.046 1.00 20.61 338 ALA D O 1
ATOM 10211 N N . GLU D 1 339 ? -33.919 123.782 54.993 1.00 21.09 339 GLU D N 1
ATOM 10212 C CA . GLU D 1 339 ? -32.469 123.729 55.084 1.00 24.97 339 GLU D CA 1
ATOM 10213 C C . GLU D 1 339 ? -31.951 124.647 56.180 1.00 23.59 339 GLU D C 1
ATOM 10214 O O . GLU D 1 339 ? -31.009 124.293 56.878 1.00 24.73 339 GLU D O 1
ATOM 10220 N N . ARG D 1 340 ? -32.567 125.819 56.329 1.00 23.66 340 ARG D N 1
ATOM 10221 C CA . ARG D 1 340 ? -32.163 126.772 57.362 1.00 25.35 340 ARG D CA 1
ATOM 10222 C C . ARG D 1 340 ? -32.347 126.147 58.745 1.00 24.95 340 ARG D C 1
ATOM 10223 O O . ARG D 1 340 ? -31.496 126.294 59.629 1.00 23.79 340 ARG D O 1
ATOM 10231 N N . LEU D 1 341 ? -33.465 125.449 58.924 1.00 23.31 341 LEU D N 1
ATOM 10232 C CA . LEU D 1 341 ? -33.783 124.824 60.206 1.00 22.76 341 LEU D CA 1
ATOM 10233 C C . LEU D 1 341 ? -33.227 123.420 60.381 1.00 21.88 341 LEU D C 1
ATOM 10234 O O . LEU D 1 341 ? -33.589 122.718 61.323 1.00 24.06 341 LEU D O 1
ATOM 10239 N N . ASP D 1 342 ? -32.347 123.013 59.476 1.00 21.12 342 ASP D N 1
ATOM 10240 C CA . ASP D 1 342 ? -31.741 121.693 59.541 1.00 22.30 342 ASP D CA 1
ATOM 10241 C C . ASP D 1 342 ? -32.779 120.561 59.513 1.00 22.09 342 ASP D C 1
ATOM 10242 O O . ASP D 1 342 ? -32.678 119.595 60.265 1.00 21.09 342 ASP D O 1
ATOM 10247 N N . THR D 1 343 ? -33.785 120.689 58.651 1.00 20.18 343 THR D N 1
ATOM 10248 C CA . THR D 1 343 ? -34.797 119.644 58.516 1.00 18.40 343 THR D CA 1
ATOM 10249 C C . THR D 1 343 ? -35.176 119.495 57.049 1.00 17.65 343 THR D C 1
ATOM 10250 O O . THR D 1 343 ? -34.499 120.034 56.180 1.00 20.42 343 THR D O 1
ATOM 10254 N N . ILE D 1 344 ? -36.252 118.767 56.766 1.00 17.96 344 ILE D N 1
ATOM 10255 C CA . ILE D 1 344 ? -36.686 118.557 55.389 1.00 17.42 344 ILE D CA 1
ATOM 10256 C C . ILE D 1 344 ? -38.022 119.236 55.084 1.00 16.27 344 ILE D C 1
ATOM 10257 O O . ILE D 1 344 ? -38.804 119.515 55.992 1.00 13.86 344 ILE D O 1
ATOM 10262 N N . ASN D 1 345 ? -38.281 119.493 53.802 1.00 15.97 345 ASN D N 1
ATOM 10263 C CA . ASN D 1 345 ? -39.522 120.155 53.405 1.00 15.82 345 ASN D CA 1
ATOM 10264 C C . ASN D 1 345 ? -40.774 119.435 53.900 1.00 16.32 345 ASN D C 1
ATOM 10265 O O . ASN D 1 345 ? -41.793 120.079 54.155 1.00 17.01 345 ASN D O 1
ATOM 10270 N N . TYR D 1 346 ? -40.699 118.111 54.051 1.00 14.72 346 TYR D N 1
ATOM 10271 C CA . TYR D 1 346 ? -41.834 117.344 54.567 1.00 13.14 346 TYR D CA 1
ATOM 10272 C C . TYR D 1 346 ? -42.316 117.920 55.910 1.00 14.43 346 TYR D C 1
ATOM 10273 O O . TYR D 1 346 ? -43.519 118.118 56.143 1.00 12.41 346 TYR D O 1
ATOM 10282 N N . GLU D 1 347 ? -41.368 118.169 56.805 1.00 13.54 347 GLU D N 1
ATOM 10283 C CA . GLU D 1 347 ? -41.711 118.669 58.125 1.00 13.61 347 GLU D CA 1
ATOM 10284 C C . GLU D 1 347 ? -42.166 120.114 58.152 1.00 13.61 347 GLU D C 1
ATOM 10285 O O . GLU D 1 347 ? -43.102 120.447 58.878 1.00 17.34 347 GLU D O 1
ATOM 10291 N N . VAL D 1 348 ? -41.528 120.977 57.368 1.00 14.79 348 VAL D N 1
ATOM 10292 C CA . VAL D 1 348 ? -41.921 122.381 57.362 1.00 15.30 348 VAL D CA 1
ATOM 10293 C C . VAL D 1 348 ? -43.384 122.598 56.978 1.00 13.28 348 VAL D C 1
ATOM 10294 O O . VAL D 1 348 ? -44.051 123.434 57.577 1.00 13.42 348 VAL D O 1
ATOM 10298 N N . VAL D 1 349 ? -43.901 121.857 55.999 1.00 13.74 349 VAL D N 1
ATOM 10299 C CA . VAL D 1 349 ? -45.300 122.055 55.617 1.00 13.26 349 VAL D CA 1
ATOM 10300 C C . VAL D 1 349 ? -46.247 121.511 56.683 1.00 13.61 349 VAL D C 1
ATOM 10301 O O . VAL D 1 349 ? -47.414 121.892 56.734 1.00 13.40 349 VAL D O 1
ATOM 10305 N N . CYS D 1 350 ? -45.746 120.627 57.541 1.00 13.28 350 CYS D N 1
ATOM 10306 C CA . CYS D 1 350 ? -46.575 120.076 58.610 1.00 13.75 350 CYS D CA 1
ATOM 10307 C C . CYS D 1 350 ? -46.560 120.971 59.848 1.00 15.31 350 CYS D C 1
ATOM 10308 O O . CYS D 1 350 ? -47.344 120.769 60.766 1.00 17.49 350 CYS D O 1
ATOM 10311 N N . ARG D 1 351 ? -45.690 121.977 59.872 1.00 16.88 351 ARG D N 1
ATOM 10312 C CA . ARG D 1 351 ? -45.608 122.842 61.045 1.00 19.83 351 ARG D CA 1
ATOM 10313 C C . ARG D 1 351 ? -46.683 123.898 61.308 1.00 19.31 351 ARG D C 1
ATOM 10314 O O . ARG D 1 351 ? -47.163 124.011 62.436 1.00 21.22 351 ARG D O 1
ATOM 10322 N N . PRO D 1 352 ? -47.078 124.682 60.293 1.00 16.46 352 PRO D N 1
ATOM 10323 C CA . PRO D 1 352 ? -48.104 125.697 60.557 1.00 16.04 352 PRO D CA 1
ATOM 10324 C C . PRO D 1 352 ? -49.288 125.115 61.328 1.00 17.06 352 PRO D C 1
ATOM 10325 O O . PRO D 1 352 ? -49.968 124.203 60.850 1.00 16.95 352 PRO D O 1
ATOM 10329 N N . THR D 1 353 ? -49.529 125.659 62.519 1.00 15.66 353 THR D N 1
ATOM 10330 C CA . THR D 1 353 ? -50.593 125.181 63.385 1.00 15.99 353 THR D CA 1
ATOM 10331 C C . THR D 1 353 ? -51.075 126.282 64.341 1.00 14.49 353 THR D C 1
ATOM 10332 O O . THR D 1 353 ? -50.919 127.465 64.059 1.00 12.76 353 THR D O 1
ATOM 10336 N N . GLY D 1 354 ? -51.665 125.884 65.468 1.00 13.43 354 GLY D N 1
ATOM 10337 C CA . GLY D 1 354 ? -52.143 126.845 66.449 1.00 13.96 354 GLY D CA 1
ATOM 10338 C C . GLY D 1 354 ? -53.160 127.840 65.922 1.00 16.04 354 GLY D C 1
ATOM 10339 O O . GLY D 1 354 ? -54.218 127.448 65.435 1.00 16.19 354 GLY D O 1
ATOM 10340 N N . ARG D 1 355 ? -52.847 129.130 66.028 1.00 16.18 355 ARG D N 1
ATOM 10341 C CA . ARG D 1 355 ? -53.740 130.179 65.542 1.00 17.79 355 ARG D CA 1
ATOM 10342 C C . ARG D 1 355 ? -53.702 130.321 64.012 1.00 18.41 355 ARG D C 1
ATOM 10343 O O . ARG D 1 355 ? -54.480 131.084 63.436 1.00 17.99 355 ARG D O 1
ATOM 10351 N N . THR D 1 356 ? -52.797 129.605 63.352 1.00 17.40 356 THR D N 1
ATOM 10352 C CA . THR D 1 356 ? -52.706 129.692 61.893 1.00 18.45 356 THR D CA 1
ATOM 10353 C C . THR D 1 356 ? -54.009 129.220 61.233 1.00 17.24 356 THR D C 1
ATOM 10354 O O . THR D 1 356 ? -54.495 128.127 61.519 1.00 16.63 356 THR D O 1
ATOM 10358 N N . VAL D 1 357 ? -54.559 130.037 60.340 1.00 16.40 357 VAL D N 1
ATOM 10359 C CA . VAL D 1 357 ? -55.800 129.692 59.638 1.00 17.57 357 VAL D CA 1
ATOM 10360 C C . VAL D 1 357 ? -55.527 129.360 58.170 1.00 15.83 357 VAL D C 1
ATOM 10361 O O . VAL D 1 357 ? -54.828 130.104 57.486 1.00 16.54 357 VAL D O 1
ATOM 10365 N N . ARG D 1 358 ? -56.072 128.251 57.679 1.00 16.30 358 ARG D N 1
ATOM 10366 C CA . ARG D 1 358 ? -55.872 127.893 56.273 1.00 17.74 358 ARG D CA 1
ATOM 10367 C C . ARG D 1 358 ? -56.813 128.661 55.364 1.00 17.88 358 ARG D C 1
ATOM 10368 O O . ARG D 1 358 ? -58.006 128.728 55.628 1.00 18.08 358 ARG D O 1
ATOM 10376 N N . ALA D 1 359 ? -56.269 129.219 54.287 1.00 19.32 359 ALA D N 1
ATOM 10377 C CA . ALA D 1 359 ? -57.054 129.952 53.304 1.00 20.30 359 ALA D CA 1
ATOM 10378 C C . ALA D 1 359 ? -56.781 129.314 51.944 1.00 21.02 359 ALA D C 1
ATOM 10379 O O . ALA D 1 359 ? -55.630 129.160 51.549 1.00 21.45 359 ALA D O 1
ATOM 10381 N N . TYR D 1 360 ? -57.838 128.949 51.229 1.00 21.52 360 TYR D N 1
ATOM 10382 C CA . TYR D 1 360 ? -57.686 128.322 49.924 1.00 23.24 360 TYR D CA 1
ATOM 10383 C C . TYR D 1 360 ? -57.711 129.346 48.806 1.00 23.78 360 TYR D C 1
ATOM 10384 O O . TYR D 1 360 ? -58.674 130.093 48.662 1.00 25.87 360 TYR D O 1
ATOM 10393 N N . VAL D 1 361 ? -56.638 129.380 48.024 1.00 23.95 361 VAL D N 1
ATOM 10394 C CA . VAL D 1 361 ? -56.531 130.306 46.906 1.00 23.95 361 VAL D CA 1
ATOM 10395 C C . VAL D 1 361 ? -56.290 129.525 45.619 1.00 22.60 361 VAL D C 1
ATOM 10396 O O . VAL D 1 361 ? -56.716 129.949 44.550 1.00 26.54 361 VAL D O 1
#

Secondary structure (DSSP, 8-state):
--SEEEEE-HHHHHHHHHHHHHHHTTSEEEEE-HHHHHHT-HHHHHHHHHHTT--EEEESSHHHHHHHHHTT--SEEEE----TTS-HHHHHTTT-EEEE-SHHHHHHHHTS--S-EEEEEEB--SS-SSSB-HHHHHHHHHHHHT-TTEEEEEEE-----HHHHHHHHHHHHHHHHHTT----S-B---HHHHHH-GGG-TTEE---GGGGT--SSTT---S----EEEEEE--EEEE----EEEEES--TTTT--GGGTTT-EEEETTEEEEEES---SS-EEEEEET-TT---TT-EEEEESTTS--HHHHHHHTTS-HHHHHH---TT-EEEE-/--SEEEEE-HHHHHHHHHHHHHHHTTSEEEEE-HHHHHTT-HHHHHHHHHTTT--EEEEEEHHHHHHHHHTT--SEEEEEE--TTS-HHHHHTTT-EEEE-SHHHHHHHHT---S-EEEEEEB--SS-SSSB-HHHHHHHHHHHHH-TTEEEEEEE-------HHHHHHHHHHHHHHHHHHTT------B---HHHHTT-GGG-TTEE---GGGGT--SSTT--------EEEEEE--EEEE---EEEEES--GGGT--GGGTTT-EEEETTEEEEEES---SS-EEEEEET-TT---TT-EEEEESTTS--HHHHHHHTTS-HHHHHH---TT-EEEE-/--SEEEEE-HHHHHHHHHHHHHHHTTSEEEEE-HHHHHHT-HHHHHHHHHTTT--EEEESSHHHHHHHHHTT--SEEEE-S--TTS-HHHHHTTT-EEEE-SHHHHHHHHTS--S-EEEEEEB--SS-SSSB-HHHHHHHHHHHHT-TTEEEEEEE---SSTT---HHHHHHHHHHHHHHHHHHTT------B---HHHHHH-GGG-TTEE--SGGGGT--SSTT--------EEEEEE--EEEE---EEEEES--TTTT--GGGTTT-EEEETTEEEEEES---SS-EEEEEET-TT---TT-EEEEESTTS--HHHHHHHTTS-HHHHHH---TTPEEEE-/--SEEEEE-HHHHHHHHHHHHHHHTTSEEEEE-HHHHHTT-HHHHHHHHHHTT-SEEEESSHHHHHHHHHTT--SEEEE----TTS-HHHHHTTT-EEEE-SHHHHHHHHTS--S-EEEEEEB-SSS-SSSB-HHHHHHHHHHHHT-TTEEEEEEE---SS-S---HHHHHHHHHHHHHHHHTT------B---HHHHHH-GGG-TTEE--SGGGGT--SSTT---S----EEEEEE--EEEE--TT--EEEEES--GGGT--GGGTTS-EEEETTEEEEEES---SS-EEEEEET-TT---TT-EEEEESTTS--HHHHHHHTTS-HHHHHH---TT-EEEE-

Foldseek 3Di:
DAQWAKEFELVLLLVLLLLLQVLLPQAAEEEECELCLLLQHCLSNVVSSLVRGHQHYEYADLVVLVVCVVSPNPHAYEYEHDDLVDPCVVSQVSRHEYEQFEQRSLVSVLPDPAQAHEYEFEEDLPPPDTGYYPVCLVVSLLSQLPRVSYQHQAYEYECPVNVSSVVSVVVSRVVSVVSVRPRQFYEYAEQVCSVPPVVRCGRHHYYRQSSQQDHPDPPDDSPRAHGIWIKGFFAFWAPDDVWIKTKRFAAVLFQCDQLLAQLAFWAFPLDTWTWHDTGDHTITMTTCGNVPPPRGGRTMTTLEDDSTNHLQVSQVSSVHGSSSNSNRGGDSYYYHYD/DAFWAKAFEQVLLLVLLQLLQVLLPQAAEEAECELCLLLQHVLRNVVSSQVRGHQHYEYADLVVQVVCVVSPNPHAYEYEHDDLVDPCVVSQVSNHEYEQFEVNSLVSVLPDPDQAHEYEFEEPLDPPDTGYYPVCLLVSLLSQLPRPRYAHLAYEYEQPPDVSNVSSVVSVVVSRVSSVVNVRPRNAYEHAEQVCSLPPSVRCGRHHYYRVSSQFDHPDPPDDRPRAHGIWIKGFFAFWAVPVWIKTKTFAAVLFQDDQLLAQLAFWAFQLDTWTWHDTGHNGITMTICGNVPVVDGGRTMTILEDPSTHHLQVSQVSSVHGSSSSSSRGGDSYYYHYD/DAFWAKAFELVLLLVLLLLLQVLLPQAAEEAECELCLLLQHVLSNVVSNVVRGHQHYEYADLVVLVVCVVSPNPHAYEYEHDDLVDPCVVSQVSRHEYEQFEPNSLVSVLPDPAQAHEYEFEEALPPPDTGYYDVCLLVSLLSQLPRNSYQHLAYEYEADPLLPVVRVVSSVVSVVVSCVSSVVNPRPRNFYEHAEQSCSLPPSVRCTNHHYYRQSSQQDRSHPPDDRPRAHGIWIKGFFAFWAVPVWIKTKRFAAQLFQCDQLLAQQAFWAFQLDTWTWHDTGDNTITMTTCGNVPVDDGTRTMTTLADPSTHHLQVSQVSSPHGSSSSSSRGGDSYYYHYD/DAQWAKEFELVLLLVLLLQLQVLLPQAAEEAEQELCLLLNHCLSNVVSSVVNGHQEYEYADLVVLVVCVVSPDPHAAEHEHDDLPDPCVVSQVSRHEYEQFEVNSLVSVLPDPAQAHEYEFEDDLPPPDTGHYPVCLLVSLQSQLPRNRYAHQAYEYEDDVLQPVRPSSVVSVVVSRVSSVVNPRPRQHYEYAEQSCSVRPSVRCGNHYYYRQSSQFDHSYPPDDDPHAHGIWIKGFFAFKDDDDPVVQIKTKTFAAVLFQDDQVLAQQAFWAFQLHTWTWHDTGDNTITMTHCHNVVVVDGGGTMTIRAHPSTHHLQVSQVSVVHGSSSSSSRGGDSYYYDYD

B-factor: mean 23.41, std 9.46, range [5.27, 108.22]

Sequence (1365 aa):
MNLLTTKIDLDAIAHNTRVLKQMAGPAKLMAVVKANAYNHGVEKVAPVIAAHGADAFGVATLAEAMQLRDIGISQEVLCWIWTPEQDFRAAIDRNIDLAVISPAHAKALIETDAEHIRVSIKIDSGLHRSGVDEQEWEGVFSALAAAPHIEVTGMFTHLAETDRQIIAFRRALALARKHGLECPVNHVCNSPAFLTRSDLHMEMVRPGLAFYGLEPVAGLEHGLKPAMTWEAKVSVVKQIERGFVAVVPAGYADGMPRHAQGKFSVTIDGLDYPQVGRVCMDQFVISLGDNPHGVEAGAKAVIFGENGHDATDFAERLDTINYEVVCRPTGRTVRAYVMNLLTTKIDLDAIAHNTRVLKQMAGPAKLMAVVKANAYNHGVEKVAPVIAAHGADAFGVATLAEAMQLRDIGISQEVLCWIWTPEQDFRAAIDRNIDLAVISPAHAKALIETDAEHIRVSIKIDSGLHRSGVDEQEWEGVFSALAAAPHIEVTGMFTHLACAPETDRQIIAFRRALALARKHGLECPVNHVCNSPAFLTRSDLHMEMVRPGLAFYGLEPVAGLEHGLKPAMTWEAKVSVVKQIRGFVAVVPAGYADGMPRHAQGKFSVTIDGLDYPQVGRVCMDQFVISLGDNPHGVEAGAKAVIFGENGHDATDFAERLDTINYEVVCRPTGRTVRAYVMNLLTTKIDLDAIAHNTRVLKQMAGPAKLMAVVKANAYNHGVEKVAPVIAAHGADAFGVATLAEAMQLRDIGISQEVLCWIWTPEQDFRAAIDRNIDLAVISPAHAKALIETDAEHIRVSIKIDSGLHRSGVDEQEWEGVFSALAAAPHIEVTGMFTHLACADEPPETDRQIIAFRRALALARKHGLECPVNHVCNSPAFLTRSDLHMEMVRPGLAFYGLEPVAGLEHGLKPAMTWEAKVSVVKQIRGFVAVVPAGYADGMPRHAQGKFSVTIDGLDYPQVGRVCMDQFVISLGDNPHGVEAGAKAVIFGENGHDATDFAERLDTINYEVVCRPTGRTVRAYVMNLLTTKIDLDAIAHNTRVLKQMAGPAKLMAVVKANAYNHGVEKVAPVIAAHGADAFGVATLAEAMQLRDIGISQEVLCWIWTPEQDFRAAIDRNIDLAVISPAHAKALIETDAEHIRVSIKIDSGLHRSGVDEQEWEGVFSALAAAPHIEVTGMFTHLACADEPTDRQIIAFRRALALARKHGLECPVNHVCNSPAFLTRSDLHMEMVRPGLAFYGLEPVAGLEHGLKPAMTWEAKVSVVKQIEAGQGFVAVVPAGYADGMPRHAQGKFSVTIDGLDYPQVGRVCMDQFVISLGDNPHGVEAGAKAVIFGENGHDATDFAERLDTINYEVVCRPTGRTVRAYV